Protein 2LZP (pdb70)

Structure (mmCIF, N/CA/C/O backbone):
data_2LZP
#
_entry.id   2LZP
#
loop_
_atom_site.group_PDB
_atom_site.id
_atom_site.type_symbol
_atom_site.label_atom_id
_atom_site.label_alt_id
_atom_site.label_comp_id
_atom_site.label_asym_id
_atom_site.label_entity_id
_atom_site.label_seq_id
_atom_site.pdbx_PDB_ins_code
_atom_site.Cartn_x
_atom_site.Cartn_y
_atom_site.Cartn_z
_atom_site.occupancy
_atom_site.B_iso_or_equiv
_atom_site.auth_seq_id
_atom_site.auth_comp_id
_atom_site.auth_asym_id
_atom_site.auth_atom_id
_atom_site.pdbx_PDB_model_num
ATOM 1 N N . ASP A 1 1 ? -8.690 19.042 -1.002 1.00 0.00 1 ASP A N 1
ATOM 2 C CA . ASP A 1 1 ? -8.886 19.212 0.471 1.00 0.00 1 ASP A CA 1
ATOM 3 C C . ASP A 1 1 ? -8.437 17.945 1.211 1.00 0.00 1 ASP A C 1
ATOM 4 O O . ASP A 1 1 ? -9.244 17.107 1.578 1.00 0.00 1 ASP A O 1
ATOM 12 N N . THR A 1 2 ? -7.154 17.798 1.426 1.00 0.00 2 THR A N 1
ATOM 13 C CA . THR A 1 2 ? -6.637 16.587 2.137 1.00 0.00 2 THR A CA 1
ATOM 14 C C . THR A 1 2 ? -5.382 16.943 2.944 1.00 0.00 2 THR A C 1
ATOM 15 O O . THR A 1 2 ? -4.269 16.817 2.466 1.00 0.00 2 THR A O 1
ATOM 26 N N . GLU A 1 3 ? -5.554 17.382 4.165 1.00 0.00 3 GLU A N 1
ATOM 27 C CA . GLU A 1 3 ? -4.374 17.742 5.008 1.00 0.00 3 GLU A CA 1
ATOM 28 C C . GLU A 1 3 ? -3.854 16.502 5.742 1.00 0.00 3 GLU A C 1
ATOM 29 O O . GLU A 1 3 ? -2.673 16.210 5.728 1.00 0.00 3 GLU A O 1
ATOM 41 N N . ILE A 1 4 ? -4.735 15.774 6.375 1.00 0.00 4 ILE A N 1
ATOM 42 C CA . ILE A 1 4 ? -4.313 14.542 7.113 1.00 0.00 4 ILE A CA 1
ATOM 43 C C . ILE A 1 4 ? -4.796 13.292 6.365 1.00 0.00 4 ILE A C 1
ATOM 44 O O . ILE A 1 4 ? -4.076 12.321 6.236 1.00 0.00 4 ILE A O 1
ATOM 60 N N . ILE A 1 5 ? -6.010 13.313 5.868 1.00 0.00 5 ILE A N 1
ATOM 61 C CA . ILE A 1 5 ? -6.543 12.131 5.123 1.00 0.00 5 ILE A CA 1
ATOM 62 C C . ILE A 1 5 ? -6.183 12.245 3.638 1.00 0.00 5 ILE A C 1
ATOM 63 O O . ILE A 1 5 ? -6.483 13.231 2.991 1.00 0.00 5 ILE A O 1
ATOM 79 N N . GLY A 1 6 ? -5.541 11.240 3.097 1.00 0.00 6 GLY A N 1
ATOM 80 C CA . GLY A 1 6 ? -5.152 11.274 1.655 1.00 0.00 6 GLY A CA 1
ATOM 81 C C . GLY A 1 6 ? -6.045 10.321 0.854 1.00 0.00 6 GLY A C 1
ATOM 82 O O . GLY A 1 6 ? -6.853 10.748 0.050 1.00 0.00 6 GLY A O 1
ATOM 86 N N . GLY A 1 7 ? -5.904 9.035 1.065 1.00 0.00 7 GLY A N 1
ATOM 87 C CA . GLY A 1 7 ? -6.741 8.053 0.313 1.00 0.00 7 GLY A CA 1
ATOM 88 C C . GLY A 1 7 ? -6.735 6.708 1.041 1.00 0.00 7 GLY A C 1
ATOM 89 O O . GLY A 1 7 ? -6.040 5.788 0.654 1.00 0.00 7 GLY A O 1
ATOM 93 N N . LEU A 1 8 ? -7.510 6.586 2.090 1.00 0.00 8 LEU A N 1
ATOM 94 C CA . LEU A 1 8 ? -7.559 5.295 2.850 1.00 0.00 8 LEU A CA 1
ATOM 95 C C . LEU A 1 8 ? -8.695 4.391 2.334 1.00 0.00 8 LEU A C 1
ATOM 96 O O . LEU A 1 8 ? -9.031 3.399 2.951 1.00 0.00 8 LEU A O 1
ATOM 112 N N . THR A 1 9 ? -9.281 4.722 1.206 1.00 0.00 9 THR A N 1
ATOM 113 C CA . THR A 1 9 ? -10.386 3.879 0.655 1.00 0.00 9 THR A CA 1
ATOM 114 C C . THR A 1 9 ? -9.818 2.885 -0.366 1.00 0.00 9 THR A C 1
ATOM 115 O O . THR A 1 9 ? -10.129 2.937 -1.542 1.00 0.00 9 THR A O 1
ATOM 126 N N . ILE A 1 10 ? -8.982 1.982 0.078 1.00 0.00 10 ILE A N 1
ATOM 127 C CA . ILE A 1 10 ? -8.384 0.981 -0.855 1.00 0.00 10 ILE A CA 1
ATOM 128 C C . ILE A 1 10 ? -8.736 -0.445 -0.392 1.00 0.00 10 ILE A C 1
ATOM 129 O O . ILE A 1 10 ? -9.072 -0.656 0.759 1.00 0.00 10 ILE A O 1
ATOM 145 N N . PRO A 1 11 ? -8.656 -1.375 -1.314 1.00 0.00 11 PRO A N 1
ATOM 146 C CA . PRO A 1 11 ? -8.982 -2.789 -1.000 1.00 0.00 11 PRO A CA 1
ATOM 147 C C . PRO A 1 11 ? -7.820 -3.466 -0.252 1.00 0.00 11 PRO A C 1
ATOM 148 O O . PRO A 1 11 ? -6.722 -2.942 -0.208 1.00 0.00 11 PRO A O 1
ATOM 159 N N . PRO A 1 12 ? -8.105 -4.618 0.314 1.00 0.00 12 PRO A N 1
ATOM 160 C CA . PRO A 1 12 ? -7.072 -5.377 1.073 1.00 0.00 12 PRO A CA 1
ATOM 161 C C . PRO A 1 12 ? -5.970 -5.895 0.137 1.00 0.00 12 PRO A C 1
ATOM 162 O O . PRO A 1 12 ? -4.834 -6.055 0.542 1.00 0.00 12 PRO A O 1
ATOM 173 N N . VAL A 1 13 ? -6.293 -6.149 -1.110 1.00 0.00 13 VAL A N 1
ATOM 174 C CA . VAL A 1 13 ? -5.253 -6.645 -2.067 1.00 0.00 13 VAL A CA 1
ATOM 175 C C . VAL A 1 13 ? -4.212 -5.544 -2.334 1.00 0.00 13 VAL A C 1
ATOM 176 O O . VAL A 1 13 ? -3.033 -5.817 -2.461 1.00 0.00 13 VAL A O 1
ATOM 189 N N . VAL A 1 14 ? -4.639 -4.303 -2.401 1.00 0.00 14 VAL A N 1
ATOM 190 C CA . VAL A 1 14 ? -3.673 -3.186 -2.641 1.00 0.00 14 VAL A CA 1
ATOM 191 C C . VAL A 1 14 ? -2.835 -2.955 -1.377 1.00 0.00 14 VAL A C 1
ATOM 192 O O . VAL A 1 14 ? -1.623 -2.870 -1.437 1.00 0.00 14 VAL A O 1
ATOM 205 N N . ALA A 1 15 ? -3.476 -2.868 -0.235 1.00 0.00 15 ALA A N 1
ATOM 206 C CA . ALA A 1 15 ? -2.724 -2.658 1.041 1.00 0.00 15 ALA A CA 1
ATOM 207 C C . ALA A 1 15 ? -1.744 -3.818 1.271 1.00 0.00 15 ALA A C 1
ATOM 208 O O . ALA A 1 15 ? -0.644 -3.623 1.754 1.00 0.00 15 ALA A O 1
ATOM 215 N N . LEU A 1 16 ? -2.136 -5.021 0.914 1.00 0.00 16 LEU A N 1
ATOM 216 C CA . LEU A 1 16 ? -1.231 -6.202 1.094 1.00 0.00 16 LEU A CA 1
ATOM 217 C C . LEU A 1 16 ? 0.015 -6.054 0.206 1.00 0.00 16 LEU A C 1
ATOM 218 O O . LEU A 1 16 ? 1.119 -6.350 0.624 1.00 0.00 16 LEU A O 1
ATOM 234 N N . VAL A 1 17 ? -0.155 -5.593 -1.011 1.00 0.00 17 VAL A N 1
ATOM 235 C CA . VAL A 1 17 ? 1.018 -5.415 -1.927 1.00 0.00 17 VAL A CA 1
ATOM 236 C C . VAL A 1 17 ? 1.940 -4.301 -1.400 1.00 0.00 17 VAL A C 1
ATOM 237 O O . VAL A 1 17 ? 3.138 -4.330 -1.604 1.00 0.00 17 VAL A O 1
ATOM 250 N N . VAL A 1 18 ? 1.389 -3.324 -0.719 1.00 0.00 18 VAL A N 1
ATOM 251 C CA . VAL A 1 18 ? 2.233 -2.213 -0.175 1.00 0.00 18 VAL A CA 1
ATOM 252 C C . VAL A 1 18 ? 3.012 -2.702 1.058 1.00 0.00 18 VAL A C 1
ATOM 253 O O . VAL A 1 18 ? 4.172 -2.382 1.233 1.00 0.00 18 VAL A O 1
ATOM 266 N N . MET A 1 19 ? 2.379 -3.479 1.908 1.00 0.00 19 MET A N 1
ATOM 267 C CA . MET A 1 19 ? 3.076 -3.994 3.129 1.00 0.00 19 MET A CA 1
ATOM 268 C C . MET A 1 19 ? 4.238 -4.919 2.736 1.00 0.00 19 MET A C 1
ATOM 269 O O . MET A 1 19 ? 5.331 -4.805 3.258 1.00 0.00 19 MET A O 1
ATOM 283 N N . SER A 1 20 ? 4.008 -5.828 1.817 1.00 0.00 20 SER A N 1
ATOM 284 C CA . SER A 1 20 ? 5.099 -6.761 1.384 1.00 0.00 20 SER A CA 1
ATOM 285 C C . SER A 1 20 ? 6.256 -5.977 0.748 1.00 0.00 20 SER A C 1
ATOM 286 O O . SER A 1 20 ? 7.412 -6.286 0.959 1.00 0.00 20 SER A O 1
ATOM 294 N N . ARG A 1 21 ? 5.949 -4.958 -0.023 1.00 0.00 21 ARG A N 1
ATOM 295 C CA . ARG A 1 21 ? 7.028 -4.143 -0.668 1.00 0.00 21 ARG A CA 1
ATOM 296 C C . ARG A 1 21 ? 7.896 -3.471 0.406 1.00 0.00 21 ARG A C 1
ATOM 297 O O . ARG A 1 21 ? 9.108 -3.432 0.300 1.00 0.00 21 ARG A O 1
ATOM 318 N N . PHE A 1 22 ? 7.280 -2.954 1.444 1.00 0.00 22 PHE A N 1
ATOM 319 C CA . PHE A 1 22 ? 8.059 -2.291 2.537 1.00 0.00 22 PHE A CA 1
ATOM 320 C C . PHE A 1 22 ? 9.008 -3.306 3.192 1.00 0.00 22 PHE A C 1
ATOM 321 O O . PHE A 1 22 ? 10.181 -3.040 3.375 1.00 0.00 22 PHE A O 1
ATOM 338 N N . GLY A 1 23 ? 8.506 -4.467 3.540 1.00 0.00 23 GLY A N 1
ATOM 339 C CA . GLY A 1 23 ? 9.373 -5.507 4.178 1.00 0.00 23 GLY A CA 1
ATOM 340 C C . GLY A 1 23 ? 10.444 -5.972 3.183 1.00 0.00 23 GLY A C 1
ATOM 341 O O . GLY A 1 23 ? 11.544 -6.323 3.570 1.00 0.00 23 GLY A O 1
ATOM 345 N N . PHE A 1 24 ? 10.131 -5.977 1.907 1.00 0.00 24 PHE A N 1
ATOM 346 C CA . PHE A 1 24 ? 11.131 -6.416 0.883 1.00 0.00 24 PHE A CA 1
ATOM 347 C C . PHE A 1 24 ? 12.386 -5.540 0.958 1.00 0.00 24 PHE A C 1
ATOM 348 O O . PHE A 1 24 ? 13.479 -6.033 1.152 1.00 0.00 24 PHE A O 1
ATOM 365 N N . PHE A 1 25 ? 12.234 -4.246 0.812 1.00 0.00 25 PHE A N 1
ATOM 366 C CA . PHE A 1 25 ? 13.420 -3.332 0.879 1.00 0.00 25 PHE A CA 1
ATOM 367 C C . PHE A 1 25 ? 14.080 -3.409 2.262 1.00 0.00 25 PHE A C 1
ATOM 368 O O . PHE A 1 25 ? 15.285 -3.310 2.383 1.00 0.00 25 PHE A O 1
ATOM 385 N N . ALA A 1 26 ? 13.301 -3.592 3.304 1.00 0.00 26 ALA A N 1
ATOM 386 C CA . ALA A 1 26 ? 13.890 -3.683 4.677 1.00 0.00 26 ALA A CA 1
ATOM 387 C C . ALA A 1 26 ? 14.802 -4.915 4.781 1.00 0.00 26 ALA A C 1
ATOM 388 O O . ALA A 1 26 ? 15.867 -4.858 5.365 1.00 0.00 26 ALA A O 1
ATOM 395 N N . HIS A 1 27 ? 14.389 -6.023 4.211 1.00 0.00 27 HIS A N 1
ATOM 396 C CA . HIS A 1 27 ? 15.227 -7.261 4.267 1.00 0.00 27 HIS A CA 1
ATOM 397 C C . HIS A 1 27 ? 16.306 -7.227 3.176 1.00 0.00 27 HIS A C 1
ATOM 398 O O . HIS A 1 27 ? 17.444 -7.587 3.411 1.00 0.00 27 HIS A O 1
ATOM 412 N N . LEU A 1 28 ? 15.958 -6.796 1.985 1.00 0.00 28 LEU A N 1
ATOM 413 C CA . LEU A 1 28 ? 16.966 -6.739 0.877 1.00 0.00 28 LEU A CA 1
ATOM 414 C C . LEU A 1 28 ? 18.030 -5.679 1.181 1.00 0.00 28 LEU A C 1
ATOM 415 O O . LEU A 1 28 ? 19.213 -5.926 1.033 1.00 0.00 28 LEU A O 1
ATOM 431 N N . LEU A 1 29 ? 17.608 -4.504 1.603 1.00 0.00 29 LEU A N 1
ATOM 432 C CA . LEU A 1 29 ? 18.567 -3.396 1.927 1.00 0.00 29 LEU A CA 1
ATOM 433 C C . LEU A 1 29 ? 19.376 -2.988 0.683 1.00 0.00 29 LEU A C 1
ATOM 434 O O . LEU A 1 29 ? 19.330 -3.657 -0.333 1.00 0.00 29 LEU A O 1
ATOM 450 N N . PRO A 1 30 ? 20.095 -1.894 0.803 1.00 0.00 30 PRO A N 1
ATOM 451 C CA . PRO A 1 30 ? 20.923 -1.400 -0.328 1.00 0.00 30 PRO A CA 1
ATOM 452 C C . PRO A 1 30 ? 22.165 -2.289 -0.503 1.00 0.00 30 PRO A C 1
ATOM 453 O O . PRO A 1 30 ? 23.266 -1.920 -0.139 1.00 0.00 30 PRO A O 1
ATOM 464 N N . ARG A 1 31 ? 21.985 -3.465 -1.054 1.00 0.00 31 ARG A N 1
ATOM 465 C CA . ARG A 1 31 ? 23.136 -4.395 -1.254 1.00 0.00 31 ARG A CA 1
ATOM 466 C C . ARG A 1 31 ? 23.075 -5.022 -2.655 1.00 0.00 31 ARG A C 1
ATOM 467 O O . ARG A 1 31 ? 24.092 -5.018 -3.327 1.00 0.00 31 ARG A O 1
ATOM 489 N N . ASP A 1 1 ? -15.772 -2.719 9.177 1.00 0.00 1 ASP A N 2
ATOM 490 C CA . ASP A 1 1 ? -16.809 -1.837 9.803 1.00 0.00 1 ASP A CA 2
ATOM 491 C C . ASP A 1 1 ? -16.176 -0.862 10.816 1.00 0.00 1 ASP A C 2
ATOM 492 O O . ASP A 1 1 ? -16.859 -0.313 11.660 1.00 0.00 1 ASP A O 2
ATOM 500 N N . THR A 1 2 ? -14.885 -0.641 10.742 1.00 0.00 2 THR A N 2
ATOM 501 C CA . THR A 1 2 ? -14.226 0.296 11.705 1.00 0.00 2 THR A CA 2
ATOM 502 C C . THR A 1 2 ? -13.555 1.447 10.946 1.00 0.00 2 THR A C 2
ATOM 503 O O . THR A 1 2 ? -12.962 1.246 9.902 1.00 0.00 2 THR A O 2
ATOM 514 N N . GLU A 1 3 ? -13.650 2.651 11.468 1.00 0.00 3 GLU A N 2
ATOM 515 C CA . GLU A 1 3 ? -13.030 3.840 10.794 1.00 0.00 3 GLU A CA 2
ATOM 516 C C . GLU A 1 3 ? -13.504 3.939 9.335 1.00 0.00 3 GLU A C 2
ATOM 517 O O . GLU A 1 3 ? -12.777 3.627 8.410 1.00 0.00 3 GLU A O 2
ATOM 529 N N . ILE A 1 4 ? -14.724 4.371 9.128 1.00 0.00 4 ILE A N 2
ATOM 530 C CA . ILE A 1 4 ? -15.258 4.495 7.737 1.00 0.00 4 ILE A CA 2
ATOM 531 C C . ILE A 1 4 ? -16.264 5.652 7.660 1.00 0.00 4 ILE A C 2
ATOM 532 O O . ILE A 1 4 ? -16.860 6.033 8.650 1.00 0.00 4 ILE A O 2
ATOM 548 N N . ILE A 1 5 ? -16.456 6.214 6.492 1.00 0.00 5 ILE A N 2
ATOM 549 C CA . ILE A 1 5 ? -17.422 7.347 6.355 1.00 0.00 5 ILE A CA 2
ATOM 550 C C . ILE A 1 5 ? -18.809 6.809 5.967 1.00 0.00 5 ILE A C 2
ATOM 551 O O . ILE A 1 5 ? -19.635 6.546 6.821 1.00 0.00 5 ILE A O 2
ATOM 567 N N . GLY A 1 6 ? -19.067 6.638 4.695 1.00 0.00 6 GLY A N 2
ATOM 568 C CA . GLY A 1 6 ? -20.394 6.111 4.256 1.00 0.00 6 GLY A CA 2
ATOM 569 C C . GLY A 1 6 ? -20.211 4.710 3.672 1.00 0.00 6 GLY A C 2
ATOM 570 O O . GLY A 1 6 ? -20.746 3.742 4.179 1.00 0.00 6 GLY A O 2
ATOM 574 N N . GLY A 1 7 ? -19.449 4.597 2.612 1.00 0.00 7 GLY A N 2
ATOM 575 C CA . GLY A 1 7 ? -19.213 3.263 1.987 1.00 0.00 7 GLY A CA 2
ATOM 576 C C . GLY A 1 7 ? -17.710 2.977 1.960 1.00 0.00 7 GLY A C 2
ATOM 577 O O . GLY A 1 7 ? -17.220 2.148 2.702 1.00 0.00 7 GLY A O 2
ATOM 581 N N . LEU A 1 8 ? -16.981 3.664 1.107 1.00 0.00 8 LEU A N 2
ATOM 582 C CA . LEU A 1 8 ? -15.500 3.455 1.006 1.00 0.00 8 LEU A CA 2
ATOM 583 C C . LEU A 1 8 ? -15.193 2.005 0.610 1.00 0.00 8 LEU A C 2
ATOM 584 O O . LEU A 1 8 ? -14.767 1.203 1.422 1.00 0.00 8 LEU A O 2
ATOM 600 N N . THR A 1 9 ? -15.405 1.667 -0.639 1.00 0.00 9 THR A N 2
ATOM 601 C CA . THR A 1 9 ? -15.126 0.271 -1.102 1.00 0.00 9 THR A CA 2
ATOM 602 C C . THR A 1 9 ? -13.633 0.108 -1.427 1.00 0.00 9 THR A C 2
ATOM 603 O O . THR A 1 9 ? -13.259 -0.243 -2.532 1.00 0.00 9 THR A O 2
ATOM 614 N N . ILE A 1 10 ? -12.779 0.362 -0.468 1.00 0.00 10 ILE A N 2
ATOM 615 C CA . ILE A 1 10 ? -11.307 0.226 -0.710 1.00 0.00 10 ILE A CA 2
ATOM 616 C C . ILE A 1 10 ? -10.897 -1.259 -0.700 1.00 0.00 10 ILE A C 2
ATOM 617 O O . ILE A 1 10 ? -11.320 -2.012 0.158 1.00 0.00 10 ILE A O 2
ATOM 633 N N . PRO A 1 11 ? -10.084 -1.631 -1.665 1.00 0.00 11 PRO A N 2
ATOM 634 C CA . PRO A 1 11 ? -9.616 -3.034 -1.771 1.00 0.00 11 PRO A CA 2
ATOM 635 C C . PRO A 1 11 ? -8.437 -3.291 -0.815 1.00 0.00 11 PRO A C 2
ATOM 636 O O . PRO A 1 11 ? -7.490 -2.529 -0.787 1.00 0.00 11 PRO A O 2
ATOM 647 N N . PRO A 1 12 ? -8.533 -4.363 -0.064 1.00 0.00 12 PRO A N 2
ATOM 648 C CA . PRO A 1 12 ? -7.455 -4.722 0.895 1.00 0.00 12 PRO A CA 2
ATOM 649 C C . PRO A 1 12 ? -6.221 -5.279 0.163 1.00 0.00 12 PRO A C 2
ATOM 650 O O . PRO A 1 12 ? -5.125 -5.267 0.690 1.00 0.00 12 PRO A O 2
ATOM 661 N N . VAL A 1 13 ? -6.392 -5.772 -1.044 1.00 0.00 13 VAL A N 2
ATOM 662 C CA . VAL A 1 13 ? -5.232 -6.338 -1.809 1.00 0.00 13 VAL A CA 2
ATOM 663 C C . VAL A 1 13 ? -4.172 -5.258 -2.074 1.00 0.00 13 VAL A C 2
ATOM 664 O O . VAL A 1 13 ? -2.994 -5.487 -1.881 1.00 0.00 13 VAL A O 2
ATOM 677 N N . VAL A 1 14 ? -4.577 -4.089 -2.518 1.00 0.00 14 VAL A N 2
ATOM 678 C CA . VAL A 1 14 ? -3.576 -3.004 -2.793 1.00 0.00 14 VAL A CA 2
ATOM 679 C C . VAL A 1 14 ? -2.793 -2.658 -1.513 1.00 0.00 14 VAL A C 2
ATOM 680 O O . VAL A 1 14 ? -1.613 -2.367 -1.564 1.00 0.00 14 VAL A O 2
ATOM 693 N N . ALA A 1 15 ? -3.436 -2.710 -0.370 1.00 0.00 15 ALA A N 2
ATOM 694 C CA . ALA A 1 15 ? -2.722 -2.407 0.909 1.00 0.00 15 ALA A CA 2
ATOM 695 C C . ALA A 1 15 ? -1.812 -3.583 1.282 1.00 0.00 15 ALA A C 2
ATOM 696 O O . ALA A 1 15 ? -0.721 -3.399 1.791 1.00 0.00 15 ALA A O 2
ATOM 703 N N . LEU A 1 16 ? -2.252 -4.791 1.018 1.00 0.00 16 LEU A N 2
ATOM 704 C CA . LEU A 1 16 ? -1.418 -5.992 1.338 1.00 0.00 16 LEU A CA 2
ATOM 705 C C . LEU A 1 16 ? -0.172 -6.019 0.441 1.00 0.00 16 LEU A C 2
ATOM 706 O O . LEU A 1 16 ? 0.912 -6.352 0.884 1.00 0.00 16 LEU A O 2
ATOM 722 N N . VAL A 1 17 ? -0.320 -5.660 -0.815 1.00 0.00 17 VAL A N 2
ATOM 723 C CA . VAL A 1 17 ? 0.855 -5.650 -1.742 1.00 0.00 17 VAL A CA 2
ATOM 724 C C . VAL A 1 17 ? 1.908 -4.657 -1.229 1.00 0.00 17 VAL A C 2
ATOM 725 O O . VAL A 1 17 ? 3.079 -4.974 -1.143 1.00 0.00 17 VAL A O 2
ATOM 738 N N . VAL A 1 18 ? 1.490 -3.464 -0.872 1.00 0.00 18 VAL A N 2
ATOM 739 C CA . VAL A 1 18 ? 2.456 -2.446 -0.346 1.00 0.00 18 VAL A CA 2
ATOM 740 C C . VAL A 1 18 ? 3.175 -3.000 0.895 1.00 0.00 18 VAL A C 2
ATOM 741 O O . VAL A 1 18 ? 4.357 -2.783 1.082 1.00 0.00 18 VAL A O 2
ATOM 754 N N . MET A 1 19 ? 2.469 -3.723 1.734 1.00 0.00 19 MET A N 2
ATOM 755 C CA . MET A 1 19 ? 3.111 -4.303 2.957 1.00 0.00 19 MET A CA 2
ATOM 756 C C . MET A 1 19 ? 4.197 -5.313 2.558 1.00 0.00 19 MET A C 2
ATOM 757 O O . MET A 1 19 ? 5.263 -5.348 3.144 1.00 0.00 19 MET A O 2
ATOM 771 N N . SER A 1 20 ? 3.936 -6.129 1.561 1.00 0.00 20 SER A N 2
ATOM 772 C CA . SER A 1 20 ? 4.957 -7.131 1.116 1.00 0.00 20 SER A CA 2
ATOM 773 C C . SER A 1 20 ? 6.220 -6.412 0.627 1.00 0.00 20 SER A C 2
ATOM 774 O O . SER A 1 20 ? 7.326 -6.780 0.976 1.00 0.00 20 SER A O 2
ATOM 782 N N . ARG A 1 21 ? 6.059 -5.380 -0.169 1.00 0.00 21 ARG A N 2
ATOM 783 C CA . ARG A 1 21 ? 7.246 -4.621 -0.675 1.00 0.00 21 ARG A CA 2
ATOM 784 C C . ARG A 1 21 ? 8.001 -3.991 0.502 1.00 0.00 21 ARG A C 2
ATOM 785 O O . ARG A 1 21 ? 9.216 -3.959 0.521 1.00 0.00 21 ARG A O 2
ATOM 806 N N . PHE A 1 22 ? 7.284 -3.501 1.487 1.00 0.00 22 PHE A N 2
ATOM 807 C CA . PHE A 1 22 ? 7.950 -2.882 2.676 1.00 0.00 22 PHE A CA 2
ATOM 808 C C . PHE A 1 22 ? 8.833 -3.919 3.384 1.00 0.00 22 PHE A C 2
ATOM 809 O O . PHE A 1 22 ? 9.943 -3.625 3.787 1.00 0.00 22 PHE A O 2
ATOM 826 N N . GLY A 1 23 ? 8.349 -5.133 3.526 1.00 0.00 23 GLY A N 2
ATOM 827 C CA . GLY A 1 23 ? 9.158 -6.198 4.193 1.00 0.00 23 GLY A CA 2
ATOM 828 C C . GLY A 1 23 ? 10.414 -6.478 3.361 1.00 0.00 23 GLY A C 2
ATOM 829 O O . GLY A 1 23 ? 11.490 -6.674 3.894 1.00 0.00 23 GLY A O 2
ATOM 833 N N . PHE A 1 24 ? 10.284 -6.486 2.056 1.00 0.00 24 PHE A N 2
ATOM 834 C CA . PHE A 1 24 ? 11.469 -6.738 1.179 1.00 0.00 24 PHE A CA 2
ATOM 835 C C . PHE A 1 24 ? 12.424 -5.541 1.241 1.00 0.00 24 PHE A C 2
ATOM 836 O O . PHE A 1 24 ? 13.622 -5.698 1.367 1.00 0.00 24 PHE A O 2
ATOM 853 N N . PHE A 1 25 ? 11.890 -4.345 1.158 1.00 0.00 25 PHE A N 2
ATOM 854 C CA . PHE A 1 25 ? 12.749 -3.119 1.216 1.00 0.00 25 PHE A CA 2
ATOM 855 C C . PHE A 1 25 ? 13.526 -3.065 2.542 1.00 0.00 25 PHE A C 2
ATOM 856 O O . PHE A 1 25 ? 14.612 -2.519 2.605 1.00 0.00 25 PHE A O 2
ATOM 873 N N . ALA A 1 26 ? 12.982 -3.632 3.595 1.00 0.00 26 ALA A N 2
ATOM 874 C CA . ALA A 1 26 ? 13.691 -3.622 4.915 1.00 0.00 26 ALA A CA 2
ATOM 875 C C . ALA A 1 26 ? 15.071 -4.289 4.791 1.00 0.00 26 ALA A C 2
ATOM 876 O O . ALA A 1 26 ? 16.005 -3.925 5.481 1.00 0.00 26 ALA A O 2
ATOM 883 N N . HIS A 1 27 ? 15.204 -5.252 3.909 1.00 0.00 27 HIS A N 2
ATOM 884 C CA . HIS A 1 27 ? 16.522 -5.935 3.729 1.00 0.00 27 HIS A CA 2
ATOM 885 C C . HIS A 1 27 ? 17.188 -5.488 2.416 1.00 0.00 27 HIS A C 2
ATOM 886 O O . HIS A 1 27 ? 18.039 -6.175 1.881 1.00 0.00 27 HIS A O 2
ATOM 900 N N . LEU A 1 28 ? 16.813 -4.341 1.899 1.00 0.00 28 LEU A N 2
ATOM 901 C CA . LEU A 1 28 ? 17.429 -3.848 0.628 1.00 0.00 28 LEU A CA 2
ATOM 902 C C . LEU A 1 28 ? 18.581 -2.882 0.937 1.00 0.00 28 LEU A C 2
ATOM 903 O O . LEU A 1 28 ? 19.569 -2.842 0.227 1.00 0.00 28 LEU A O 2
ATOM 919 N N . LEU A 1 29 ? 18.469 -2.117 1.997 1.00 0.00 29 LEU A N 2
ATOM 920 C CA . LEU A 1 29 ? 19.567 -1.168 2.360 1.00 0.00 29 LEU A CA 2
ATOM 921 C C . LEU A 1 29 ? 19.892 -1.272 3.858 1.00 0.00 29 LEU A C 2
ATOM 922 O O . LEU A 1 29 ? 19.084 -1.739 4.640 1.00 0.00 29 LEU A O 2
ATOM 938 N N . PRO A 1 30 ? 21.082 -0.837 4.208 1.00 0.00 30 PRO A N 2
ATOM 939 C CA . PRO A 1 30 ? 21.532 -0.881 5.620 1.00 0.00 30 PRO A CA 2
ATOM 940 C C . PRO A 1 30 ? 21.083 0.373 6.397 1.00 0.00 30 PRO A C 2
ATOM 941 O O . PRO A 1 30 ? 21.631 0.684 7.438 1.00 0.00 30 PRO A O 2
ATOM 952 N N . ARG A 1 31 ? 20.096 1.089 5.898 1.00 0.00 31 ARG A N 2
ATOM 953 C CA . ARG A 1 31 ? 19.602 2.326 6.597 1.00 0.00 31 ARG A CA 2
ATOM 954 C C . ARG A 1 31 ? 20.729 3.370 6.721 1.00 0.00 31 ARG A C 2
ATOM 955 O O . ARG A 1 31 ? 20.682 4.165 7.648 1.00 0.00 31 ARG A O 2
ATOM 977 N N . ASP A 1 1 ? -19.883 15.977 4.483 1.00 0.00 1 ASP A N 3
ATOM 978 C CA . ASP A 1 1 ? -19.018 16.124 3.272 1.00 0.00 1 ASP A CA 3
ATOM 979 C C . ASP A 1 1 ? -17.656 15.458 3.510 1.00 0.00 1 ASP A C 3
ATOM 980 O O . ASP A 1 1 ? -17.172 15.404 4.626 1.00 0.00 1 ASP A O 3
ATOM 988 N N . THR A 1 2 ? -17.042 14.949 2.464 1.00 0.00 2 THR A N 3
ATOM 989 C CA . THR A 1 2 ? -15.709 14.274 2.604 1.00 0.00 2 THR A CA 3
ATOM 990 C C . THR A 1 2 ? -15.800 13.130 3.626 1.00 0.00 2 THR A C 3
AT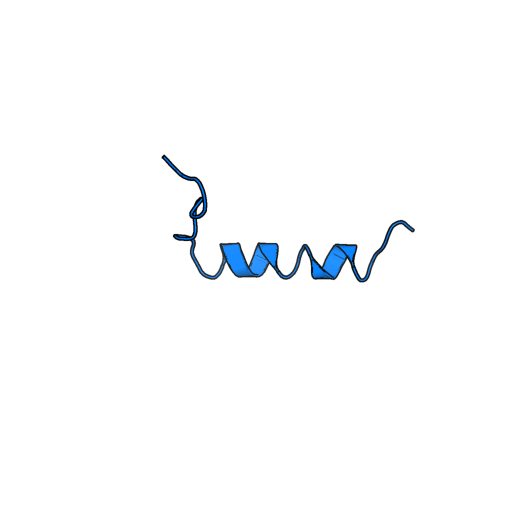OM 991 O O . THR A 1 2 ? -15.046 13.070 4.581 1.00 0.00 2 THR A O 3
ATOM 1002 N N . GLU A 1 3 ? -16.720 12.219 3.427 1.00 0.00 3 GLU A N 3
ATOM 1003 C CA . GLU A 1 3 ? -16.870 11.075 4.379 1.00 0.00 3 GLU A CA 3
ATOM 1004 C C . GLU A 1 3 ? -15.966 9.911 3.956 1.00 0.00 3 GLU A C 3
ATOM 1005 O O . GLU A 1 3 ? -16.130 9.341 2.892 1.00 0.00 3 GLU A O 3
ATOM 1017 N N . ILE A 1 4 ? -15.010 9.559 4.782 1.00 0.00 4 ILE A N 3
ATOM 1018 C CA . ILE A 1 4 ? -14.084 8.433 4.436 1.00 0.00 4 ILE A CA 3
ATOM 1019 C C . ILE A 1 4 ? -14.649 7.096 4.947 1.00 0.00 4 ILE A C 3
ATOM 1020 O O . ILE A 1 4 ? -14.070 6.443 5.798 1.00 0.00 4 ILE A O 3
ATOM 1036 N N . ILE A 1 5 ? -15.776 6.686 4.425 1.00 0.00 5 ILE A N 3
ATOM 1037 C CA . ILE A 1 5 ? -16.388 5.394 4.868 1.00 0.00 5 ILE A CA 3
ATOM 1038 C C . ILE A 1 5 ? -15.831 4.228 4.039 1.00 0.00 5 ILE A C 3
ATOM 1039 O O . ILE A 1 5 ? -15.809 4.271 2.824 1.00 0.00 5 ILE A O 3
ATOM 1055 N N . GLY A 1 6 ? -15.379 3.191 4.696 1.00 0.00 6 GLY A N 3
ATOM 1056 C CA . GLY A 1 6 ? -14.820 2.014 3.963 1.00 0.00 6 GLY A CA 3
ATOM 1057 C C . GLY A 1 6 ? -15.851 0.882 3.952 1.00 0.00 6 GLY A C 3
ATOM 1058 O O . GLY A 1 6 ? -16.150 0.296 4.975 1.00 0.00 6 GLY A O 3
ATOM 1062 N N . GLY A 1 7 ? -16.397 0.573 2.800 1.00 0.00 7 GLY A N 3
ATOM 1063 C CA . GLY A 1 7 ? -17.415 -0.519 2.716 1.00 0.00 7 GLY A CA 3
ATOM 1064 C C . GLY A 1 7 ? -16.979 -1.560 1.681 1.00 0.00 7 GLY A C 3
ATOM 1065 O O . GLY A 1 7 ? -16.218 -2.461 1.981 1.00 0.00 7 GLY A O 3
ATOM 1069 N N . LEU A 1 8 ? -17.460 -1.445 0.468 1.00 0.00 8 LEU A N 3
ATOM 1070 C CA . LEU A 1 8 ? -17.080 -2.433 -0.593 1.00 0.00 8 LEU A CA 3
ATOM 1071 C C . LEU A 1 8 ? -16.298 -1.745 -1.725 1.00 0.00 8 LEU A C 3
ATOM 1072 O O . LEU A 1 8 ? -16.320 -2.186 -2.859 1.00 0.00 8 LEU A O 3
ATOM 1088 N N . THR A 1 9 ? -15.603 -0.673 -1.425 1.00 0.00 9 THR A N 3
ATOM 1089 C CA . THR A 1 9 ? -14.816 0.037 -2.480 1.00 0.00 9 THR A CA 3
ATOM 1090 C C . THR A 1 9 ? -13.361 0.206 -2.020 1.00 0.00 9 THR A C 3
ATOM 1091 O O . THR A 1 9 ? -12.838 1.303 -1.961 1.00 0.00 9 THR A O 3
ATOM 1102 N N . ILE A 1 10 ? -12.707 -0.881 -1.691 1.00 0.00 10 ILE A N 3
ATOM 1103 C CA . ILE A 1 10 ? -11.286 -0.799 -1.230 1.00 0.00 10 ILE A CA 3
ATOM 1104 C C . ILE A 1 10 ? -10.489 -2.011 -1.748 1.00 0.00 10 ILE A C 3
ATOM 1105 O O . ILE A 1 10 ? -10.955 -3.133 -1.674 1.00 0.00 10 ILE A O 3
ATOM 1121 N N . PRO A 1 11 ? -9.314 -1.739 -2.272 1.00 0.00 11 PRO A N 3
ATOM 1122 C CA . PRO A 1 11 ? -8.453 -2.818 -2.817 1.00 0.00 11 PRO A CA 3
ATOM 1123 C C . PRO A 1 11 ? -7.668 -3.519 -1.693 1.00 0.00 11 PRO A C 3
ATOM 1124 O O . PRO A 1 11 ? -6.827 -2.911 -1.056 1.00 0.00 11 PRO A O 3
ATOM 1135 N N . PRO A 1 12 ? -7.967 -4.784 -1.490 1.00 0.00 12 PRO A N 3
ATOM 1136 C CA . PRO A 1 12 ? -7.274 -5.574 -0.436 1.00 0.00 12 PRO A CA 3
ATOM 1137 C C . PRO A 1 12 ? -5.840 -5.922 -0.870 1.00 0.00 12 PRO A C 3
ATOM 1138 O O . PRO A 1 12 ? -4.923 -5.901 -0.070 1.00 0.00 12 PRO A O 3
ATOM 1149 N N . VAL A 1 13 ? -5.643 -6.241 -2.129 1.00 0.00 13 VAL A N 3
ATOM 1150 C CA . VAL A 1 13 ? -4.272 -6.592 -2.619 1.00 0.00 13 VAL A CA 3
ATOM 1151 C C . VAL A 1 13 ? -3.352 -5.365 -2.545 1.00 0.00 13 VAL A C 3
ATOM 1152 O O . VAL A 1 13 ? -2.214 -5.468 -2.136 1.00 0.00 13 VAL A O 3
ATOM 1165 N N . VAL A 1 14 ? -3.837 -4.210 -2.936 1.00 0.00 14 VAL A N 3
ATOM 1166 C CA . VAL A 1 14 ? -2.986 -2.976 -2.884 1.00 0.00 14 VAL A CA 3
ATOM 1167 C C . VAL A 1 14 ? -2.516 -2.718 -1.444 1.00 0.00 14 VAL A C 3
ATOM 1168 O O . VAL A 1 14 ? -1.404 -2.282 -1.217 1.00 0.00 14 VAL A O 3
ATOM 1181 N N . ALA A 1 15 ? -3.350 -2.997 -0.470 1.00 0.00 15 ALA A N 3
ATOM 1182 C CA . ALA A 1 15 ? -2.943 -2.781 0.952 1.00 0.00 15 ALA A CA 3
ATOM 1183 C C . ALA A 1 15 ? -1.897 -3.826 1.364 1.00 0.00 15 ALA A C 3
ATOM 1184 O O . ALA A 1 15 ? -0.938 -3.518 2.046 1.00 0.00 15 ALA A O 3
ATOM 1191 N N . LEU A 1 16 ? -2.071 -5.057 0.945 1.00 0.00 16 LEU A N 3
ATOM 1192 C CA . LEU A 1 16 ? -1.087 -6.128 1.302 1.00 0.00 16 LEU A CA 3
ATOM 1193 C C . LEU A 1 16 ? 0.194 -5.981 0.466 1.00 0.00 16 LEU A C 3
ATOM 1194 O O . LEU A 1 16 ? 1.287 -6.219 0.950 1.00 0.00 16 LEU A O 3
ATOM 1210 N N . VAL A 1 17 ? 0.068 -5.587 -0.782 1.00 0.00 17 VAL A N 3
ATOM 1211 C CA . VAL A 1 17 ? 1.279 -5.421 -1.649 1.00 0.00 17 VAL A CA 3
ATOM 1212 C C . VAL A 1 17 ? 2.159 -4.259 -1.144 1.00 0.00 17 VAL A C 3
ATOM 1213 O O . VAL A 1 17 ? 3.299 -4.127 -1.542 1.00 0.00 17 VAL A O 3
ATOM 1226 N N . VAL A 1 18 ? 1.641 -3.425 -0.272 1.00 0.00 18 VAL A N 3
ATOM 1227 C CA . VAL A 1 18 ? 2.450 -2.286 0.259 1.00 0.00 18 VAL A CA 3
ATOM 1228 C C . VAL A 1 18 ? 2.996 -2.641 1.651 1.00 0.00 18 VAL A C 3
ATOM 1229 O O . VAL A 1 18 ? 4.149 -2.400 1.949 1.00 0.00 18 VAL A O 3
ATOM 1242 N N . MET A 1 19 ? 2.174 -3.216 2.498 1.00 0.00 19 MET A N 3
ATOM 1243 C CA . MET A 1 19 ? 2.637 -3.592 3.872 1.00 0.00 19 MET A CA 3
ATOM 1244 C C . MET A 1 19 ? 3.775 -4.623 3.795 1.00 0.00 19 MET A C 3
ATOM 1245 O O . MET A 1 19 ? 4.813 -4.454 4.406 1.00 0.00 19 MET A O 3
ATOM 1259 N N . SER A 1 20 ? 3.589 -5.683 3.044 1.00 0.00 20 SER A N 3
ATOM 1260 C CA . SER A 1 20 ? 4.663 -6.719 2.925 1.00 0.00 20 SER A CA 3
ATOM 1261 C C . SER A 1 20 ? 5.869 -6.149 2.166 1.00 0.00 20 SER A C 3
ATOM 1262 O O . SER A 1 20 ? 7.006 -6.385 2.529 1.00 0.00 20 SER A O 3
ATOM 1270 N N . ARG A 1 21 ? 5.625 -5.393 1.121 1.00 0.00 21 ARG A N 3
ATOM 1271 C CA . ARG A 1 21 ? 6.754 -4.797 0.335 1.00 0.00 21 ARG A CA 3
ATOM 1272 C C . ARG A 1 21 ? 7.565 -3.829 1.206 1.00 0.00 21 ARG A C 3
ATOM 1273 O O . ARG A 1 21 ? 8.769 -3.740 1.076 1.00 0.00 21 ARG A O 3
ATOM 1294 N N . PHE A 1 22 ? 6.918 -3.109 2.094 1.00 0.00 22 PHE A N 3
ATOM 1295 C CA . PHE A 1 22 ? 7.662 -2.155 2.979 1.00 0.00 22 PHE A CA 3
ATOM 1296 C C . PHE A 1 22 ? 8.756 -2.906 3.753 1.00 0.00 22 PHE A C 3
ATOM 1297 O O . PHE A 1 22 ? 9.877 -2.444 3.864 1.00 0.00 22 PHE A O 3
ATOM 1314 N N . GLY A 1 23 ? 8.437 -4.065 4.274 1.00 0.00 23 GLY A N 3
ATOM 1315 C CA . GLY A 1 23 ? 9.451 -4.861 5.027 1.00 0.00 23 GLY A CA 3
ATOM 1316 C C . GLY A 1 23 ? 10.344 -5.620 4.040 1.00 0.00 23 GLY A C 3
ATOM 1317 O O . GLY A 1 23 ? 11.523 -5.806 4.278 1.00 0.00 23 GLY A O 3
ATOM 1321 N N . PHE A 1 24 ? 9.792 -6.059 2.931 1.00 0.00 24 PHE A N 3
ATOM 1322 C CA . PHE A 1 24 ? 10.608 -6.806 1.922 1.00 0.00 24 PHE A CA 3
ATOM 1323 C C . PHE A 1 24 ? 11.665 -5.888 1.295 1.00 0.00 24 PHE A C 3
ATOM 1324 O O . PHE A 1 24 ? 12.809 -6.266 1.156 1.00 0.00 24 PHE A O 3
ATOM 1341 N N . PHE A 1 25 ? 11.284 -4.687 0.918 1.00 0.00 25 PHE A N 3
ATOM 1342 C CA . PHE A 1 25 ? 12.262 -3.733 0.295 1.00 0.00 25 PHE A CA 3
ATOM 1343 C C . PHE A 1 25 ? 13.534 -3.609 1.149 1.00 0.00 25 PHE A C 3
ATOM 1344 O O . PHE A 1 25 ? 14.620 -3.438 0.627 1.00 0.00 25 PHE A O 3
ATOM 1361 N N . ALA A 1 26 ? 13.406 -3.700 2.452 1.00 0.00 26 ALA A N 3
ATOM 1362 C CA . ALA A 1 26 ? 14.606 -3.593 3.345 1.00 0.00 26 ALA A CA 3
ATOM 1363 C C . ALA A 1 26 ? 15.645 -4.669 2.993 1.00 0.00 26 ALA A C 3
ATOM 1364 O O . ALA A 1 26 ? 16.836 -4.443 3.093 1.00 0.00 26 ALA A O 3
ATOM 1371 N N . HIS A 1 27 ? 15.204 -5.835 2.581 1.00 0.00 27 HIS A N 3
ATOM 1372 C CA . HIS A 1 27 ? 16.168 -6.923 2.223 1.00 0.00 27 HIS A CA 3
ATOM 1373 C C . HIS A 1 27 ? 15.840 -7.501 0.835 1.00 0.00 27 HIS A C 3
ATOM 1374 O O . HIS A 1 27 ? 16.075 -8.666 0.571 1.00 0.00 27 HIS A O 3
ATOM 1388 N N . LEU A 1 28 ? 15.306 -6.695 -0.053 1.00 0.00 28 LEU A N 3
ATOM 1389 C CA . LEU A 1 28 ? 14.966 -7.197 -1.423 1.00 0.00 28 LEU A CA 3
ATOM 1390 C C . LEU A 1 28 ? 16.031 -6.761 -2.439 1.00 0.00 28 LEU A C 3
ATOM 1391 O O . LEU A 1 28 ? 16.335 -7.481 -3.371 1.00 0.00 28 LEU A O 3
ATOM 1407 N N . LEU A 1 29 ? 16.596 -5.589 -2.271 1.00 0.00 29 LEU A N 3
ATOM 1408 C CA . LEU A 1 29 ? 17.635 -5.111 -3.236 1.00 0.00 29 LEU A CA 3
ATOM 1409 C C . LEU A 1 29 ? 18.971 -4.854 -2.516 1.00 0.00 29 LEU A C 3
ATOM 1410 O O . LEU A 1 29 ? 19.305 -3.725 -2.208 1.00 0.00 29 LEU A O 3
ATOM 1426 N N . PRO A 1 30 ? 19.699 -5.921 -2.279 1.00 0.00 30 PRO A N 3
ATOM 1427 C CA . PRO A 1 30 ? 21.017 -5.813 -1.601 1.00 0.00 30 PRO A CA 3
ATOM 1428 C C . PRO A 1 30 ? 22.085 -5.299 -2.581 1.00 0.00 30 PRO A C 3
ATOM 1429 O O . PRO A 1 30 ? 23.080 -5.955 -2.832 1.00 0.00 30 PRO A O 3
ATOM 1440 N N . ARG A 1 31 ? 21.883 -4.129 -3.139 1.00 0.00 31 ARG A N 3
ATOM 1441 C CA . ARG A 1 31 ? 22.876 -3.568 -4.105 1.00 0.00 31 ARG A CA 3
ATOM 1442 C C . ARG A 1 31 ? 22.963 -2.042 -3.961 1.00 0.00 31 ARG A C 3
ATOM 1443 O O . ARG A 1 31 ? 21.939 -1.425 -3.705 1.00 0.00 31 ARG A O 3
ATOM 1465 N N . ASP A 1 1 ? -21.237 11.506 11.248 1.00 0.00 1 ASP A N 4
ATOM 1466 C CA . ASP A 1 1 ? -21.721 10.200 11.791 1.00 0.00 1 ASP A CA 4
ATOM 1467 C C . ASP A 1 1 ? -21.415 9.069 10.802 1.00 0.00 1 ASP A C 4
ATOM 1468 O O . ASP A 1 1 ? -21.880 9.074 9.677 1.00 0.00 1 ASP A O 4
ATOM 1476 N N . THR A 1 2 ? -20.633 8.101 11.214 1.00 0.00 2 THR A N 4
ATOM 1477 C CA . THR A 1 2 ? -20.287 6.963 10.302 1.00 0.00 2 THR A CA 4
ATOM 1478 C C . THR A 1 2 ? -20.375 5.629 11.057 1.00 0.00 2 THR A C 4
ATOM 1479 O O . THR A 1 2 ? -19.534 5.314 11.880 1.00 0.00 2 THR A O 4
ATOM 1490 N N . GLU A 1 3 ? -21.388 4.844 10.776 1.00 0.00 3 GLU A N 4
ATOM 1491 C CA . GLU A 1 3 ? -21.538 3.525 11.467 1.00 0.00 3 GLU A CA 4
ATOM 1492 C C . GLU A 1 3 ? -21.582 2.375 10.445 1.00 0.00 3 GLU A C 4
ATOM 1493 O O . GLU A 1 3 ? -22.117 1.316 10.716 1.00 0.00 3 GLU A O 4
ATOM 1505 N N . ILE A 1 4 ? -21.017 2.570 9.276 1.00 0.00 4 ILE A N 4
ATOM 1506 C CA . ILE A 1 4 ? -21.022 1.487 8.243 1.00 0.00 4 ILE A CA 4
ATOM 1507 C C . ILE A 1 4 ? -19.596 0.954 8.058 1.00 0.00 4 ILE A C 4
ATOM 1508 O O . ILE A 1 4 ? -18.917 1.288 7.103 1.00 0.00 4 ILE A O 4
ATOM 1524 N N . ILE A 1 5 ? -19.141 0.130 8.979 1.00 0.00 5 ILE A N 4
ATOM 1525 C CA . ILE A 1 5 ? -17.755 -0.445 8.905 1.00 0.00 5 ILE A CA 4
ATOM 1526 C C . ILE A 1 5 ? -16.704 0.668 9.047 1.00 0.00 5 ILE A C 4
ATOM 1527 O O . ILE A 1 5 ? -16.992 1.836 8.864 1.00 0.00 5 ILE A O 4
ATOM 1543 N N . GLY A 1 6 ? -15.486 0.310 9.372 1.00 0.00 6 GLY A N 4
ATOM 1544 C CA . GLY A 1 6 ? -14.412 1.339 9.521 1.00 0.00 6 GLY A CA 4
ATOM 1545 C C . GLY A 1 6 ? -14.128 1.964 8.154 1.00 0.00 6 GLY A C 4
ATOM 1546 O O . GLY A 1 6 ? -14.447 3.112 7.910 1.00 0.00 6 GLY A O 4
ATOM 1550 N N . GLY A 1 7 ? -13.543 1.208 7.258 1.00 0.00 7 GLY A N 4
ATOM 1551 C CA . GLY A 1 7 ? -13.248 1.740 5.894 1.00 0.00 7 GLY A CA 4
ATOM 1552 C C . GLY A 1 7 ? -14.007 0.911 4.853 1.00 0.00 7 GLY A C 4
ATOM 1553 O O . GLY A 1 7 ? -13.494 0.626 3.787 1.00 0.00 7 GLY A O 4
ATOM 1557 N N . LEU A 1 8 ? -15.226 0.520 5.163 1.00 0.00 8 LEU A N 4
ATOM 1558 C CA . LEU A 1 8 ? -16.045 -0.302 4.210 1.00 0.00 8 LEU A CA 4
ATOM 1559 C C . LEU A 1 8 ? -15.252 -1.531 3.731 1.00 0.00 8 LEU A C 4
ATOM 1560 O O . LEU A 1 8 ? -15.346 -1.926 2.585 1.00 0.00 8 LEU A O 4
ATOM 1576 N N . THR A 1 9 ? -14.478 -2.134 4.610 1.00 0.00 9 THR A N 4
ATOM 1577 C CA . THR A 1 9 ? -13.669 -3.339 4.235 1.00 0.00 9 THR A CA 4
ATOM 1578 C C . THR A 1 9 ? -12.744 -3.017 3.052 1.00 0.00 9 THR A C 4
ATOM 1579 O O . THR A 1 9 ? -13.080 -3.240 1.903 1.00 0.00 9 THR A O 4
ATOM 1590 N N . ILE A 1 10 ? -11.578 -2.490 3.332 1.00 0.00 10 ILE A N 4
ATOM 1591 C CA . ILE A 1 10 ? -10.616 -2.142 2.237 1.00 0.00 10 ILE A CA 4
ATOM 1592 C C . ILE A 1 10 ? -10.041 -3.417 1.597 1.00 0.00 10 ILE A C 4
ATOM 1593 O O . ILE A 1 10 ? -10.058 -4.474 2.200 1.00 0.00 10 ILE A O 4
ATOM 1609 N N . PRO A 1 11 ? -9.548 -3.272 0.390 1.00 0.00 11 PRO A N 4
ATOM 1610 C CA . PRO A 1 11 ? -8.963 -4.427 -0.343 1.00 0.00 11 PRO A CA 4
ATOM 1611 C C . PRO A 1 11 ? -7.620 -4.844 0.279 1.00 0.00 11 PRO A C 4
ATOM 1612 O O . PRO A 1 11 ? -6.703 -4.046 0.362 1.00 0.00 11 PRO A O 4
ATOM 1623 N N . PRO A 1 12 ? -7.548 -6.089 0.695 1.00 0.00 12 PRO A N 4
ATOM 1624 C CA . PRO A 1 12 ? -6.304 -6.620 1.315 1.00 0.00 12 PRO A CA 4
ATOM 1625 C C . PRO A 1 12 ? -5.192 -6.765 0.266 1.00 0.00 12 PRO A C 4
ATOM 1626 O O . PRO A 1 12 ? -4.029 -6.560 0.558 1.00 0.00 12 PRO A O 4
ATOM 1637 N N . VAL A 1 13 ? -5.541 -7.111 -0.953 1.00 0.00 13 VAL A N 4
ATOM 1638 C CA . VAL A 1 13 ? -4.501 -7.260 -2.022 1.00 0.00 13 VAL A CA 4
ATOM 1639 C C . VAL A 1 13 ? -3.801 -5.915 -2.281 1.00 0.00 13 VAL A C 4
ATOM 1640 O O . VAL A 1 13 ? -2.620 -5.870 -2.566 1.00 0.00 13 VAL A O 4
ATOM 1653 N N . VAL A 1 14 ? -4.518 -4.821 -2.168 1.00 0.00 14 VAL A N 4
ATOM 1654 C CA . VAL A 1 14 ? -3.890 -3.482 -2.392 1.00 0.00 14 VAL A CA 4
ATOM 1655 C C . VAL A 1 14 ? -3.014 -3.118 -1.186 1.00 0.00 14 VAL A C 4
ATOM 1656 O O . VAL A 1 14 ? -1.900 -2.654 -1.336 1.00 0.00 14 VAL A O 4
ATOM 1669 N N . ALA A 1 15 ? -3.512 -3.339 0.009 1.00 0.00 15 ALA A N 4
ATOM 1670 C CA . ALA A 1 15 ? -2.712 -3.021 1.234 1.00 0.00 15 ALA A CA 4
ATOM 1671 C C . ALA A 1 15 ? -1.433 -3.870 1.270 1.00 0.00 15 ALA A C 4
ATOM 1672 O O . ALA A 1 15 ? -0.393 -3.413 1.704 1.00 0.00 15 ALA A O 4
ATOM 1679 N N . LEU A 1 16 ? -1.503 -5.098 0.812 1.00 0.00 16 LEU A N 4
ATOM 1680 C CA . LEU A 1 16 ? -0.291 -5.975 0.813 1.00 0.00 16 LEU A CA 4
ATOM 1681 C C . LEU A 1 16 ? 0.749 -5.450 -0.186 1.00 0.00 16 LEU A C 4
ATOM 1682 O O . LEU A 1 16 ? 1.930 -5.427 0.097 1.00 0.00 16 LEU A O 4
ATOM 1698 N N . VAL A 1 17 ? 0.318 -5.021 -1.348 1.00 0.00 17 VAL A N 4
ATOM 1699 C CA . VAL A 1 17 ? 1.283 -4.488 -2.365 1.00 0.00 17 VAL A CA 4
ATOM 1700 C C . VAL A 1 17 ? 1.989 -3.230 -1.828 1.00 0.00 17 VAL A C 4
ATOM 1701 O O . VAL A 1 17 ? 3.066 -2.881 -2.273 1.00 0.00 17 VAL A O 4
ATOM 1714 N N . VAL A 1 18 ? 1.395 -2.550 -0.878 1.00 0.00 18 VAL A N 4
ATOM 1715 C CA . VAL A 1 18 ? 2.037 -1.323 -0.316 1.00 0.00 18 VAL A CA 4
ATOM 1716 C C . VAL A 1 18 ? 2.805 -1.665 0.972 1.00 0.00 18 VAL A C 4
ATOM 1717 O O . VAL A 1 18 ? 3.866 -1.126 1.227 1.00 0.00 18 VAL A O 4
ATOM 1730 N N . MET A 1 19 ? 2.273 -2.545 1.785 1.00 0.00 19 MET A N 4
ATOM 1731 C CA . MET A 1 19 ? 2.966 -2.910 3.060 1.00 0.00 19 MET A CA 4
ATOM 1732 C C . MET A 1 19 ? 4.079 -3.938 2.815 1.00 0.00 19 MET A C 4
ATOM 1733 O O . MET A 1 19 ? 5.198 -3.761 3.259 1.00 0.00 19 MET A O 4
ATOM 1747 N N . SER A 1 20 ? 3.786 -5.012 2.117 1.00 0.00 20 SER A N 4
ATOM 1748 C CA . SER A 1 20 ? 4.836 -6.050 1.857 1.00 0.00 20 SER A CA 4
ATOM 1749 C C . SER A 1 20 ? 6.006 -5.453 1.068 1.00 0.00 20 SER A C 4
ATOM 1750 O O . SER A 1 20 ? 7.149 -5.803 1.292 1.00 0.00 20 SER A O 4
ATOM 1758 N N . ARG A 1 21 ? 5.730 -4.552 0.153 1.00 0.00 21 ARG A N 4
ATOM 1759 C CA . ARG A 1 21 ? 6.829 -3.924 -0.645 1.00 0.00 21 ARG A CA 4
ATOM 1760 C C . ARG A 1 21 ? 7.869 -3.294 0.293 1.00 0.00 21 ARG A C 4
ATOM 1761 O O . ARG A 1 21 ? 9.056 -3.507 0.144 1.00 0.00 21 ARG A O 4
ATOM 1782 N N . PHE A 1 22 ? 7.424 -2.531 1.265 1.00 0.00 22 PHE A N 4
ATOM 1783 C CA . PHE A 1 22 ? 8.382 -1.898 2.226 1.00 0.00 22 PHE A CA 4
ATOM 1784 C C . PHE A 1 22 ? 9.118 -2.988 3.018 1.00 0.00 22 PHE A C 4
ATOM 1785 O O . PHE A 1 22 ? 10.319 -2.926 3.204 1.00 0.00 22 PHE A O 4
ATOM 1802 N N . GLY A 1 23 ? 8.403 -3.991 3.476 1.00 0.00 23 GLY A N 4
ATOM 1803 C CA . GLY A 1 23 ? 9.053 -5.095 4.246 1.00 0.00 23 GLY A CA 4
ATOM 1804 C C . GLY A 1 23 ? 10.070 -5.809 3.350 1.00 0.00 23 GLY A C 4
ATOM 1805 O O . GLY A 1 23 ? 11.172 -6.107 3.769 1.00 0.00 23 GLY A O 4
ATOM 1809 N N . PHE A 1 24 ? 9.710 -6.073 2.115 1.00 0.00 24 PHE A N 4
ATOM 1810 C CA . PHE A 1 24 ? 10.658 -6.757 1.179 1.00 0.00 24 PHE A CA 4
ATOM 1811 C C . PHE A 1 24 ? 11.928 -5.913 1.012 1.00 0.00 24 PHE A C 4
ATOM 1812 O O . PHE A 1 24 ? 13.024 -6.436 0.969 1.00 0.00 24 PHE A O 4
ATOM 1829 N N . PHE A 1 25 ? 11.785 -4.611 0.929 1.00 0.00 25 PHE A N 4
ATOM 1830 C CA . PHE A 1 25 ? 12.984 -3.726 0.780 1.00 0.00 25 PHE A CA 4
ATOM 1831 C C . PHE A 1 25 ? 13.914 -3.883 1.993 1.00 0.00 25 PHE A C 4
ATOM 1832 O O . PHE A 1 25 ? 15.121 -3.820 1.869 1.00 0.00 25 PHE A O 4
ATOM 1849 N N . ALA A 1 26 ? 13.354 -4.090 3.161 1.00 0.00 26 ALA A N 4
ATOM 1850 C CA . ALA A 1 26 ? 14.198 -4.259 4.385 1.00 0.00 26 ALA A CA 4
ATOM 1851 C C . ALA A 1 26 ? 14.649 -5.720 4.529 1.00 0.00 26 ALA A C 4
ATOM 1852 O O . ALA A 1 26 ? 15.755 -5.993 4.957 1.00 0.00 26 ALA A O 4
ATOM 1859 N N . HIS A 1 27 ? 13.799 -6.658 4.180 1.00 0.00 27 HIS A N 4
ATOM 1860 C CA . HIS A 1 27 ? 14.172 -8.105 4.301 1.00 0.00 27 HIS A CA 4
ATOM 1861 C C . HIS A 1 27 ? 15.197 -8.497 3.227 1.00 0.00 27 HIS A C 4
ATOM 1862 O O . HIS A 1 27 ? 16.069 -9.308 3.468 1.00 0.00 27 HIS A O 4
ATOM 1876 N N . LEU A 1 28 ? 15.098 -7.933 2.047 1.00 0.00 28 LEU A N 4
ATOM 1877 C CA . LEU A 1 28 ? 16.071 -8.280 0.961 1.00 0.00 28 LEU A CA 4
ATOM 1878 C C . LEU A 1 28 ? 17.187 -7.225 0.872 1.00 0.00 28 LEU A C 4
ATOM 1879 O O . LEU A 1 28 ? 17.697 -6.938 -0.196 1.00 0.00 28 LEU A O 4
ATOM 1895 N N . LEU A 1 29 ? 17.574 -6.650 1.984 1.00 0.00 29 LEU A N 4
ATOM 1896 C CA . LEU A 1 29 ? 18.657 -5.618 1.960 1.00 0.00 29 LEU A CA 4
ATOM 1897 C C . LEU A 1 29 ? 20.031 -6.284 2.135 1.00 0.00 29 LEU A C 4
ATOM 1898 O O . LEU A 1 29 ? 20.199 -7.133 2.991 1.00 0.00 29 LEU A O 4
ATOM 1914 N N . PRO A 1 30 ? 20.974 -5.871 1.317 1.00 0.00 30 PRO A N 4
ATOM 1915 C CA . PRO A 1 30 ? 22.346 -6.434 1.391 1.00 0.00 30 PRO A CA 4
ATOM 1916 C C . PRO A 1 30 ? 23.076 -5.901 2.633 1.00 0.00 30 PRO A C 4
ATOM 1917 O O . PRO A 1 30 ? 23.812 -4.934 2.563 1.00 0.00 30 PRO A O 4
ATOM 1928 N N . ARG A 1 31 ? 22.865 -6.533 3.767 1.00 0.00 31 ARG A N 4
ATOM 1929 C CA . ARG A 1 31 ? 23.523 -6.093 5.043 1.00 0.00 31 ARG A CA 4
ATOM 1930 C C . ARG A 1 31 ? 23.165 -4.630 5.361 1.00 0.00 31 ARG A C 4
ATOM 1931 O O . ARG A 1 31 ? 22.055 -4.404 5.814 1.00 0.00 31 ARG A O 4
ATOM 1953 N N . ASP A 1 1 ? -1.682 -23.436 -0.317 1.00 0.00 1 ASP A N 5
ATOM 1954 C CA . ASP A 1 1 ? -2.293 -22.072 -0.336 1.00 0.00 1 ASP A CA 5
ATOM 1955 C C . ASP A 1 1 ? -1.585 -21.190 -1.374 1.00 0.00 1 ASP A C 5
ATOM 1956 O O . ASP A 1 1 ? -0.394 -20.958 -1.294 1.00 0.00 1 ASP A O 5
ATOM 1964 N N . THR A 1 2 ? -2.312 -20.700 -2.350 1.00 0.00 2 THR A N 5
ATOM 1965 C CA . THR A 1 2 ? -1.684 -19.832 -3.399 1.00 0.00 2 THR A CA 5
ATOM 1966 C C . THR A 1 2 ? -2.733 -18.908 -4.038 1.00 0.00 2 THR A C 5
ATOM 1967 O O . THR A 1 2 ? -3.924 -19.134 -3.925 1.00 0.00 2 THR A O 5
ATOM 1978 N N . GLU A 1 3 ? -2.293 -17.871 -4.709 1.00 0.00 3 GLU A N 5
ATOM 1979 C CA . GLU A 1 3 ? -3.255 -16.928 -5.361 1.00 0.00 3 GLU A CA 5
ATOM 1980 C C . GLU A 1 3 ? -2.925 -16.768 -6.853 1.00 0.00 3 GLU A C 5
ATOM 1981 O O . GLU A 1 3 ? -2.954 -15.677 -7.393 1.00 0.00 3 GLU A O 5
ATOM 1993 N N . ILE A 1 4 ? -2.618 -17.850 -7.524 1.00 0.00 4 ILE A N 5
ATOM 1994 C CA . ILE A 1 4 ? -2.289 -17.764 -8.981 1.00 0.00 4 ILE A CA 5
ATOM 1995 C C . ILE A 1 4 ? -3.515 -18.140 -9.823 1.00 0.00 4 ILE A C 5
ATOM 1996 O O . ILE A 1 4 ? -3.824 -17.488 -10.803 1.00 0.00 4 ILE A O 5
ATOM 2012 N N . ILE A 1 5 ? -4.214 -19.185 -9.450 1.00 0.00 5 ILE A N 5
ATOM 2013 C CA . ILE A 1 5 ? -5.418 -19.604 -10.233 1.00 0.00 5 ILE A CA 5
ATOM 2014 C C . ILE A 1 5 ? -6.698 -19.130 -9.525 1.00 0.00 5 ILE A C 5
ATOM 2015 O O . ILE A 1 5 ? -7.505 -19.922 -9.073 1.00 0.00 5 ILE A O 5
ATOM 2031 N N . GLY A 1 6 ? -6.888 -17.838 -9.432 1.00 0.00 6 GLY A N 5
ATOM 2032 C CA . GLY A 1 6 ? -8.112 -17.298 -8.764 1.00 0.00 6 GLY A CA 5
ATOM 2033 C C . GLY A 1 6 ? -8.000 -17.464 -7.246 1.00 0.00 6 GLY A C 5
ATOM 2034 O O . GLY A 1 6 ? -8.744 -18.214 -6.641 1.00 0.00 6 GLY A O 5
ATOM 2038 N N . GLY A 1 7 ? -7.081 -16.767 -6.624 1.00 0.00 7 GLY A N 5
ATOM 2039 C CA . GLY A 1 7 ? -6.924 -16.877 -5.143 1.00 0.00 7 GLY A CA 5
ATOM 2040 C C . GLY A 1 7 ? -7.571 -15.664 -4.473 1.00 0.00 7 GLY A C 5
ATOM 2041 O O . GLY A 1 7 ? -8.679 -15.747 -3.981 1.00 0.00 7 GLY A O 5
ATOM 2045 N N . LEU A 1 8 ? -6.873 -14.544 -4.459 1.00 0.00 8 LEU A N 5
ATOM 2046 C CA . LEU A 1 8 ? -7.397 -13.276 -3.832 1.00 0.00 8 LEU A CA 5
ATOM 2047 C C . LEU A 1 8 ? -8.307 -13.560 -2.624 1.00 0.00 8 LEU A C 5
ATOM 2048 O O . LEU A 1 8 ? -9.465 -13.186 -2.598 1.00 0.00 8 LEU A O 5
ATOM 2064 N N . THR A 1 9 ? -7.779 -14.210 -1.615 1.00 0.00 9 THR A N 5
ATOM 2065 C CA . THR A 1 9 ? -8.601 -14.515 -0.399 1.00 0.00 9 THR A CA 5
ATOM 2066 C C . THR A 1 9 ? -8.441 -13.410 0.668 1.00 0.00 9 THR A C 5
ATOM 2067 O O . THR A 1 9 ? -8.787 -13.597 1.819 1.00 0.00 9 THR A O 5
ATOM 2078 N N . ILE A 1 10 ? -7.930 -12.262 0.289 1.00 0.00 10 ILE A N 5
ATOM 2079 C CA . ILE A 1 10 ? -7.759 -11.149 1.276 1.00 0.00 10 ILE A CA 5
ATOM 2080 C C . ILE A 1 10 ? -8.299 -9.839 0.682 1.00 0.00 10 ILE A C 5
ATOM 2081 O O . ILE A 1 10 ? -7.933 -9.465 -0.417 1.00 0.00 10 ILE A O 5
ATOM 2097 N N . PRO A 1 11 ? -9.157 -9.183 1.430 1.00 0.00 11 PRO A N 5
ATOM 2098 C CA . PRO A 1 11 ? -9.750 -7.904 0.960 1.00 0.00 11 PRO A CA 5
ATOM 2099 C C . PRO A 1 11 ? -8.713 -6.759 0.841 1.00 0.00 11 PRO A C 5
ATOM 2100 O O . PRO A 1 11 ? -8.840 -5.946 -0.055 1.00 0.00 11 PRO A O 5
ATOM 2111 N N . PRO A 1 12 ? -7.712 -6.708 1.712 1.00 0.00 12 PRO A N 5
ATOM 2112 C CA . PRO A 1 12 ? -6.692 -5.628 1.609 1.00 0.00 12 PRO A CA 5
ATOM 2113 C C . PRO A 1 12 ? -5.646 -5.980 0.540 1.00 0.00 12 PRO A C 5
ATOM 2114 O O . PRO A 1 12 ? -4.463 -6.044 0.815 1.00 0.00 12 PRO A O 5
ATOM 2125 N N . VAL A 1 13 ? -6.076 -6.212 -0.674 1.00 0.00 13 VAL A N 5
ATOM 2126 C CA . VAL A 1 13 ? -5.113 -6.571 -1.768 1.00 0.00 13 VAL A CA 5
ATOM 2127 C C . VAL A 1 13 ? -4.200 -5.380 -2.108 1.00 0.00 13 VAL A C 5
ATOM 2128 O O . VAL A 1 13 ? -3.014 -5.550 -2.330 1.00 0.00 13 VAL A O 5
ATOM 2141 N N . VAL A 1 14 ? -4.731 -4.179 -2.134 1.00 0.00 14 VAL A N 5
ATOM 2142 C CA . VAL A 1 14 ? -3.876 -2.987 -2.442 1.00 0.00 14 VAL A CA 5
ATOM 2143 C C . VAL A 1 14 ? -2.876 -2.779 -1.298 1.00 0.00 14 VAL A C 5
ATOM 2144 O O . VAL A 1 14 ? -1.696 -2.581 -1.520 1.00 0.00 14 VAL A O 5
ATOM 2157 N N . ALA A 1 15 ? -3.347 -2.844 -0.075 1.00 0.00 15 ALA A N 5
ATOM 2158 C CA . ALA A 1 15 ? -2.439 -2.675 1.099 1.00 0.00 15 ALA A CA 5
ATOM 2159 C C . ALA A 1 15 ? -1.413 -3.815 1.134 1.00 0.00 15 ALA A C 5
ATOM 2160 O O . ALA A 1 15 ? -0.272 -3.620 1.506 1.00 0.00 15 ALA A O 5
ATOM 2167 N N . LEU A 1 16 ? -1.813 -5.001 0.739 1.00 0.00 16 LEU A N 5
ATOM 2168 C CA . LEU A 1 16 ? -0.868 -6.160 0.736 1.00 0.00 16 LEU A CA 5
ATOM 2169 C C . LEU A 1 16 ? 0.261 -5.923 -0.274 1.00 0.00 16 LEU A C 5
ATOM 2170 O O . LEU A 1 16 ? 1.408 -6.220 -0.006 1.00 0.00 16 LEU A O 5
ATOM 2186 N N . VAL A 1 17 ? -0.057 -5.386 -1.429 1.00 0.00 17 VAL A N 5
ATOM 2187 C CA . VAL A 1 17 ? 0.999 -5.121 -2.459 1.00 0.00 17 VAL A CA 5
ATOM 2188 C C . VAL A 1 17 ? 1.967 -4.033 -1.963 1.00 0.00 17 VAL A C 5
ATOM 2189 O O . VAL A 1 17 ? 3.138 -4.041 -2.290 1.00 0.00 17 VAL A O 5
ATOM 2202 N N . VAL A 1 18 ? 1.486 -3.103 -1.174 1.00 0.00 18 VAL A N 5
ATOM 2203 C CA . VAL A 1 18 ? 2.380 -2.021 -0.655 1.00 0.00 18 VAL A CA 5
ATOM 2204 C C . VAL A 1 18 ? 3.119 -2.515 0.598 1.00 0.00 18 VAL A C 5
ATOM 2205 O O . VAL A 1 18 ? 4.309 -2.313 0.746 1.00 0.00 18 VAL A O 5
ATOM 2218 N N . MET A 1 19 ? 2.415 -3.165 1.496 1.00 0.00 19 MET A N 5
ATOM 2219 C CA . MET A 1 19 ? 3.061 -3.681 2.745 1.00 0.00 19 MET A CA 5
ATOM 2220 C C . MET A 1 19 ? 4.174 -4.683 2.408 1.00 0.00 19 MET A C 5
ATOM 2221 O O . MET A 1 19 ? 5.218 -4.686 3.032 1.00 0.00 19 MET A O 5
ATOM 2235 N N . SER A 1 20 ? 3.962 -5.529 1.428 1.00 0.00 20 SER A N 5
ATOM 2236 C CA . SER A 1 20 ? 5.016 -6.528 1.051 1.00 0.00 20 SER A CA 5
ATOM 2237 C C . SER A 1 20 ? 6.280 -5.811 0.560 1.00 0.00 20 SER A C 5
ATOM 2238 O O . SER A 1 20 ? 7.383 -6.160 0.936 1.00 0.00 20 SER A O 5
ATOM 2246 N N . ARG A 1 21 ? 6.122 -4.807 -0.271 1.00 0.00 21 ARG A N 5
ATOM 2247 C CA . ARG A 1 21 ? 7.310 -4.053 -0.786 1.00 0.00 21 ARG A CA 5
ATOM 2248 C C . ARG A 1 21 ? 8.058 -3.382 0.374 1.00 0.00 21 ARG A C 5
ATOM 2249 O O . ARG A 1 21 ? 9.272 -3.328 0.386 1.00 0.00 21 ARG A O 5
ATOM 2270 N N . PHE A 1 22 ? 7.340 -2.874 1.349 1.00 0.00 22 PHE A N 5
ATOM 2271 C CA . PHE A 1 22 ? 8.008 -2.209 2.513 1.00 0.00 22 PHE A CA 5
ATOM 2272 C C . PHE A 1 22 ? 8.863 -3.223 3.283 1.00 0.00 22 PHE A C 5
ATOM 2273 O O . PHE A 1 22 ? 9.997 -2.951 3.635 1.00 0.00 22 PHE A O 5
ATOM 2290 N N . GLY A 1 23 ? 8.328 -4.392 3.542 1.00 0.00 23 GLY A N 5
ATOM 2291 C CA . GLY A 1 23 ? 9.101 -5.434 4.284 1.00 0.00 23 GLY A CA 5
ATOM 2292 C C . GLY A 1 23 ? 10.255 -5.939 3.413 1.00 0.00 23 GLY A C 5
ATOM 2293 O O . GLY A 1 23 ? 11.378 -6.048 3.867 1.00 0.00 23 GLY A O 5
ATOM 2297 N N . PHE A 1 24 ? 9.988 -6.244 2.165 1.00 0.00 24 PHE A N 5
ATOM 2298 C CA . PHE A 1 24 ? 11.073 -6.741 1.257 1.00 0.00 24 PHE A CA 5
ATOM 2299 C C . PHE A 1 24 ? 12.208 -5.712 1.172 1.00 0.00 24 PHE A C 5
ATOM 2300 O O . PHE A 1 24 ? 13.371 -6.063 1.202 1.00 0.00 24 PHE A O 5
ATOM 2317 N N . PHE A 1 25 ? 11.876 -4.446 1.073 1.00 0.00 25 PHE A N 5
ATOM 2318 C CA . PHE A 1 25 ? 12.939 -3.393 0.993 1.00 0.00 25 PHE A CA 5
ATOM 2319 C C . PHE A 1 25 ? 13.795 -3.399 2.268 1.00 0.00 25 PHE A C 5
ATOM 2320 O O . PHE A 1 25 ? 14.979 -3.132 2.224 1.00 0.00 25 PHE A O 5
ATOM 2337 N N . ALA A 1 26 ? 13.202 -3.699 3.400 1.00 0.00 26 ALA A N 5
ATOM 2338 C CA . ALA A 1 26 ? 13.977 -3.726 4.678 1.00 0.00 26 ALA A CA 5
ATOM 2339 C C . ALA A 1 26 ? 14.666 -5.087 4.860 1.00 0.00 26 ALA A C 5
ATOM 2340 O O . ALA A 1 26 ? 15.723 -5.179 5.455 1.00 0.00 26 ALA A O 5
ATOM 2347 N N . HIS A 1 27 ? 14.073 -6.143 4.354 1.00 0.00 27 HIS A N 5
ATOM 2348 C CA . HIS A 1 27 ? 14.690 -7.498 4.499 1.00 0.00 27 HIS A CA 5
ATOM 2349 C C . HIS A 1 27 ? 15.856 -7.666 3.515 1.00 0.00 27 HIS A C 5
ATOM 2350 O O . HIS A 1 27 ? 16.897 -8.186 3.867 1.00 0.00 27 HIS A O 5
ATOM 2364 N N . LEU A 1 28 ? 15.688 -7.234 2.287 1.00 0.00 28 LEU A N 5
ATOM 2365 C CA . LEU A 1 28 ? 16.789 -7.375 1.282 1.00 0.00 28 LEU A CA 5
ATOM 2366 C C . LEU A 1 28 ? 17.860 -6.299 1.506 1.00 0.00 28 LEU A C 5
ATOM 2367 O O . LEU A 1 28 ? 19.041 -6.586 1.513 1.00 0.00 28 LEU A O 5
ATOM 2383 N N . LEU A 1 29 ? 17.459 -5.064 1.690 1.00 0.00 29 LEU A N 5
ATOM 2384 C CA . LEU A 1 29 ? 18.460 -3.975 1.914 1.00 0.00 29 LEU A CA 5
ATOM 2385 C C . LEU A 1 29 ? 18.334 -3.422 3.340 1.00 0.00 29 LEU A C 5
ATOM 2386 O O . LEU A 1 29 ? 17.241 -3.159 3.806 1.00 0.00 29 LEU A O 5
ATOM 2402 N N . PRO A 1 30 ? 19.466 -3.264 3.988 1.00 0.00 30 PRO A N 5
ATOM 2403 C CA . PRO A 1 30 ? 19.486 -2.739 5.380 1.00 0.00 30 PRO A CA 5
ATOM 2404 C C . PRO A 1 30 ? 19.167 -1.235 5.397 1.00 0.00 30 PRO A C 5
ATOM 2405 O O . PRO A 1 30 ? 20.005 -0.408 5.081 1.00 0.00 30 PRO A O 5
ATOM 2416 N N . ARG A 1 31 ? 17.961 -0.882 5.768 1.00 0.00 31 ARG A N 5
ATOM 2417 C CA . ARG A 1 31 ? 17.571 0.563 5.813 1.00 0.00 31 ARG A CA 5
ATOM 2418 C C . ARG A 1 31 ? 16.338 0.767 6.711 1.00 0.00 31 ARG A C 5
ATOM 2419 O O . ARG A 1 31 ? 16.166 1.870 7.203 1.00 0.00 31 ARG A O 5
ATOM 2441 N N . ASP A 1 1 ? -16.273 16.432 3.383 1.00 0.00 1 ASP A N 6
ATOM 2442 C CA . ASP A 1 1 ? -16.034 15.149 2.652 1.00 0.00 1 ASP A CA 6
ATOM 2443 C C . ASP A 1 1 ? -16.605 13.971 3.452 1.00 0.00 1 ASP A C 6
ATOM 2444 O O . ASP A 1 1 ? -16.465 13.909 4.659 1.00 0.00 1 ASP A O 6
ATOM 2452 N N . THR A 1 2 ? -17.252 13.045 2.788 1.00 0.00 2 THR A N 6
ATOM 2453 C CA . THR A 1 2 ? -17.840 11.873 3.508 1.00 0.00 2 THR A CA 6
ATOM 2454 C C . THR A 1 2 ? -17.353 10.562 2.873 1.00 0.00 2 THR A C 6
ATOM 2455 O O . THR A 1 2 ? -18.136 9.757 2.401 1.00 0.00 2 THR A O 6
ATOM 2466 N N . GLU A 1 3 ? -16.059 10.344 2.861 1.00 0.00 3 GLU A N 6
ATOM 2467 C CA . GLU A 1 3 ? -15.508 9.089 2.262 1.00 0.00 3 GLU A CA 6
ATOM 2468 C C . GLU A 1 3 ? -14.135 8.765 2.870 1.00 0.00 3 GLU A C 6
ATOM 2469 O O . GLU A 1 3 ? -13.109 8.926 2.235 1.00 0.00 3 GLU A O 6
ATOM 2481 N N . ILE A 1 4 ? -14.116 8.305 4.100 1.00 0.00 4 ILE A N 6
ATOM 2482 C CA . ILE A 1 4 ? -12.817 7.961 4.766 1.00 0.00 4 ILE A CA 6
ATOM 2483 C C . ILE A 1 4 ? -13.077 7.244 6.101 1.00 0.00 4 ILE A C 6
ATOM 2484 O O . ILE A 1 4 ? -14.040 7.533 6.787 1.00 0.00 4 ILE A O 6
ATOM 2500 N N . ILE A 1 5 ? -12.218 6.314 6.467 1.00 0.00 5 ILE A N 6
ATOM 2501 C CA . ILE A 1 5 ? -12.384 5.561 7.759 1.00 0.00 5 ILE A CA 6
ATOM 2502 C C . ILE A 1 5 ? -13.687 4.742 7.747 1.00 0.00 5 ILE A C 6
ATOM 2503 O O . ILE A 1 5 ? -14.568 4.961 6.937 1.00 0.00 5 ILE A O 6
ATOM 2519 N N . GLY A 1 6 ? -13.808 3.790 8.637 1.00 0.00 6 GLY A N 6
ATOM 2520 C CA . GLY A 1 6 ? -15.045 2.951 8.681 1.00 0.00 6 GLY A CA 6
ATOM 2521 C C . GLY A 1 6 ? -14.669 1.465 8.704 1.00 0.00 6 GLY A C 6
ATOM 2522 O O . GLY A 1 6 ? -15.369 0.652 9.277 1.00 0.00 6 GLY A O 6
ATOM 2526 N N . GLY A 1 7 ? -13.573 1.101 8.080 1.00 0.00 7 GLY A N 6
ATOM 2527 C CA . GLY A 1 7 ? -13.158 -0.334 8.062 1.00 0.00 7 GLY A CA 6
ATOM 2528 C C . GLY A 1 7 ? -13.526 -0.952 6.711 1.00 0.00 7 GLY A C 6
ATOM 2529 O O . GLY A 1 7 ? -12.733 -1.642 6.099 1.00 0.00 7 GLY A O 6
ATOM 2533 N N . LEU A 1 8 ? -14.726 -0.705 6.240 1.00 0.00 8 LEU A N 6
ATOM 2534 C CA . LEU A 1 8 ? -15.151 -1.273 4.925 1.00 0.00 8 LEU A CA 6
ATOM 2535 C C . LEU A 1 8 ? -15.022 -0.221 3.811 1.00 0.00 8 LEU A C 6
ATOM 2536 O O . LEU A 1 8 ? -15.760 -0.241 2.843 1.00 0.00 8 LEU A O 6
ATOM 2552 N N . THR A 1 9 ? -14.083 0.688 3.931 1.00 0.00 9 THR A N 6
ATOM 2553 C CA . THR A 1 9 ? -13.898 1.731 2.872 1.00 0.00 9 THR A CA 6
ATOM 2554 C C . THR A 1 9 ? -12.421 1.800 2.454 1.00 0.00 9 THR A C 6
ATOM 2555 O O . THR A 1 9 ? -11.903 2.856 2.140 1.00 0.00 9 THR A O 6
ATOM 2566 N N . ILE A 1 10 ? -11.743 0.677 2.447 1.00 0.00 10 ILE A N 6
ATOM 2567 C CA . ILE A 1 10 ? -10.299 0.660 2.050 1.00 0.00 10 ILE A CA 6
ATOM 2568 C C . ILE A 1 10 ? -9.978 -0.628 1.276 1.00 0.00 10 ILE A C 6
ATOM 2569 O O . ILE A 1 10 ? -10.500 -1.681 1.589 1.00 0.00 10 ILE A O 6
ATOM 2585 N N . PRO A 1 11 ? -9.127 -0.500 0.285 1.00 0.00 11 PRO A N 6
ATOM 2586 C CA . PRO A 1 11 ? -8.736 -1.673 -0.542 1.00 0.00 11 PRO A CA 6
ATOM 2587 C C . PRO A 1 11 ? -7.749 -2.573 0.223 1.00 0.00 11 PRO A C 6
ATOM 2588 O O . PRO A 1 11 ? -6.645 -2.160 0.527 1.00 0.00 11 PRO A O 6
ATOM 2599 N N . PRO A 1 12 ? -8.181 -3.783 0.507 1.00 0.00 12 PRO A N 6
ATOM 2600 C CA . PRO A 1 12 ? -7.318 -4.748 1.241 1.00 0.00 12 PRO A CA 6
ATOM 2601 C C . PRO A 1 12 ? -6.183 -5.257 0.340 1.00 0.00 12 PRO A C 6
ATOM 2602 O O . PRO A 1 12 ? -5.059 -5.416 0.779 1.00 0.00 12 PRO A O 6
ATOM 2613 N N . VAL A 1 13 ? -6.469 -5.512 -0.917 1.00 0.00 13 VAL A N 6
ATOM 2614 C CA . VAL A 1 13 ? -5.404 -6.011 -1.849 1.00 0.00 13 VAL A CA 6
ATOM 2615 C C . VAL A 1 13 ? -4.313 -4.945 -2.040 1.00 0.00 13 VAL A C 6
ATOM 2616 O O . VAL A 1 13 ? -3.146 -5.264 -2.153 1.00 0.00 13 VAL A O 6
ATOM 2629 N N . VAL A 1 14 ? -4.681 -3.684 -2.064 1.00 0.00 14 VAL A N 6
ATOM 2630 C CA . VAL A 1 14 ? -3.657 -2.604 -2.236 1.00 0.00 14 VAL A CA 6
ATOM 2631 C C . VAL A 1 14 ? -2.742 -2.556 -1.005 1.00 0.00 14 VAL A C 6
ATOM 2632 O O . VAL A 1 14 ? -1.540 -2.419 -1.120 1.00 0.00 14 VAL A O 6
ATOM 2645 N N . ALA A 1 15 ? -3.309 -2.676 0.172 1.00 0.00 15 ALA A N 6
ATOM 2646 C CA . ALA A 1 15 ? -2.483 -2.647 1.419 1.00 0.00 15 ALA A CA 6
ATOM 2647 C C . ALA A 1 15 ? -1.560 -3.873 1.483 1.00 0.00 15 ALA A C 6
ATOM 2648 O O . ALA A 1 15 ? -0.459 -3.799 1.993 1.00 0.00 15 ALA A O 6
ATOM 2655 N N . LEU A 1 16 ? -2.001 -4.998 0.968 1.00 0.00 16 LEU A N 6
ATOM 2656 C CA . LEU A 1 16 ? -1.148 -6.230 0.998 1.00 0.00 16 LEU A CA 6
ATOM 2657 C C . LEU A 1 16 ? 0.000 -6.117 -0.016 1.00 0.00 16 LEU A C 6
ATOM 2658 O O . LEU A 1 16 ? 1.112 -6.535 0.251 1.00 0.00 16 LEU A O 6
ATOM 2674 N N . VAL A 1 17 ? -0.258 -5.555 -1.176 1.00 0.00 17 VAL A N 6
ATOM 2675 C CA . VAL A 1 17 ? 0.824 -5.412 -2.206 1.00 0.00 17 VAL A CA 6
ATOM 2676 C C . VAL A 1 17 ? 1.939 -4.494 -1.678 1.00 0.00 17 VAL A C 6
ATOM 2677 O O . VAL A 1 17 ? 3.102 -4.675 -1.991 1.00 0.00 17 VAL A O 6
ATOM 2690 N N . VAL A 1 18 ? 1.594 -3.515 -0.876 1.00 0.00 18 VAL A N 6
ATOM 2691 C CA . VAL A 1 18 ? 2.634 -2.596 -0.322 1.00 0.00 18 VAL A CA 6
ATOM 2692 C C . VAL A 1 18 ? 3.359 -3.276 0.851 1.00 0.00 18 VAL A C 6
ATOM 2693 O O . VAL A 1 18 ? 4.536 -3.065 1.064 1.00 0.00 18 VAL A O 6
ATOM 2706 N N . MET A 1 19 ? 2.661 -4.093 1.606 1.00 0.00 19 MET A N 6
ATOM 2707 C CA . MET A 1 19 ? 3.300 -4.793 2.767 1.00 0.00 19 MET A CA 6
ATOM 2708 C C . MET A 1 19 ? 4.398 -5.753 2.285 1.00 0.00 19 MET A C 6
ATOM 2709 O O . MET A 1 19 ? 5.480 -5.789 2.839 1.00 0.00 19 MET A O 6
ATOM 2723 N N . SER A 1 20 ? 4.129 -6.530 1.261 1.00 0.00 20 SER A N 6
ATOM 2724 C CA . SER A 1 20 ? 5.163 -7.487 0.747 1.00 0.00 20 SER A CA 6
ATOM 2725 C C . SER A 1 20 ? 6.398 -6.718 0.259 1.00 0.00 20 SER A C 6
ATOM 2726 O O . SER A 1 20 ? 7.517 -7.033 0.625 1.00 0.00 20 SER A O 6
ATOM 2734 N N . ARG A 1 21 ? 6.202 -5.707 -0.554 1.00 0.00 21 ARG A N 6
ATOM 2735 C CA . ARG A 1 21 ? 7.363 -4.906 -1.057 1.00 0.00 21 ARG A CA 6
ATOM 2736 C C . ARG A 1 21 ? 8.059 -4.206 0.118 1.00 0.00 21 ARG A C 6
ATOM 2737 O O . ARG A 1 21 ? 9.272 -4.144 0.184 1.00 0.00 21 ARG A O 6
ATOM 2758 N N . PHE A 1 22 ? 7.292 -3.692 1.053 1.00 0.00 22 PHE A N 6
ATOM 2759 C CA . PHE A 1 22 ? 7.890 -3.006 2.239 1.00 0.00 22 PHE A CA 6
ATOM 2760 C C . PHE A 1 22 ? 8.734 -4.001 3.049 1.00 0.00 22 PHE A C 6
ATOM 2761 O O . PHE A 1 22 ? 9.838 -3.696 3.459 1.00 0.00 22 PHE A O 6
ATOM 2778 N N . GLY A 1 23 ? 8.222 -5.191 3.272 1.00 0.00 23 GLY A N 6
ATOM 2779 C CA . GLY A 1 23 ? 8.986 -6.216 4.046 1.00 0.00 23 GLY A CA 6
ATOM 2780 C C . GLY A 1 23 ? 10.334 -6.475 3.365 1.00 0.00 23 GLY A C 6
ATOM 2781 O O . GLY A 1 23 ? 11.351 -6.597 4.019 1.00 0.00 23 GLY A O 6
ATOM 2785 N N . PHE A 1 24 ? 10.351 -6.547 2.055 1.00 0.00 24 PHE A N 6
ATOM 2786 C CA . PHE A 1 24 ? 11.638 -6.786 1.332 1.00 0.00 24 PHE A CA 6
ATOM 2787 C C . PHE A 1 24 ? 12.502 -5.520 1.373 1.00 0.00 24 PHE A C 6
ATOM 2788 O O . PHE A 1 24 ? 13.680 -5.576 1.673 1.00 0.00 24 PHE A O 6
ATOM 2805 N N . PHE A 1 25 ? 11.922 -4.377 1.081 1.00 0.00 25 PHE A N 6
ATOM 2806 C CA . PHE A 1 25 ? 12.705 -3.101 1.111 1.00 0.00 25 PHE A CA 6
ATOM 2807 C C . PHE A 1 25 ? 13.293 -2.863 2.508 1.00 0.00 25 PHE A C 6
ATOM 2808 O O . PHE A 1 25 ? 14.367 -2.308 2.646 1.00 0.00 25 PHE A O 6
ATOM 2825 N N . ALA A 1 26 ? 12.601 -3.282 3.544 1.00 0.00 26 ALA A N 6
ATOM 2826 C CA . ALA A 1 26 ? 13.121 -3.088 4.937 1.00 0.00 26 ALA A CA 6
ATOM 2827 C C . ALA A 1 26 ? 14.510 -3.728 5.091 1.00 0.00 26 ALA A C 6
ATOM 2828 O O . ALA A 1 26 ? 15.373 -3.195 5.764 1.00 0.00 26 ALA A O 6
ATOM 2835 N N . HIS A 1 27 ? 14.732 -4.863 4.470 1.00 0.00 27 HIS A N 6
ATOM 2836 C CA . HIS A 1 27 ? 16.065 -5.534 4.574 1.00 0.00 27 HIS A CA 6
ATOM 2837 C C . HIS A 1 27 ? 16.774 -5.538 3.209 1.00 0.00 27 HIS A C 6
ATOM 2838 O O . HIS A 1 27 ? 17.556 -6.422 2.909 1.00 0.00 27 HIS A O 6
ATOM 2852 N N . LEU A 1 28 ? 16.510 -4.552 2.383 1.00 0.00 28 LEU A N 6
ATOM 2853 C CA . LEU A 1 28 ? 17.167 -4.492 1.041 1.00 0.00 28 LEU A CA 6
ATOM 2854 C C . LEU A 1 28 ? 17.403 -3.032 0.633 1.00 0.00 28 LEU A C 6
ATOM 2855 O O . LEU A 1 28 ? 18.503 -2.658 0.275 1.00 0.00 28 LEU A O 6
ATOM 2871 N N . LEU A 1 29 ? 16.372 -2.213 0.692 1.00 0.00 29 LEU A N 6
ATOM 2872 C CA . LEU A 1 29 ? 16.501 -0.764 0.318 1.00 0.00 29 LEU A CA 6
ATOM 2873 C C . LEU A 1 29 ? 16.838 -0.608 -1.175 1.00 0.00 29 LEU A C 6
ATOM 2874 O O . LEU A 1 29 ? 17.328 -1.529 -1.803 1.00 0.00 29 LEU A O 6
ATOM 2890 N N . PRO A 1 30 ? 16.560 0.564 -1.697 1.00 0.00 30 PRO A N 6
ATOM 2891 C CA . PRO A 1 30 ? 16.841 0.846 -3.128 1.00 0.00 30 PRO A CA 6
ATOM 2892 C C . PRO A 1 30 ? 18.345 1.061 -3.348 1.00 0.00 30 PRO A C 6
ATOM 2893 O O . PRO A 1 30 ? 18.922 2.014 -2.853 1.00 0.00 30 PRO A O 6
ATOM 2904 N N . ARG A 1 31 ? 18.982 0.183 -4.083 1.00 0.00 31 ARG A N 6
ATOM 2905 C CA . ARG A 1 31 ? 20.450 0.332 -4.338 1.00 0.00 31 ARG A CA 6
ATOM 2906 C C . ARG A 1 31 ? 20.838 -0.368 -5.648 1.00 0.00 31 ARG A C 6
ATOM 2907 O O . ARG A 1 31 ? 21.473 0.271 -6.469 1.00 0.00 31 ARG A O 6
ATOM 2929 N N . ASP A 1 1 ? -26.714 7.923 9.122 1.00 0.00 1 ASP A N 7
ATOM 2930 C CA . ASP A 1 1 ? -25.302 7.443 9.230 1.00 0.00 1 ASP A CA 7
ATOM 2931 C C . ASP A 1 1 ? -24.495 7.897 8.007 1.00 0.00 1 ASP A C 7
ATOM 2932 O O . ASP A 1 1 ? -24.949 7.789 6.882 1.00 0.00 1 ASP A O 7
ATOM 2940 N N . THR A 1 2 ? -23.305 8.404 8.218 1.00 0.00 2 THR A N 7
ATOM 2941 C CA . THR A 1 2 ? -22.465 8.867 7.066 1.00 0.00 2 THR A CA 7
ATOM 2942 C C . THR A 1 2 ? -22.041 7.669 6.206 1.00 0.00 2 THR A C 7
ATOM 2943 O O . THR A 1 2 ? -21.490 6.706 6.705 1.00 0.00 2 THR A O 7
ATOM 2954 N N . GLU A 1 3 ? -22.303 7.727 4.919 1.00 0.00 3 GLU A N 7
ATOM 2955 C CA . GLU A 1 3 ? -21.930 6.601 4.001 1.00 0.00 3 GLU A CA 7
ATOM 2956 C C . GLU A 1 3 ? -22.552 5.281 4.485 1.00 0.00 3 GLU A C 7
ATOM 2957 O O . GLU A 1 3 ? -21.909 4.477 5.137 1.00 0.00 3 GLU A O 7
ATOM 2969 N N . ILE A 1 4 ? -23.802 5.054 4.163 1.00 0.00 4 ILE A N 7
ATOM 2970 C CA . ILE A 1 4 ? -24.476 3.787 4.597 1.00 0.00 4 ILE A CA 7
ATOM 2971 C C . ILE A 1 4 ? -24.159 2.647 3.616 1.00 0.00 4 ILE A C 7
ATOM 2972 O O . ILE A 1 4 ? -25.047 2.012 3.073 1.00 0.00 4 ILE A O 7
ATOM 2988 N N . ILE A 1 5 ? -22.896 2.380 3.392 1.00 0.00 5 ILE A N 7
ATOM 2989 C CA . ILE A 1 5 ? -22.506 1.282 2.453 1.00 0.00 5 ILE A CA 7
ATOM 2990 C C . ILE A 1 5 ? -21.033 0.901 2.674 1.00 0.00 5 ILE A C 7
ATOM 2991 O O . ILE A 1 5 ? -20.168 1.751 2.766 1.00 0.00 5 ILE A O 7
ATOM 3007 N N . GLY A 1 6 ? -20.749 -0.374 2.767 1.00 0.00 6 GLY A N 7
ATOM 3008 C CA . GLY A 1 6 ? -19.339 -0.819 2.988 1.00 0.00 6 GLY A CA 7
ATOM 3009 C C . GLY A 1 6 ? -18.953 -0.590 4.452 1.00 0.00 6 GLY A C 7
ATOM 3010 O O . GLY A 1 6 ? -18.592 0.506 4.842 1.00 0.00 6 GLY A O 7
ATOM 3014 N N . GLY A 1 7 ? -19.028 -1.613 5.267 1.00 0.00 7 GLY A N 7
ATOM 3015 C CA . GLY A 1 7 ? -18.668 -1.459 6.709 1.00 0.00 7 GLY A CA 7
ATOM 3016 C C . GLY A 1 7 ? -17.192 -1.808 6.910 1.00 0.00 7 GLY A C 7
ATOM 3017 O O . GLY A 1 7 ? -16.398 -0.977 7.312 1.00 0.00 7 GLY A O 7
ATOM 3021 N N . LEU A 1 8 ? -16.819 -3.033 6.633 1.00 0.00 8 LEU A N 7
ATOM 3022 C CA . LEU A 1 8 ? -15.391 -3.445 6.805 1.00 0.00 8 LEU A CA 7
ATOM 3023 C C . LEU A 1 8 ? -14.892 -4.171 5.545 1.00 0.00 8 LEU A C 7
ATOM 3024 O O . LEU A 1 8 ? -14.267 -5.213 5.622 1.00 0.00 8 LEU A O 7
ATOM 3040 N N . THR A 1 9 ? -15.163 -3.622 4.385 1.00 0.00 9 THR A N 7
ATOM 3041 C CA . THR A 1 9 ? -14.705 -4.271 3.117 1.00 0.00 9 THR A CA 7
ATOM 3042 C C . THR A 1 9 ? -13.372 -3.662 2.663 1.00 0.00 9 THR A C 7
ATOM 3043 O O . THR A 1 9 ? -13.277 -3.057 1.610 1.00 0.00 9 THR A O 7
ATOM 3054 N N . ILE A 1 10 ? -12.340 -3.821 3.451 1.00 0.00 10 ILE A N 7
ATOM 3055 C CA . ILE A 1 10 ? -11.006 -3.258 3.070 1.00 0.00 10 ILE A CA 7
ATOM 3056 C C . ILE A 1 10 ? -10.307 -4.190 2.064 1.00 0.00 10 ILE A C 7
ATOM 3057 O O . ILE A 1 10 ? -10.397 -5.398 2.178 1.00 0.00 10 ILE A O 7
ATOM 3073 N N . PRO A 1 11 ? -9.636 -3.593 1.104 1.00 0.00 11 PRO A N 7
ATOM 3074 C CA . PRO A 1 11 ? -8.921 -4.381 0.069 1.00 0.00 11 PRO A CA 7
ATOM 3075 C C . PRO A 1 11 ? -7.582 -4.906 0.615 1.00 0.00 11 PRO A C 7
ATOM 3076 O O . PRO A 1 11 ? -6.681 -4.135 0.891 1.00 0.00 11 PRO A O 7
ATOM 3087 N N . PRO A 1 12 ? -7.494 -6.211 0.752 1.00 0.00 12 PRO A N 7
ATOM 3088 C CA . PRO A 1 12 ? -6.250 -6.842 1.270 1.00 0.00 12 PRO A CA 7
ATOM 3089 C C . PRO A 1 12 ? -5.126 -6.774 0.225 1.00 0.00 12 PRO A C 7
ATOM 3090 O O . PRO A 1 12 ? -3.979 -6.547 0.559 1.00 0.00 12 PRO A O 7
ATOM 3101 N N . VAL A 1 13 ? -5.448 -6.966 -1.034 1.00 0.00 13 VAL A N 7
ATOM 3102 C CA . VAL A 1 13 ? -4.399 -6.912 -2.103 1.00 0.00 13 VAL A CA 7
ATOM 3103 C C . VAL A 1 13 ? -3.758 -5.515 -2.162 1.00 0.00 13 VAL A C 7
ATOM 3104 O O . VAL A 1 13 ? -2.569 -5.386 -2.386 1.00 0.00 13 VAL A O 7
ATOM 3117 N N . VAL A 1 14 ? -4.530 -4.471 -1.952 1.00 0.00 14 VAL A N 7
ATOM 3118 C CA . VAL A 1 14 ? -3.953 -3.090 -1.988 1.00 0.00 14 VAL A CA 7
ATOM 3119 C C . VAL A 1 14 ? -2.975 -2.908 -0.820 1.00 0.00 14 VAL A C 7
ATOM 3120 O O . VAL A 1 14 ? -1.866 -2.438 -0.995 1.00 0.00 14 VAL A O 7
ATOM 3133 N N . ALA A 1 15 ? -3.377 -3.290 0.368 1.00 0.00 15 ALA A N 7
ATOM 3134 C CA . ALA A 1 15 ? -2.475 -3.159 1.554 1.00 0.00 15 ALA A CA 7
ATOM 3135 C C . ALA A 1 15 ? -1.262 -4.087 1.402 1.00 0.00 15 ALA A C 7
ATOM 3136 O O . ALA A 1 15 ? -0.169 -3.765 1.825 1.00 0.00 15 ALA A O 7
ATOM 3143 N N . LEU A 1 16 ? -1.449 -5.235 0.794 1.00 0.00 16 LEU A N 7
ATOM 3144 C CA . LEU A 1 16 ? -0.313 -6.191 0.602 1.00 0.00 16 LEU A CA 7
ATOM 3145 C C . LEU A 1 16 ? 0.718 -5.606 -0.374 1.00 0.00 16 LEU A C 7
ATOM 3146 O O . LEU A 1 16 ? 1.908 -5.655 -0.131 1.00 0.00 16 LEU A O 7
ATOM 3162 N N . VAL A 1 17 ? 0.269 -5.055 -1.476 1.00 0.00 17 VAL A N 7
ATOM 3163 C CA . VAL A 1 17 ? 1.219 -4.467 -2.476 1.00 0.00 17 VAL A CA 7
ATOM 3164 C C . VAL A 1 17 ? 1.958 -3.245 -1.893 1.00 0.00 17 VAL A C 7
ATOM 3165 O O . VAL A 1 17 ? 2.990 -2.845 -2.397 1.00 0.00 17 VAL A O 7
ATOM 3178 N N . VAL A 1 18 ? 1.444 -2.649 -0.843 1.00 0.00 18 VAL A N 7
ATOM 3179 C CA . VAL A 1 18 ? 2.130 -1.460 -0.245 1.00 0.00 18 VAL A CA 7
ATOM 3180 C C . VAL A 1 18 ? 2.927 -1.869 1.003 1.00 0.00 18 VAL A C 7
ATOM 3181 O O . VAL A 1 18 ? 4.038 -1.419 1.213 1.00 0.00 18 VAL A O 7
ATOM 3194 N N . MET A 1 19 ? 2.360 -2.710 1.836 1.00 0.00 19 MET A N 7
ATOM 3195 C CA . MET A 1 19 ? 3.073 -3.141 3.080 1.00 0.00 19 MET A CA 7
ATOM 3196 C C . MET A 1 19 ? 4.195 -4.140 2.761 1.00 0.00 19 MET A C 7
ATOM 3197 O O . MET A 1 19 ? 5.288 -4.035 3.286 1.00 0.00 19 MET A O 7
ATOM 3211 N N . SER A 1 20 ? 3.939 -5.109 1.915 1.00 0.00 20 SER A N 7
ATOM 3212 C CA . SER A 1 20 ? 5.002 -6.110 1.583 1.00 0.00 20 SER A CA 7
ATOM 3213 C C . SER A 1 20 ? 6.125 -5.459 0.768 1.00 0.00 20 SER A C 7
ATOM 3214 O O . SER A 1 20 ? 7.287 -5.730 0.992 1.00 0.00 20 SER A O 7
ATOM 3222 N N . ARG A 1 21 ? 5.790 -4.599 -0.166 1.00 0.00 21 ARG A N 7
ATOM 3223 C CA . ARG A 1 21 ? 6.847 -3.928 -0.989 1.00 0.00 21 ARG A CA 7
ATOM 3224 C C . ARG A 1 21 ? 7.885 -3.254 -0.079 1.00 0.00 21 ARG A C 7
ATOM 3225 O O . ARG A 1 21 ? 9.076 -3.368 -0.296 1.00 0.00 21 ARG A O 7
ATOM 3246 N N . PHE A 1 22 ? 7.437 -2.565 0.942 1.00 0.00 22 PHE A N 7
ATOM 3247 C CA . PHE A 1 22 ? 8.392 -1.891 1.874 1.00 0.00 22 PHE A CA 7
ATOM 3248 C C . PHE A 1 22 ? 9.033 -2.925 2.809 1.00 0.00 22 PHE A C 7
ATOM 3249 O O . PHE A 1 22 ? 10.229 -2.910 3.031 1.00 0.00 22 PHE A O 7
ATOM 3266 N N . GLY A 1 23 ? 8.244 -3.821 3.356 1.00 0.00 23 GLY A N 7
ATOM 3267 C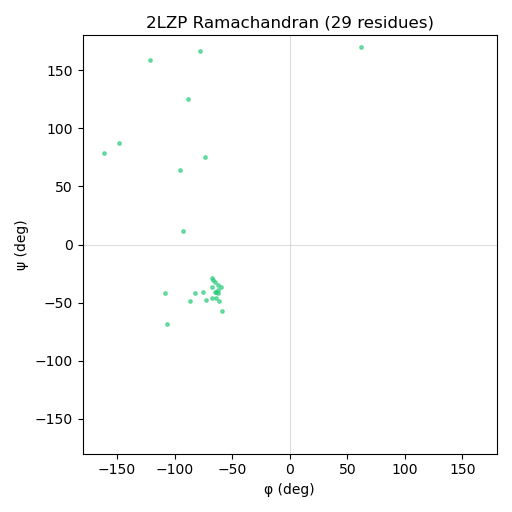 CA . GLY A 1 23 ? 8.796 -4.861 4.279 1.00 0.00 23 GLY A CA 7
ATOM 3268 C C . GLY A 1 23 ? 9.828 -5.721 3.541 1.00 0.00 23 GLY A C 7
ATOM 3269 O O . GLY A 1 23 ? 10.891 -6.005 4.060 1.00 0.00 23 GLY A O 7
ATOM 3273 N N . PHE A 1 24 ? 9.524 -6.132 2.332 1.00 0.00 24 PHE A N 7
ATOM 3274 C CA . PHE A 1 24 ? 10.488 -6.972 1.550 1.00 0.00 24 PHE A CA 7
ATOM 3275 C C . PHE A 1 24 ? 11.778 -6.189 1.293 1.00 0.00 24 PHE A C 7
ATOM 3276 O O . PHE A 1 24 ? 12.863 -6.718 1.424 1.00 0.00 24 PHE A O 7
ATOM 3293 N N . PHE A 1 25 ? 11.668 -4.929 0.939 1.00 0.00 25 PHE A N 7
ATOM 3294 C CA . PHE A 1 25 ? 12.893 -4.107 0.685 1.00 0.00 25 PHE A CA 7
ATOM 3295 C C . PHE A 1 25 ? 13.793 -4.111 1.929 1.00 0.00 25 PHE A C 7
ATOM 3296 O O . PHE A 1 25 ? 14.998 -4.248 1.832 1.00 0.00 25 PHE A O 7
ATOM 3313 N N . ALA A 1 26 ? 13.207 -3.976 3.096 1.00 0.00 26 ALA A N 7
ATOM 3314 C CA . ALA A 1 26 ? 14.016 -3.986 4.355 1.00 0.00 26 ALA A CA 7
ATOM 3315 C C . ALA A 1 26 ? 14.550 -5.400 4.626 1.00 0.00 26 ALA A C 7
ATOM 3316 O O . ALA A 1 26 ? 15.660 -5.572 5.092 1.00 0.00 26 ALA A O 7
ATOM 3323 N N . HIS A 1 27 ? 13.766 -6.411 4.330 1.00 0.00 27 HIS A N 7
ATOM 3324 C CA . HIS A 1 27 ? 14.220 -7.818 4.562 1.00 0.00 27 HIS A CA 7
ATOM 3325 C C . HIS A 1 27 ? 15.280 -8.223 3.526 1.00 0.00 27 HIS A C 7
ATOM 3326 O O . HIS A 1 27 ? 16.183 -8.982 3.821 1.00 0.00 27 HIS A O 7
ATOM 3340 N N . LEU A 1 28 ? 15.172 -7.726 2.315 1.00 0.00 28 LEU A N 7
ATOM 3341 C CA . LEU A 1 28 ? 16.169 -8.085 1.258 1.00 0.00 28 LEU A CA 7
ATOM 3342 C C . LEU A 1 28 ? 17.445 -7.250 1.420 1.00 0.00 28 LEU A C 7
ATOM 3343 O O . LEU A 1 28 ? 18.540 -7.774 1.359 1.00 0.00 28 LEU A O 7
ATOM 3359 N N . LEU A 1 29 ? 17.305 -5.956 1.623 1.00 0.00 29 LEU A N 7
ATOM 3360 C CA . LEU A 1 29 ? 18.497 -5.061 1.789 1.00 0.00 29 LEU A CA 7
ATOM 3361 C C . LEU A 1 29 ? 19.393 -5.120 0.539 1.00 0.00 29 LEU A C 7
ATOM 3362 O O . LEU A 1 29 ? 20.262 -5.965 0.434 1.00 0.00 29 LEU A O 7
ATOM 3378 N N . PRO A 1 30 ? 19.151 -4.205 -0.369 1.00 0.00 30 PRO A N 7
ATOM 3379 C CA . PRO A 1 30 ? 19.947 -4.145 -1.623 1.00 0.00 30 PRO A CA 7
ATOM 3380 C C . PRO A 1 30 ? 21.372 -3.660 -1.329 1.00 0.00 30 PRO A C 7
ATOM 3381 O O . PRO A 1 30 ? 21.624 -3.021 -0.323 1.00 0.00 30 PRO A O 7
ATOM 3392 N N . ARG A 1 31 ? 22.302 -3.960 -2.199 1.00 0.00 31 ARG A N 7
ATOM 3393 C CA . ARG A 1 31 ? 23.714 -3.522 -1.977 1.00 0.00 31 ARG A CA 7
ATOM 3394 C C . ARG A 1 31 ? 24.285 -2.903 -3.258 1.00 0.00 31 ARG A C 7
ATOM 3395 O O . ARG A 1 31 ? 24.242 -3.561 -4.286 1.00 0.00 31 ARG A O 7
ATOM 3417 N N . ASP A 1 1 ? 0.617 11.777 6.030 1.00 0.00 1 ASP A N 8
ATOM 3418 C CA . ASP A 1 1 ? -0.538 12.363 5.283 1.00 0.00 1 ASP A CA 8
ATOM 3419 C C . ASP A 1 1 ? -1.852 11.748 5.781 1.00 0.00 1 ASP A C 8
ATOM 3420 O O . ASP A 1 1 ? -2.000 10.542 5.834 1.00 0.00 1 ASP A O 8
ATOM 3428 N N . THR A 1 2 ? -2.805 12.569 6.148 1.00 0.00 2 THR A N 8
ATOM 3429 C CA . THR A 1 2 ? -4.112 12.033 6.646 1.00 0.00 2 THR A CA 8
ATOM 3430 C C . THR A 1 2 ? -5.136 12.008 5.501 1.00 0.00 2 THR A C 8
ATOM 3431 O O . THR A 1 2 ? -6.207 12.581 5.594 1.00 0.00 2 THR A O 8
ATOM 3442 N N . GLU A 1 3 ? -4.807 11.344 4.421 1.00 0.00 3 GLU A N 8
ATOM 3443 C CA . GLU A 1 3 ? -5.747 11.274 3.259 1.00 0.00 3 GLU A CA 8
ATOM 3444 C C . GLU A 1 3 ? -5.882 9.827 2.760 1.00 0.00 3 GLU A C 8
ATOM 3445 O O . GLU A 1 3 ? -5.941 9.574 1.571 1.00 0.00 3 GLU A O 8
ATOM 3457 N N . ILE A 1 4 ? -5.942 8.877 3.663 1.00 0.00 4 ILE A N 8
ATOM 3458 C CA . ILE A 1 4 ? -6.084 7.447 3.248 1.00 0.00 4 ILE A CA 8
ATOM 3459 C C . ILE A 1 4 ? -7.316 6.835 3.931 1.00 0.00 4 ILE A C 8
ATOM 3460 O O . ILE A 1 4 ? -7.787 7.335 4.935 1.00 0.00 4 ILE A O 8
ATOM 3476 N N . ILE A 1 5 ? -7.838 5.760 3.383 1.00 0.00 5 ILE A N 8
ATOM 3477 C CA . ILE A 1 5 ? -9.048 5.092 3.972 1.00 0.00 5 ILE A CA 8
ATOM 3478 C C . ILE A 1 5 ? -10.237 6.067 4.003 1.00 0.00 5 ILE A C 8
ATOM 3479 O O . ILE A 1 5 ? -10.507 6.708 5.004 1.00 0.00 5 ILE A O 8
ATOM 3495 N N . GLY A 1 6 ? -10.947 6.179 2.908 1.00 0.00 6 GLY A N 8
ATOM 3496 C CA . GLY A 1 6 ? -12.118 7.105 2.855 1.00 0.00 6 GLY A CA 8
ATOM 3497 C C . GLY A 1 6 ? -13.415 6.292 2.785 1.00 0.00 6 GLY A C 8
ATOM 3498 O O . GLY A 1 6 ? -13.945 5.870 3.795 1.00 0.00 6 GLY A O 8
ATOM 3502 N N . GLY A 1 7 ? -13.929 6.072 1.600 1.00 0.00 7 GLY A N 8
ATOM 3503 C CA . GLY A 1 7 ? -15.193 5.287 1.460 1.00 0.00 7 GLY A CA 8
ATOM 3504 C C . GLY A 1 7 ? -14.871 3.885 0.940 1.00 0.00 7 GLY A C 8
ATOM 3505 O O . GLY A 1 7 ? -14.564 2.988 1.702 1.00 0.00 7 GLY A O 8
ATOM 3509 N N . LEU A 1 8 ? -14.940 3.691 -0.354 1.00 0.00 8 LEU A N 8
ATOM 3510 C CA . LEU A 1 8 ? -14.638 2.346 -0.934 1.00 0.00 8 LEU A CA 8
ATOM 3511 C C . LEU A 1 8 ? -14.184 2.492 -2.394 1.00 0.00 8 LEU A C 8
ATOM 3512 O O . LEU A 1 8 ? -14.906 2.164 -3.318 1.00 0.00 8 LEU A O 8
ATOM 3528 N N . THR A 1 9 ? -12.991 2.987 -2.603 1.00 0.00 9 THR A N 8
ATOM 3529 C CA . THR A 1 9 ? -12.479 3.161 -3.999 1.00 0.00 9 THR A CA 8
ATOM 3530 C C . THR A 1 9 ? -11.124 2.450 -4.186 1.00 0.00 9 THR A C 8
ATOM 3531 O O . THR A 1 9 ? -10.392 2.733 -5.116 1.00 0.00 9 THR A O 8
ATOM 3542 N N . ILE A 1 10 ? -10.791 1.524 -3.317 1.00 0.00 10 ILE A N 8
ATOM 3543 C CA . ILE A 1 10 ? -9.490 0.796 -3.454 1.00 0.00 10 ILE A CA 8
ATOM 3544 C C . ILE A 1 10 ? -9.611 -0.626 -2.881 1.00 0.00 10 ILE A C 8
ATOM 3545 O O . ILE A 1 10 ? -10.204 -0.825 -1.836 1.00 0.00 10 ILE A O 8
ATOM 3561 N N . PRO A 1 11 ? -9.042 -1.572 -3.590 1.00 0.00 11 PRO A N 8
ATOM 3562 C CA . PRO A 1 11 ? -9.088 -2.988 -3.147 1.00 0.00 11 PRO A CA 8
ATOM 3563 C C . PRO A 1 11 ? -8.086 -3.229 -2.006 1.00 0.00 11 PRO A C 8
ATOM 3564 O O . PRO A 1 11 ? -7.079 -2.553 -1.916 1.00 0.00 11 PRO A O 8
ATOM 3575 N N . PRO A 1 12 ? -8.398 -4.191 -1.169 1.00 0.00 12 PRO A N 8
ATOM 3576 C CA . PRO A 1 12 ? -7.511 -4.527 -0.020 1.00 0.00 12 PRO A CA 8
ATOM 3577 C C . PRO A 1 12 ? -6.216 -5.207 -0.496 1.00 0.00 12 PRO A C 8
ATOM 3578 O O . PRO A 1 12 ? -5.206 -5.168 0.182 1.00 0.00 12 PRO A O 8
ATOM 3589 N N . VAL A 1 13 ? -6.240 -5.831 -1.652 1.00 0.00 13 VAL A N 8
ATOM 3590 C CA . VAL A 1 13 ? -5.008 -6.516 -2.168 1.00 0.00 13 VAL A CA 8
ATOM 3591 C C . VAL A 1 13 ? -3.858 -5.512 -2.348 1.00 0.00 13 VAL A C 8
ATOM 3592 O O . VAL A 1 13 ? -2.710 -5.834 -2.106 1.00 0.00 13 VAL A O 8
ATOM 3605 N N . VAL A 1 14 ? -4.152 -4.298 -2.760 1.00 0.00 14 VAL A N 8
ATOM 3606 C CA . VAL A 1 14 ? -3.064 -3.286 -2.942 1.00 0.00 14 VAL A CA 8
ATOM 3607 C C . VAL A 1 14 ? -2.435 -2.935 -1.584 1.00 0.00 14 VAL A C 8
ATOM 3608 O O . VAL A 1 14 ? -1.250 -2.680 -1.493 1.00 0.00 14 VAL A O 8
ATOM 3621 N N . ALA A 1 15 ? -3.215 -2.946 -0.527 1.00 0.00 15 ALA A N 8
ATOM 3622 C CA . ALA A 1 15 ? -2.655 -2.636 0.825 1.00 0.00 15 ALA A CA 8
ATOM 3623 C C . ALA A 1 15 ? -1.773 -3.800 1.291 1.00 0.00 15 ALA A C 8
ATOM 3624 O O . ALA A 1 15 ? -0.725 -3.599 1.875 1.00 0.00 15 ALA A O 8
ATOM 3631 N N . LEU A 1 16 ? -2.191 -5.016 1.021 1.00 0.00 16 LEU A N 8
ATOM 3632 C CA . LEU A 1 16 ? -1.382 -6.208 1.425 1.00 0.00 16 LEU A CA 8
ATOM 3633 C C . LEU A 1 16 ? -0.027 -6.187 0.705 1.00 0.00 16 LEU A C 8
ATOM 3634 O O . LEU A 1 16 ? 0.995 -6.512 1.280 1.00 0.00 16 LEU A O 8
ATOM 3650 N N . VAL A 1 17 ? -0.015 -5.797 -0.549 1.00 0.00 17 VAL A N 8
ATOM 3651 C CA . VAL A 1 17 ? 1.271 -5.739 -1.314 1.00 0.00 17 VAL A CA 8
ATOM 3652 C C . VAL A 1 17 ? 2.166 -4.631 -0.740 1.00 0.00 17 VAL A C 8
ATOM 3653 O O . VAL A 1 17 ? 3.367 -4.791 -0.631 1.00 0.00 17 VAL A O 8
ATOM 3666 N N . VAL A 1 18 ? 1.587 -3.516 -0.361 1.00 0.00 18 VAL A N 8
ATOM 3667 C CA . VAL A 1 18 ? 2.400 -2.402 0.220 1.00 0.00 18 VAL A CA 8
ATOM 3668 C C . VAL A 1 18 ? 3.069 -2.871 1.521 1.00 0.00 18 VAL A C 8
ATOM 3669 O O . VAL A 1 18 ? 4.202 -2.526 1.802 1.00 0.00 18 VAL A O 8
ATOM 3682 N N . MET A 1 19 ? 2.379 -3.665 2.306 1.00 0.00 19 MET A N 8
ATOM 3683 C CA . MET A 1 19 ? 2.974 -4.173 3.583 1.00 0.00 19 MET A CA 8
ATOM 3684 C C . MET A 1 19 ? 4.157 -5.103 3.274 1.00 0.00 19 MET A C 8
ATOM 3685 O O . MET A 1 19 ? 5.234 -4.947 3.819 1.00 0.00 19 MET A O 8
ATOM 3699 N N . SER A 1 20 ? 3.966 -6.058 2.393 1.00 0.00 20 SER A N 8
ATOM 3700 C CA . SER A 1 20 ? 5.084 -6.987 2.033 1.00 0.00 20 SER A CA 8
ATOM 3701 C C . SER A 1 20 ? 6.200 -6.198 1.337 1.00 0.00 20 SER A C 8
ATOM 3702 O O . SER A 1 20 ? 7.371 -6.415 1.584 1.00 0.00 20 SER A O 8
ATOM 3710 N N . ARG A 1 21 ? 5.833 -5.272 0.480 1.00 0.00 21 ARG A N 8
ATOM 3711 C CA . ARG A 1 21 ? 6.852 -4.439 -0.234 1.00 0.00 21 ARG A CA 8
ATOM 3712 C C . ARG A 1 21 ? 7.737 -3.713 0.789 1.00 0.00 21 ARG A C 8
ATOM 3713 O O . ARG A 1 21 ? 8.941 -3.649 0.638 1.00 0.00 21 ARG A O 8
ATOM 3734 N N . PHE A 1 22 ? 7.148 -3.180 1.834 1.00 0.00 22 PHE A N 8
ATOM 3735 C CA . PHE A 1 22 ? 7.952 -2.472 2.879 1.00 0.00 22 PHE A CA 8
ATOM 3736 C C . PHE A 1 22 ? 8.941 -3.452 3.529 1.00 0.00 22 PHE A C 8
ATOM 3737 O O . PHE A 1 22 ? 10.111 -3.151 3.687 1.00 0.00 22 PHE A O 8
ATOM 3754 N N . GLY A 1 23 ? 8.482 -4.627 3.889 1.00 0.00 23 GLY A N 8
ATOM 3755 C CA . GLY A 1 23 ? 9.392 -5.636 4.509 1.00 0.00 23 GLY A CA 8
ATOM 3756 C C . GLY A 1 23 ? 10.437 -6.067 3.477 1.00 0.00 23 GLY A C 8
ATOM 3757 O O . GLY A 1 23 ? 11.608 -6.189 3.782 1.00 0.00 23 GLY A O 8
ATOM 3761 N N . PHE A 1 24 ? 10.018 -6.281 2.250 1.00 0.00 24 PHE A N 8
ATOM 3762 C CA . PHE A 1 24 ? 10.982 -6.688 1.181 1.00 0.00 24 PHE A CA 8
ATOM 3763 C C . PHE A 1 24 ? 12.000 -5.568 0.943 1.00 0.00 24 PHE A C 8
ATOM 3764 O O . PHE A 1 24 ? 13.178 -5.820 0.784 1.00 0.00 24 PHE A O 8
ATOM 3781 N N . PHE A 1 25 ? 11.552 -4.333 0.927 1.00 0.00 25 PHE A N 8
ATOM 3782 C CA . PHE A 1 25 ? 12.491 -3.186 0.710 1.00 0.00 25 PHE A CA 8
ATOM 3783 C C . PHE A 1 25 ? 13.562 -3.170 1.807 1.00 0.00 25 PHE A C 8
ATOM 3784 O O . PHE A 1 25 ? 14.730 -2.984 1.536 1.00 0.00 25 PHE A O 8
ATOM 3801 N N . ALA A 1 26 ? 13.171 -3.380 3.042 1.00 0.00 26 ALA A N 8
ATOM 3802 C CA . ALA A 1 26 ? 14.168 -3.395 4.159 1.00 0.00 26 ALA A CA 8
ATOM 3803 C C . ALA A 1 26 ? 15.171 -4.546 3.973 1.00 0.00 26 ALA A C 8
ATOM 3804 O O . ALA A 1 26 ? 16.268 -4.512 4.496 1.00 0.00 26 ALA A O 8
ATOM 3811 N N . HIS A 1 27 ? 14.800 -5.563 3.230 1.00 0.00 27 HIS A N 8
ATOM 3812 C CA . HIS A 1 27 ? 15.725 -6.717 3.002 1.00 0.00 27 HIS A CA 8
ATOM 3813 C C . HIS A 1 27 ? 16.459 -6.571 1.658 1.00 0.00 27 HIS A C 8
ATOM 3814 O O . HIS A 1 27 ? 17.485 -7.186 1.440 1.00 0.00 27 HIS A O 8
ATOM 3828 N N . LEU A 1 28 ? 15.939 -5.774 0.751 1.00 0.00 28 LEU A N 8
ATOM 3829 C CA . LEU A 1 28 ? 16.606 -5.605 -0.578 1.00 0.00 28 LEU A CA 8
ATOM 3830 C C . LEU A 1 28 ? 17.264 -4.220 -0.694 1.00 0.00 28 LEU A C 8
ATOM 3831 O O . LEU A 1 28 ? 17.300 -3.634 -1.761 1.00 0.00 28 LEU A O 8
ATOM 3847 N N . LEU A 1 29 ? 17.792 -3.694 0.386 1.00 0.00 29 LEU A N 8
ATOM 3848 C CA . LEU A 1 29 ? 18.452 -2.353 0.325 1.00 0.00 29 LEU A CA 8
ATOM 3849 C C . LEU A 1 29 ? 19.678 -2.317 1.248 1.00 0.00 29 LEU A C 8
ATOM 3850 O O . LEU A 1 29 ? 19.642 -2.854 2.340 1.00 0.00 29 LEU A O 8
ATOM 3866 N N . PRO A 1 30 ? 20.726 -1.682 0.773 1.00 0.00 30 PRO A N 8
ATOM 3867 C CA . PRO A 1 30 ? 21.977 -1.573 1.566 1.00 0.00 30 PRO A CA 8
ATOM 3868 C C . PRO A 1 30 ? 21.835 -0.495 2.651 1.00 0.00 30 PRO A C 8
ATOM 3869 O O . PRO A 1 30 ? 20.857 0.229 2.685 1.00 0.00 30 PRO A O 8
ATOM 3880 N N . ARG A 1 31 ? 22.819 -0.391 3.526 1.00 0.00 31 ARG A N 8
ATOM 3881 C CA . ARG A 1 31 ? 22.802 0.632 4.635 1.00 0.00 31 ARG A CA 8
ATOM 3882 C C . ARG A 1 31 ? 21.368 0.920 5.133 1.00 0.00 31 ARG A C 8
ATOM 3883 O O . ARG A 1 31 ? 20.718 -0.020 5.564 1.00 0.00 31 ARG A O 8
ATOM 3905 N N . ASP A 1 1 ? -26.690 -6.157 -14.910 1.00 0.00 1 ASP A N 9
ATOM 3906 C CA . ASP A 1 1 ? -27.409 -6.782 -13.758 1.00 0.00 1 ASP A CA 9
ATOM 3907 C C . ASP A 1 1 ? -26.498 -6.832 -12.526 1.00 0.00 1 ASP A C 9
ATOM 3908 O O . ASP A 1 1 ? -25.331 -7.163 -12.623 1.00 0.00 1 ASP A O 9
ATOM 3916 N N . THR A 1 2 ? -27.024 -6.502 -11.370 1.00 0.00 2 THR A N 9
ATOM 3917 C CA . THR A 1 2 ? -26.192 -6.527 -10.125 1.00 0.00 2 THR A CA 9
ATOM 3918 C C . THR A 1 2 ? -27.042 -6.956 -8.922 1.00 0.00 2 THR A C 9
ATOM 3919 O O . THR A 1 2 ? -27.799 -6.173 -8.376 1.00 0.00 2 THR A O 9
ATOM 3930 N N . GLU A 1 3 ? -26.919 -8.191 -8.504 1.00 0.00 3 GLU A N 9
ATOM 3931 C CA . GLU A 1 3 ? -27.712 -8.672 -7.332 1.00 0.00 3 GLU A CA 9
ATOM 3932 C C . GLU A 1 3 ? -26.773 -9.033 -6.175 1.00 0.00 3 GLU A C 9
ATOM 3933 O O . GLU A 1 3 ? -26.049 -10.010 -6.236 1.00 0.00 3 GLU A O 9
ATOM 3945 N N . ILE A 1 4 ? -26.786 -8.242 -5.123 1.00 0.00 4 ILE A N 9
ATOM 3946 C CA . ILE A 1 4 ? -25.903 -8.505 -3.934 1.00 0.00 4 ILE A CA 9
ATOM 3947 C C . ILE A 1 4 ? -24.425 -8.549 -4.353 1.00 0.00 4 ILE A C 9
ATOM 3948 O O . ILE A 1 4 ? -23.880 -9.594 -4.659 1.00 0.00 4 ILE A O 9
ATOM 3964 N N . ILE A 1 5 ? -23.773 -7.415 -4.357 1.00 0.00 5 ILE A N 9
ATOM 3965 C CA . ILE A 1 5 ? -22.327 -7.373 -4.745 1.00 0.00 5 ILE A CA 9
ATOM 3966 C C . ILE A 1 5 ? -21.441 -7.083 -3.518 1.00 0.00 5 ILE A C 9
ATOM 3967 O O . ILE A 1 5 ? -20.299 -6.681 -3.650 1.00 0.00 5 ILE A O 9
ATOM 3983 N N . GLY A 1 6 ? -21.956 -7.288 -2.329 1.00 0.00 6 GLY A N 9
ATOM 3984 C CA . GLY A 1 6 ? -21.149 -7.028 -1.099 1.00 0.00 6 GLY A CA 9
ATOM 3985 C C . GLY A 1 6 ? -21.628 -5.734 -0.434 1.00 0.00 6 GLY A C 9
ATOM 3986 O O . GLY A 1 6 ? -22.717 -5.673 0.106 1.00 0.00 6 GLY A O 9
ATOM 3990 N N . GLY A 1 7 ? -20.824 -4.700 -0.472 1.00 0.00 7 GLY A N 9
ATOM 3991 C CA . GLY A 1 7 ? -21.230 -3.405 0.156 1.00 0.00 7 GLY A CA 9
ATOM 3992 C C . GLY A 1 7 ? -19.990 -2.678 0.685 1.00 0.00 7 GLY A C 9
ATOM 3993 O O . GLY A 1 7 ? -19.621 -1.628 0.192 1.00 0.00 7 GLY A O 9
ATOM 3997 N N . LEU A 1 8 ? -19.347 -3.226 1.689 1.00 0.00 8 LEU A N 9
ATOM 3998 C CA . LEU A 1 8 ? -18.128 -2.568 2.254 1.00 0.00 8 LEU A CA 9
ATOM 3999 C C . LEU A 1 8 ? -17.184 -3.608 2.879 1.00 0.00 8 LEU A C 9
ATOM 4000 O O . LEU A 1 8 ? -16.495 -3.330 3.845 1.00 0.00 8 LEU A O 9
ATOM 4016 N N . THR A 1 9 ? -17.138 -4.801 2.335 1.00 0.00 9 THR A N 9
ATOM 4017 C CA . THR A 1 9 ? -16.231 -5.853 2.897 1.00 0.00 9 THR A CA 9
ATOM 4018 C C . THR A 1 9 ? -15.227 -6.306 1.830 1.00 0.00 9 THR A C 9
ATOM 4019 O O . THR A 1 9 ? -15.155 -7.471 1.481 1.00 0.00 9 THR A O 9
ATOM 4030 N N . ILE A 1 10 ? -14.448 -5.391 1.312 1.00 0.00 10 ILE A N 9
ATOM 4031 C CA . ILE A 1 10 ? -13.442 -5.764 0.266 1.00 0.00 10 ILE A CA 9
ATOM 4032 C C . ILE A 1 10 ? -12.129 -6.210 0.925 1.00 0.00 10 ILE A C 9
ATOM 4033 O O . ILE A 1 10 ? -11.769 -5.726 1.982 1.00 0.00 10 ILE A O 9
ATOM 4049 N N . PRO A 1 11 ? -11.451 -7.125 0.272 1.00 0.00 11 PRO A N 9
ATOM 4050 C CA . PRO A 1 11 ? -10.162 -7.640 0.800 1.00 0.00 11 PRO A CA 9
ATOM 4051 C C . PRO A 1 11 ? -9.051 -6.594 0.610 1.00 0.00 11 PRO A C 9
ATOM 4052 O O . PRO A 1 11 ? -9.023 -5.901 -0.389 1.00 0.00 11 PRO A O 9
ATOM 4063 N N . PRO A 1 12 ? -8.169 -6.516 1.582 1.00 0.00 12 PRO A N 9
ATOM 4064 C CA . PRO A 1 12 ? -7.044 -5.545 1.521 1.00 0.00 12 PRO A CA 9
ATOM 4065 C C . PRO A 1 12 ? -5.918 -6.069 0.615 1.00 0.00 12 PRO A C 9
ATOM 4066 O O . PRO A 1 12 ? -4.816 -6.334 1.063 1.00 0.00 12 PRO A O 9
ATOM 4077 N N . VAL A 1 13 ? -6.189 -6.218 -0.657 1.00 0.00 13 VAL A N 9
ATOM 4078 C CA . VAL A 1 13 ? -5.137 -6.723 -1.600 1.00 0.00 13 VAL A CA 9
ATOM 4079 C C . VAL A 1 13 ? -4.141 -5.604 -1.942 1.00 0.00 13 VAL A C 9
ATOM 4080 O O . VAL A 1 13 ? -2.946 -5.827 -1.998 1.00 0.00 13 VAL A O 9
ATOM 4093 N N . VAL A 1 14 ? -4.621 -4.400 -2.157 1.00 0.00 14 VAL A N 9
ATOM 4094 C CA . VAL A 1 14 ? -3.694 -3.267 -2.480 1.00 0.00 14 VAL A CA 9
ATOM 4095 C C . VAL A 1 14 ? -2.812 -2.951 -1.264 1.00 0.00 14 VAL A C 9
ATOM 4096 O O . VAL A 1 14 ? -1.660 -2.591 -1.404 1.00 0.00 14 VAL A O 9
ATOM 4109 N N . ALA A 1 15 ? -3.346 -3.102 -0.074 1.00 0.00 15 ALA A N 9
ATOM 4110 C CA . ALA A 1 15 ? -2.543 -2.829 1.157 1.00 0.00 15 ALA A CA 9
ATOM 4111 C C . ALA A 1 15 ? -1.429 -3.874 1.294 1.00 0.00 15 ALA A C 9
ATOM 4112 O O . ALA A 1 15 ? -0.319 -3.563 1.685 1.00 0.00 15 ALA A O 9
ATOM 4119 N N . LEU A 1 16 ? -1.719 -5.113 0.965 1.00 0.00 16 LEU A N 9
ATOM 4120 C CA . LEU A 1 16 ? -0.683 -6.187 1.060 1.00 0.00 16 LEU A CA 9
ATOM 4121 C C . LEU A 1 16 ? 0.443 -5.923 0.052 1.00 0.00 16 LEU A C 9
ATOM 4122 O O . LEU A 1 16 ? 1.607 -6.085 0.362 1.00 0.00 16 LEU A O 9
ATOM 4138 N N . VAL A 1 17 ? 0.103 -5.510 -1.146 1.00 0.00 17 VAL A N 9
ATOM 4139 C CA . VAL A 1 17 ? 1.156 -5.223 -2.174 1.00 0.00 17 VAL A CA 9
ATOM 4140 C C . VAL A 1 17 ? 2.033 -4.049 -1.709 1.00 0.00 17 VAL A C 9
ATOM 4141 O O . VAL A 1 17 ? 3.240 -4.070 -1.861 1.00 0.00 17 VAL A O 9
ATOM 4154 N N . VAL A 1 18 ? 1.433 -3.035 -1.131 1.00 0.00 18 VAL A N 9
ATOM 4155 C CA . VAL A 1 18 ? 2.229 -1.867 -0.642 1.00 0.00 18 VAL A CA 9
ATOM 4156 C C . VAL A 1 18 ? 3.127 -2.307 0.524 1.00 0.00 18 VAL A C 9
ATOM 4157 O O . VAL A 1 18 ? 4.315 -2.038 0.537 1.00 0.00 18 VAL A O 9
ATOM 4170 N N . MET A 1 19 ? 2.564 -2.993 1.492 1.00 0.00 19 MET A N 9
ATOM 4171 C CA . MET A 1 19 ? 3.377 -3.469 2.657 1.00 0.00 19 MET A CA 9
ATOM 4172 C C . MET A 1 19 ? 4.435 -4.477 2.189 1.00 0.00 19 MET A C 9
ATOM 4173 O O . MET A 1 19 ? 5.540 -4.501 2.697 1.00 0.00 19 MET A O 9
ATOM 4187 N N . SER A 1 20 ? 4.107 -5.303 1.219 1.00 0.00 20 SER A N 9
ATOM 4188 C CA . SER A 1 20 ? 5.098 -6.304 0.708 1.00 0.00 20 SER A CA 9
ATOM 4189 C C . SER A 1 20 ? 6.356 -5.582 0.210 1.00 0.00 20 SER A C 9
ATOM 4190 O O . SER A 1 20 ? 7.464 -5.997 0.484 1.00 0.00 20 SER A O 9
ATOM 4198 N N . ARG A 1 21 ? 6.187 -4.492 -0.504 1.00 0.00 21 ARG A N 9
ATOM 4199 C CA . ARG A 1 21 ? 7.373 -3.729 -1.007 1.00 0.00 21 ARG A CA 9
ATOM 4200 C C . ARG A 1 21 ? 8.177 -3.183 0.179 1.00 0.00 21 ARG A C 9
ATOM 4201 O O . ARG A 1 21 ? 9.390 -3.260 0.201 1.00 0.00 21 ARG A O 9
ATOM 4222 N N . PHE A 1 22 ? 7.505 -2.647 1.172 1.00 0.00 22 PHE A N 9
ATOM 4223 C CA . PHE A 1 22 ? 8.224 -2.109 2.370 1.00 0.00 22 PHE A CA 9
ATOM 4224 C C . PHE A 1 22 ? 8.942 -3.248 3.104 1.00 0.00 22 PHE A C 9
ATOM 4225 O O . PHE A 1 22 ? 10.085 -3.117 3.499 1.00 0.00 22 PHE A O 9
ATOM 4242 N N . GLY A 1 23 ? 8.278 -4.366 3.279 1.00 0.00 23 GLY A N 9
ATOM 4243 C CA . GLY A 1 23 ? 8.912 -5.525 3.976 1.00 0.00 23 GLY A CA 9
ATOM 4244 C C . GLY A 1 23 ? 10.080 -6.053 3.137 1.00 0.00 23 GLY A C 9
ATOM 4245 O O . GLY A 1 23 ? 11.127 -6.382 3.660 1.00 0.00 23 GLY A O 9
ATOM 4249 N N . PHE A 1 24 ? 9.909 -6.128 1.836 1.00 0.00 24 PHE A N 9
ATOM 4250 C CA . PHE A 1 24 ? 11.012 -6.629 0.956 1.00 0.00 24 PHE A CA 9
ATOM 4251 C C . PHE A 1 24 ? 12.254 -5.743 1.110 1.00 0.00 24 PHE A C 9
ATOM 4252 O O . PHE A 1 24 ? 13.358 -6.231 1.246 1.00 0.00 24 PHE A O 9
ATOM 4269 N N . PHE A 1 25 ? 12.078 -4.442 1.097 1.00 0.00 25 PHE A N 9
ATOM 4270 C CA . PHE A 1 25 ? 13.247 -3.520 1.251 1.00 0.00 25 PHE A CA 9
ATOM 4271 C C . PHE A 1 25 ? 13.859 -3.667 2.652 1.00 0.00 25 PHE A C 9
ATOM 4272 O O . PHE A 1 25 ? 15.065 -3.699 2.811 1.00 0.00 25 PHE A O 9
ATOM 4289 N N . ALA A 1 26 ? 13.033 -3.759 3.667 1.00 0.00 26 ALA A N 9
ATOM 4290 C CA . ALA A 1 26 ? 13.558 -3.907 5.061 1.00 0.00 26 ALA A CA 9
ATOM 4291 C C . ALA A 1 26 ? 14.281 -5.252 5.235 1.00 0.00 26 ALA A C 9
ATOM 4292 O O . ALA A 1 26 ? 15.164 -5.384 6.062 1.00 0.00 26 ALA A O 9
ATOM 4299 N N . HIS A 1 27 ? 13.913 -6.251 4.465 1.00 0.00 27 HIS A N 9
ATOM 4300 C CA . HIS A 1 27 ? 14.578 -7.585 4.591 1.00 0.00 27 HIS A CA 9
ATOM 4301 C C . HIS A 1 27 ? 15.569 -7.814 3.437 1.00 0.00 27 HIS A C 9
ATOM 4302 O O . HIS A 1 27 ? 15.883 -8.940 3.096 1.00 0.00 27 HIS A O 9
ATOM 4316 N N . LEU A 1 28 ? 16.069 -6.758 2.834 1.00 0.00 28 LEU A N 9
ATOM 4317 C CA . LEU A 1 28 ? 17.040 -6.924 1.706 1.00 0.00 28 LEU A CA 9
ATOM 4318 C C . LEU A 1 28 ? 17.948 -5.690 1.589 1.00 0.00 28 LEU A C 9
ATOM 4319 O O . LEU A 1 28 ? 18.257 -5.234 0.503 1.00 0.00 28 LEU A O 9
ATOM 4335 N N . LEU A 1 29 ? 18.381 -5.151 2.701 1.00 0.00 29 LEU A N 9
ATOM 4336 C CA . LEU A 1 29 ? 19.270 -3.950 2.661 1.00 0.00 29 LEU A CA 9
ATOM 4337 C C . LEU A 1 29 ? 20.430 -4.115 3.654 1.00 0.00 29 LEU A C 9
ATOM 4338 O O . LEU A 1 29 ? 20.207 -4.382 4.821 1.00 0.00 29 LEU A O 9
ATOM 4354 N N . PRO A 1 30 ? 21.636 -3.949 3.158 1.00 0.00 30 PRO A N 9
ATOM 4355 C CA . PRO A 1 30 ? 22.840 -4.081 4.019 1.00 0.00 30 PRO A CA 9
ATOM 4356 C C . PRO A 1 30 ? 22.970 -2.866 4.949 1.00 0.00 30 PRO A C 9
ATOM 4357 O O . PRO A 1 30 ? 22.700 -1.745 4.561 1.00 0.00 30 PRO A O 9
ATOM 4368 N N . ARG A 1 31 ? 23.381 -3.086 6.173 1.00 0.00 31 ARG A N 9
ATOM 4369 C CA . ARG A 1 31 ? 23.531 -1.951 7.135 1.00 0.00 31 ARG A CA 9
ATOM 4370 C C . ARG A 1 31 ? 24.979 -1.865 7.637 1.00 0.00 31 ARG A C 9
ATOM 4371 O O . ARG A 1 31 ? 25.570 -0.807 7.495 1.00 0.00 31 ARG A O 9
ATOM 4393 N N . ASP A 1 1 ? -19.544 11.341 -15.539 1.00 0.00 1 ASP A N 10
ATOM 4394 C CA . ASP A 1 1 ? -19.397 11.645 -14.082 1.00 0.00 1 ASP A CA 10
ATOM 4395 C C . ASP A 1 1 ? -18.060 11.110 -13.552 1.00 0.00 1 ASP A C 10
ATOM 4396 O O . ASP A 1 1 ? -17.251 10.586 -14.296 1.00 0.00 1 ASP A O 10
ATOM 4404 N N . THR A 1 2 ? -17.823 11.245 -12.270 1.00 0.00 2 THR A N 10
ATOM 4405 C CA . THR A 1 2 ? -16.536 10.750 -11.683 1.00 0.00 2 THR A CA 10
ATOM 4406 C C . THR A 1 2 ? -16.616 9.241 -11.400 1.00 0.00 2 THR A C 10
ATOM 4407 O O . THR A 1 2 ? -17.651 8.724 -11.024 1.00 0.00 2 THR A O 10
ATOM 4418 N N . GLU A 1 3 ? -15.524 8.537 -11.582 1.00 0.00 3 GLU A N 10
ATOM 4419 C CA . GLU A 1 3 ? -15.520 7.061 -11.327 1.00 0.00 3 GLU A CA 10
ATOM 4420 C C . GLU A 1 3 ? -14.080 6.554 -11.135 1.00 0.00 3 GLU A C 10
ATOM 4421 O O . GLU A 1 3 ? -13.709 5.504 -11.630 1.00 0.00 3 GLU A O 10
ATOM 4433 N N . ILE A 1 4 ? -13.267 7.291 -10.414 1.00 0.00 4 ILE A N 10
ATOM 4434 C CA . ILE A 1 4 ? -11.849 6.856 -10.184 1.00 0.00 4 ILE A CA 10
ATOM 4435 C C . ILE A 1 4 ? -11.214 7.656 -9.032 1.00 0.00 4 ILE A C 10
ATOM 4436 O O . ILE A 1 4 ? -10.509 7.104 -8.206 1.00 0.00 4 ILE A O 10
ATOM 4452 N N . ILE A 1 5 ? -11.462 8.943 -8.966 1.00 0.00 5 ILE A N 10
ATOM 4453 C CA . ILE A 1 5 ? -10.876 9.769 -7.864 1.00 0.00 5 ILE A CA 10
ATOM 4454 C C . ILE A 1 5 ? -11.990 10.300 -6.953 1.00 0.00 5 ILE A C 10
ATOM 4455 O O . ILE A 1 5 ? -12.869 11.024 -7.384 1.00 0.00 5 ILE A O 10
ATOM 4471 N N . GLY A 1 6 ? -11.960 9.936 -5.695 1.00 0.00 6 GLY A N 10
ATOM 4472 C CA . GLY A 1 6 ? -13.015 10.409 -4.749 1.00 0.00 6 GLY A CA 10
ATOM 4473 C C . GLY A 1 6 ? -12.470 10.393 -3.318 1.00 0.00 6 GLY A C 10
ATOM 4474 O O . GLY A 1 6 ? -11.786 11.306 -2.898 1.00 0.00 6 GLY A O 10
ATOM 4478 N N . GLY A 1 7 ? -12.769 9.359 -2.568 1.00 0.00 7 GLY A N 10
ATOM 4479 C CA . GLY A 1 7 ? -12.272 9.278 -1.160 1.00 0.00 7 GLY A CA 10
ATOM 4480 C C . GLY A 1 7 ? -11.236 8.157 -1.037 1.00 0.00 7 GLY A C 10
ATOM 4481 O O . GLY A 1 7 ? -11.289 7.355 -0.123 1.00 0.00 7 GLY A O 10
ATOM 4485 N N . LEU A 1 8 ? -10.294 8.099 -1.954 1.00 0.00 8 LEU A N 10
ATOM 4486 C CA . LEU A 1 8 ? -9.237 7.036 -1.913 1.00 0.00 8 LEU A CA 10
ATOM 4487 C C . LEU A 1 8 ? -9.869 5.646 -1.754 1.00 0.00 8 LEU A C 10
ATOM 4488 O O . LEU A 1 8 ? -9.587 4.928 -0.810 1.00 0.00 8 LEU A O 10
ATOM 4504 N N . THR A 1 9 ? -10.719 5.259 -2.673 1.00 0.00 9 THR A N 10
ATOM 4505 C CA . THR A 1 9 ? -11.369 3.913 -2.581 1.00 0.00 9 THR A CA 10
ATOM 4506 C C . THR A 1 9 ? -10.490 2.853 -3.261 1.00 0.00 9 THR A C 10
ATOM 4507 O O . THR A 1 9 ? -10.919 2.156 -4.163 1.00 0.00 9 THR A O 10
ATOM 4518 N N . ILE A 1 10 ? -9.259 2.732 -2.830 1.00 0.00 10 ILE A N 10
ATOM 4519 C CA . ILE A 1 10 ? -8.335 1.721 -3.441 1.00 0.00 10 ILE A CA 10
ATOM 4520 C C . ILE A 1 10 ? -8.709 0.304 -2.980 1.00 0.00 10 ILE A C 10
ATOM 4521 O O . ILE A 1 10 ? -9.295 0.128 -1.927 1.00 0.00 10 ILE A O 10
ATOM 4537 N N . PRO A 1 11 ? -8.350 -0.668 -3.787 1.00 0.00 11 PRO A N 10
ATOM 4538 C CA . PRO A 1 11 ? -8.648 -2.085 -3.453 1.00 0.00 11 PRO A CA 10
ATOM 4539 C C . PRO A 1 11 ? -7.745 -2.568 -2.305 1.00 0.00 11 PRO A C 10
ATOM 4540 O O . PRO A 1 11 ? -6.626 -2.110 -2.162 1.00 0.00 11 PRO A O 10
ATOM 4551 N N . PRO A 1 12 ? -8.267 -3.483 -1.520 1.00 0.00 12 PRO A N 10
ATOM 4552 C CA . PRO A 1 12 ? -7.502 -4.032 -0.367 1.00 0.00 12 PRO A CA 10
ATOM 4553 C C . PRO A 1 12 ? -6.337 -4.919 -0.838 1.00 0.00 12 PRO A C 10
ATOM 4554 O O . PRO A 1 12 ? -5.333 -5.037 -0.161 1.00 0.00 12 PRO A O 10
ATOM 4565 N N . VAL A 1 13 ? -6.461 -5.542 -1.989 1.00 0.00 13 VAL A N 10
ATOM 4566 C CA . VAL A 1 13 ? -5.353 -6.418 -2.494 1.00 0.00 13 VAL A CA 10
ATOM 4567 C C . VAL A 1 13 ? -4.073 -5.594 -2.726 1.00 0.00 13 VAL A C 10
ATOM 4568 O O . VAL A 1 13 ? -2.978 -6.058 -2.468 1.00 0.00 13 VAL A O 10
ATOM 4581 N N . VAL A 1 14 ? -4.203 -4.374 -3.196 1.00 0.00 14 VAL A N 10
ATOM 4582 C CA . VAL A 1 14 ? -2.993 -3.523 -3.429 1.00 0.00 14 VAL A CA 10
ATOM 4583 C C . VAL A 1 14 ? -2.388 -3.108 -2.082 1.00 0.00 14 VAL A C 10
ATOM 4584 O O . VAL A 1 14 ? -1.186 -3.146 -1.895 1.00 0.00 14 VAL A O 10
ATOM 4597 N N . ALA A 1 15 ? -3.218 -2.723 -1.140 1.00 0.00 15 ALA A N 10
ATOM 4598 C CA . ALA A 1 15 ? -2.704 -2.315 0.205 1.00 0.00 15 ALA A CA 10
ATOM 4599 C C . ALA A 1 15 ? -1.997 -3.496 0.884 1.00 0.00 15 ALA A C 10
ATOM 4600 O O . ALA A 1 15 ? -0.991 -3.324 1.546 1.00 0.00 15 ALA A O 10
ATOM 4607 N N . LEU A 1 16 ? -2.512 -4.693 0.718 1.00 0.00 16 LEU A N 10
ATOM 4608 C CA . LEU A 1 16 ? -1.869 -5.892 1.346 1.00 0.00 16 LEU A CA 10
ATOM 4609 C C . LEU A 1 16 ? -0.476 -6.122 0.743 1.00 0.00 16 LEU A C 10
ATOM 4610 O O . LEU A 1 16 ? 0.468 -6.427 1.446 1.00 0.00 16 LEU A O 10
ATOM 4626 N N . VAL A 1 17 ? -0.345 -5.971 -0.555 1.00 0.00 17 VAL A N 10
ATOM 4627 C CA . VAL A 1 17 ? 0.987 -6.172 -1.212 1.00 0.00 17 VAL A CA 10
ATOM 4628 C C . VAL A 1 17 ? 1.993 -5.133 -0.689 1.00 0.00 17 VAL A C 10
ATOM 4629 O O . VAL A 1 17 ? 3.161 -5.426 -0.515 1.00 0.00 17 VAL A O 10
ATOM 4642 N N . VAL A 1 18 ? 1.545 -3.928 -0.429 1.00 0.00 18 VAL A N 10
ATOM 4643 C CA . VAL A 1 18 ? 2.471 -2.874 0.092 1.00 0.00 18 VAL A CA 10
ATOM 4644 C C . VAL A 1 18 ? 2.794 -3.137 1.572 1.00 0.00 18 VAL A C 10
ATOM 4645 O O . VAL A 1 18 ? 3.883 -2.854 2.035 1.00 0.00 18 VAL A O 10
ATOM 4658 N N . MET A 1 19 ? 1.856 -3.684 2.312 1.00 0.00 19 MET A N 10
ATOM 4659 C CA . MET A 1 19 ? 2.106 -3.973 3.760 1.00 0.00 19 MET A CA 10
ATOM 4660 C C . MET A 1 19 ? 3.262 -4.972 3.911 1.00 0.00 19 MET A C 10
ATOM 4661 O O . MET A 1 19 ? 4.127 -4.805 4.748 1.00 0.00 19 MET A O 10
ATOM 4675 N N . SER A 1 20 ? 3.285 -6.002 3.098 1.00 0.00 20 SER A N 10
ATOM 4676 C CA . SER A 1 20 ? 4.391 -7.009 3.187 1.00 0.00 20 SER A CA 10
ATOM 4677 C C . SER A 1 20 ? 5.669 -6.476 2.513 1.00 0.00 20 SER A C 10
ATOM 4678 O O . SER A 1 20 ? 6.753 -6.976 2.748 1.00 0.00 20 SER A O 10
ATOM 4686 N N . ARG A 1 21 ? 5.551 -5.466 1.679 1.00 0.00 21 ARG A N 10
ATOM 4687 C CA . ARG A 1 21 ? 6.759 -4.905 0.994 1.00 0.00 21 ARG A CA 10
ATOM 4688 C C . ARG A 1 21 ? 7.698 -4.216 1.998 1.00 0.00 21 ARG A C 10
ATOM 4689 O O . ARG A 1 21 ? 8.839 -3.939 1.681 1.00 0.00 21 ARG A O 10
ATOM 4710 N N . PHE A 1 22 ? 7.233 -3.935 3.198 1.00 0.00 22 PHE A N 10
ATOM 4711 C CA . PHE A 1 22 ? 8.110 -3.262 4.214 1.00 0.00 22 PHE A CA 10
ATOM 4712 C C . PHE A 1 22 ? 9.414 -4.057 4.426 1.00 0.00 22 PHE A C 10
ATOM 4713 O O . PHE A 1 22 ? 10.447 -3.492 4.731 1.00 0.00 22 PHE A O 10
ATOM 4730 N N . GLY A 1 23 ? 9.372 -5.360 4.257 1.00 0.00 23 GLY A N 10
ATOM 4731 C CA . GLY A 1 23 ? 10.602 -6.186 4.437 1.00 0.00 23 GLY A CA 10
ATOM 4732 C C . GLY A 1 23 ? 11.354 -6.281 3.104 1.00 0.00 23 GLY A C 10
ATOM 4733 O O . GLY A 1 23 ? 12.569 -6.333 3.073 1.00 0.00 23 GLY A O 10
ATOM 4737 N N . PHE A 1 24 ? 10.637 -6.299 2.003 1.00 0.00 24 PHE A N 10
ATOM 4738 C CA . PHE A 1 24 ? 11.304 -6.386 0.666 1.00 0.00 24 PHE A CA 10
ATOM 4739 C C . PHE A 1 24 ? 12.225 -5.180 0.450 1.00 0.00 24 PHE A C 10
ATOM 4740 O O . PHE A 1 24 ? 13.386 -5.332 0.126 1.00 0.00 24 PHE A O 10
ATOM 4757 N N . PHE A 1 25 ? 11.716 -3.986 0.631 1.00 0.00 25 PHE A N 10
ATOM 4758 C CA . PHE A 1 25 ? 12.564 -2.765 0.440 1.00 0.00 25 PHE A CA 10
ATOM 4759 C C . PHE A 1 25 ? 13.689 -2.719 1.486 1.00 0.00 25 PHE A C 10
ATOM 4760 O O . PHE A 1 25 ? 14.782 -2.257 1.211 1.00 0.00 25 PHE A O 10
ATOM 4777 N N . ALA A 1 26 ? 13.427 -3.196 2.682 1.00 0.00 26 ALA A N 10
ATOM 4778 C CA . ALA A 1 26 ? 14.477 -3.184 3.751 1.00 0.00 26 ALA A CA 10
ATOM 4779 C C . ALA A 1 26 ? 15.657 -4.083 3.359 1.00 0.00 26 ALA A C 10
ATOM 4780 O O . ALA A 1 26 ? 16.801 -3.756 3.609 1.00 0.00 26 ALA A O 10
ATOM 4787 N N . HIS A 1 27 ? 15.388 -5.211 2.746 1.00 0.00 27 HIS A N 10
ATOM 4788 C CA . HIS A 1 27 ? 16.494 -6.128 2.336 1.00 0.00 27 HIS A CA 10
ATOM 4789 C C . HIS A 1 27 ? 16.650 -6.119 0.806 1.00 0.00 27 HIS A C 10
ATOM 4790 O O . HIS A 1 27 ? 16.594 -7.150 0.160 1.00 0.00 27 HIS A O 10
ATOM 4804 N N . LEU A 1 28 ? 16.851 -4.960 0.225 1.00 0.00 28 LEU A N 10
ATOM 4805 C CA . LEU A 1 28 ? 17.013 -4.875 -1.261 1.00 0.00 28 LEU A CA 10
ATOM 4806 C C . LEU A 1 28 ? 18.335 -4.179 -1.618 1.00 0.00 28 LEU A C 10
ATOM 4807 O O . LEU A 1 28 ? 19.147 -4.712 -2.353 1.00 0.00 28 LEU A O 10
ATOM 4823 N N . LEU A 1 29 ? 18.551 -2.991 -1.109 1.00 0.00 29 LEU A N 10
ATOM 4824 C CA . LEU A 1 29 ? 19.813 -2.253 -1.417 1.00 0.00 29 LEU A CA 10
ATOM 4825 C C . LEU A 1 29 ? 20.311 -1.517 -0.165 1.00 0.00 29 LEU A C 10
ATOM 4826 O O . LEU A 1 29 ? 19.544 -0.845 0.499 1.00 0.00 29 LEU A O 10
ATOM 4842 N N . PRO A 1 30 ? 21.585 -1.669 0.118 1.00 0.00 30 PRO A N 10
ATOM 4843 C CA . PRO A 1 30 ? 22.185 -1.005 1.305 1.00 0.00 30 PRO A CA 10
ATOM 4844 C C . PRO A 1 30 ? 22.363 0.497 1.047 1.00 0.00 30 PRO A C 10
ATOM 4845 O O . PRO A 1 30 ? 22.967 0.898 0.068 1.00 0.00 30 PRO A O 10
ATOM 4856 N N . ARG A 1 31 ? 21.838 1.327 1.922 1.00 0.00 31 ARG A N 10
ATOM 4857 C CA . ARG A 1 31 ? 21.964 2.812 1.751 1.00 0.00 31 ARG A CA 10
ATOM 4858 C C . ARG A 1 31 ? 21.285 3.265 0.442 1.00 0.00 31 ARG A C 10
ATOM 4859 O O . ARG A 1 31 ? 21.865 4.074 -0.267 1.00 0.00 31 ARG A O 10
ATOM 4881 N N . ASP A 1 1 ? 2.286 6.837 2.248 1.00 0.00 1 ASP A N 11
ATOM 4882 C CA . ASP A 1 1 ? 1.252 7.657 2.949 1.00 0.00 1 ASP A CA 11
ATOM 4883 C C . ASP A 1 1 ? -0.093 7.565 2.218 1.00 0.00 1 ASP A C 11
ATOM 4884 O O . ASP A 1 1 ? -0.156 7.200 1.058 1.00 0.00 1 ASP A O 11
ATOM 4892 N N . THR A 1 2 ? -1.165 7.900 2.889 1.00 0.00 2 THR A N 11
ATOM 4893 C CA . THR A 1 2 ? -2.511 7.838 2.242 1.00 0.00 2 THR A CA 11
ATOM 4894 C C . THR A 1 2 ? -2.957 9.244 1.822 1.00 0.00 2 THR A C 11
ATOM 4895 O O . THR A 1 2 ? -3.334 10.058 2.646 1.00 0.00 2 THR A O 11
ATOM 4906 N N . GLU A 1 3 ? -2.915 9.533 0.545 1.00 0.00 3 GLU A N 11
ATOM 4907 C CA . GLU A 1 3 ? -3.334 10.885 0.064 1.00 0.00 3 GLU A CA 11
ATOM 4908 C C . GLU A 1 3 ? -4.751 10.819 -0.520 1.00 0.00 3 GLU A C 11
ATOM 4909 O O . GLU A 1 3 ? -4.941 10.863 -1.721 1.00 0.00 3 GLU A O 11
ATOM 4921 N N . ILE A 1 4 ? -5.746 10.713 0.334 1.00 0.00 4 ILE A N 11
ATOM 4922 C CA . ILE A 1 4 ? -7.169 10.642 -0.138 1.00 0.00 4 ILE A CA 11
ATOM 4923 C C . ILE A 1 4 ? -7.326 9.540 -1.200 1.00 0.00 4 ILE A C 11
ATOM 4924 O O . ILE A 1 4 ? -7.651 9.804 -2.343 1.00 0.00 4 ILE A O 11
ATOM 4940 N N . ILE A 1 5 ? -7.099 8.306 -0.823 1.00 0.00 5 ILE A N 11
ATOM 4941 C CA . ILE A 1 5 ? -7.234 7.179 -1.802 1.00 0.00 5 ILE A CA 11
ATOM 4942 C C . ILE A 1 5 ? -8.436 6.284 -1.441 1.00 0.00 5 ILE A C 11
ATOM 4943 O O . ILE A 1 5 ? -8.707 5.303 -2.111 1.00 0.00 5 ILE A O 11
ATOM 4959 N N . GLY A 1 6 ? -9.162 6.613 -0.399 1.00 0.00 6 GLY A N 11
ATOM 4960 C CA . GLY A 1 6 ? -10.343 5.784 -0.010 1.00 0.00 6 GLY A CA 11
ATOM 4961 C C . GLY A 1 6 ? -11.613 6.381 -0.624 1.00 0.00 6 GLY A C 11
ATOM 4962 O O . GLY A 1 6 ? -12.513 6.797 0.081 1.00 0.00 6 GLY A O 11
ATOM 4966 N N . GLY A 1 7 ? -11.689 6.426 -1.931 1.00 0.00 7 GLY A N 11
ATOM 4967 C CA . GLY A 1 7 ? -12.897 6.995 -2.599 1.00 0.00 7 GLY A CA 11
ATOM 4968 C C . GLY A 1 7 ? -13.804 5.860 -3.086 1.00 0.00 7 GLY A C 11
ATOM 4969 O O . GLY A 1 7 ? -14.998 5.870 -2.853 1.00 0.00 7 GLY A O 11
ATOM 4973 N N . LEU A 1 8 ? -13.247 4.882 -3.758 1.00 0.00 8 LEU A N 11
ATOM 4974 C CA . LEU A 1 8 ? -14.076 3.746 -4.262 1.00 0.00 8 LEU A CA 11
ATOM 4975 C C . LEU A 1 8 ? -13.731 2.457 -3.500 1.00 0.00 8 LEU A C 11
ATOM 4976 O O . LEU A 1 8 ? -13.459 1.432 -4.097 1.00 0.00 8 LEU A O 11
ATOM 4992 N N . THR A 1 9 ? -13.753 2.515 -2.184 1.00 0.00 9 THR A N 11
ATOM 4993 C CA . THR A 1 9 ? -13.440 1.313 -1.331 1.00 0.00 9 THR A CA 11
ATOM 4994 C C . THR A 1 9 ? -12.337 0.442 -1.958 1.00 0.00 9 THR A C 11
ATOM 4995 O O . THR A 1 9 ? -12.606 -0.595 -2.540 1.00 0.00 9 THR A O 11
ATOM 5006 N N . ILE A 1 10 ? -11.098 0.858 -1.841 1.00 0.00 10 ILE A N 11
ATOM 5007 C CA . ILE A 1 10 ? -9.973 0.058 -2.428 1.00 0.00 10 ILE A CA 11
ATOM 5008 C C . ILE A 1 10 ? -9.926 -1.347 -1.804 1.00 0.00 10 ILE A C 11
ATOM 5009 O O . ILE A 1 10 ? -10.210 -1.513 -0.632 1.00 0.00 10 ILE A O 11
ATOM 5025 N N . PRO A 1 11 ? -9.575 -2.316 -2.617 1.00 0.00 11 PRO A N 11
ATOM 5026 C CA . PRO A 1 11 ? -9.500 -3.723 -2.143 1.00 0.00 11 PRO A CA 11
ATOM 5027 C C . PRO A 1 11 ? -8.298 -3.927 -1.207 1.00 0.00 11 PRO A C 11
ATOM 5028 O O . PRO A 1 11 ? -7.386 -3.123 -1.185 1.00 0.00 11 PRO A O 11
ATOM 5039 N N . PRO A 1 12 ? -8.339 -5.006 -0.462 1.00 0.00 12 PRO A N 11
ATOM 5040 C CA . PRO A 1 12 ? -7.237 -5.325 0.484 1.00 0.00 12 PRO A CA 11
ATOM 5041 C C . PRO A 1 12 ? -5.984 -5.812 -0.266 1.00 0.00 12 PRO A C 11
ATOM 5042 O O . PRO A 1 12 ? -4.896 -5.817 0.278 1.00 0.00 12 PRO A O 11
ATOM 5053 N N . VAL A 1 13 ? -6.129 -6.224 -1.506 1.00 0.00 13 VAL A N 11
ATOM 5054 C CA . VAL A 1 13 ? -4.946 -6.715 -2.287 1.00 0.00 13 VAL A CA 11
ATOM 5055 C C . VAL A 1 13 ? -3.908 -5.595 -2.479 1.00 0.00 13 VAL A C 11
ATOM 5056 O O . VAL A 1 13 ? -2.717 -5.832 -2.388 1.00 0.00 13 VAL A O 11
ATOM 5069 N N . VAL A 1 14 ? -4.340 -4.380 -2.736 1.00 0.00 14 VAL A N 11
ATOM 5070 C CA . VAL A 1 14 ? -3.355 -3.264 -2.923 1.00 0.00 14 VAL A CA 11
ATOM 5071 C C . VAL A 1 14 ? -2.734 -2.873 -1.573 1.00 0.00 14 VAL A C 11
ATOM 5072 O O . VAL A 1 14 ? -1.574 -2.518 -1.501 1.00 0.00 14 VAL A O 11
ATOM 5085 N N . ALA A 1 15 ? -3.492 -2.953 -0.504 1.00 0.00 15 ALA A N 11
ATOM 5086 C CA . ALA A 1 15 ? -2.937 -2.604 0.840 1.00 0.00 15 ALA A CA 11
ATOM 5087 C C . ALA A 1 15 ? -1.907 -3.655 1.268 1.00 0.00 15 ALA A C 11
ATOM 5088 O O . ALA A 1 15 ? -0.884 -3.334 1.846 1.00 0.00 15 ALA A O 11
ATOM 5095 N N . LEU A 1 16 ? -2.168 -4.908 0.978 1.00 0.00 16 LEU A N 11
ATOM 5096 C CA . LEU A 1 16 ? -1.205 -5.990 1.353 1.00 0.00 16 LEU A CA 11
ATOM 5097 C C . LEU A 1 16 ? 0.107 -5.821 0.575 1.00 0.00 16 LEU A C 11
ATOM 5098 O O . LEU A 1 16 ? 1.179 -6.008 1.113 1.00 0.00 16 LEU A O 11
ATOM 5114 N N . VAL A 1 17 ? 0.028 -5.459 -0.684 1.00 0.00 17 VAL A N 11
ATOM 5115 C CA . VAL A 1 17 ? 1.272 -5.266 -1.494 1.00 0.00 17 VAL A CA 11
ATOM 5116 C C . VAL A 1 17 ? 2.085 -4.085 -0.938 1.00 0.00 17 VAL A C 11
ATOM 5117 O O . VAL A 1 17 ? 3.302 -4.106 -0.944 1.00 0.00 17 VAL A O 11
ATOM 5130 N N . VAL A 1 18 ? 1.419 -3.062 -0.453 1.00 0.00 18 VAL A N 11
ATOM 5131 C CA . VAL A 1 18 ? 2.152 -1.882 0.110 1.00 0.00 18 VAL A CA 11
ATOM 5132 C C . VAL A 1 18 ? 2.997 -2.311 1.321 1.00 0.00 18 VAL A C 11
ATOM 5133 O O . VAL A 1 18 ? 4.162 -1.976 1.418 1.00 0.00 18 VAL A O 11
ATOM 5146 N N . MET A 1 19 ? 2.419 -3.053 2.237 1.00 0.00 19 MET A N 11
ATOM 5147 C CA . MET A 1 19 ? 3.195 -3.504 3.436 1.00 0.00 19 MET A CA 11
ATOM 5148 C C . MET A 1 19 ? 4.118 -4.680 3.072 1.00 0.00 19 MET A C 11
ATOM 5149 O O . MET A 1 19 ? 5.200 -4.810 3.612 1.00 0.00 19 MET A O 11
ATOM 5163 N N . SER A 1 20 ? 3.706 -5.526 2.154 1.00 0.00 20 SER A N 11
ATOM 5164 C CA . SER A 1 20 ? 4.572 -6.682 1.752 1.00 0.00 20 SER A CA 11
ATOM 5165 C C . SER A 1 20 ? 5.859 -6.163 1.105 1.00 0.00 20 SER A C 11
ATOM 5166 O O . SER A 1 20 ? 6.945 -6.620 1.412 1.00 0.00 20 SER A O 11
ATOM 5174 N N . ARG A 1 21 ? 5.744 -5.198 0.223 1.00 0.00 21 ARG A N 11
ATOM 5175 C CA . ARG A 1 21 ? 6.960 -4.631 -0.436 1.00 0.00 21 ARG A CA 11
ATOM 5176 C C . ARG A 1 21 ? 7.833 -3.923 0.608 1.00 0.00 21 ARG A C 11
ATOM 5177 O O . ARG A 1 21 ? 9.044 -3.969 0.544 1.00 0.00 21 ARG A O 11
ATOM 5198 N N . PHE A 1 22 ? 7.220 -3.276 1.575 1.00 0.00 22 PHE A N 11
ATOM 5199 C CA . PHE A 1 22 ? 8.008 -2.575 2.636 1.00 0.00 22 PHE A CA 11
ATOM 5200 C C . PHE A 1 22 ? 8.891 -3.583 3.385 1.00 0.00 22 PHE A C 11
ATOM 5201 O O . PHE A 1 22 ? 10.045 -3.318 3.662 1.00 0.00 22 PHE A O 11
ATOM 5218 N N . GLY A 1 23 ? 8.357 -4.741 3.701 1.00 0.00 23 GLY A N 11
ATOM 5219 C CA . GLY A 1 23 ? 9.164 -5.774 4.418 1.00 0.00 23 GLY A CA 11
ATOM 5220 C C . GLY A 1 23 ? 10.300 -6.247 3.507 1.00 0.00 23 GLY A C 11
ATOM 5221 O O . GLY A 1 23 ? 11.434 -6.367 3.928 1.00 0.00 23 GLY A O 11
ATOM 5225 N N . PHE A 1 24 ? 10.002 -6.504 2.255 1.00 0.00 24 PHE A N 11
ATOM 5226 C CA . PHE A 1 24 ? 11.064 -6.956 1.301 1.00 0.00 24 PHE A CA 11
ATOM 5227 C C . PHE A 1 24 ? 12.107 -5.849 1.107 1.00 0.00 24 PHE A C 11
ATOM 5228 O O . PHE A 1 24 ? 13.295 -6.105 1.061 1.00 0.00 24 PHE A O 11
ATOM 5245 N N . PHE A 1 25 ? 11.666 -4.617 0.999 1.00 0.00 25 PHE A N 11
ATOM 5246 C CA . PHE A 1 25 ? 12.619 -3.478 0.811 1.00 0.00 25 PHE A CA 11
ATOM 5247 C C . PHE A 1 25 ? 13.544 -3.322 2.031 1.00 0.00 25 PHE A C 11
ATOM 5248 O O . PHE A 1 25 ? 14.610 -2.745 1.931 1.00 0.00 25 PHE A O 11
ATOM 5265 N N . ALA A 1 26 ? 13.154 -3.831 3.177 1.00 0.00 26 ALA A N 11
ATOM 5266 C CA . ALA A 1 26 ? 14.022 -3.703 4.391 1.00 0.00 26 ALA A CA 11
ATOM 5267 C C . ALA A 1 26 ? 15.006 -4.882 4.491 1.00 0.00 26 ALA A C 11
ATOM 5268 O O . ALA A 1 26 ? 15.310 -5.356 5.572 1.00 0.00 26 ALA A O 11
ATOM 5275 N N . HIS A 1 27 ? 15.514 -5.354 3.373 1.00 0.00 27 HIS A N 11
ATOM 5276 C CA . HIS A 1 27 ? 16.484 -6.497 3.401 1.00 0.00 27 HIS A CA 11
ATOM 5277 C C . HIS A 1 27 ? 17.077 -6.753 2.005 1.00 0.00 27 HIS A C 11
ATOM 5278 O O . HIS A 1 27 ? 18.256 -7.013 1.866 1.00 0.00 27 HIS A O 11
ATOM 5292 N N . LEU A 1 28 ? 16.261 -6.697 0.976 1.00 0.00 28 LEU A N 11
ATOM 5293 C CA . LEU A 1 28 ? 16.758 -6.953 -0.418 1.00 0.00 28 LEU A CA 11
ATOM 5294 C C . LEU A 1 28 ? 17.950 -6.047 -0.776 1.00 0.00 28 LEU A C 11
ATOM 5295 O O . LEU A 1 28 ? 18.866 -6.468 -1.457 1.00 0.00 28 LEU A O 11
ATOM 5311 N N . LEU A 1 29 ? 17.947 -4.813 -0.328 1.00 0.00 29 LEU A N 11
ATOM 5312 C CA . LEU A 1 29 ? 19.088 -3.898 -0.655 1.00 0.00 29 LEU A CA 11
ATOM 5313 C C . LEU A 1 29 ? 19.708 -3.335 0.633 1.00 0.00 29 LEU A C 11
ATOM 5314 O O . LEU A 1 29 ? 19.030 -2.699 1.417 1.00 0.00 29 LEU A O 11
ATOM 5330 N N . PRO A 1 30 ? 20.985 -3.591 0.810 1.00 0.00 30 PRO A N 11
ATOM 5331 C CA . PRO A 1 30 ? 21.701 -3.098 2.016 1.00 0.00 30 PRO A CA 11
ATOM 5332 C C . PRO A 1 30 ? 21.903 -1.578 1.934 1.00 0.00 30 PRO A C 11
ATOM 5333 O O . PRO A 1 30 ? 22.819 -1.096 1.293 1.00 0.00 30 PRO A O 11
ATOM 5344 N N . ARG A 1 31 ? 21.046 -0.825 2.577 1.00 0.00 31 ARG A N 11
ATOM 5345 C CA . ARG A 1 31 ? 21.171 0.667 2.541 1.00 0.00 31 ARG A CA 11
ATOM 5346 C C . ARG A 1 31 ? 21.849 1.180 3.818 1.00 0.00 31 ARG A C 11
ATOM 5347 O O . ARG A 1 31 ? 22.589 2.146 3.722 1.00 0.00 31 ARG A O 11
ATOM 5369 N N . ASP A 1 1 ? -23.344 -12.294 11.308 1.00 0.00 1 ASP A N 12
ATOM 5370 C CA . ASP A 1 1 ? -22.921 -13.710 11.081 1.00 0.00 1 ASP A CA 12
ATOM 5371 C C . ASP A 1 1 ? -21.601 -13.748 10.305 1.00 0.00 1 ASP A C 12
ATOM 5372 O O . ASP A 1 1 ? -21.402 -12.991 9.372 1.00 0.00 1 ASP A O 12
ATOM 5380 N N . THR A 1 2 ? -20.697 -14.621 10.693 1.00 0.00 2 THR A N 12
ATOM 5381 C CA . THR A 1 2 ? -19.373 -14.719 9.996 1.00 0.00 2 THR A CA 12
ATOM 5382 C C . THR A 1 2 ? -18.703 -13.338 9.955 1.00 0.00 2 THR A C 12
ATOM 5383 O O . THR A 1 2 ? -18.624 -12.701 8.920 1.00 0.00 2 THR A O 12
ATOM 5394 N N . GLU A 1 3 ? -18.227 -12.869 11.082 1.00 0.00 3 GLU A N 12
ATOM 5395 C CA . GLU A 1 3 ? -17.568 -11.525 11.124 1.00 0.00 3 GLU A CA 12
ATOM 5396 C C . GLU A 1 3 ? -16.133 -11.623 10.586 1.00 0.00 3 GLU A C 12
ATOM 5397 O O . GLU A 1 3 ? -15.170 -11.460 11.313 1.00 0.00 3 GLU A O 12
ATOM 5409 N N . ILE A 1 4 ? -15.989 -11.890 9.311 1.00 0.00 4 ILE A N 12
ATOM 5410 C CA . ILE A 1 4 ? -14.625 -12.007 8.709 1.00 0.00 4 ILE A CA 12
ATOM 5411 C C . ILE A 1 4 ? -14.372 -10.845 7.739 1.00 0.00 4 ILE A C 12
ATOM 5412 O O . ILE A 1 4 ? -13.331 -10.219 7.770 1.00 0.00 4 ILE A O 12
ATOM 5428 N N . ILE A 1 5 ? -15.320 -10.553 6.880 1.00 0.00 5 ILE A N 12
ATOM 5429 C CA . ILE A 1 5 ? -15.139 -9.433 5.908 1.00 0.00 5 ILE A CA 12
ATOM 5430 C C . ILE A 1 5 ? -16.177 -8.332 6.169 1.00 0.00 5 ILE A C 12
ATOM 5431 O O . ILE A 1 5 ? -17.280 -8.597 6.612 1.00 0.00 5 ILE A O 12
ATOM 5447 N N . GLY A 1 6 ? -15.827 -7.102 5.894 1.00 0.00 6 GLY A N 12
ATOM 5448 C CA . GLY A 1 6 ? -16.783 -5.973 6.118 1.00 0.00 6 GLY A CA 12
ATOM 5449 C C . GLY A 1 6 ? -17.948 -6.080 5.128 1.00 0.00 6 GLY A C 12
ATOM 5450 O O . GLY A 1 6 ? -19.101 -5.998 5.507 1.00 0.00 6 GLY A O 12
ATOM 5454 N N . GLY A 1 7 ? -17.655 -6.262 3.863 1.00 0.00 7 GLY A N 12
ATOM 5455 C CA . GLY A 1 7 ? -18.742 -6.376 2.844 1.00 0.00 7 GLY A CA 12
ATOM 5456 C C . GLY A 1 7 ? -18.867 -5.063 2.067 1.00 0.00 7 GLY A C 12
ATOM 5457 O O . GLY A 1 7 ? -19.956 -4.572 1.837 1.00 0.00 7 GLY A O 12
ATOM 5461 N N . LEU A 1 8 ? -17.761 -4.493 1.654 1.00 0.00 8 LEU A N 12
ATOM 5462 C CA . LEU A 1 8 ? -17.815 -3.212 0.883 1.00 0.00 8 LEU A CA 12
ATOM 5463 C C . LEU A 1 8 ? -17.453 -3.449 -0.594 1.00 0.00 8 LEU A C 12
ATOM 5464 O O . LEU A 1 8 ? -17.191 -2.516 -1.329 1.00 0.00 8 LEU A O 12
ATOM 5480 N N . THR A 1 9 ? -17.446 -4.692 -1.030 1.00 0.00 9 THR A N 12
ATOM 5481 C CA . THR A 1 9 ? -17.109 -5.014 -2.459 1.00 0.00 9 THR A CA 12
ATOM 5482 C C . THR A 1 9 ? -15.723 -4.458 -2.836 1.00 0.00 9 THR A C 12
ATOM 5483 O O . THR A 1 9 ? -15.478 -4.104 -3.975 1.00 0.00 9 THR A O 12
ATOM 5494 N N . ILE A 1 10 ? -14.811 -4.393 -1.895 1.00 0.00 10 ILE A N 12
ATOM 5495 C CA . ILE A 1 10 ? -13.439 -3.873 -2.204 1.00 0.00 10 ILE A CA 12
ATOM 5496 C C . ILE A 1 10 ? -12.391 -4.600 -1.346 1.00 0.00 10 ILE A C 12
ATOM 5497 O O . ILE A 1 10 ? -12.294 -4.369 -0.155 1.00 0.00 10 ILE A O 12
ATOM 5513 N N . PRO A 1 11 ? -11.642 -5.468 -1.985 1.00 0.00 11 PRO A N 12
ATOM 5514 C CA . PRO A 1 11 ? -10.594 -6.240 -1.276 1.00 0.00 11 PRO A CA 12
ATOM 5515 C C . PRO A 1 11 ? -9.317 -5.399 -1.112 1.00 0.00 11 PRO A C 12
ATOM 5516 O O . PRO A 1 11 ? -8.918 -4.702 -2.026 1.00 0.00 11 PRO A O 12
ATOM 5527 N N . PRO A 1 12 ? -8.716 -5.495 0.054 1.00 0.00 12 PRO A N 12
ATOM 5528 C CA . PRO A 1 12 ? -7.471 -4.733 0.338 1.00 0.00 12 PRO A CA 12
ATOM 5529 C C . PRO A 1 12 ? -6.262 -5.412 -0.324 1.00 0.00 12 PRO A C 12
ATOM 5530 O O . PRO A 1 12 ? -5.375 -5.920 0.337 1.00 0.00 12 PRO A O 12
ATOM 5541 N N . VAL A 1 13 ? -6.227 -5.420 -1.631 1.00 0.00 13 VAL A N 12
ATOM 5542 C CA . VAL A 1 13 ? -5.086 -6.061 -2.359 1.00 0.00 13 VAL A CA 12
ATOM 5543 C C . VAL A 1 13 ? -3.890 -5.101 -2.420 1.00 0.00 13 VAL A C 12
ATOM 5544 O O . VAL A 1 13 ? -2.775 -5.467 -2.095 1.00 0.00 13 VAL A O 12
ATOM 5557 N N . VAL A 1 14 ? -4.115 -3.873 -2.830 1.00 0.00 14 VAL A N 12
ATOM 5558 C CA . VAL A 1 14 ? -2.994 -2.882 -2.910 1.00 0.00 14 VAL A CA 12
ATOM 5559 C C . VAL A 1 14 ? -2.365 -2.670 -1.521 1.00 0.00 14 VAL A C 12
ATOM 5560 O O . VAL A 1 14 ? -1.171 -2.473 -1.400 1.00 0.00 14 VAL A O 12
ATOM 5573 N N . ALA A 1 15 ? -3.160 -2.720 -0.477 1.00 0.00 15 ALA A N 12
ATOM 5574 C CA . ALA A 1 15 ? -2.612 -2.534 0.902 1.00 0.00 15 ALA A CA 12
ATOM 5575 C C . ALA A 1 15 ? -1.750 -3.742 1.294 1.00 0.00 15 ALA A C 12
ATOM 5576 O O . ALA A 1 15 ? -0.712 -3.598 1.912 1.00 0.00 15 ALA A O 12
ATOM 5583 N N . LEU A 1 16 ? -2.173 -4.930 0.929 1.00 0.00 16 LEU A N 12
ATOM 5584 C CA . LEU A 1 16 ? -1.382 -6.154 1.269 1.00 0.00 16 LEU A CA 12
ATOM 5585 C C . LEU A 1 16 ? -0.040 -6.144 0.523 1.00 0.00 16 LEU A C 12
ATOM 5586 O O . LEU A 1 16 ? 0.978 -6.537 1.064 1.00 0.00 16 LEU A O 12
ATOM 5602 N N . VAL A 1 17 ? -0.029 -5.691 -0.708 1.00 0.00 17 VAL A N 12
ATOM 5603 C CA . VAL A 1 17 ? 1.249 -5.645 -1.487 1.00 0.00 17 VAL A CA 12
ATOM 5604 C C . VAL A 1 17 ? 2.204 -4.615 -0.868 1.00 0.00 17 VAL A C 12
ATOM 5605 O O . VAL A 1 17 ? 3.386 -4.865 -0.724 1.00 0.00 17 VAL A O 12
ATOM 5618 N N . VAL A 1 18 ? 1.697 -3.463 -0.493 1.00 0.00 18 VAL A N 12
ATOM 5619 C CA . VAL A 1 18 ? 2.571 -2.415 0.127 1.00 0.00 18 VAL A CA 12
ATOM 5620 C C . VAL A 1 18 ? 3.206 -2.957 1.416 1.00 0.00 18 VAL A C 12
ATOM 5621 O O . VAL A 1 18 ? 4.364 -2.707 1.694 1.00 0.00 18 VAL A O 12
ATOM 5634 N N . MET A 1 19 ? 2.461 -3.706 2.196 1.00 0.00 19 MET A N 12
ATOM 5635 C CA . MET A 1 19 ? 3.025 -4.276 3.458 1.00 0.00 19 MET A CA 12
ATOM 5636 C C . MET A 1 19 ? 4.170 -5.242 3.124 1.00 0.00 19 MET A C 12
ATOM 5637 O O . MET A 1 19 ? 5.241 -5.171 3.698 1.00 0.00 19 MET A O 12
ATOM 5651 N N . SER A 1 20 ? 3.953 -6.134 2.185 1.00 0.00 20 SER A N 12
ATOM 5652 C CA . SER A 1 20 ? 5.029 -7.097 1.794 1.00 0.00 20 SER A CA 12
ATOM 5653 C C . SER A 1 20 ? 6.205 -6.338 1.171 1.00 0.00 20 SER A C 12
ATOM 5654 O O . SER A 1 20 ? 7.353 -6.590 1.488 1.00 0.00 20 SER A O 12
ATOM 5662 N N . ARG A 1 21 ? 5.923 -5.403 0.293 1.00 0.00 21 ARG A N 12
ATOM 5663 C CA . ARG A 1 21 ? 7.017 -4.611 -0.351 1.00 0.00 21 ARG A CA 12
ATOM 5664 C C . ARG A 1 21 ? 7.817 -3.853 0.715 1.00 0.00 21 ARG A C 12
ATOM 5665 O O . ARG A 1 21 ? 9.016 -3.695 0.598 1.00 0.00 21 ARG A O 12
ATOM 5686 N N . PHE A 1 22 ? 7.163 -3.395 1.758 1.00 0.00 22 PHE A N 12
ATOM 5687 C CA . PHE A 1 22 ? 7.886 -2.658 2.842 1.00 0.00 22 PHE A CA 12
ATOM 5688 C C . PHE A 1 22 ? 8.900 -3.592 3.516 1.00 0.00 22 PHE A C 12
ATOM 5689 O O . PHE A 1 22 ? 10.048 -3.237 3.705 1.00 0.00 22 PHE A O 12
ATOM 5706 N N . GLY A 1 23 ? 8.484 -4.786 3.865 1.00 0.00 23 GLY A N 12
ATOM 5707 C CA . GLY A 1 23 ? 9.421 -5.753 4.515 1.00 0.00 23 GLY A CA 12
ATOM 5708 C C . GLY A 1 23 ? 10.462 -6.213 3.490 1.00 0.00 23 GLY A C 12
ATOM 5709 O O . GLY A 1 23 ? 11.632 -6.341 3.799 1.00 0.00 23 GLY A O 12
ATOM 5713 N N . PHE A 1 24 ? 10.044 -6.453 2.269 1.00 0.00 24 PHE A N 12
ATOM 5714 C CA . PHE A 1 24 ? 11.005 -6.895 1.210 1.00 0.00 24 PHE A CA 12
ATOM 5715 C C . PHE A 1 24 ? 12.046 -5.799 0.960 1.00 0.00 24 PHE A C 12
ATOM 5716 O O . PHE A 1 24 ? 13.235 -6.048 0.987 1.00 0.00 24 PHE A O 12
ATOM 5733 N N . PHE A 1 25 ? 11.603 -4.588 0.722 1.00 0.00 25 PHE A N 12
ATOM 5734 C CA . PHE A 1 25 ? 12.563 -3.467 0.474 1.00 0.00 25 PHE A CA 12
ATOM 5735 C C . PHE A 1 25 ? 13.413 -3.202 1.725 1.00 0.00 25 PHE A C 12
ATOM 5736 O O . PHE A 1 25 ? 14.561 -2.818 1.626 1.00 0.00 25 PHE A O 12
ATOM 5753 N N . ALA A 1 26 ? 12.861 -3.412 2.899 1.00 0.00 26 ALA A N 12
ATOM 5754 C CA . ALA A 1 26 ? 13.648 -3.182 4.152 1.00 0.00 26 ALA A CA 12
ATOM 5755 C C . ALA A 1 26 ? 14.861 -4.124 4.201 1.00 0.00 26 ALA A C 12
ATOM 5756 O O . ALA A 1 26 ? 15.865 -3.819 4.817 1.00 0.00 26 ALA A O 12
ATOM 5763 N N . HIS A 1 27 ? 14.775 -5.263 3.555 1.00 0.00 27 HIS A N 12
ATOM 5764 C CA . HIS A 1 27 ? 15.920 -6.227 3.557 1.00 0.00 27 HIS A CA 12
ATOM 5765 C C . HIS A 1 27 ? 16.678 -6.162 2.222 1.00 0.00 27 HIS A C 12
ATOM 5766 O O . HIS A 1 27 ? 17.888 -6.283 2.184 1.00 0.00 27 HIS A O 12
ATOM 5780 N N . LEU A 1 28 ? 15.976 -5.973 1.128 1.00 0.00 28 LEU A N 12
ATOM 5781 C CA . LEU A 1 28 ? 16.653 -5.902 -0.205 1.00 0.00 28 LEU A CA 12
ATOM 5782 C C . LEU A 1 28 ? 17.298 -4.524 -0.411 1.00 0.00 28 LEU A C 12
ATOM 5783 O O . LEU A 1 28 ? 18.411 -4.428 -0.889 1.00 0.00 28 LEU A O 12
ATOM 5799 N N . LEU A 1 29 ? 16.597 -3.466 -0.056 1.00 0.00 29 LEU A N 12
ATOM 5800 C CA . LEU A 1 29 ? 17.136 -2.072 -0.220 1.00 0.00 29 LEU A CA 12
ATOM 5801 C C . LEU A 1 29 ? 17.380 -1.746 -1.705 1.00 0.00 29 LEU A C 12
ATOM 5802 O O . LEU A 1 29 ? 17.386 -2.629 -2.543 1.00 0.00 29 LEU A O 12
ATOM 5818 N N . PRO A 1 30 ? 17.574 -0.476 -1.983 1.00 0.00 30 PRO A N 12
ATOM 5819 C CA . PRO A 1 30 ? 17.823 -0.033 -3.378 1.00 0.00 30 PRO A CA 12
ATOM 5820 C C . PRO A 1 30 ? 19.256 -0.391 -3.800 1.00 0.00 30 PRO A C 12
ATOM 5821 O O . PRO A 1 30 ? 20.158 0.429 -3.738 1.00 0.00 30 PRO A O 12
ATOM 5832 N N . ARG A 1 31 ? 19.473 -1.614 -4.219 1.00 0.00 31 ARG A N 12
ATOM 5833 C CA . ARG A 1 31 ? 20.844 -2.037 -4.639 1.00 0.00 31 ARG A CA 12
ATOM 5834 C C . ARG A 1 31 ? 20.764 -3.178 -5.661 1.00 0.00 31 ARG A C 12
ATOM 5835 O O . ARG A 1 31 ? 19.991 -4.098 -5.441 1.00 0.00 31 ARG A O 12
ATOM 5857 N N . ASP A 1 1 ? -4.410 14.104 -8.520 1.00 0.00 1 ASP A N 13
ATOM 5858 C CA . ASP A 1 1 ? -4.082 13.746 -7.106 1.00 0.00 1 ASP A CA 13
ATOM 5859 C C . ASP A 1 1 ? -5.354 13.327 -6.355 1.00 0.00 1 ASP A C 13
ATOM 5860 O O . ASP A 1 1 ? -6.093 14.155 -5.855 1.00 0.00 1 ASP A O 13
ATOM 5868 N N . THR A 1 2 ? -5.613 12.045 -6.277 1.00 0.00 2 THR A N 13
ATOM 5869 C CA . THR A 1 2 ? -6.837 11.562 -5.560 1.00 0.00 2 THR A CA 13
ATOM 5870 C C . THR A 1 2 ? -6.660 10.098 -5.128 1.00 0.00 2 THR A C 13
ATOM 5871 O O . THR A 1 2 ? -5.934 9.342 -5.745 1.00 0.00 2 THR A O 13
ATOM 5882 N N . GLU A 1 3 ? -7.324 9.698 -4.072 1.00 0.00 3 GLU A N 13
ATOM 5883 C CA . GLU A 1 3 ? -7.200 8.286 -3.592 1.00 0.00 3 GLU A CA 13
ATOM 5884 C C . GLU A 1 3 ? -8.527 7.532 -3.777 1.00 0.00 3 GLU A C 13
ATOM 5885 O O . GLU A 1 3 ? -8.844 6.631 -3.023 1.00 0.00 3 GLU A O 13
ATOM 5897 N N . ILE A 1 4 ? -9.298 7.893 -4.781 1.00 0.00 4 ILE A N 13
ATOM 5898 C CA . ILE A 1 4 ? -10.609 7.203 -5.037 1.00 0.00 4 ILE A CA 13
ATOM 5899 C C . ILE A 1 4 ? -11.469 7.189 -3.761 1.00 0.00 4 ILE A C 13
ATOM 5900 O O . ILE A 1 4 ? -11.917 6.148 -3.315 1.00 0.00 4 ILE A O 13
ATOM 5916 N N . ILE A 1 5 ? -11.699 8.346 -3.179 1.00 0.00 5 ILE A N 13
ATOM 5917 C CA . ILE A 1 5 ? -12.528 8.441 -1.929 1.00 0.00 5 ILE A CA 13
ATOM 5918 C C . ILE A 1 5 ? -11.914 7.587 -0.803 1.00 0.00 5 ILE A C 13
ATOM 5919 O O . ILE A 1 5 ? -11.104 8.065 -0.033 1.00 0.00 5 ILE A O 13
ATOM 5935 N N . GLY A 1 6 ? -12.290 6.335 -0.702 1.00 0.00 6 GLY A N 13
ATOM 5936 C CA . GLY A 1 6 ? -11.725 5.460 0.369 1.00 0.00 6 GLY A CA 13
ATOM 5937 C C . GLY A 1 6 ? -12.426 5.744 1.701 1.00 0.00 6 GLY A C 13
ATOM 5938 O O . GLY A 1 6 ? -11.786 5.935 2.717 1.00 0.00 6 GLY A O 13
ATOM 5942 N N . GLY A 1 7 ? -13.737 5.766 1.706 1.00 0.00 7 GLY A N 13
ATOM 5943 C CA . GLY A 1 7 ? -14.480 6.031 2.975 1.00 0.00 7 GLY A CA 13
ATOM 5944 C C . GLY A 1 7 ? -14.582 4.733 3.778 1.00 0.00 7 GLY A C 13
ATOM 5945 O O . GLY A 1 7 ? -13.766 4.462 4.639 1.00 0.00 7 GLY A O 13
ATOM 5949 N N . LEU A 1 8 ? -15.573 3.926 3.494 1.00 0.00 8 LEU A N 13
ATOM 5950 C CA . LEU A 1 8 ? -15.731 2.634 4.230 1.00 0.00 8 LEU A CA 13
ATOM 5951 C C . LEU A 1 8 ? -15.551 1.458 3.260 1.00 0.00 8 LEU A C 13
ATOM 5952 O O . LEU A 1 8 ? -16.246 0.461 3.340 1.00 0.00 8 LEU A O 13
ATOM 5968 N N . THR A 1 9 ? -14.620 1.573 2.341 1.00 0.00 9 THR A N 13
ATOM 5969 C CA . THR A 1 9 ? -14.384 0.474 1.355 1.00 0.00 9 THR A CA 13
ATOM 5970 C C . THR A 1 9 ? -12.884 0.374 1.030 1.00 0.00 9 THR A C 13
ATOM 5971 O O . THR A 1 9 ? -12.482 0.427 -0.118 1.00 0.00 9 THR A O 13
ATOM 5982 N N . ILE A 1 10 ? -12.055 0.231 2.036 1.00 0.00 10 ILE A N 13
ATOM 5983 C CA . ILE A 1 10 ? -10.579 0.131 1.789 1.00 0.00 10 ILE A CA 13
ATOM 5984 C C . ILE A 1 10 ? -10.219 -1.245 1.199 1.00 0.00 10 ILE A C 13
ATOM 5985 O O . ILE A 1 10 ? -10.700 -2.263 1.662 1.00 0.00 10 ILE A O 13
ATOM 6001 N N . PRO A 1 11 ? -9.379 -1.226 0.186 1.00 0.00 11 PRO A N 13
ATOM 6002 C CA . PRO A 1 11 ? -8.948 -2.481 -0.478 1.00 0.00 11 PRO A CA 13
ATOM 6003 C C . PRO A 1 11 ? -7.797 -3.146 0.301 1.00 0.00 11 PRO A C 13
ATOM 6004 O O . PRO A 1 11 ? -6.747 -2.554 0.475 1.00 0.00 11 PRO A O 13
ATOM 6015 N N . PRO A 1 12 ? -8.033 -4.362 0.742 1.00 0.00 12 PRO A N 13
ATOM 6016 C CA . PRO A 1 12 ? -6.999 -5.112 1.506 1.00 0.00 12 PRO A CA 13
ATOM 6017 C C . PRO A 1 12 ? -5.862 -5.584 0.584 1.00 0.00 12 PRO A C 13
ATOM 6018 O O . PRO A 1 12 ? -4.703 -5.536 0.951 1.00 0.00 12 PRO A O 13
ATOM 6029 N N . VAL A 1 13 ? -6.185 -6.038 -0.606 1.00 0.00 13 VAL A N 13
ATOM 6030 C CA . VAL A 1 13 ? -5.126 -6.515 -1.554 1.00 0.00 13 VAL A CA 13
ATOM 6031 C C . VAL A 1 13 ? -4.181 -5.362 -1.922 1.00 0.00 13 VAL A C 13
ATOM 6032 O O . VAL A 1 13 ? -2.977 -5.526 -1.934 1.00 0.00 13 VAL A O 13
ATOM 6045 N N . VAL A 1 14 ? -4.717 -4.198 -2.216 1.00 0.00 14 VAL A N 13
ATOM 6046 C CA . VAL A 1 14 ? -3.844 -3.034 -2.574 1.00 0.00 14 VAL A CA 13
ATOM 6047 C C . VAL A 1 14 ? -2.848 -2.766 -1.436 1.00 0.00 14 VAL A C 13
ATOM 6048 O O . VAL A 1 14 ? -1.657 -2.643 -1.658 1.00 0.00 14 VAL A O 13
ATOM 6061 N N . ALA A 1 15 ? -3.330 -2.695 -0.217 1.00 0.00 15 ALA A N 13
ATOM 6062 C CA . ALA A 1 15 ? -2.418 -2.456 0.943 1.00 0.00 15 ALA A CA 13
ATOM 6063 C C . ALA A 1 15 ? -1.467 -3.649 1.103 1.00 0.00 15 ALA A C 13
ATOM 6064 O O . ALA A 1 15 ? -0.299 -3.484 1.400 1.00 0.00 15 ALA A O 13
ATOM 6071 N N . LEU A 1 16 ? -1.963 -4.847 0.894 1.00 0.00 16 LEU A N 13
ATOM 6072 C CA . LEU A 1 16 ? -1.096 -6.061 1.017 1.00 0.00 16 LEU A CA 13
ATOM 6073 C C . LEU A 1 16 ? 0.071 -5.977 0.026 1.00 0.00 16 LEU A C 13
ATOM 6074 O O . LEU A 1 16 ? 1.192 -6.318 0.351 1.00 0.00 16 LEU A O 13
ATOM 6090 N N . VAL A 1 17 ? -0.182 -5.512 -1.176 1.00 0.00 17 VAL A N 13
ATOM 6091 C CA . VAL A 1 17 ? 0.918 -5.387 -2.187 1.00 0.00 17 VAL A CA 13
ATOM 6092 C C . VAL A 1 17 ? 1.955 -4.367 -1.693 1.00 0.00 17 VAL A C 13
ATOM 6093 O O . VAL A 1 17 ? 3.149 -4.576 -1.807 1.00 0.00 17 VAL A O 13
ATOM 6106 N N . VAL A 1 18 ? 1.501 -3.273 -1.125 1.00 0.00 18 VAL A N 13
ATOM 6107 C CA . VAL A 1 18 ? 2.451 -2.245 -0.599 1.00 0.00 18 VAL A CA 13
ATOM 6108 C C . VAL A 1 18 ? 3.180 -2.815 0.626 1.00 0.00 18 VAL A C 13
ATOM 6109 O O . VAL A 1 18 ? 4.383 -2.685 0.758 1.00 0.00 18 VAL A O 13
ATOM 6122 N N . MET A 1 19 ? 2.452 -3.460 1.510 1.00 0.00 19 MET A N 13
ATOM 6123 C CA . MET A 1 19 ? 3.084 -4.066 2.725 1.00 0.00 19 MET A CA 13
ATOM 6124 C C . MET A 1 19 ? 4.131 -5.107 2.307 1.00 0.00 19 MET A C 13
ATOM 6125 O O . MET A 1 19 ? 5.204 -5.178 2.876 1.00 0.00 19 MET A O 13
ATOM 6139 N N . SER A 1 20 ? 3.828 -5.909 1.310 1.00 0.00 20 SER A N 13
ATOM 6140 C CA . SER A 1 20 ? 4.808 -6.942 0.841 1.00 0.00 20 SER A CA 13
ATOM 6141 C C . SER A 1 20 ? 6.110 -6.263 0.395 1.00 0.00 20 SER A C 13
ATOM 6142 O O . SER A 1 20 ? 7.194 -6.709 0.723 1.00 0.00 20 SER A O 13
ATOM 6150 N N . ARG A 1 21 ? 6.008 -5.179 -0.339 1.00 0.00 21 ARG A N 13
ATOM 6151 C CA . ARG A 1 21 ? 7.237 -4.456 -0.796 1.00 0.00 21 ARG A CA 13
ATOM 6152 C C . ARG A 1 21 ? 8.012 -3.926 0.417 1.00 0.00 21 ARG A C 13
ATOM 6153 O O . ARG A 1 21 ? 9.225 -3.992 0.463 1.00 0.00 21 ARG A O 13
ATOM 6174 N N . PHE A 1 22 ? 7.315 -3.411 1.403 1.00 0.00 22 PHE A N 13
ATOM 6175 C CA . PHE A 1 22 ? 7.999 -2.884 2.625 1.00 0.00 22 PHE A CA 13
ATOM 6176 C C . PHE A 1 22 ? 8.777 -4.008 3.323 1.00 0.00 22 PHE A C 13
ATOM 6177 O O . PHE A 1 22 ? 9.883 -3.807 3.787 1.00 0.00 22 PHE A O 13
ATOM 6194 N N . GLY A 1 23 ? 8.208 -5.191 3.389 1.00 0.00 23 GLY A N 13
ATOM 6195 C CA . GLY A 1 23 ? 8.913 -6.335 4.042 1.00 0.00 23 GLY A CA 13
ATOM 6196 C C . GLY A 1 23 ? 10.223 -6.613 3.298 1.00 0.00 23 GLY A C 13
ATOM 6197 O O . GLY A 1 23 ? 11.243 -6.891 3.901 1.00 0.00 23 GLY A O 13
ATOM 6201 N N . PHE A 1 24 ? 10.204 -6.523 1.988 1.00 0.00 24 PHE A N 13
ATOM 6202 C CA . PHE A 1 24 ? 11.449 -6.764 1.196 1.00 0.00 24 PHE A CA 13
ATOM 6203 C C . PHE A 1 24 ? 12.382 -5.552 1.318 1.00 0.00 24 PHE A C 13
ATOM 6204 O O . PHE A 1 24 ? 13.577 -5.697 1.493 1.00 0.00 24 PHE A O 13
ATOM 6221 N N . PHE A 1 25 ? 11.839 -4.358 1.230 1.00 0.00 25 PHE A N 13
ATOM 6222 C CA . PHE A 1 25 ? 12.685 -3.127 1.343 1.00 0.00 25 PHE A CA 13
ATOM 6223 C C . PHE A 1 25 ? 13.403 -3.086 2.700 1.00 0.00 25 PHE A C 13
ATOM 6224 O O . PHE A 1 25 ? 14.493 -2.558 2.810 1.00 0.00 25 PHE A O 13
ATOM 6241 N N . ALA A 1 26 ? 12.803 -3.643 3.729 1.00 0.00 26 ALA A N 13
ATOM 6242 C CA . ALA A 1 26 ? 13.454 -3.643 5.079 1.00 0.00 26 ALA A CA 13
ATOM 6243 C C . ALA A 1 26 ? 14.832 -4.321 5.010 1.00 0.00 26 ALA A C 13
ATOM 6244 O O . ALA A 1 26 ? 15.786 -3.863 5.611 1.00 0.00 26 ALA A O 13
ATOM 6251 N N . HIS A 1 27 ? 14.941 -5.403 4.275 1.00 0.00 27 HIS A N 13
ATOM 6252 C CA . HIS A 1 27 ? 16.256 -6.107 4.155 1.00 0.00 27 HIS A CA 13
ATOM 6253 C C . HIS A 1 27 ? 16.808 -5.954 2.728 1.00 0.00 27 HIS A C 13
ATOM 6254 O O . HIS A 1 27 ? 17.433 -6.852 2.194 1.00 0.00 27 HIS A O 13
ATOM 6268 N N . LEU A 1 28 ? 16.577 -4.819 2.109 1.00 0.00 28 LEU A N 13
ATOM 6269 C CA . LEU A 1 28 ? 17.082 -4.598 0.718 1.00 0.00 28 LEU A CA 13
ATOM 6270 C C . LEU A 1 28 ? 17.400 -3.113 0.496 1.00 0.00 28 LEU A C 13
ATOM 6271 O O . LEU A 1 28 ? 18.472 -2.772 0.032 1.00 0.00 28 LEU A O 13
ATOM 6287 N N . LEU A 1 29 ? 16.468 -2.239 0.824 1.00 0.00 29 LEU A N 13
ATOM 6288 C CA . LEU A 1 29 ? 16.671 -0.759 0.646 1.00 0.00 29 LEU A CA 13
ATOM 6289 C C . LEU A 1 29 ? 16.813 -0.394 -0.842 1.00 0.00 29 LEU A C 13
ATOM 6290 O O . LEU A 1 29 ? 17.149 -1.230 -1.660 1.00 0.00 29 LEU A O 13
ATOM 6306 N N . PRO A 1 30 ? 16.539 0.854 -1.145 1.00 0.00 30 PRO A N 13
ATOM 6307 C CA . PRO A 1 30 ? 16.629 1.338 -2.548 1.00 0.00 30 PRO A CA 13
ATOM 6308 C C . PRO A 1 30 ? 18.097 1.528 -2.962 1.00 0.00 30 PRO A C 13
ATOM 6309 O O . PRO A 1 30 ? 18.638 2.617 -2.882 1.00 0.00 30 PRO A O 13
ATOM 6320 N N . ARG A 1 31 ? 18.739 0.468 -3.401 1.00 0.00 31 ARG A N 13
ATOM 6321 C CA . ARG A 1 31 ? 20.176 0.554 -3.827 1.00 0.00 31 ARG A CA 13
ATOM 6322 C C . ARG A 1 31 ? 21.061 1.062 -2.670 1.00 0.00 31 ARG A C 13
ATOM 6323 O O . ARG A 1 31 ? 20.742 0.763 -1.529 1.00 0.00 31 ARG A O 13
ATOM 6345 N N . ASP A 1 1 ? -7.636 6.785 8.333 1.00 0.00 1 ASP A N 14
ATOM 6346 C CA . ASP A 1 1 ? -6.530 5.965 7.750 1.00 0.00 1 ASP A CA 14
ATOM 6347 C C . ASP A 1 1 ? -6.188 6.459 6.335 1.00 0.00 1 ASP A C 14
ATOM 6348 O O . ASP A 1 1 ? -6.573 7.544 5.942 1.00 0.00 1 ASP A O 14
ATOM 6356 N N . THR A 1 2 ? -5.468 5.671 5.572 1.00 0.00 2 THR A N 14
ATOM 6357 C CA . THR A 1 2 ? -5.101 6.095 4.183 1.00 0.00 2 THR A CA 14
ATOM 6358 C C . THR A 1 2 ? -6.319 5.977 3.253 1.00 0.00 2 THR A C 14
ATOM 6359 O O . THR A 1 2 ? -6.493 4.992 2.557 1.00 0.00 2 THR A O 14
ATOM 6370 N N . GLU A 1 3 ? -7.164 6.979 3.240 1.00 0.00 3 GLU A N 14
ATOM 6371 C CA . GLU A 1 3 ? -8.374 6.934 2.362 1.00 0.00 3 GLU A CA 14
ATOM 6372 C C . GLU A 1 3 ? -8.059 7.537 0.984 1.00 0.00 3 GLU A C 14
ATOM 6373 O O . GLU A 1 3 ? -8.618 8.544 0.591 1.00 0.00 3 GLU A O 14
ATOM 6385 N N . ILE A 1 4 ? -7.168 6.920 0.247 1.00 0.00 4 ILE A N 14
ATOM 6386 C CA . ILE A 1 4 ? -6.817 7.449 -1.111 1.00 0.00 4 ILE A CA 14
ATOM 6387 C C . ILE A 1 4 ? -7.859 6.981 -2.135 1.00 0.00 4 ILE A C 14
ATOM 6388 O O . ILE A 1 4 ? -8.310 7.745 -2.969 1.00 0.00 4 ILE A O 14
ATOM 6404 N N . ILE A 1 5 ? -8.248 5.732 -2.069 1.00 0.00 5 ILE A N 14
ATOM 6405 C CA . ILE A 1 5 ? -9.268 5.200 -3.025 1.00 0.00 5 ILE A CA 14
ATOM 6406 C C . ILE A 1 5 ? -10.239 4.273 -2.282 1.00 0.00 5 ILE A C 14
ATOM 6407 O O . ILE A 1 5 ? -10.291 3.081 -2.528 1.00 0.00 5 ILE A O 14
ATOM 6423 N N . GLY A 1 6 ? -11.005 4.813 -1.368 1.00 0.00 6 GLY A N 14
ATOM 6424 C CA . GLY A 1 6 ? -11.971 3.970 -0.601 1.00 0.00 6 GLY A CA 14
ATOM 6425 C C . GLY A 1 6 ? -13.168 4.818 -0.162 1.00 0.00 6 GLY A C 14
ATOM 6426 O O . GLY A 1 6 ? -13.945 5.275 -0.977 1.00 0.00 6 GLY A O 14
ATOM 6430 N N . GLY A 1 7 ? -13.324 5.023 1.124 1.00 0.00 7 GLY A N 14
ATOM 6431 C CA . GLY A 1 7 ? -14.473 5.833 1.629 1.00 0.00 7 GLY A CA 14
ATOM 6432 C C . GLY A 1 7 ? -15.497 4.903 2.284 1.00 0.00 7 GLY A C 14
ATOM 6433 O O . GLY A 1 7 ? -15.840 5.061 3.440 1.00 0.00 7 GLY A O 14
ATOM 6437 N N . LEU A 1 8 ? -15.976 3.926 1.555 1.00 0.00 8 LEU A N 14
ATOM 6438 C CA . LEU A 1 8 ? -16.973 2.967 2.126 1.00 0.00 8 LEU A CA 14
ATOM 6439 C C . LEU A 1 8 ? -16.565 1.517 1.815 1.00 0.00 8 LEU A C 14
ATOM 6440 O O . LEU A 1 8 ? -17.348 0.599 1.961 1.00 0.00 8 LEU A O 14
ATOM 6456 N N . THR A 1 9 ? -15.341 1.309 1.390 1.00 0.00 9 THR A N 14
ATOM 6457 C CA . THR A 1 9 ? -14.862 -0.071 1.068 1.00 0.00 9 THR A CA 14
ATOM 6458 C C . THR A 1 9 ? -13.340 -0.045 0.877 1.00 0.00 9 THR A C 14
ATOM 6459 O O . THR A 1 9 ? -12.837 0.354 -0.158 1.00 0.00 9 THR A O 14
ATOM 6470 N N . ILE A 1 10 ? -12.606 -0.452 1.879 1.00 0.00 10 ILE A N 14
ATOM 6471 C CA . ILE A 1 10 ? -11.109 -0.440 1.773 1.00 0.00 10 ILE A CA 14
ATOM 6472 C C . ILE A 1 10 ? -10.601 -1.693 1.038 1.00 0.00 10 ILE A C 14
ATOM 6473 O O . ILE A 1 10 ? -10.956 -2.803 1.390 1.00 0.00 10 ILE A O 14
ATOM 6489 N N . PRO A 1 11 ? -9.781 -1.471 0.032 1.00 0.00 11 PRO A N 14
ATOM 6490 C CA . PRO A 1 11 ? -9.216 -2.594 -0.759 1.00 0.00 11 PRO A CA 14
ATOM 6491 C C . PRO A 1 11 ? -8.021 -3.231 -0.022 1.00 0.00 11 PRO A C 14
ATOM 6492 O O . PRO A 1 11 ? -6.986 -2.608 0.129 1.00 0.00 11 PRO A O 14
ATOM 6503 N N . PRO A 1 12 ? -8.206 -4.456 0.416 1.00 0.00 12 PRO A N 14
ATOM 6504 C CA . PRO A 1 12 ? -7.129 -5.175 1.146 1.00 0.00 12 PRO A CA 14
ATOM 6505 C C . PRO A 1 12 ? -6.037 -5.679 0.185 1.00 0.00 12 PRO A C 14
ATOM 6506 O O . PRO A 1 12 ? -4.888 -5.807 0.563 1.00 0.00 12 PRO A O 14
ATOM 6517 N N . VAL A 1 13 ? -6.389 -5.980 -1.046 1.00 0.00 13 VAL A N 14
ATOM 6518 C CA . VAL A 1 13 ? -5.371 -6.493 -2.022 1.00 0.00 13 VAL A CA 14
ATOM 6519 C C . VAL A 1 13 ? -4.267 -5.451 -2.281 1.00 0.00 13 VAL A C 14
ATOM 6520 O O . VAL A 1 13 ? -3.098 -5.788 -2.334 1.00 0.00 13 VAL A O 14
ATOM 6533 N N . VAL A 1 14 ? -4.615 -4.196 -2.438 1.00 0.00 14 VAL A N 14
ATOM 6534 C CA . VAL A 1 14 ? -3.562 -3.155 -2.689 1.00 0.00 14 VAL A CA 14
ATOM 6535 C C . VAL A 1 14 ? -2.791 -2.860 -1.395 1.00 0.00 14 VAL A C 14
ATOM 6536 O O . VAL A 1 14 ? -1.599 -2.616 -1.420 1.00 0.00 14 VAL A O 14
ATOM 6549 N N . ALA A 1 15 ? -3.458 -2.894 -0.263 1.00 0.00 15 ALA A N 14
ATOM 6550 C CA . ALA A 1 15 ? -2.757 -2.629 1.031 1.00 0.00 15 ALA A CA 14
ATOM 6551 C C . ALA A 1 15 ? -1.770 -3.764 1.332 1.00 0.00 15 ALA A C 14
ATOM 6552 O O . ALA A 1 15 ? -0.676 -3.533 1.814 1.00 0.00 15 ALA A O 14
ATOM 6559 N N . LEU A 1 16 ? -2.148 -4.987 1.040 1.00 0.00 16 LEU A N 14
ATOM 6560 C CA . LEU A 1 16 ? -1.234 -6.144 1.297 1.00 0.00 16 LEU A CA 14
ATOM 6561 C C . LEU A 1 16 ? -0.009 -6.069 0.375 1.00 0.00 16 LEU A C 14
ATOM 6562 O O . LEU A 1 16 ? 1.100 -6.353 0.787 1.00 0.00 16 LEU A O 14
ATOM 6578 N N . VAL A 1 17 ? -0.201 -5.683 -0.866 1.00 0.00 17 VAL A N 14
ATOM 6579 C CA . VAL A 1 17 ? 0.957 -5.582 -1.813 1.00 0.00 17 VAL A CA 14
ATOM 6580 C C . VAL A 1 17 ? 1.939 -4.505 -1.323 1.00 0.00 17 VAL A C 14
ATOM 6581 O O . VAL A 1 17 ? 3.140 -4.690 -1.360 1.00 0.00 17 VAL A O 14
ATOM 6594 N N . VAL A 1 18 ? 1.431 -3.389 -0.854 1.00 0.00 18 VAL A N 14
ATOM 6595 C CA . VAL A 1 18 ? 2.331 -2.302 -0.349 1.00 0.00 18 VAL A CA 14
ATOM 6596 C C . VAL A 1 18 ? 3.099 -2.792 0.890 1.00 0.00 18 VAL A C 14
ATOM 6597 O O . VAL A 1 18 ? 4.269 -2.502 1.058 1.00 0.00 18 VAL A O 14
ATOM 6610 N N . MET A 1 19 ? 2.448 -3.538 1.751 1.00 0.00 19 MET A N 14
ATOM 6611 C CA . MET A 1 19 ? 3.136 -4.056 2.975 1.00 0.00 19 MET A CA 14
ATOM 6612 C C . MET A 1 19 ? 4.245 -5.046 2.585 1.00 0.00 19 MET A C 14
ATOM 6613 O O . MET A 1 19 ? 5.333 -5.013 3.131 1.00 0.00 19 MET A O 14
ATOM 6627 N N . SER A 1 20 ? 3.979 -5.918 1.639 1.00 0.00 20 SER A N 14
ATOM 6628 C CA . SER A 1 20 ? 5.020 -6.905 1.206 1.00 0.00 20 SER A CA 14
ATOM 6629 C C . SER A 1 20 ? 6.238 -6.167 0.632 1.00 0.00 20 SER A C 14
ATOM 6630 O O . SER A 1 20 ? 7.371 -6.509 0.919 1.00 0.00 20 SER A O 14
ATOM 6638 N N . ARG A 1 21 ? 6.009 -5.148 -0.163 1.00 0.00 21 ARG A N 14
ATOM 6639 C CA . ARG A 1 21 ? 7.148 -4.373 -0.746 1.00 0.00 21 ARG A CA 14
ATOM 6640 C C . ARG A 1 21 ? 7.940 -3.688 0.376 1.00 0.00 21 ARG A C 14
ATOM 6641 O O . ARG A 1 21 ? 9.153 -3.615 0.333 1.00 0.00 21 ARG A O 14
ATOM 6662 N N . PHE A 1 22 ? 7.255 -3.196 1.385 1.00 0.00 22 PHE A N 14
ATOM 6663 C CA . PHE A 1 22 ? 7.954 -2.524 2.524 1.00 0.00 22 PHE A CA 14
ATOM 6664 C C . PHE A 1 22 ? 8.912 -3.509 3.207 1.00 0.00 22 PHE A C 14
ATOM 6665 O O . PHE A 1 22 ? 10.034 -3.167 3.535 1.00 0.00 22 PHE A O 14
ATOM 6682 N N . GLY A 1 23 ? 8.480 -4.730 3.413 1.00 0.00 23 GLY A N 14
ATOM 6683 C CA . GLY A 1 23 ? 9.362 -5.747 4.062 1.00 0.00 23 GLY A CA 14
ATOM 6684 C C . GLY A 1 23 ? 10.533 -6.081 3.130 1.00 0.00 23 GLY A C 14
ATOM 6685 O O . GLY A 1 23 ? 11.624 -6.378 3.578 1.00 0.00 23 GLY A O 14
ATOM 6689 N N . PHE A 1 24 ? 10.312 -6.031 1.836 1.00 0.00 24 PHE A N 14
ATOM 6690 C CA . PHE A 1 24 ? 11.409 -6.340 0.865 1.00 0.00 24 PHE A CA 14
ATOM 6691 C C . PHE A 1 24 ? 12.553 -5.330 1.019 1.00 0.00 24 PHE A C 14
ATOM 6692 O O . PHE A 1 24 ? 13.694 -5.703 1.202 1.00 0.00 24 PHE A O 14
ATOM 6709 N N . PHE A 1 25 ? 12.249 -4.055 0.952 1.00 0.00 25 PHE A N 14
ATOM 6710 C CA . PHE A 1 25 ? 13.316 -3.015 1.102 1.00 0.00 25 PHE A CA 14
ATOM 6711 C C . PHE A 1 25 ? 13.965 -3.112 2.489 1.00 0.00 25 PHE A C 14
ATOM 6712 O O . PHE A 1 25 ? 15.148 -2.876 2.643 1.00 0.00 25 PHE A O 14
ATOM 6729 N N . ALA A 1 26 ? 13.202 -3.466 3.497 1.00 0.00 26 ALA A N 14
ATOM 6730 C CA . ALA A 1 26 ? 13.779 -3.590 4.873 1.00 0.00 26 ALA A CA 14
ATOM 6731 C C . ALA A 1 26 ? 14.763 -4.766 4.927 1.00 0.00 26 ALA A C 14
ATOM 6732 O O . ALA A 1 26 ? 15.795 -4.691 5.569 1.00 0.00 26 ALA A O 14
ATOM 6739 N N . HIS A 1 27 ? 14.453 -5.847 4.250 1.00 0.00 27 HIS A N 14
ATOM 6740 C CA . HIS A 1 27 ? 15.366 -7.030 4.251 1.00 0.00 27 HIS A CA 14
ATOM 6741 C C . HIS A 1 27 ? 16.144 -7.097 2.925 1.00 0.00 27 HIS A C 14
ATOM 6742 O O . HIS A 1 27 ? 16.171 -8.116 2.259 1.00 0.00 27 HIS A O 14
ATOM 6756 N N . LEU A 1 28 ? 16.777 -6.015 2.542 1.00 0.00 28 LEU A N 14
ATOM 6757 C CA . LEU A 1 28 ? 17.556 -6.004 1.263 1.00 0.00 28 LEU A CA 14
ATOM 6758 C C . LEU A 1 28 ? 19.063 -5.953 1.555 1.00 0.00 28 LEU A C 14
ATOM 6759 O O . LEU A 1 28 ? 19.827 -6.742 1.031 1.00 0.00 28 LEU A O 14
ATOM 6775 N N . LEU A 1 29 ? 19.488 -5.028 2.392 1.00 0.00 29 LEU A N 14
ATOM 6776 C CA . LEU A 1 29 ? 20.943 -4.902 2.742 1.00 0.00 29 LEU A CA 14
ATOM 6777 C C . LEU A 1 29 ? 21.796 -4.669 1.482 1.00 0.00 29 LEU A C 14
ATOM 6778 O O . LEU A 1 29 ? 22.295 -5.605 0.886 1.00 0.00 29 LEU A O 14
ATOM 6794 N N . PRO A 1 30 ? 21.937 -3.413 1.127 1.00 0.00 30 PRO A N 14
ATOM 6795 C CA . PRO A 1 30 ? 22.742 -3.036 -0.066 1.00 0.00 30 PRO A CA 14
ATOM 6796 C C . PRO A 1 30 ? 24.242 -3.223 0.215 1.00 0.00 30 PRO A C 14
ATOM 6797 O O . PRO A 1 30 ? 24.963 -2.273 0.464 1.00 0.00 30 PRO A O 14
ATOM 6808 N N . ARG A 1 31 ? 24.715 -4.446 0.179 1.00 0.00 31 ARG A N 14
ATOM 6809 C CA . ARG A 1 31 ? 26.163 -4.707 0.444 1.00 0.00 31 ARG A CA 14
ATOM 6810 C C . ARG A 1 31 ? 26.726 -5.684 -0.597 1.00 0.00 31 ARG A C 14
ATOM 6811 O O . ARG A 1 31 ? 26.171 -6.765 -0.733 1.00 0.00 31 ARG A O 14
ATOM 6833 N N . ASP A 1 1 ? -16.110 16.712 -11.627 1.00 0.00 1 ASP A N 15
ATOM 6834 C CA . ASP A 1 1 ? -16.640 15.856 -10.523 1.00 0.00 1 ASP A CA 15
ATOM 6835 C C . ASP A 1 1 ? -15.914 14.504 -10.502 1.00 0.00 1 ASP A C 15
ATOM 6836 O O . ASP A 1 1 ? -15.767 13.855 -11.521 1.00 0.00 1 ASP A O 15
ATOM 6844 N N . THR A 1 2 ? -15.462 14.080 -9.349 1.00 0.00 2 THR A N 15
ATOM 6845 C CA . THR A 1 2 ? -14.744 12.768 -9.252 1.00 0.00 2 THR A CA 15
ATOM 6846 C C . THR A 1 2 ? -15.530 11.798 -8.359 1.00 0.00 2 THR A C 15
ATOM 6847 O O . THR A 1 2 ? -16.376 12.204 -7.585 1.00 0.00 2 THR A O 15
ATOM 6858 N N . GLU A 1 3 ? -15.250 10.516 -8.471 1.00 0.00 3 GLU A N 15
ATOM 6859 C CA . GLU A 1 3 ? -15.968 9.490 -7.645 1.00 0.00 3 GLU A CA 15
ATOM 6860 C C . GLU A 1 3 ? -17.484 9.561 -7.892 1.00 0.00 3 GLU A C 15
ATOM 6861 O O . GLU A 1 3 ? -18.242 10.034 -7.065 1.00 0.00 3 GLU A O 15
ATOM 6873 N N . ILE A 1 4 ? -17.926 9.085 -9.030 1.00 0.00 4 ILE A N 15
ATOM 6874 C CA . ILE A 1 4 ? -19.390 9.115 -9.345 1.00 0.00 4 ILE A CA 15
ATOM 6875 C C . ILE A 1 4 ? -20.074 7.818 -8.876 1.00 0.00 4 ILE A C 15
ATOM 6876 O O . ILE A 1 4 ? -21.254 7.808 -8.581 1.00 0.00 4 ILE A O 15
ATOM 6892 N N . ILE A 1 5 ? -19.345 6.729 -8.807 1.00 0.00 5 ILE A N 15
ATOM 6893 C CA . ILE A 1 5 ? -19.951 5.439 -8.361 1.00 0.00 5 ILE A CA 15
ATOM 6894 C C . ILE A 1 5 ? -18.915 4.599 -7.599 1.00 0.00 5 ILE A C 15
ATOM 6895 O O . ILE A 1 5 ? -17.720 4.772 -7.761 1.00 0.00 5 ILE A O 15
ATOM 6911 N N . GLY A 1 6 ? -19.367 3.692 -6.768 1.00 0.00 6 GLY A N 15
ATOM 6912 C CA . GLY A 1 6 ? -18.419 2.837 -5.990 1.00 0.00 6 GLY A CA 15
ATOM 6913 C C . GLY A 1 6 ? -18.495 3.207 -4.507 1.00 0.00 6 GLY A C 15
ATOM 6914 O O . GLY A 1 6 ? -18.943 2.425 -3.689 1.00 0.00 6 GLY A O 15
ATOM 6918 N N . GLY A 1 7 ? -18.065 4.394 -4.158 1.00 0.00 7 GLY A N 15
ATOM 6919 C CA . GLY A 1 7 ? -18.109 4.827 -2.729 1.00 0.00 7 GLY A CA 15
ATOM 6920 C C . GLY A 1 7 ? -16.810 4.428 -2.024 1.00 0.00 7 GLY A C 15
ATOM 6921 O O . GLY A 1 7 ? -16.832 3.828 -0.966 1.00 0.00 7 GLY A O 15
ATOM 6925 N N . LEU A 1 8 ? -15.678 4.761 -2.607 1.00 0.00 8 LEU A N 15
ATOM 6926 C CA . LEU A 1 8 ? -14.357 4.411 -1.988 1.00 0.00 8 LEU A CA 15
ATOM 6927 C C . LEU A 1 8 ? -14.298 2.916 -1.636 1.00 0.00 8 LEU A C 15
ATOM 6928 O O . LEU A 1 8 ? -13.898 2.538 -0.549 1.00 0.00 8 LEU A O 15
ATOM 6944 N N . THR A 1 9 ? -14.690 2.063 -2.551 1.00 0.00 9 THR A N 15
ATOM 6945 C CA . THR A 1 9 ? -14.656 0.592 -2.279 1.00 0.00 9 THR A CA 15
ATOM 6946 C C . THR A 1 9 ? -13.303 0.010 -2.712 1.00 0.00 9 THR A C 15
ATOM 6947 O O . THR A 1 9 ? -13.228 -0.849 -3.574 1.00 0.00 9 THR A O 15
ATOM 6958 N N . ILE A 1 10 ? -12.235 0.480 -2.118 1.00 0.00 10 ILE A N 15
ATOM 6959 C CA . ILE A 1 10 ? -10.874 -0.033 -2.485 1.00 0.00 10 ILE A CA 15
ATOM 6960 C C . ILE A 1 10 ? -10.660 -1.447 -1.919 1.00 0.00 10 ILE A C 15
ATOM 6961 O O . ILE A 1 10 ? -11.052 -1.733 -0.803 1.00 0.00 10 ILE A O 15
ATOM 6977 N N . PRO A 1 11 ? -10.041 -2.289 -2.715 1.00 0.00 11 PRO A N 15
ATOM 6978 C CA . PRO A 1 11 ? -9.772 -3.686 -2.286 1.00 0.00 11 PRO A CA 15
ATOM 6979 C C . PRO A 1 11 ? -8.619 -3.731 -1.270 1.00 0.00 11 PRO A C 15
ATOM 6980 O O . PRO A 1 11 ? -7.703 -2.932 -1.337 1.00 0.00 11 PRO A O 15
ATOM 6991 N N . PRO A 1 12 ? -8.701 -4.677 -0.362 1.00 0.00 12 PRO A N 15
ATOM 6992 C CA . PRO A 1 12 ? -7.649 -4.839 0.679 1.00 0.00 12 PRO A CA 15
ATOM 6993 C C . PRO A 1 12 ? -6.349 -5.393 0.069 1.00 0.00 12 PRO A C 15
ATOM 6994 O O . PRO A 1 12 ? -5.281 -5.234 0.628 1.00 0.00 12 PRO A O 15
ATOM 7005 N N . VAL A 1 13 ? -6.435 -6.036 -1.076 1.00 0.00 13 VAL A N 15
ATOM 7006 C CA . VAL A 1 13 ? -5.205 -6.596 -1.726 1.00 0.00 13 VAL A CA 15
ATOM 7007 C C . VAL A 1 13 ? -4.193 -5.474 -2.003 1.00 0.00 13 VAL A C 15
ATOM 7008 O O . VAL A 1 13 ? -2.999 -5.667 -1.880 1.00 0.00 13 VAL A O 15
ATOM 7021 N N . VAL A 1 14 ? -4.666 -4.302 -2.369 1.00 0.00 14 VAL A N 15
ATOM 7022 C CA . VAL A 1 14 ? -3.731 -3.163 -2.644 1.00 0.00 14 VAL A CA 15
ATOM 7023 C C . VAL A 1 14 ? -2.906 -2.853 -1.386 1.00 0.00 14 VAL A C 15
ATOM 7024 O O . VAL A 1 14 ? -1.706 -2.661 -1.454 1.00 0.00 14 VAL A O 15
ATOM 7037 N N . ALA A 1 15 ? -3.542 -2.820 -0.239 1.00 0.00 15 ALA A N 15
ATOM 7038 C CA . ALA A 1 15 ? -2.801 -2.539 1.031 1.00 0.00 15 ALA A CA 15
ATOM 7039 C C . ALA A 1 15 ? -1.803 -3.670 1.317 1.00 0.00 15 ALA A C 15
ATOM 7040 O O . ALA A 1 15 ? -0.710 -3.435 1.795 1.00 0.00 15 ALA A O 15
ATOM 7047 N N . LEU A 1 16 ? -2.175 -4.895 1.020 1.00 0.00 16 LEU A N 15
ATOM 7048 C CA . LEU A 1 16 ? -1.255 -6.053 1.262 1.00 0.00 16 LEU A CA 15
ATOM 7049 C C . LEU A 1 16 ? -0.043 -5.981 0.321 1.00 0.00 16 LEU A C 15
ATOM 7050 O O . LEU A 1 16 ? 1.074 -6.262 0.718 1.00 0.00 16 LEU A O 15
ATOM 7066 N N . VAL A 1 17 ? -0.254 -5.605 -0.920 1.00 0.00 17 VAL A N 15
ATOM 7067 C CA . VAL A 1 17 ? 0.887 -5.508 -1.888 1.00 0.00 17 VAL A CA 15
ATOM 7068 C C . VAL A 1 17 ? 1.905 -4.463 -1.404 1.00 0.00 17 VAL A C 15
ATOM 7069 O O . VAL A 1 17 ? 3.098 -4.637 -1.548 1.00 0.00 17 VAL A O 15
ATOM 7082 N N . VAL A 1 18 ? 1.436 -3.385 -0.821 1.00 0.00 18 VAL A N 15
ATOM 7083 C CA . VAL A 1 18 ? 2.375 -2.333 -0.315 1.00 0.00 18 VAL A CA 15
ATOM 7084 C C . VAL A 1 18 ? 3.072 -2.824 0.966 1.00 0.00 18 VAL A C 15
ATOM 7085 O O . VAL A 1 18 ? 4.208 -2.482 1.230 1.00 0.00 18 VAL A O 15
ATOM 7098 N N . MET A 1 19 ? 2.398 -3.626 1.757 1.00 0.00 19 MET A N 15
ATOM 7099 C CA . MET A 1 19 ? 3.020 -4.143 3.017 1.00 0.00 19 MET A CA 15
ATOM 7100 C C . MET A 1 19 ? 4.198 -5.070 2.687 1.00 0.00 19 MET A C 15
ATOM 7101 O O . MET A 1 19 ? 5.273 -4.936 3.240 1.00 0.00 19 MET A O 15
ATOM 7115 N N . SER A 1 20 ? 4.001 -6.006 1.788 1.00 0.00 20 SER A N 15
ATOM 7116 C CA . SER A 1 20 ? 5.109 -6.942 1.418 1.00 0.00 20 SER A CA 15
ATOM 7117 C C . SER A 1 20 ? 6.278 -6.169 0.794 1.00 0.00 20 SER A C 15
ATOM 7118 O O . SER A 1 20 ? 7.428 -6.446 1.077 1.00 0.00 20 SER A O 15
ATOM 7126 N N . ARG A 1 21 ? 5.995 -5.196 -0.043 1.00 0.00 21 ARG A N 15
ATOM 7127 C CA . ARG A 1 21 ? 7.099 -4.401 -0.672 1.00 0.00 21 ARG A CA 15
ATOM 7128 C C . ARG A 1 21 ? 7.900 -3.661 0.415 1.00 0.00 21 ARG A C 15
ATOM 7129 O O . ARG A 1 21 ? 9.087 -3.434 0.273 1.00 0.00 21 ARG A O 15
ATOM 7150 N N . PHE A 1 22 ? 7.259 -3.307 1.507 1.00 0.00 22 PHE A N 15
ATOM 7151 C CA . PHE A 1 22 ? 7.981 -2.607 2.613 1.00 0.00 22 PHE A CA 15
ATOM 7152 C C . PHE A 1 22 ? 8.971 -3.573 3.272 1.00 0.00 22 PHE A C 15
ATOM 7153 O O . PHE A 1 22 ? 10.109 -3.230 3.529 1.00 0.00 22 PHE A O 15
ATOM 7170 N N . GLY A 1 23 ? 8.544 -4.788 3.531 1.00 0.00 23 GLY A N 15
ATOM 7171 C CA . GLY A 1 23 ? 9.455 -5.793 4.155 1.00 0.00 23 GLY A CA 15
ATOM 7172 C C . GLY A 1 23 ? 10.579 -6.140 3.173 1.00 0.00 23 GLY A C 15
ATOM 7173 O O . GLY A 1 23 ? 11.695 -6.415 3.573 1.00 0.00 23 GLY A O 15
ATOM 7177 N N . PHE A 1 24 ? 10.295 -6.122 1.890 1.00 0.00 24 PHE A N 15
ATOM 7178 C CA . PHE A 1 24 ? 11.351 -6.443 0.878 1.00 0.00 24 PHE A CA 15
ATOM 7179 C C . PHE A 1 24 ? 12.502 -5.435 0.980 1.00 0.00 24 PHE A C 15
ATOM 7180 O O . PHE A 1 24 ? 13.655 -5.810 1.069 1.00 0.00 24 PHE A O 15
ATOM 7197 N N . PHE A 1 25 ? 12.197 -4.158 0.975 1.00 0.00 25 PHE A N 15
ATOM 7198 C CA . PHE A 1 25 ? 13.278 -3.126 1.081 1.00 0.00 25 PHE A CA 15
ATOM 7199 C C . PHE A 1 25 ? 13.958 -3.201 2.456 1.00 0.00 25 PHE A C 15
ATOM 7200 O O . PHE A 1 25 ? 15.134 -2.921 2.584 1.00 0.00 25 PHE A O 15
ATOM 7217 N N . ALA A 1 26 ? 13.228 -3.581 3.481 1.00 0.00 26 ALA A N 15
ATOM 7218 C CA . ALA A 1 26 ? 13.834 -3.679 4.848 1.00 0.00 26 ALA A CA 15
ATOM 7219 C C . ALA A 1 26 ? 15.015 -4.660 4.840 1.00 0.00 26 ALA A C 15
ATOM 7220 O O . ALA A 1 26 ? 16.042 -4.407 5.441 1.00 0.00 26 ALA A O 15
ATOM 7227 N N . HIS A 1 27 ? 14.879 -5.772 4.156 1.00 0.00 27 HIS A N 15
ATOM 7228 C CA . HIS A 1 27 ? 15.998 -6.765 4.102 1.00 0.00 27 HIS A CA 15
ATOM 7229 C C . HIS A 1 27 ? 16.696 -6.716 2.730 1.00 0.00 27 HIS A C 15
ATOM 7230 O O . HIS A 1 27 ? 17.335 -7.667 2.320 1.00 0.00 27 HIS A O 15
ATOM 7244 N N . LEU A 1 28 ? 16.579 -5.615 2.022 1.00 0.00 28 LEU A N 15
ATOM 7245 C CA . LEU A 1 28 ? 17.236 -5.502 0.683 1.00 0.00 28 LEU A CA 15
ATOM 7246 C C . LEU A 1 28 ? 17.516 -4.029 0.348 1.00 0.00 28 LEU A C 15
ATOM 7247 O O . LEU A 1 28 ? 17.296 -3.580 -0.763 1.00 0.00 28 LEU A O 15
ATOM 7263 N N . LEU A 1 29 ? 18.001 -3.276 1.303 1.00 0.00 29 LEU A N 15
ATOM 7264 C CA . LEU A 1 29 ? 18.300 -1.832 1.045 1.00 0.00 29 LEU A CA 15
ATOM 7265 C C . LEU A 1 29 ? 19.712 -1.677 0.454 1.00 0.00 29 LEU A C 15
ATOM 7266 O O . LEU A 1 29 ? 20.647 -2.306 0.916 1.00 0.00 29 LEU A O 15
ATOM 7282 N N . PRO A 1 30 ? 19.817 -0.847 -0.559 1.00 0.00 30 PRO A N 15
ATOM 7283 C CA . PRO A 1 30 ? 21.127 -0.614 -1.224 1.00 0.00 30 PRO A CA 15
ATOM 7284 C C . PRO A 1 30 ? 22.026 0.285 -0.356 1.00 0.00 30 PRO A C 15
ATOM 7285 O O . PRO A 1 30 ? 22.297 1.423 -0.695 1.00 0.00 30 PRO A O 15
ATOM 7296 N N . ARG A 1 31 ? 22.491 -0.223 0.761 1.00 0.00 31 ARG A N 15
ATOM 7297 C CA . ARG A 1 31 ? 23.375 0.590 1.654 1.00 0.00 31 ARG A CA 15
ATOM 7298 C C . ARG A 1 31 ? 24.116 -0.323 2.639 1.00 0.00 31 ARG A C 15
ATOM 7299 O O . ARG A 1 31 ? 25.335 -0.302 2.630 1.00 0.00 31 ARG A O 15
ATOM 7321 N N . ASP A 1 1 ? -27.352 -7.628 -1.142 1.00 0.00 1 ASP A N 16
ATOM 7322 C CA . ASP A 1 1 ? -27.752 -6.854 0.076 1.00 0.00 1 ASP A CA 16
ATOM 7323 C C . ASP A 1 1 ? -26.841 -7.205 1.261 1.00 0.00 1 ASP A C 16
ATOM 7324 O O . ASP A 1 1 ? -26.018 -8.098 1.179 1.00 0.00 1 ASP A O 16
ATOM 7332 N N . THR A 1 2 ? -26.986 -6.508 2.362 1.00 0.00 2 THR A N 16
ATOM 7333 C CA . THR A 1 2 ? -26.131 -6.797 3.557 1.00 0.00 2 THR A CA 16
ATOM 7334 C C . THR A 1 2 ? -26.627 -8.061 4.279 1.00 0.00 2 THR A C 16
ATOM 7335 O O . THR A 1 2 ? -27.801 -8.378 4.253 1.00 0.00 2 THR A O 16
ATOM 7346 N N . GLU A 1 3 ? -25.738 -8.780 4.919 1.00 0.00 3 GLU A N 16
ATOM 7347 C CA . GLU A 1 3 ? -26.153 -10.021 5.642 1.00 0.00 3 GLU A CA 16
ATOM 7348 C C . GLU A 1 3 ? -26.152 -9.773 7.155 1.00 0.00 3 GLU A C 16
ATOM 7349 O O . GLU A 1 3 ? -27.189 -9.570 7.760 1.00 0.00 3 GLU A O 16
ATOM 7361 N N . ILE A 1 4 ? -24.994 -9.779 7.767 1.00 0.00 4 ILE A N 16
ATOM 7362 C CA . ILE A 1 4 ? -24.912 -9.537 9.242 1.00 0.00 4 ILE A CA 16
ATOM 7363 C C . ILE A 1 4 ? -23.789 -8.531 9.542 1.00 0.00 4 ILE A C 16
ATOM 7364 O O . ILE A 1 4 ? -24.029 -7.472 10.089 1.00 0.00 4 ILE A O 16
ATOM 7380 N N . ILE A 1 5 ? -22.568 -8.856 9.182 1.00 0.00 5 ILE A N 16
ATOM 7381 C CA . ILE A 1 5 ? -21.427 -7.919 9.441 1.00 0.00 5 ILE A CA 16
ATOM 7382 C C . ILE A 1 5 ? -20.783 -7.480 8.117 1.00 0.00 5 ILE A C 16
ATOM 7383 O O . ILE A 1 5 ? -21.254 -7.816 7.045 1.00 0.00 5 ILE A O 16
ATOM 7399 N N . GLY A 1 6 ? -19.711 -6.732 8.188 1.00 0.00 6 GLY A N 16
ATOM 7400 C CA . GLY A 1 6 ? -19.029 -6.269 6.940 1.00 0.00 6 GLY A CA 16
ATOM 7401 C C . GLY A 1 6 ? -17.785 -5.450 7.299 1.00 0.00 6 GLY A C 16
ATOM 7402 O O . GLY A 1 6 ? -17.764 -4.739 8.286 1.00 0.00 6 GLY A O 16
ATOM 7406 N N . GLY A 1 7 ? -16.749 -5.547 6.502 1.00 0.00 7 GLY A N 16
ATOM 7407 C CA . GLY A 1 7 ? -15.501 -4.777 6.790 1.00 0.00 7 GLY A CA 16
ATOM 7408 C C . GLY A 1 7 ? -14.780 -4.449 5.479 1.00 0.00 7 GLY A C 16
ATOM 7409 O O . GLY A 1 7 ? -13.678 -4.905 5.238 1.00 0.00 7 GLY A O 16
ATOM 7413 N N . LEU A 1 8 ? -15.393 -3.658 4.632 1.00 0.00 8 LEU A N 16
ATOM 7414 C CA . LEU A 1 8 ? -14.744 -3.292 3.333 1.00 0.00 8 LEU A CA 16
ATOM 7415 C C . LEU A 1 8 ? -14.448 -1.786 3.288 1.00 0.00 8 LEU A C 16
ATOM 7416 O O . LEU A 1 8 ? -14.605 -1.144 2.266 1.00 0.00 8 LEU A O 16
ATOM 7432 N N . THR A 1 9 ? -14.016 -1.219 4.391 1.00 0.00 9 THR A N 16
ATOM 7433 C CA . THR A 1 9 ? -13.703 0.247 4.415 1.00 0.00 9 THR A CA 16
ATOM 7434 C C . THR A 1 9 ? -12.413 0.541 3.633 1.00 0.00 9 THR A C 16
ATOM 7435 O O . THR A 1 9 ? -12.182 1.656 3.201 1.00 0.00 9 THR A O 16
ATOM 7446 N N . ILE A 1 10 ? -11.578 -0.450 3.443 1.00 0.00 10 ILE A N 16
ATOM 7447 C CA . ILE A 1 10 ? -10.307 -0.243 2.689 1.00 0.00 10 ILE A CA 16
ATOM 7448 C C . ILE A 1 10 ? -9.978 -1.504 1.867 1.00 0.00 10 ILE A C 16
ATOM 7449 O O . ILE A 1 10 ? -10.486 -2.573 2.151 1.00 0.00 10 ILE A O 16
ATOM 7465 N N . PRO A 1 11 ? -9.138 -1.333 0.872 1.00 0.00 11 PRO A N 16
ATOM 7466 C CA . PRO A 1 11 ? -8.742 -2.469 0.005 1.00 0.00 11 PRO A CA 16
ATOM 7467 C C . PRO A 1 11 ? -7.648 -3.315 0.682 1.00 0.00 11 PRO A C 16
ATOM 7468 O O . PRO A 1 11 ? -6.581 -2.813 0.986 1.00 0.00 11 PRO A O 16
ATOM 7479 N N . PRO A 1 12 ? -7.951 -4.577 0.894 1.00 0.00 12 PRO A N 16
ATOM 7480 C CA . PRO A 1 12 ? -6.977 -5.499 1.539 1.00 0.00 12 PRO A CA 16
ATOM 7481 C C . PRO A 1 12 ? -5.830 -5.849 0.575 1.00 0.00 12 PRO A C 16
ATOM 7482 O O . PRO A 1 12 ? -4.693 -5.993 0.983 1.00 0.00 12 PRO A O 16
ATOM 7493 N N . VAL A 1 13 ? -6.123 -5.986 -0.699 1.00 0.00 13 VAL A N 16
ATOM 7494 C CA . VAL A 1 13 ? -5.054 -6.326 -1.693 1.00 0.00 13 VAL A CA 16
ATOM 7495 C C . VAL A 1 13 ? -4.013 -5.199 -1.766 1.00 0.00 13 VAL A C 16
ATOM 7496 O O . VAL A 1 13 ? -2.823 -5.450 -1.784 1.00 0.00 13 VAL A O 16
ATOM 7509 N N . VAL A 1 14 ? -4.453 -3.962 -1.804 1.00 0.00 14 VAL A N 16
ATOM 7510 C CA . VAL A 1 14 ? -3.489 -2.815 -1.872 1.00 0.00 14 VAL A CA 16
ATOM 7511 C C . VAL A 1 14 ? -2.547 -2.843 -0.659 1.00 0.00 14 VAL A C 16
ATOM 7512 O O . VAL A 1 14 ? -1.351 -2.657 -0.789 1.00 0.00 14 VAL A O 16
ATOM 7525 N N . ALA A 1 15 ? -3.079 -3.080 0.516 1.00 0.00 15 ALA A N 16
ATOM 7526 C CA . ALA A 1 15 ? -2.221 -3.129 1.743 1.00 0.00 15 ALA A CA 16
ATOM 7527 C C . ALA A 1 15 ? -1.233 -4.301 1.655 1.00 0.00 15 ALA A C 16
ATOM 7528 O O . ALA A 1 15 ? -0.082 -4.179 2.035 1.00 0.00 15 ALA A O 16
ATOM 7535 N N . LEU A 1 16 ? -1.671 -5.430 1.150 1.00 0.00 16 LEU A N 16
ATOM 7536 C CA . LEU A 1 16 ? -0.756 -6.610 1.029 1.00 0.00 16 LEU A CA 16
ATOM 7537 C C . LEU A 1 16 ? 0.379 -6.303 0.042 1.00 0.00 16 LEU A C 16
ATOM 7538 O O . LEU A 1 16 ? 1.512 -6.697 0.249 1.00 0.00 16 LEU A O 16
ATOM 7554 N N . VAL A 1 17 ? 0.083 -5.593 -1.024 1.00 0.00 17 VAL A N 16
ATOM 7555 C CA . VAL A 1 17 ? 1.145 -5.245 -2.021 1.00 0.00 17 VAL A CA 16
ATOM 7556 C C . VAL A 1 17 ? 2.165 -4.294 -1.379 1.00 0.00 17 VAL A C 16
ATOM 7557 O O . VAL A 1 17 ? 3.358 -4.433 -1.572 1.00 0.00 17 VAL A O 16
ATOM 7570 N N . VAL A 1 18 ? 1.702 -3.338 -0.604 1.00 0.00 18 VAL A N 16
ATOM 7571 C CA . VAL A 1 18 ? 2.641 -2.384 0.069 1.00 0.00 18 VAL A CA 16
ATOM 7572 C C . VAL A 1 18 ? 3.578 -3.157 1.009 1.00 0.00 18 VAL A C 16
ATOM 7573 O O . VAL A 1 18 ? 4.741 -2.822 1.153 1.00 0.00 18 VAL A O 16
ATOM 7586 N N . MET A 1 19 ? 3.083 -4.201 1.634 1.00 0.00 19 MET A N 16
ATOM 7587 C CA . MET A 1 19 ? 3.945 -5.014 2.547 1.00 0.00 19 MET A CA 16
ATOM 7588 C C . MET A 1 19 ? 5.020 -5.747 1.732 1.00 0.00 19 MET A C 16
ATOM 7589 O O . MET A 1 19 ? 6.145 -5.898 2.168 1.00 0.00 19 MET A O 16
ATOM 7603 N N . SER A 1 20 ? 4.679 -6.190 0.544 1.00 0.00 20 SER A N 16
ATOM 7604 C CA . SER A 1 20 ? 5.678 -6.903 -0.315 1.00 0.00 20 SER A CA 16
ATOM 7605 C C . SER A 1 20 ? 6.578 -5.898 -1.059 1.00 0.00 20 SER A C 16
ATOM 7606 O O . SER A 1 20 ? 7.511 -6.283 -1.737 1.00 0.00 20 SER A O 16
ATOM 7614 N N . ARG A 1 21 ? 6.307 -4.617 -0.936 1.00 0.00 21 ARG A N 16
ATOM 7615 C CA . ARG A 1 21 ? 7.148 -3.597 -1.632 1.00 0.00 21 ARG A CA 16
ATOM 7616 C C . ARG A 1 21 ? 8.074 -2.909 -0.623 1.00 0.00 21 ARG A C 16
ATOM 7617 O O . ARG A 1 21 ? 9.283 -2.933 -0.763 1.00 0.00 21 ARG A O 16
ATOM 7638 N N . PHE A 1 22 ? 7.514 -2.304 0.395 1.00 0.00 22 PHE A N 16
ATOM 7639 C CA . PHE A 1 22 ? 8.358 -1.620 1.421 1.00 0.00 22 PHE A CA 16
ATOM 7640 C C . PHE A 1 22 ? 8.820 -2.634 2.472 1.00 0.00 22 PHE A C 16
ATOM 7641 O O . PHE A 1 22 ? 9.968 -2.634 2.879 1.00 0.00 22 PHE A O 16
ATOM 7658 N N . GLY A 1 23 ? 7.936 -3.503 2.906 1.00 0.00 23 GLY A N 16
ATOM 7659 C CA . GLY A 1 23 ? 8.314 -4.530 3.922 1.00 0.00 23 GLY A CA 16
ATOM 7660 C C . GLY A 1 23 ? 9.431 -5.413 3.360 1.00 0.00 23 GLY A C 16
ATOM 7661 O O . GLY A 1 23 ? 10.395 -5.712 4.040 1.00 0.00 23 GLY A O 16
ATOM 7665 N N . PHE A 1 24 ? 9.315 -5.821 2.116 1.00 0.00 24 PHE A N 16
ATOM 7666 C CA . PHE A 1 24 ? 10.380 -6.675 1.499 1.00 0.00 24 PHE A CA 16
ATOM 7667 C C . PHE A 1 24 ? 11.723 -5.936 1.534 1.00 0.00 24 PHE A C 16
ATOM 7668 O O . PHE A 1 24 ? 12.741 -6.500 1.892 1.00 0.00 24 PHE A O 16
ATOM 7685 N N . PHE A 1 25 ? 11.727 -4.671 1.180 1.00 0.00 25 PHE A N 16
ATOM 7686 C CA . PHE A 1 25 ? 12.997 -3.879 1.204 1.00 0.00 25 PHE A CA 16
ATOM 7687 C C . PHE A 1 25 ? 13.536 -3.786 2.638 1.00 0.00 25 PHE A C 16
ATOM 7688 O O . PHE A 1 25 ? 14.729 -3.830 2.859 1.00 0.00 25 PHE A O 16
ATOM 7705 N N . ALA A 1 26 ? 12.663 -3.667 3.611 1.00 0.00 26 ALA A N 16
ATOM 7706 C CA . ALA A 1 26 ? 13.124 -3.583 5.034 1.00 0.00 26 ALA A CA 16
ATOM 7707 C C . ALA A 1 26 ? 13.918 -4.845 5.411 1.00 0.00 26 ALA A C 16
ATOM 7708 O O . ALA A 1 26 ? 14.810 -4.801 6.236 1.00 0.00 26 ALA A O 16
ATOM 7715 N N . HIS A 1 27 ? 13.599 -5.965 4.806 1.00 0.00 27 HIS A N 16
ATOM 7716 C CA . HIS A 1 27 ? 14.332 -7.231 5.114 1.00 0.00 27 HIS A CA 16
ATOM 7717 C C . HIS A 1 27 ? 15.491 -7.430 4.124 1.00 0.00 27 HIS A C 16
ATOM 7718 O O . HIS A 1 27 ? 16.560 -7.875 4.494 1.00 0.00 27 HIS A O 16
ATOM 7732 N N . LEU A 1 28 ? 15.283 -7.107 2.869 1.00 0.00 28 LEU A N 16
ATOM 7733 C CA . LEU A 1 28 ? 16.368 -7.283 1.853 1.00 0.00 28 LEU A CA 16
ATOM 7734 C C . LEU A 1 28 ? 17.362 -6.118 1.924 1.00 0.00 28 LEU A C 16
ATOM 7735 O O . LEU A 1 28 ? 18.544 -6.320 2.129 1.00 0.00 28 LEU A O 16
ATOM 7751 N N . LEU A 1 29 ? 16.884 -4.902 1.752 1.00 0.00 29 LEU A N 16
ATOM 7752 C CA . LEU A 1 29 ? 17.776 -3.694 1.801 1.00 0.00 29 LEU A CA 16
ATOM 7753 C C . LEU A 1 29 ? 18.794 -3.719 0.646 1.00 0.00 29 LEU A C 16
ATOM 7754 O O . LEU A 1 29 ? 18.963 -4.727 -0.014 1.00 0.00 29 LEU A O 16
ATOM 7770 N N . PRO A 1 30 ? 19.441 -2.593 0.435 1.00 0.00 30 PRO A N 16
ATOM 7771 C CA . PRO A 1 30 ? 20.447 -2.482 -0.650 1.00 0.00 30 PRO A CA 16
ATOM 7772 C C . PRO A 1 30 ? 21.770 -3.145 -0.238 1.00 0.00 30 PRO A C 16
ATOM 7773 O O . PRO A 1 30 ? 21.949 -3.540 0.900 1.00 0.00 30 PRO A O 16
ATOM 7784 N N . ARG A 1 31 ? 22.698 -3.264 -1.157 1.00 0.00 31 ARG A N 16
ATOM 7785 C CA . ARG A 1 31 ? 24.014 -3.896 -0.829 1.00 0.00 31 ARG A CA 16
ATOM 7786 C C . ARG A 1 31 ? 25.137 -2.852 -0.887 1.00 0.00 31 ARG A C 16
ATOM 7787 O O . ARG A 1 31 ? 25.169 -2.089 -1.840 1.00 0.00 31 ARG A O 16
ATOM 7809 N N . ASP A 1 1 ? -10.886 -5.273 19.416 1.00 0.00 1 ASP A N 17
ATOM 7810 C CA . ASP A 1 1 ? -11.758 -4.782 18.305 1.00 0.00 1 ASP A CA 17
ATOM 7811 C C . ASP A 1 1 ? -12.219 -3.346 18.588 1.00 0.00 1 ASP A C 17
ATOM 7812 O O . ASP A 1 1 ? -12.722 -3.048 19.657 1.00 0.00 1 ASP A O 17
ATOM 7820 N N . THR A 1 2 ? -12.046 -2.456 17.640 1.00 0.00 2 THR A N 17
ATOM 7821 C CA . THR A 1 2 ? -12.469 -1.034 17.848 1.00 0.00 2 THR A CA 17
ATOM 7822 C C . THR A 1 2 ? -13.021 -0.443 16.542 1.00 0.00 2 THR A C 17
ATOM 7823 O O . THR A 1 2 ? -12.313 0.211 15.794 1.00 0.00 2 THR A O 17
ATOM 7834 N N . GLU A 1 3 ? -14.281 -0.665 16.262 1.00 0.00 3 GLU A N 17
ATOM 7835 C CA . GLU A 1 3 ? -14.881 -0.117 15.008 1.00 0.00 3 GLU A CA 17
ATOM 7836 C C . GLU A 1 3 ? -15.655 1.175 15.312 1.00 0.00 3 GLU A C 17
ATOM 7837 O O . GLU A 1 3 ? -16.859 1.248 15.147 1.00 0.00 3 GLU A O 17
ATOM 7849 N N . ILE A 1 4 ? -14.965 2.201 15.751 1.00 0.00 4 ILE A N 17
ATOM 7850 C CA . ILE A 1 4 ? -15.651 3.496 16.060 1.00 0.00 4 ILE A CA 17
ATOM 7851 C C . ILE A 1 4 ? -15.634 4.399 14.819 1.00 0.00 4 ILE A C 17
ATOM 7852 O O . ILE A 1 4 ? -16.623 5.028 14.487 1.00 0.00 4 ILE A O 17
ATOM 7868 N N . ILE A 1 5 ? -14.519 4.461 14.132 1.00 0.00 5 ILE A N 17
ATOM 7869 C CA . ILE A 1 5 ? -14.426 5.314 12.908 1.00 0.00 5 ILE A CA 17
ATOM 7870 C C . ILE A 1 5 ? -14.104 4.432 11.692 1.00 0.00 5 ILE A C 17
ATOM 7871 O O . ILE A 1 5 ? -13.082 4.585 11.050 1.00 0.00 5 ILE A O 17
ATOM 7887 N N . GLY A 1 6 ? -14.973 3.503 11.377 1.00 0.00 6 GLY A N 17
ATOM 7888 C CA . GLY A 1 6 ? -14.726 2.603 10.211 1.00 0.00 6 GLY A CA 17
ATOM 7889 C C . GLY A 1 6 ? -13.816 1.451 10.641 1.00 0.00 6 GLY A C 17
ATOM 7890 O O . GLY A 1 6 ? -14.273 0.356 10.908 1.00 0.00 6 GLY A O 17
ATOM 7894 N N . GLY A 1 7 ? -12.528 1.688 10.706 1.00 0.00 7 GLY A N 17
ATOM 7895 C CA . GLY A 1 7 ? -11.579 0.609 11.117 1.00 0.00 7 GLY A CA 17
ATOM 7896 C C . GLY A 1 7 ? -11.018 -0.082 9.873 1.00 0.00 7 GLY A C 17
ATOM 7897 O O . GLY A 1 7 ? -9.822 -0.252 9.735 1.00 0.00 7 GLY A O 17
ATOM 7901 N N . LEU A 1 8 ? -11.875 -0.477 8.964 1.00 0.00 8 LEU A N 17
ATOM 7902 C CA . LEU A 1 8 ? -11.402 -1.156 7.721 1.00 0.00 8 LEU A CA 17
ATOM 7903 C C . LEU A 1 8 ? -11.834 -0.351 6.489 1.00 0.00 8 LEU A C 17
ATOM 7904 O O . LEU A 1 8 ? -12.561 -0.832 5.640 1.00 0.00 8 LEU A O 17
ATOM 7920 N N . THR A 1 9 ? -11.389 0.877 6.392 1.00 0.00 9 THR A N 17
ATOM 7921 C CA . THR A 1 9 ? -11.765 1.730 5.219 1.00 0.00 9 THR A CA 17
ATOM 7922 C C . THR A 1 9 ? -10.606 1.815 4.212 1.00 0.00 9 THR A C 17
ATOM 7923 O O . THR A 1 9 ? -10.470 2.788 3.493 1.00 0.00 9 THR A O 17
ATOM 7934 N N . ILE A 1 10 ? -9.776 0.802 4.151 1.00 0.00 10 ILE A N 17
ATOM 7935 C CA . ILE A 1 10 ? -8.628 0.821 3.191 1.00 0.00 10 ILE A CA 17
ATOM 7936 C C . ILE A 1 10 ? -8.715 -0.380 2.238 1.00 0.00 10 ILE A C 17
ATOM 7937 O O . ILE A 1 10 ? -9.319 -1.385 2.564 1.00 0.00 10 ILE A O 17
ATOM 7953 N N . PRO A 1 11 ? -8.103 -0.237 1.085 1.00 0.00 11 PRO A N 17
ATOM 7954 C CA . PRO A 1 11 ? -8.112 -1.330 0.077 1.00 0.00 11 PRO A CA 17
ATOM 7955 C C . PRO A 1 11 ? -7.179 -2.473 0.513 1.00 0.00 11 PRO A C 17
ATOM 7956 O O . PRO A 1 11 ? -6.001 -2.260 0.726 1.00 0.00 11 PRO A O 17
ATOM 7967 N N . PRO A 1 12 ? -7.743 -3.656 0.633 1.00 0.00 12 PRO A N 17
ATOM 7968 C CA . PRO A 1 12 ? -6.952 -4.846 1.053 1.00 0.00 12 PRO A CA 17
ATOM 7969 C C . PRO A 1 12 ? -5.986 -5.282 -0.059 1.00 0.00 12 PRO A C 17
ATOM 7970 O O . PRO A 1 12 ? -4.834 -5.574 0.198 1.00 0.00 12 PRO A O 17
ATOM 7981 N N . VAL A 1 13 ? -6.444 -5.323 -1.290 1.00 0.00 13 VAL A N 17
ATOM 7982 C CA . VAL A 1 13 ? -5.542 -5.737 -2.415 1.00 0.00 13 VAL A CA 17
ATOM 7983 C C . VAL A 1 13 ? -4.353 -4.770 -2.524 1.00 0.00 13 VAL A C 17
ATOM 7984 O O . VAL A 1 13 ? -3.250 -5.169 -2.847 1.00 0.00 13 VAL A O 17
ATOM 7997 N N . VAL A 1 14 ? -4.565 -3.506 -2.243 1.00 0.00 14 VAL A N 17
ATOM 7998 C CA . VAL A 1 14 ? -3.443 -2.520 -2.316 1.00 0.00 14 VAL A CA 17
ATOM 7999 C C . VAL A 1 14 ? -2.593 -2.617 -1.045 1.00 0.00 14 VAL A C 17
ATOM 8000 O O . VAL A 1 14 ? -1.378 -2.648 -1.104 1.00 0.00 14 VAL A O 17
ATOM 8013 N N . ALA A 1 15 ? -3.226 -2.674 0.105 1.00 0.00 15 ALA A N 17
ATOM 8014 C CA . ALA A 1 15 ? -2.462 -2.778 1.389 1.00 0.00 15 ALA A CA 17
ATOM 8015 C C . ALA A 1 15 ? -1.618 -4.060 1.406 1.00 0.00 15 ALA A C 17
ATOM 8016 O O . ALA A 1 15 ? -0.482 -4.054 1.844 1.00 0.00 15 ALA A O 17
ATOM 8023 N N . LEU A 1 16 ? -2.164 -5.155 0.927 1.00 0.00 16 LEU A N 17
ATOM 8024 C CA . LEU A 1 16 ? -1.398 -6.442 0.904 1.00 0.00 16 LEU A CA 17
ATOM 8025 C C . LEU A 1 16 ? -0.157 -6.306 0.009 1.00 0.00 16 LEU A C 17
ATOM 8026 O O . LEU A 1 16 ? 0.923 -6.736 0.368 1.00 0.00 16 LEU A O 17
ATOM 8042 N N . VAL A 1 17 ? -0.306 -5.704 -1.148 1.00 0.00 17 VAL A N 17
ATOM 8043 C CA . VAL A 1 17 ? 0.866 -5.532 -2.066 1.00 0.00 17 VAL A CA 17
ATOM 8044 C C . VAL A 1 17 ? 1.918 -4.624 -1.408 1.00 0.00 17 VAL A C 17
ATOM 8045 O O . VAL A 1 17 ? 3.107 -4.845 -1.545 1.00 0.00 17 VAL A O 17
ATOM 8058 N N . VAL A 1 18 ? 1.486 -3.614 -0.690 1.00 0.00 18 VAL A N 17
ATOM 8059 C CA . VAL A 1 18 ? 2.457 -2.695 -0.014 1.00 0.00 18 VAL A CA 17
ATOM 8060 C C . VAL A 1 18 ? 3.254 -3.462 1.051 1.00 0.00 18 VAL A C 17
ATOM 8061 O O . VAL A 1 18 ? 4.457 -3.321 1.151 1.00 0.00 18 VAL A O 17
ATOM 8074 N N . MET A 1 19 ? 2.592 -4.279 1.838 1.00 0.00 19 MET A N 17
ATOM 8075 C CA . MET A 1 19 ? 3.314 -5.063 2.889 1.00 0.00 19 MET A CA 17
ATOM 8076 C C . MET A 1 19 ? 4.344 -5.999 2.240 1.00 0.00 19 MET A C 17
ATOM 8077 O O . MET A 1 19 ? 5.444 -6.162 2.735 1.00 0.00 19 MET A O 17
ATOM 8091 N N . SER A 1 20 ? 3.996 -6.606 1.128 1.00 0.00 20 SER A N 17
ATOM 8092 C CA . SER A 1 20 ? 4.956 -7.524 0.434 1.00 0.00 20 SER A CA 17
ATOM 8093 C C . SER A 1 20 ? 6.185 -6.743 -0.059 1.00 0.00 20 SER A C 17
ATOM 8094 O O . SER A 1 20 ? 7.259 -7.295 -0.204 1.00 0.00 20 SER A O 17
ATOM 8102 N N . ARG A 1 21 ? 6.035 -5.463 -0.308 1.00 0.00 21 ARG A N 17
ATOM 8103 C CA . ARG A 1 21 ? 7.192 -4.640 -0.781 1.00 0.00 21 ARG A CA 17
ATOM 8104 C C . ARG A 1 21 ? 7.634 -3.651 0.313 1.00 0.00 21 ARG A C 17
ATOM 8105 O O . ARG A 1 21 ? 8.302 -2.673 0.035 1.00 0.00 21 ARG A O 17
ATOM 8126 N N . PHE A 1 22 ? 7.271 -3.901 1.551 1.00 0.00 22 PHE A N 17
ATOM 8127 C CA . PHE A 1 22 ? 7.672 -2.978 2.657 1.00 0.00 22 PHE A CA 17
ATOM 8128 C C . PHE A 1 22 ? 8.771 -3.625 3.505 1.00 0.00 22 PHE A C 17
ATOM 8129 O O . PHE A 1 22 ? 9.853 -3.088 3.640 1.00 0.00 22 PHE A O 17
ATOM 8146 N N . GLY A 1 23 ? 8.503 -4.777 4.074 1.00 0.00 23 GLY A N 17
ATOM 8147 C CA . GLY A 1 23 ? 9.533 -5.465 4.912 1.00 0.00 23 GLY A CA 17
ATOM 8148 C C . GLY A 1 23 ? 10.668 -5.975 4.020 1.00 0.00 23 GLY A C 17
ATOM 8149 O O . GLY A 1 23 ? 11.832 -5.866 4.361 1.00 0.00 23 GLY A O 17
ATOM 8153 N N . PHE A 1 24 ? 10.338 -6.527 2.876 1.00 0.00 24 PHE A N 17
ATOM 8154 C CA . PHE A 1 24 ? 11.397 -7.041 1.951 1.00 0.00 24 PHE A CA 17
ATOM 8155 C C . PHE A 1 24 ? 12.304 -5.892 1.500 1.00 0.00 24 PHE A C 17
ATOM 8156 O O . PHE A 1 24 ? 13.515 -5.999 1.532 1.00 0.00 24 PHE A O 17
ATOM 8173 N N . PHE A 1 25 ? 11.722 -4.790 1.089 1.00 0.00 25 PHE A N 17
ATOM 8174 C CA . PHE A 1 25 ? 12.543 -3.621 0.642 1.00 0.00 25 PHE A CA 17
ATOM 8175 C C . PHE A 1 25 ? 13.394 -3.096 1.808 1.00 0.00 25 PHE A C 17
ATOM 8176 O O . PHE A 1 25 ? 14.537 -2.723 1.627 1.00 0.00 25 PHE A O 17
ATOM 8193 N N . ALA A 1 26 ? 12.845 -3.076 3.002 1.00 0.00 26 ALA A N 17
ATOM 8194 C CA . ALA A 1 26 ? 13.624 -2.587 4.184 1.00 0.00 26 ALA A CA 17
ATOM 8195 C C . ALA A 1 26 ? 14.869 -3.459 4.400 1.00 0.00 26 ALA A C 17
ATOM 8196 O O . ALA A 1 26 ? 15.895 -2.984 4.848 1.00 0.00 26 ALA A O 17
ATOM 8203 N N . HIS A 1 27 ? 14.786 -4.727 4.079 1.00 0.00 27 HIS A N 17
ATOM 8204 C CA . HIS A 1 27 ? 15.963 -5.631 4.254 1.00 0.00 27 HIS A CA 17
ATOM 8205 C C . HIS A 1 27 ? 16.502 -6.050 2.879 1.00 0.00 27 HIS A C 17
ATOM 8206 O O . HIS A 1 27 ? 16.623 -7.224 2.579 1.00 0.00 27 HIS A O 17
ATOM 8220 N N . LEU A 1 28 ? 16.820 -5.094 2.039 1.00 0.00 28 LEU A N 17
ATOM 8221 C CA . LEU A 1 28 ? 17.343 -5.429 0.678 1.00 0.00 28 LEU A CA 17
ATOM 8222 C C . LEU A 1 28 ? 18.706 -4.760 0.438 1.00 0.00 28 LEU A C 17
ATOM 8223 O O . LEU A 1 28 ? 19.714 -5.430 0.308 1.00 0.00 28 LEU A O 17
ATOM 8239 N N . LEU A 1 29 ? 18.744 -3.449 0.374 1.00 0.00 29 LEU A N 17
ATOM 8240 C CA . LEU A 1 29 ? 20.044 -2.747 0.136 1.00 0.00 29 LEU A CA 17
ATOM 8241 C C . LEU A 1 29 ? 19.971 -1.297 0.642 1.00 0.00 29 LEU A C 17
ATOM 8242 O O . LEU A 1 29 ? 19.225 -0.494 0.111 1.00 0.00 29 LEU A O 17
ATOM 8258 N N . PRO A 1 30 ? 20.757 -1.011 1.654 1.00 0.00 30 PRO A N 17
ATOM 8259 C CA . PRO A 1 30 ? 20.790 0.356 2.237 1.00 0.00 30 PRO A CA 17
ATOM 8260 C C . PRO A 1 30 ? 21.506 1.328 1.285 1.00 0.00 30 PRO A C 17
ATOM 8261 O O . PRO A 1 30 ? 22.698 1.548 1.392 1.00 0.00 30 PRO A O 17
ATOM 8272 N N . ARG A 1 31 ? 20.775 1.905 0.356 1.00 0.00 31 ARG A N 17
ATOM 8273 C CA . ARG A 1 31 ? 21.376 2.869 -0.626 1.00 0.00 31 ARG A CA 17
ATOM 8274 C C . ARG A 1 31 ? 22.555 2.219 -1.376 1.00 0.00 31 ARG A C 17
ATOM 8275 O O . ARG A 1 31 ? 22.293 1.407 -2.248 1.00 0.00 31 ARG A O 17
ATOM 8297 N N . ASP A 1 1 ? -19.627 -14.636 11.857 1.00 0.00 1 ASP A N 18
ATOM 8298 C CA . ASP A 1 1 ? -20.429 -14.113 10.705 1.00 0.00 1 ASP A CA 18
ATOM 8299 C C . ASP A 1 1 ? -21.225 -12.862 11.120 1.00 0.00 1 ASP A C 18
ATOM 8300 O O . ASP A 1 1 ? -22.368 -12.688 10.736 1.00 0.00 1 ASP A O 18
ATOM 8308 N N . THR A 1 2 ? -20.628 -11.990 11.894 1.00 0.00 2 THR A N 18
ATOM 8309 C CA . THR A 1 2 ? -21.345 -10.753 12.332 1.00 0.00 2 THR A CA 18
ATOM 8310 C C . THR A 1 2 ? -20.795 -9.531 11.583 1.00 0.00 2 THR A C 18
ATOM 8311 O O . THR A 1 2 ? -19.787 -8.963 11.962 1.00 0.00 2 THR A O 18
ATOM 8322 N N . GLU A 1 3 ? -21.452 -9.128 10.523 1.00 0.00 3 GLU A N 18
ATOM 8323 C CA . GLU A 1 3 ? -20.977 -7.945 9.741 1.00 0.00 3 GLU A CA 18
ATOM 8324 C C . GLU A 1 3 ? -22.118 -7.389 8.877 1.00 0.00 3 GLU A C 18
ATOM 8325 O O . GLU A 1 3 ? -22.546 -8.010 7.923 1.00 0.00 3 GLU A O 18
ATOM 8337 N N . ILE A 1 4 ? -22.609 -6.223 9.208 1.00 0.00 4 ILE A N 18
ATOM 8338 C CA . ILE A 1 4 ? -23.720 -5.618 8.412 1.00 0.00 4 ILE A CA 18
ATOM 8339 C C . ILE A 1 4 ? -23.360 -4.183 8.013 1.00 0.00 4 ILE A C 18
ATOM 8340 O O . ILE A 1 4 ? -22.418 -3.608 8.522 1.00 0.00 4 ILE A O 18
ATOM 8356 N N . ILE A 1 5 ? -24.113 -3.609 7.103 1.00 0.00 5 ILE A N 18
ATOM 8357 C CA . ILE A 1 5 ? -23.844 -2.206 6.643 1.00 0.00 5 ILE A CA 18
ATOM 8358 C C . ILE A 1 5 ? -22.412 -2.087 6.095 1.00 0.00 5 ILE A C 18
ATOM 8359 O O . ILE A 1 5 ? -21.500 -1.675 6.789 1.00 0.00 5 ILE A O 18
ATOM 8375 N N . GLY A 1 6 ? -22.214 -2.448 4.852 1.00 0.00 6 GLY A N 18
ATOM 8376 C CA . GLY A 1 6 ? -20.852 -2.360 4.246 1.00 0.00 6 GLY A CA 18
ATOM 8377 C C . GLY A 1 6 ? -20.617 -0.943 3.710 1.00 0.00 6 GLY A C 18
ATOM 8378 O O . GLY A 1 6 ? -20.733 -0.693 2.526 1.00 0.00 6 GLY A O 18
ATOM 8382 N N . GLY A 1 7 ? -20.294 -0.015 4.580 1.00 0.00 7 GLY A N 18
ATOM 8383 C CA . GLY A 1 7 ? -20.055 1.392 4.133 1.00 0.00 7 GLY A CA 18
ATOM 8384 C C . GLY A 1 7 ? -18.708 1.489 3.409 1.00 0.00 7 GLY A C 18
ATOM 8385 O O . GLY A 1 7 ? -18.640 1.892 2.263 1.00 0.00 7 GLY A O 18
ATOM 8389 N N . LEU A 1 8 ? -17.637 1.122 4.067 1.00 0.00 8 LEU A N 18
ATOM 8390 C CA . LEU A 1 8 ? -16.291 1.191 3.418 1.00 0.00 8 LEU A CA 18
ATOM 8391 C C . LEU A 1 8 ? -15.630 -0.194 3.427 1.00 0.00 8 LEU A C 18
ATOM 8392 O O . LEU A 1 8 ? -14.525 -0.366 3.910 1.00 0.00 8 LEU A O 18
ATOM 8408 N N . THR A 1 9 ? -16.302 -1.184 2.894 1.00 0.00 9 THR A N 18
ATOM 8409 C CA . THR A 1 9 ? -15.723 -2.563 2.865 1.00 0.00 9 THR A CA 18
ATOM 8410 C C . THR A 1 9 ? -14.854 -2.748 1.613 1.00 0.00 9 THR A C 18
ATOM 8411 O O . THR A 1 9 ? -15.218 -3.452 0.687 1.00 0.00 9 THR A O 18
ATOM 8422 N N . ILE A 1 10 ? -13.706 -2.119 1.582 1.00 0.00 10 ILE A N 18
ATOM 8423 C CA . ILE A 1 10 ? -12.805 -2.253 0.392 1.00 0.00 10 ILE A CA 18
ATOM 8424 C C . ILE A 1 10 ? -11.985 -3.548 0.489 1.00 0.00 10 ILE A C 18
ATOM 8425 O O . ILE A 1 10 ? -11.680 -4.008 1.575 1.00 0.00 10 ILE A O 18
ATOM 8441 N N . PRO A 1 11 ? -11.648 -4.091 -0.656 1.00 0.00 11 PRO A N 18
ATOM 8442 C CA . PRO A 1 11 ? -10.848 -5.342 -0.700 1.00 0.00 11 PRO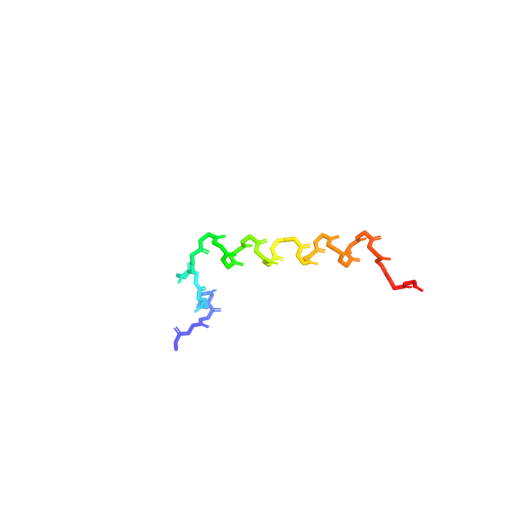 A CA 18
ATOM 8443 C C . PRO A 1 11 ? -9.394 -5.059 -0.289 1.00 0.00 11 PRO A C 18
ATOM 8444 O O . PRO A 1 11 ? -8.776 -4.144 -0.803 1.00 0.00 11 PRO A O 18
ATOM 8455 N N . PRO A 1 12 ? -8.896 -5.854 0.632 1.00 0.00 12 PRO A N 18
ATOM 8456 C CA . PRO A 1 12 ? -7.502 -5.681 1.118 1.00 0.00 12 PRO A CA 18
ATOM 8457 C C . PRO A 1 12 ? -6.498 -6.233 0.096 1.00 0.00 12 PRO A C 18
ATOM 8458 O O . PRO A 1 12 ? -5.815 -7.211 0.340 1.00 0.00 12 PRO A O 18
ATOM 8469 N N . VAL A 1 13 ? -6.411 -5.607 -1.047 1.00 0.00 13 VAL A N 18
ATOM 8470 C CA . VAL A 1 13 ? -5.456 -6.075 -2.100 1.00 0.00 13 VAL A CA 18
ATOM 8471 C C . VAL A 1 13 ? -4.296 -5.079 -2.234 1.00 0.00 13 VAL A C 18
ATOM 8472 O O . VAL A 1 13 ? -3.139 -5.450 -2.163 1.00 0.00 13 VAL A O 18
ATOM 8485 N N . VAL A 1 14 ? -4.601 -3.815 -2.422 1.00 0.00 14 VAL A N 18
ATOM 8486 C CA . VAL A 1 14 ? -3.520 -2.787 -2.558 1.00 0.00 14 VAL A CA 18
ATOM 8487 C C . VAL A 1 14 ? -2.660 -2.738 -1.283 1.00 0.00 14 VAL A C 18
ATOM 8488 O O . VAL A 1 14 ? -1.457 -2.572 -1.350 1.00 0.00 14 VAL A O 18
ATOM 8501 N N . ALA A 1 15 ? -3.262 -2.895 -0.127 1.00 0.00 15 ALA A N 18
ATOM 8502 C CA . ALA A 1 15 ? -2.473 -2.870 1.145 1.00 0.00 15 ALA A CA 18
ATOM 8503 C C . ALA A 1 15 ? -1.589 -4.120 1.242 1.00 0.00 15 ALA A C 18
ATOM 8504 O O . ALA A 1 15 ? -0.464 -4.058 1.700 1.00 0.00 15 ALA A O 18
ATOM 8511 N N . LEU A 1 16 ? -2.092 -5.253 0.803 1.00 0.00 16 LEU A N 18
ATOM 8512 C CA . LEU A 1 16 ? -1.285 -6.512 0.855 1.00 0.00 16 LEU A CA 18
ATOM 8513 C C . LEU A 1 16 ? -0.029 -6.381 -0.022 1.00 0.00 16 LEU A C 18
ATOM 8514 O O . LEU A 1 16 ? 1.002 -6.955 0.271 1.00 0.00 16 LEU A O 18
ATOM 8530 N N . VAL A 1 17 ? -0.107 -5.623 -1.087 1.00 0.00 17 VAL A N 18
ATOM 8531 C CA . VAL A 1 17 ? 1.084 -5.450 -1.974 1.00 0.00 17 VAL A CA 18
ATOM 8532 C C . VAL A 1 17 ? 2.045 -4.414 -1.366 1.00 0.00 17 VAL A C 18
ATOM 8533 O O . VAL A 1 17 ? 3.248 -4.531 -1.489 1.00 0.00 17 VAL A O 18
ATOM 8546 N N . VAL A 1 18 ? 1.520 -3.402 -0.717 1.00 0.00 18 VAL A N 18
ATOM 8547 C CA . VAL A 1 18 ? 2.400 -2.353 -0.106 1.00 0.00 18 VAL A CA 18
ATOM 8548 C C . VAL A 1 18 ? 3.091 -2.883 1.160 1.00 0.00 18 VAL A C 18
ATOM 8549 O O . VAL A 1 18 ? 4.248 -2.589 1.405 1.00 0.00 18 VAL A O 18
ATOM 8562 N N . MET A 1 19 ? 2.397 -3.651 1.971 1.00 0.00 19 MET A N 18
ATOM 8563 C CA . MET A 1 19 ? 3.030 -4.185 3.223 1.00 0.00 19 MET A CA 18
ATOM 8564 C C . MET A 1 19 ? 4.232 -5.081 2.886 1.00 0.00 19 MET A C 18
ATOM 8565 O O . MET A 1 19 ? 5.188 -5.150 3.635 1.00 0.00 19 MET A O 18
ATOM 8579 N N . SER A 1 20 ? 4.201 -5.754 1.762 1.00 0.00 20 SER A N 18
ATOM 8580 C CA . SER A 1 20 ? 5.353 -6.624 1.377 1.00 0.00 20 SER A CA 18
ATOM 8581 C C . SER A 1 20 ? 6.420 -5.791 0.653 1.00 0.00 20 SER A C 18
ATOM 8582 O O . SER A 1 20 ? 7.590 -6.112 0.682 1.00 0.00 20 SER A O 18
ATOM 8590 N N . ARG A 1 21 ? 6.018 -4.721 0.004 1.00 0.00 21 ARG A N 18
ATOM 8591 C CA . ARG A 1 21 ? 6.998 -3.857 -0.728 1.00 0.00 21 ARG A CA 18
ATOM 8592 C C . ARG A 1 21 ? 8.053 -3.287 0.232 1.00 0.00 21 ARG A C 18
ATOM 8593 O O . ARG A 1 21 ? 9.236 -3.508 0.058 1.00 0.00 21 ARG A O 18
ATOM 8614 N N . PHE A 1 22 ? 7.634 -2.551 1.236 1.00 0.00 22 PHE A N 18
ATOM 8615 C CA . PHE A 1 22 ? 8.621 -1.963 2.198 1.00 0.00 22 PHE A CA 18
ATOM 8616 C C . PHE A 1 22 ? 9.294 -3.070 3.029 1.00 0.00 22 PHE A C 18
ATOM 8617 O O . PHE A 1 22 ? 10.445 -2.952 3.406 1.00 0.00 22 PHE A O 18
ATOM 8634 N N . GLY A 1 23 ? 8.591 -4.145 3.306 1.00 0.00 23 GLY A N 18
ATOM 8635 C CA . GLY A 1 23 ? 9.194 -5.258 4.100 1.00 0.00 23 GLY A CA 18
ATOM 8636 C C . GLY A 1 23 ? 10.332 -5.895 3.296 1.00 0.00 23 GLY A C 18
ATOM 8637 O O . GLY A 1 23 ? 11.381 -6.204 3.830 1.00 0.00 23 GLY A O 18
ATOM 8641 N N . PHE A 1 24 ? 10.132 -6.083 2.013 1.00 0.00 24 PHE A N 18
ATOM 8642 C CA . PHE A 1 24 ? 11.201 -6.690 1.163 1.00 0.00 24 PHE A CA 18
ATOM 8643 C C . PHE A 1 24 ? 12.427 -5.771 1.128 1.00 0.00 24 PHE A C 18
ATOM 8644 O O . PHE A 1 24 ? 13.521 -6.181 1.457 1.00 0.00 24 PHE A O 18
ATOM 8661 N N . PHE A 1 25 ? 12.248 -4.531 0.741 1.00 0.00 25 PHE A N 18
ATOM 8662 C CA . PHE A 1 25 ? 13.404 -3.577 0.689 1.00 0.00 25 PHE A CA 18
ATOM 8663 C C . PHE A 1 25 ? 14.082 -3.467 2.065 1.00 0.00 25 PHE A C 18
ATOM 8664 O O . PHE A 1 25 ? 15.285 -3.314 2.159 1.00 0.00 25 PHE A O 18
ATOM 8681 N N . ALA A 1 26 ? 13.318 -3.547 3.127 1.00 0.00 26 ALA A N 18
ATOM 8682 C CA . ALA A 1 26 ? 13.916 -3.450 4.495 1.00 0.00 26 ALA A CA 18
ATOM 8683 C C . ALA A 1 26 ? 14.671 -4.739 4.855 1.00 0.00 26 ALA A C 18
ATOM 8684 O O . ALA A 1 26 ? 15.645 -4.705 5.583 1.00 0.00 26 ALA A O 18
ATOM 8691 N N . HIS A 1 27 ? 14.227 -5.871 4.363 1.00 0.00 27 HIS A N 18
ATOM 8692 C CA . HIS A 1 27 ? 14.920 -7.157 4.694 1.00 0.00 27 HIS A CA 18
ATOM 8693 C C . HIS A 1 27 ? 15.610 -7.746 3.452 1.00 0.00 27 HIS A C 18
ATOM 8694 O O . HIS A 1 27 ? 15.500 -8.926 3.174 1.00 0.00 27 HIS A O 18
ATOM 8708 N N . LEU A 1 28 ? 16.329 -6.938 2.711 1.00 0.00 28 LEU A N 18
ATOM 8709 C CA . LEU A 1 28 ? 17.034 -7.458 1.495 1.00 0.00 28 LEU A CA 18
ATOM 8710 C C . LEU A 1 28 ? 18.554 -7.326 1.666 1.00 0.00 28 LEU A C 18
ATOM 8711 O O . LEU A 1 28 ? 19.285 -8.293 1.547 1.00 0.00 28 LEU A O 18
ATOM 8727 N N . LEU A 1 29 ? 19.032 -6.139 1.950 1.00 0.00 29 LEU A N 18
ATOM 8728 C CA . LEU A 1 29 ? 20.502 -5.941 2.134 1.00 0.00 29 LEU A CA 18
ATOM 8729 C C . LEU A 1 29 ? 20.837 -5.847 3.631 1.00 0.00 29 LEU A C 18
ATOM 8730 O O . LEU A 1 29 ? 20.451 -4.900 4.290 1.00 0.00 29 LEU A O 18
ATOM 8746 N N . PRO A 1 30 ? 21.545 -6.840 4.119 1.00 0.00 30 PRO A N 18
ATOM 8747 C CA . PRO A 1 30 ? 21.935 -6.869 5.554 1.00 0.00 30 PRO A CA 18
ATOM 8748 C C . PRO A 1 30 ? 23.048 -5.848 5.835 1.00 0.00 30 PRO A C 18
ATOM 8749 O O . PRO A 1 30 ? 24.214 -6.104 5.597 1.00 0.00 30 PRO A O 18
ATOM 8760 N N . ARG A 1 31 ? 22.692 -4.693 6.342 1.00 0.00 31 ARG A N 18
ATOM 8761 C CA . ARG A 1 31 ? 23.721 -3.648 6.644 1.00 0.00 31 ARG A CA 18
ATOM 8762 C C . ARG A 1 31 ? 23.432 -2.986 7.999 1.00 0.00 31 ARG A C 18
ATOM 8763 O O . ARG A 1 31 ? 22.269 -2.764 8.300 1.00 0.00 31 ARG A O 18
ATOM 8785 N N . ASP A 1 1 ? -10.525 8.389 16.155 1.00 0.00 1 ASP A N 19
ATOM 8786 C CA . ASP A 1 1 ? -11.490 7.461 16.816 1.00 0.00 1 ASP A CA 19
ATOM 8787 C C . ASP A 1 1 ? -12.167 6.562 15.773 1.00 0.00 1 ASP A C 19
ATOM 8788 O O . ASP A 1 1 ? -11.941 6.697 14.585 1.00 0.00 1 ASP A O 19
ATOM 8796 N N . THR A 1 2 ? -12.995 5.648 16.212 1.00 0.00 2 THR A N 19
ATOM 8797 C CA . THR A 1 2 ? -13.690 4.734 15.252 1.00 0.00 2 THR A CA 19
ATOM 8798 C C . THR A 1 2 ? -15.184 5.080 15.176 1.00 0.00 2 THR A C 19
ATOM 8799 O O . THR A 1 2 ? -15.850 5.203 16.188 1.00 0.00 2 THR A O 19
ATOM 8810 N N . GLU A 1 3 ? -15.711 5.233 13.985 1.00 0.00 3 GLU A N 19
ATOM 8811 C CA . GLU A 1 3 ? -17.163 5.567 13.839 1.00 0.00 3 GLU A CA 19
ATOM 8812 C C . GLU A 1 3 ? -17.899 4.424 13.116 1.00 0.00 3 GLU A C 19
ATOM 8813 O O . GLU A 1 3 ? -18.281 3.445 13.728 1.00 0.00 3 GLU A O 19
ATOM 8825 N N . ILE A 1 4 ? -18.097 4.536 11.824 1.00 0.00 4 ILE A N 19
ATOM 8826 C CA . ILE A 1 4 ? -18.803 3.450 11.068 1.00 0.00 4 ILE A CA 19
ATOM 8827 C C . ILE A 1 4 ? -17.852 2.773 10.064 1.00 0.00 4 ILE A C 19
ATOM 8828 O O . ILE A 1 4 ? -18.044 1.624 9.707 1.00 0.00 4 ILE A O 19
ATOM 8844 N N . ILE A 1 5 ? -16.830 3.473 9.612 1.00 0.00 5 ILE A N 19
ATOM 8845 C CA . ILE A 1 5 ? -15.857 2.882 8.634 1.00 0.00 5 ILE A CA 19
ATOM 8846 C C . ILE A 1 5 ? -16.597 2.348 7.394 1.00 0.00 5 ILE A C 19
ATOM 8847 O O . ILE A 1 5 ? -16.408 1.220 6.977 1.00 0.00 5 ILE A O 19
ATOM 8863 N N . GLY A 1 6 ? -17.437 3.162 6.802 1.00 0.00 6 GLY A N 19
ATOM 8864 C CA . GLY A 1 6 ? -18.189 2.723 5.590 1.00 0.00 6 GLY A CA 19
ATOM 8865 C C . GLY A 1 6 ? -17.733 3.549 4.389 1.00 0.00 6 GLY A C 19
ATOM 8866 O O . GLY A 1 6 ? -18.237 4.629 4.143 1.00 0.00 6 GLY A O 19
ATOM 8870 N N . GLY A 1 7 ? -16.772 3.056 3.646 1.00 0.00 7 GLY A N 19
ATOM 8871 C CA . GLY A 1 7 ? -16.269 3.815 2.462 1.00 0.00 7 GLY A CA 19
ATOM 8872 C C . GLY A 1 7 ? -15.475 5.035 2.940 1.00 0.00 7 GLY A C 19
ATOM 8873 O O . GLY A 1 7 ? -15.719 6.148 2.513 1.00 0.00 7 GLY A O 19
ATOM 8877 N N . LEU A 1 8 ? -14.531 4.831 3.828 1.00 0.00 8 LEU A N 19
ATOM 8878 C CA . LEU A 1 8 ? -13.716 5.974 4.344 1.00 0.00 8 LEU A CA 19
ATOM 8879 C C . LEU A 1 8 ? -12.365 5.471 4.875 1.00 0.00 8 LEU A C 19
ATOM 8880 O O . LEU A 1 8 ? -11.844 5.978 5.851 1.00 0.00 8 LEU A O 19
ATOM 8896 N N . THR A 1 9 ? -11.795 4.478 4.237 1.00 0.00 9 THR A N 19
ATOM 8897 C CA . THR A 1 9 ? -10.478 3.939 4.697 1.00 0.00 9 THR A CA 19
ATOM 8898 C C . THR A 1 9 ? -9.628 3.541 3.475 1.00 0.00 9 THR A C 19
ATOM 8899 O O . THR A 1 9 ? -9.507 4.301 2.533 1.00 0.00 9 THR A O 19
ATOM 8910 N N . ILE A 1 10 ? -9.044 2.365 3.474 1.00 0.00 10 ILE A N 19
ATOM 8911 C CA . ILE A 1 10 ? -8.211 1.935 2.307 1.00 0.00 10 ILE A CA 19
ATOM 8912 C C . ILE A 1 10 ? -8.488 0.462 1.971 1.00 0.00 10 ILE A C 19
ATOM 8913 O O . ILE A 1 10 ? -8.893 -0.302 2.828 1.00 0.00 10 ILE A O 19
ATOM 8929 N N . PRO A 1 11 ? -8.260 0.113 0.725 1.00 0.00 11 PRO A N 19
ATOM 8930 C CA . PRO A 1 11 ? -8.490 -1.284 0.269 1.00 0.00 11 PRO A CA 19
ATOM 8931 C C . PRO A 1 11 ? -7.392 -2.220 0.807 1.00 0.00 11 PRO A C 19
ATOM 8932 O O . PRO A 1 11 ? -6.228 -1.867 0.816 1.00 0.00 11 PRO A O 19
ATOM 8943 N N . PRO A 1 12 ? -7.807 -3.389 1.244 1.00 0.00 12 PRO A N 19
ATOM 8944 C CA . PRO A 1 12 ? -6.850 -4.387 1.796 1.00 0.00 12 PRO A CA 19
ATOM 8945 C C . PRO A 1 12 ? -5.988 -5.010 0.687 1.00 0.00 12 PRO A C 19
ATOM 8946 O O . PRO A 1 12 ? -4.818 -5.278 0.886 1.00 0.00 12 PRO A O 19
ATOM 8957 N N . VAL A 1 13 ? -6.552 -5.246 -0.476 1.00 0.00 13 VAL A N 19
ATOM 8958 C CA . VAL A 1 13 ? -5.756 -5.856 -1.591 1.00 0.00 13 VAL A CA 19
ATOM 8959 C C . VAL A 1 13 ? -4.583 -4.940 -1.983 1.00 0.00 13 VAL A C 19
ATOM 8960 O O . VAL A 1 13 ? -3.504 -5.408 -2.294 1.00 0.00 13 VAL A O 19
ATOM 8973 N N . VAL A 1 14 ? -4.781 -3.643 -1.955 1.00 0.00 14 VAL A N 19
ATOM 8974 C CA . VAL A 1 14 ? -3.669 -2.709 -2.311 1.00 0.00 14 VAL A CA 19
ATOM 8975 C C . VAL A 1 14 ? -2.653 -2.655 -1.158 1.00 0.00 14 VAL A C 19
ATOM 8976 O O . VAL A 1 14 ? -1.463 -2.542 -1.378 1.00 0.00 14 VAL A O 19
ATOM 8989 N N . ALA A 1 15 ? -3.118 -2.748 0.067 1.00 0.00 15 ALA A N 19
ATOM 8990 C CA . ALA A 1 15 ? -2.184 -2.715 1.236 1.00 0.00 15 ALA A CA 19
ATOM 8991 C C . ALA A 1 15 ? -1.356 -4.006 1.285 1.00 0.00 15 ALA A C 19
ATOM 8992 O O . ALA A 1 15 ? -0.183 -3.984 1.605 1.00 0.00 15 ALA A O 19
ATOM 8999 N N . LEU A 1 16 ? -1.960 -5.128 0.962 1.00 0.00 16 LEU A N 19
ATOM 9000 C CA . LEU A 1 16 ? -1.209 -6.423 0.977 1.00 0.00 16 LEU A CA 19
ATOM 9001 C C . LEU A 1 16 ? -0.071 -6.381 -0.053 1.00 0.00 16 LEU A C 19
ATOM 9002 O O . LEU A 1 16 ? 1.036 -6.812 0.216 1.00 0.00 16 LEU A O 19
ATOM 9018 N N . VAL A 1 17 ? -0.332 -5.844 -1.223 1.00 0.00 17 VAL A N 19
ATOM 9019 C CA . VAL A 1 17 ? 0.737 -5.750 -2.266 1.00 0.00 17 VAL A CA 19
ATOM 9020 C C . VAL A 1 17 ? 1.861 -4.833 -1.763 1.00 0.00 17 VAL A C 19
ATOM 9021 O O . VAL A 1 17 ? 3.030 -5.101 -1.967 1.00 0.00 17 VAL A O 19
ATOM 9034 N N . VAL A 1 18 ? 1.512 -3.761 -1.093 1.00 0.00 18 VAL A N 19
ATOM 9035 C CA . VAL A 1 18 ? 2.555 -2.832 -0.557 1.00 0.00 18 VAL A CA 19
ATOM 9036 C C . VAL A 1 18 ? 3.294 -3.499 0.614 1.00 0.00 18 VAL A C 19
ATOM 9037 O O . VAL A 1 18 ? 4.469 -3.269 0.819 1.00 0.00 18 VAL A O 19
ATOM 9050 N N . MET A 1 19 ? 2.611 -4.328 1.375 1.00 0.00 19 MET A N 19
ATOM 9051 C CA . MET A 1 19 ? 3.270 -5.019 2.530 1.00 0.00 19 MET A CA 19
ATOM 9052 C C . MET A 1 19 ? 4.452 -5.867 2.038 1.00 0.00 19 MET A C 19
ATOM 9053 O O . MET A 1 19 ? 5.550 -5.761 2.549 1.00 0.00 19 MET A O 19
ATOM 9067 N N . SER A 1 20 ? 4.237 -6.697 1.041 1.00 0.00 20 SER A N 19
ATOM 9068 C CA . SER A 1 20 ? 5.359 -7.537 0.506 1.00 0.00 20 SER A CA 19
ATOM 9069 C C . SER A 1 20 ? 6.476 -6.628 -0.024 1.00 0.00 20 SER A C 19
ATOM 9070 O O . SER A 1 20 ? 7.648 -6.872 0.199 1.00 0.00 20 SER A O 19
ATOM 9078 N N . ARG A 1 21 ? 6.111 -5.569 -0.706 1.00 0.00 21 ARG A N 19
ATOM 9079 C CA . ARG A 1 21 ? 7.133 -4.616 -1.242 1.00 0.00 21 ARG A CA 19
ATOM 9080 C C . ARG A 1 21 ? 7.861 -3.928 -0.076 1.00 0.00 21 ARG A C 19
ATOM 9081 O O . ARG A 1 21 ? 9.069 -3.780 -0.088 1.00 0.00 21 ARG A O 19
ATOM 9102 N N . PHE A 1 22 ? 7.126 -3.518 0.932 1.00 0.00 22 PHE A N 19
ATOM 9103 C CA . PHE A 1 22 ? 7.755 -2.845 2.112 1.00 0.00 22 PHE A CA 19
ATOM 9104 C C . PHE A 1 22 ? 8.667 -3.827 2.857 1.00 0.00 22 PHE A C 19
ATOM 9105 O O . PHE A 1 22 ? 9.736 -3.464 3.309 1.00 0.00 22 PHE A O 19
ATOM 9122 N N . GLY A 1 23 ? 8.256 -5.069 2.979 1.00 0.00 23 GLY A N 19
ATOM 9123 C CA . GLY A 1 23 ? 9.099 -6.083 3.686 1.00 0.00 23 GLY A CA 19
ATOM 9124 C C . GLY A 1 23 ? 10.450 -6.212 2.975 1.00 0.00 23 GLY A C 19
ATOM 9125 O O . GLY A 1 23 ? 11.489 -6.267 3.606 1.00 0.00 23 GLY A O 19
ATOM 9129 N N . PHE A 1 24 ? 10.442 -6.247 1.662 1.00 0.00 24 PHE A N 19
ATOM 9130 C CA . PHE A 1 24 ? 11.727 -6.356 0.900 1.00 0.00 24 PHE A CA 19
ATOM 9131 C C . PHE A 1 24 ? 12.611 -5.138 1.194 1.00 0.00 24 PHE A C 19
ATOM 9132 O O . PHE A 1 24 ? 13.809 -5.258 1.366 1.00 0.00 24 PHE A O 19
ATOM 9149 N N . PHE A 1 25 ? 12.022 -3.969 1.264 1.00 0.00 25 PHE A N 19
ATOM 9150 C CA . PHE A 1 25 ? 12.820 -2.737 1.560 1.00 0.00 25 PHE A CA 19
ATOM 9151 C C . PHE A 1 25 ? 13.292 -2.739 3.022 1.00 0.00 25 PHE A C 19
ATOM 9152 O O . PHE A 1 25 ? 14.289 -2.132 3.352 1.00 0.00 25 PHE A O 19
ATOM 9169 N N . ALA A 1 26 ? 12.587 -3.419 3.896 1.00 0.00 26 ALA A N 19
ATOM 9170 C CA . ALA A 1 26 ? 13.004 -3.461 5.334 1.00 0.00 26 ALA A CA 19
ATOM 9171 C C . ALA A 1 26 ? 14.360 -4.164 5.469 1.00 0.00 26 ALA A C 19
ATOM 9172 O O . ALA A 1 26 ? 15.250 -3.686 6.146 1.00 0.00 26 ALA A O 19
ATOM 9179 N N . HIS A 1 27 ? 14.523 -5.293 4.822 1.00 0.00 27 HIS A N 19
ATOM 9180 C CA . HIS A 1 27 ? 15.823 -6.028 4.901 1.00 0.00 27 HIS A CA 19
ATOM 9181 C C . HIS A 1 27 ? 16.823 -5.444 3.892 1.00 0.00 27 HIS A C 19
ATOM 9182 O O . HIS A 1 27 ? 18.007 -5.369 4.158 1.00 0.00 27 HIS A O 19
ATOM 9196 N N . LEU A 1 28 ? 16.352 -5.027 2.742 1.00 0.00 28 LEU A N 19
ATOM 9197 C CA . LEU A 1 28 ? 17.266 -4.442 1.714 1.00 0.00 28 LEU A CA 19
ATOM 9198 C C . LEU A 1 28 ? 16.998 -2.937 1.581 1.00 0.00 28 LEU A C 19
ATOM 9199 O O . LEU A 1 28 ? 16.733 -2.432 0.505 1.00 0.00 28 LEU A O 19
ATOM 9215 N N . LEU A 1 29 ? 17.058 -2.222 2.677 1.00 0.00 29 LEU A N 19
ATOM 9216 C CA . LEU A 1 29 ? 16.803 -0.747 2.638 1.00 0.00 29 LEU A CA 19
ATOM 9217 C C . LEU A 1 29 ? 18.011 -0.008 2.046 1.00 0.00 29 LEU A C 19
ATOM 9218 O O . LEU A 1 29 ? 19.142 -0.318 2.370 1.00 0.00 29 LEU A O 19
ATOM 9234 N N . PRO A 1 30 ? 17.728 0.953 1.195 1.00 0.00 30 PRO A N 19
ATOM 9235 C CA . PRO A 1 30 ? 18.809 1.749 0.553 1.00 0.00 30 PRO A CA 19
ATOM 9236 C C . PRO A 1 30 ? 19.407 2.759 1.547 1.00 0.00 30 PRO A C 19
ATOM 9237 O O . PRO A 1 30 ? 19.030 2.804 2.705 1.00 0.00 30 PRO A O 19
ATOM 9248 N N . ARG A 1 31 ? 20.335 3.570 1.100 1.00 0.00 31 ARG A N 19
ATOM 9249 C CA . ARG A 1 31 ? 20.960 4.582 2.012 1.00 0.00 31 ARG A CA 19
ATOM 9250 C C . ARG A 1 31 ? 20.064 5.823 2.143 1.00 0.00 31 ARG A C 19
ATOM 9251 O O . ARG A 1 31 ? 19.205 6.014 1.294 1.00 0.00 31 ARG A O 19
ATOM 9273 N N . ASP A 1 1 ? -5.469 1.051 -7.708 1.00 0.00 1 ASP A N 20
ATOM 9274 C CA . ASP A 1 1 ? -5.782 2.445 -8.153 1.00 0.00 1 ASP A CA 20
ATOM 9275 C C . ASP A 1 1 ? -7.161 2.490 -8.824 1.00 0.00 1 ASP A C 20
ATOM 9276 O O . ASP A 1 1 ? -7.646 1.490 -9.322 1.00 0.00 1 ASP A O 20
ATOM 9284 N N . THR A 1 2 ? -7.793 3.645 -8.837 1.00 0.00 2 THR A N 20
ATOM 9285 C CA . THR A 1 2 ? -9.150 3.778 -9.471 1.00 0.00 2 THR A CA 20
ATOM 9286 C C . THR A 1 2 ? -10.160 2.856 -8.761 1.00 0.00 2 THR A C 20
ATOM 9287 O O . THR A 1 2 ? -9.828 2.190 -7.798 1.00 0.00 2 THR A O 20
ATOM 9298 N N . GLU A 1 3 ? -11.392 2.822 -9.225 1.00 0.00 3 GLU A N 20
ATOM 9299 C CA . GLU A 1 3 ? -12.432 1.953 -8.582 1.00 0.00 3 GLU A CA 20
ATOM 9300 C C . GLU A 1 3 ? -12.504 2.229 -7.072 1.00 0.00 3 GLU A C 20
ATOM 9301 O O . GLU A 1 3 ? -12.145 1.396 -6.259 1.00 0.00 3 GLU A O 20
ATOM 9313 N N . ILE A 1 4 ? -12.967 3.395 -6.694 1.00 0.00 4 ILE A N 20
ATOM 9314 C CA . ILE A 1 4 ? -13.063 3.734 -5.237 1.00 0.00 4 ILE A CA 20
ATOM 9315 C C . ILE A 1 4 ? -14.503 3.538 -4.736 1.00 0.00 4 ILE A C 20
ATOM 9316 O O . ILE A 1 4 ? -15.151 4.464 -4.283 1.00 0.00 4 ILE A O 20
ATOM 9332 N N . ILE A 1 5 ? -15.002 2.330 -4.809 1.00 0.00 5 ILE A N 20
ATOM 9333 C CA . ILE A 1 5 ? -16.394 2.059 -4.336 1.00 0.00 5 ILE A CA 20
ATOM 9334 C C . ILE A 1 5 ? -16.374 1.695 -2.848 1.00 0.00 5 ILE A C 20
ATOM 9335 O O . ILE A 1 5 ? -15.560 0.905 -2.404 1.00 0.00 5 ILE A O 20
ATOM 9351 N N . GLY A 1 6 ? -17.261 2.271 -2.077 1.00 0.00 6 GLY A N 20
ATOM 9352 C CA . GLY A 1 6 ? -17.302 1.969 -0.613 1.00 0.00 6 GLY A CA 20
ATOM 9353 C C . GLY A 1 6 ? -18.200 0.755 -0.356 1.00 0.00 6 GLY A C 20
ATOM 9354 O O . GLY A 1 6 ? -19.223 0.860 0.293 1.00 0.00 6 GLY A O 20
ATOM 9358 N N . GLY A 1 7 ? -17.820 -0.395 -0.856 1.00 0.00 7 GLY A N 20
ATOM 9359 C CA . GLY A 1 7 ? -18.644 -1.624 -0.642 1.00 0.00 7 GLY A CA 20
ATOM 9360 C C . GLY A 1 7 ? -18.055 -2.439 0.514 1.00 0.00 7 GLY A C 20
ATOM 9361 O O . GLY A 1 7 ? -18.761 -2.850 1.418 1.00 0.00 7 GLY A O 20
ATOM 9365 N N . LEU A 1 8 ? -16.765 -2.674 0.492 1.00 0.00 8 LEU A N 20
ATOM 9366 C CA . LEU A 1 8 ? -16.119 -3.460 1.586 1.00 0.00 8 LEU A CA 20
ATOM 9367 C C . LEU A 1 8 ? -14.770 -2.829 1.963 1.00 0.00 8 LEU A C 20
ATOM 9368 O O . LEU A 1 8 ? -13.753 -3.496 2.011 1.00 0.00 8 LEU A O 20
ATOM 9384 N N . THR A 1 9 ? -14.764 -1.541 2.232 1.00 0.00 9 THR A N 20
ATOM 9385 C CA . THR A 1 9 ? -13.493 -0.836 2.610 1.00 0.00 9 THR A CA 20
ATOM 9386 C C . THR A 1 9 ? -12.390 -1.115 1.574 1.00 0.00 9 THR A C 20
ATOM 9387 O O . THR A 1 9 ? -11.281 -1.467 1.921 1.00 0.00 9 THR A O 20
ATOM 9398 N N . ILE A 1 10 ? -12.710 -0.950 0.303 1.00 0.00 10 ILE A N 20
ATOM 9399 C CA . ILE A 1 10 ? -11.724 -1.187 -0.816 1.00 0.00 10 ILE A CA 20
ATOM 9400 C C . ILE A 1 10 ? -11.148 -2.618 -0.775 1.00 0.00 10 ILE A C 20
ATOM 9401 O O . ILE A 1 10 ? -11.339 -3.343 0.184 1.00 0.00 10 ILE A O 20
ATOM 9417 N N . PRO A 1 11 ? -10.458 -2.981 -1.834 1.00 0.00 11 PRO A N 20
ATOM 9418 C CA . PRO A 1 11 ? -9.849 -4.331 -1.919 1.00 0.00 11 PRO A CA 20
ATOM 9419 C C . PRO A 1 11 ? -8.575 -4.395 -1.064 1.00 0.00 11 PRO A C 20
ATOM 9420 O O . PRO A 1 11 ? -7.738 -3.517 -1.140 1.00 0.00 11 PRO A O 20
ATOM 9431 N N . PRO A 1 12 ? -8.467 -5.439 -0.273 1.00 0.00 12 PRO A N 20
ATOM 9432 C CA . PRO A 1 12 ? -7.277 -5.615 0.602 1.00 0.00 12 PRO A CA 20
ATOM 9433 C C . PRO A 1 12 ? -6.039 -6.041 -0.209 1.00 0.00 12 PRO A C 20
ATOM 9434 O O . PRO A 1 12 ? -4.931 -6.014 0.290 1.00 0.00 12 PRO A O 20
ATOM 9445 N N . VAL A 1 13 ? -6.219 -6.443 -1.450 1.00 0.00 13 VAL A N 20
ATOM 9446 C CA . VAL A 1 13 ? -5.050 -6.880 -2.284 1.00 0.00 13 VAL A CA 20
ATOM 9447 C C . VAL A 1 13 ? -4.004 -5.755 -2.408 1.00 0.00 13 VAL A C 20
ATOM 9448 O O . VAL A 1 13 ? -2.815 -6.004 -2.325 1.00 0.00 13 VAL A O 20
ATOM 9461 N N . VAL A 1 14 ? -4.429 -4.526 -2.597 1.00 0.00 14 VAL A N 20
ATOM 9462 C CA . VAL A 1 14 ? -3.440 -3.403 -2.716 1.00 0.00 14 VAL A CA 20
ATOM 9463 C C . VAL A 1 14 ? -2.757 -3.156 -1.363 1.00 0.00 14 VAL A C 20
ATOM 9464 O O . VAL A 1 14 ? -1.572 -2.878 -1.302 1.00 0.00 14 VAL A O 20
ATOM 9477 N N . ALA A 1 15 ? -3.488 -3.274 -0.278 1.00 0.00 15 ALA A N 20
ATOM 9478 C CA . ALA A 1 15 ? -2.877 -3.064 1.071 1.00 0.00 15 ALA A CA 20
ATOM 9479 C C . ALA A 1 15 ? -1.842 -4.161 1.350 1.00 0.00 15 ALA A C 20
ATOM 9480 O O . ALA A 1 15 ? -0.794 -3.907 1.913 1.00 0.00 15 ALA A O 20
ATOM 9487 N N . LEU A 1 16 ? -2.130 -5.378 0.947 1.00 0.00 16 LEU A N 20
ATOM 9488 C CA . LEU A 1 16 ? -1.168 -6.503 1.169 1.00 0.00 16 LEU A CA 20
ATOM 9489 C C . LEU A 1 16 ? 0.117 -6.275 0.359 1.00 0.00 16 LEU A C 20
ATOM 9490 O O . LEU A 1 16 ? 1.191 -6.670 0.768 1.00 0.00 16 LEU A O 20
ATOM 9506 N N . VAL A 1 17 ? 0.013 -5.641 -0.785 1.00 0.00 17 VAL A N 20
ATOM 9507 C CA . VAL A 1 17 ? 1.227 -5.386 -1.621 1.00 0.00 17 VAL A CA 20
ATOM 9508 C C . VAL A 1 17 ? 2.020 -4.188 -1.073 1.00 0.00 17 VAL A C 20
ATOM 9509 O O . VAL A 1 17 ? 3.230 -4.142 -1.177 1.00 0.00 17 VAL A O 20
ATOM 9522 N N . VAL A 1 18 ? 1.351 -3.217 -0.497 1.00 0.00 18 VAL A N 20
ATOM 9523 C CA . VAL A 1 18 ? 2.075 -2.022 0.049 1.00 0.00 18 VAL A CA 20
ATOM 9524 C C . VAL A 1 18 ? 2.853 -2.395 1.321 1.00 0.00 18 VAL A C 20
ATOM 9525 O O . VAL A 1 18 ? 4.016 -2.064 1.461 1.00 0.00 18 VAL A O 20
ATOM 9538 N N . MET A 1 19 ? 2.221 -3.075 2.248 1.00 0.00 19 MET A N 20
ATOM 9539 C CA . MET A 1 19 ? 2.927 -3.463 3.514 1.00 0.00 19 MET A CA 20
ATOM 9540 C C . MET A 1 19 ? 4.114 -4.397 3.220 1.00 0.00 19 MET A C 20
ATOM 9541 O O . MET A 1 19 ? 5.071 -4.446 3.972 1.00 0.00 19 MET A O 20
ATOM 9555 N N . SER A 1 20 ? 4.068 -5.130 2.132 1.00 0.00 20 SER A N 20
ATOM 9556 C CA . SER A 1 20 ? 5.199 -6.048 1.792 1.00 0.00 20 SER A CA 20
ATOM 9557 C C . SER A 1 20 ? 6.280 -5.297 0.996 1.00 0.00 20 SER A C 20
ATOM 9558 O O . SER A 1 20 ? 7.433 -5.676 1.005 1.00 0.00 20 SER A O 20
ATOM 9566 N N . ARG A 1 21 ? 5.913 -4.235 0.316 1.00 0.00 21 ARG A N 20
ATOM 9567 C CA . ARG A 1 21 ? 6.916 -3.453 -0.478 1.00 0.00 21 ARG A CA 20
ATOM 9568 C C . ARG A 1 21 ? 8.049 -2.954 0.432 1.00 0.00 21 ARG A C 20
ATOM 9569 O O . ARG A 1 21 ? 9.206 -3.272 0.223 1.00 0.00 21 ARG A O 20
ATOM 9590 N N . PHE A 1 22 ? 7.722 -2.184 1.443 1.00 0.00 22 PHE A N 20
ATOM 9591 C CA . PHE A 1 22 ? 8.779 -1.671 2.372 1.00 0.00 22 PHE A CA 20
ATOM 9592 C C . PHE A 1 22 ? 9.443 -2.837 3.117 1.00 0.00 22 PHE A C 20
ATOM 9593 O O . PHE A 1 22 ? 10.635 -2.826 3.357 1.00 0.00 22 PHE A O 20
ATOM 9610 N N . GLY A 1 23 ? 8.679 -3.844 3.476 1.00 0.00 23 GLY A N 20
ATOM 9611 C CA . GLY A 1 23 ? 9.261 -5.017 4.196 1.00 0.00 23 GLY A CA 20
ATOM 9612 C C . GLY A 1 23 ? 10.264 -5.735 3.286 1.00 0.00 23 GLY A C 20
ATOM 9613 O O . GLY A 1 23 ? 11.319 -6.153 3.726 1.00 0.00 23 GLY A O 20
ATOM 9617 N N . PHE A 1 24 ? 9.944 -5.876 2.021 1.00 0.00 24 PHE A N 20
ATOM 9618 C CA . PHE A 1 24 ? 10.879 -6.563 1.074 1.00 0.00 24 PHE A CA 20
ATOM 9619 C C . PHE A 1 24 ? 12.190 -5.776 0.964 1.00 0.00 24 PHE A C 20
ATOM 9620 O O . PHE A 1 24 ? 13.262 -6.338 1.063 1.00 0.00 24 PHE A O 20
ATOM 9637 N N . PHE A 1 25 ? 12.111 -4.481 0.764 1.00 0.00 25 PHE A N 20
ATOM 9638 C CA . PHE A 1 25 ? 13.355 -3.654 0.650 1.00 0.00 25 PHE A CA 20
ATOM 9639 C C . PHE A 1 25 ? 14.233 -3.830 1.898 1.00 0.00 25 PHE A C 20
ATOM 9640 O O . PHE A 1 25 ? 15.442 -3.916 1.806 1.00 0.00 25 PHE A O 20
ATOM 9657 N N . ALA A 1 26 ? 13.628 -3.891 3.060 1.00 0.00 26 ALA A N 20
ATOM 9658 C CA . ALA A 1 26 ? 14.423 -4.069 4.315 1.00 0.00 26 ALA A CA 20
ATOM 9659 C C . ALA A 1 26 ? 14.974 -5.499 4.402 1.00 0.00 26 ALA A C 20
ATOM 9660 O O . ALA A 1 26 ? 16.104 -5.711 4.799 1.00 0.00 26 ALA A O 20
ATOM 9667 N N . HIS A 1 27 ? 14.184 -6.479 4.030 1.00 0.00 27 HIS A N 20
ATOM 9668 C CA . HIS A 1 27 ? 14.663 -7.896 4.089 1.00 0.00 27 HIS A CA 20
ATOM 9669 C C . HIS A 1 27 ? 15.098 -8.374 2.694 1.00 0.00 27 HIS A C 20
ATOM 9670 O O . HIS A 1 27 ? 14.750 -9.460 2.264 1.00 0.00 27 HIS A O 20
ATOM 9684 N N . LEU A 1 28 ? 15.859 -7.573 1.985 1.00 0.00 28 LEU A N 20
ATOM 9685 C CA . LEU A 1 28 ? 16.319 -7.980 0.621 1.00 0.00 28 LEU A CA 20
ATOM 9686 C C . LEU A 1 28 ? 17.704 -8.639 0.701 1.00 0.00 28 LEU A C 20
ATOM 9687 O O . LEU A 1 28 ? 17.955 -9.650 0.070 1.00 0.00 28 LEU A O 20
ATOM 9703 N N . LEU A 1 29 ? 18.603 -8.072 1.469 1.00 0.00 29 LEU A N 20
ATOM 9704 C CA . LEU A 1 29 ? 19.972 -8.662 1.590 1.00 0.00 29 LEU A CA 20
ATOM 9705 C C . LEU A 1 29 ? 20.351 -8.824 3.069 1.00 0.00 29 LEU A C 20
ATOM 9706 O O . LEU A 1 29 ? 20.070 -7.958 3.874 1.00 0.00 29 LEU A O 20
ATOM 9722 N N . PRO A 1 30 ? 20.985 -9.933 3.376 1.00 0.00 30 PRO A N 20
ATOM 9723 C CA . PRO A 1 30 ? 21.412 -10.205 4.773 1.00 0.00 30 PRO A CA 20
ATOM 9724 C C . PRO A 1 30 ? 22.649 -9.365 5.129 1.00 0.00 30 PRO A C 20
ATOM 9725 O O . PRO A 1 30 ? 23.775 -9.777 4.916 1.00 0.00 30 PRO A O 20
ATOM 9736 N N . ARG A 1 31 ? 22.443 -8.187 5.667 1.00 0.00 31 ARG A N 20
ATOM 9737 C CA . ARG A 1 31 ? 23.598 -7.312 6.038 1.00 0.00 31 ARG A CA 20
ATOM 9738 C C . ARG A 1 31 ? 23.343 -6.645 7.398 1.00 0.00 31 ARG A C 20
ATOM 9739 O O . ARG A 1 31 ? 22.338 -5.961 7.527 1.00 0.00 31 ARG A O 20
ATOM 9761 N N . ASP A 1 1 ? -10.601 11.513 21.291 1.00 0.00 1 ASP A N 21
ATOM 9762 C CA . ASP A 1 1 ? -11.183 10.337 20.576 1.00 0.00 1 ASP A CA 21
ATOM 9763 C C . ASP A 1 1 ? -11.327 10.642 19.080 1.00 0.00 1 ASP A C 21
ATOM 9764 O O . ASP A 1 1 ? -11.917 11.635 18.697 1.00 0.00 1 ASP A O 21
ATOM 9772 N N . THR A 1 2 ? -10.790 9.797 18.235 1.00 0.00 2 THR A N 21
ATOM 9773 C CA . THR A 1 2 ? -10.892 10.035 16.760 1.00 0.00 2 THR A CA 21
ATOM 9774 C C . THR A 1 2 ? -10.851 8.704 15.995 1.00 0.00 2 THR A C 21
ATOM 9775 O O . THR A 1 2 ? -10.503 7.673 16.540 1.00 0.00 2 THR A O 21
ATOM 9786 N N . GLU A 1 3 ? -11.203 8.729 14.734 1.00 0.00 3 GLU A N 21
ATOM 9787 C CA . GLU A 1 3 ? -11.190 7.480 13.919 1.00 0.00 3 GLU A CA 21
ATOM 9788 C C . GLU A 1 3 ? -10.970 7.828 12.434 1.00 0.00 3 GLU A C 21
ATOM 9789 O O . GLU A 1 3 ? -9.869 8.165 12.040 1.00 0.00 3 GLU A O 21
ATOM 9801 N N . ILE A 1 4 ? -12.000 7.754 11.614 1.00 0.00 4 ILE A N 21
ATOM 9802 C CA . ILE A 1 4 ? -11.868 8.079 10.152 1.00 0.00 4 ILE A CA 21
ATOM 9803 C C . ILE A 1 4 ? -10.848 7.145 9.471 1.00 0.00 4 ILE A C 21
ATOM 9804 O O . ILE A 1 4 ? -11.223 6.144 8.892 1.00 0.00 4 ILE A O 21
ATOM 9820 N N . ILE A 1 5 ? -9.569 7.469 9.536 1.00 0.00 5 ILE A N 21
ATOM 9821 C CA . ILE A 1 5 ? -8.504 6.618 8.898 1.00 0.00 5 ILE A CA 21
ATOM 9822 C C . ILE A 1 5 ? -8.672 6.589 7.371 1.00 0.00 5 ILE A C 21
ATOM 9823 O O . ILE A 1 5 ? -9.677 6.141 6.850 1.00 0.00 5 ILE A O 21
ATOM 9839 N N . GLY A 1 6 ? -7.687 7.067 6.649 1.00 0.00 6 GLY A N 21
ATOM 9840 C CA . GLY A 1 6 ? -7.775 7.073 5.157 1.00 0.00 6 GLY A CA 21
ATOM 9841 C C . GLY A 1 6 ? -7.509 5.664 4.617 1.00 0.00 6 GLY A C 21
ATOM 9842 O O . GLY A 1 6 ? -6.463 5.394 4.059 1.00 0.00 6 GLY A O 21
ATOM 9846 N N . GLY A 1 7 ? -8.451 4.768 4.780 1.00 0.00 7 GLY A N 21
ATOM 9847 C CA . GLY A 1 7 ? -8.263 3.372 4.279 1.00 0.00 7 GLY A CA 21
ATOM 9848 C C . GLY A 1 7 ? -9.613 2.790 3.844 1.00 0.00 7 GLY A C 21
ATOM 9849 O O . GLY A 1 7 ? -9.893 1.627 4.065 1.00 0.00 7 GLY A O 21
ATOM 9853 N N . LEU A 1 8 ? -10.449 3.590 3.226 1.00 0.00 8 LEU A N 21
ATOM 9854 C CA . LEU A 1 8 ? -11.781 3.086 2.769 1.00 0.00 8 LEU A CA 21
ATOM 9855 C C . LEU A 1 8 ? -11.866 3.072 1.235 1.00 0.00 8 LEU A C 21
ATOM 9856 O O . LEU A 1 8 ? -12.867 2.672 0.669 1.00 0.00 8 LEU A O 21
ATOM 9872 N N . THR A 1 9 ? -10.826 3.498 0.559 1.00 0.00 9 THR A N 21
ATOM 9873 C CA . THR A 1 9 ? -10.844 3.502 -0.937 1.00 0.00 9 THR A CA 21
ATOM 9874 C C . THR A 1 9 ? -9.804 2.507 -1.475 1.00 0.00 9 THR A C 21
ATOM 9875 O O . THR A 1 9 ? -9.292 2.661 -2.568 1.00 0.00 9 THR A O 21
ATOM 9886 N N . ILE A 1 10 ? -9.488 1.486 -0.712 1.00 0.00 10 ILE A N 21
ATOM 9887 C CA . ILE A 1 10 ? -8.482 0.479 -1.170 1.00 0.00 10 ILE A CA 21
ATOM 9888 C C . ILE A 1 10 ? -8.868 -0.920 -0.668 1.00 0.00 10 ILE A C 21
ATOM 9889 O O . ILE A 1 10 ? -9.137 -1.101 0.505 1.00 0.00 10 ILE A O 21
ATOM 9905 N N . PRO A 1 11 ? -8.877 -1.867 -1.577 1.00 0.00 11 PRO A N 21
ATOM 9906 C CA . PRO A 1 11 ? -9.226 -3.269 -1.221 1.00 0.00 11 PRO A CA 21
ATOM 9907 C C . PRO A 1 11 ? -8.088 -3.925 -0.418 1.00 0.00 11 PRO A C 21
ATOM 9908 O O . PRO A 1 11 ? -7.035 -3.340 -0.244 1.00 0.00 11 PRO A O 21
ATOM 9919 N N . PRO A 1 12 ? -8.335 -5.130 0.047 1.00 0.00 12 PRO A N 21
ATOM 9920 C CA . PRO A 1 12 ? -7.309 -5.868 0.836 1.00 0.00 12 PRO A CA 21
ATOM 9921 C C . PRO A 1 12 ? -6.129 -6.294 -0.053 1.00 0.00 12 PRO A C 21
ATOM 9922 O O . PRO A 1 12 ? -5.033 -6.516 0.428 1.00 0.00 12 PRO A O 21
ATOM 9933 N N . VAL A 1 13 ? -6.342 -6.408 -1.345 1.00 0.00 13 VAL A N 21
ATOM 9934 C CA . VAL A 1 13 ? -5.229 -6.816 -2.261 1.00 0.00 13 VAL A CA 21
ATOM 9935 C C . VAL A 1 13 ? -4.202 -5.682 -2.387 1.00 0.00 13 VAL A C 21
ATOM 9936 O O . VAL A 1 13 ? -3.020 -5.887 -2.183 1.00 0.00 13 VAL A O 21
ATOM 9949 N N . VAL A 1 14 ? -4.642 -4.488 -2.720 1.00 0.00 14 VAL A N 21
ATOM 9950 C CA . VAL A 1 14 ? -3.684 -3.344 -2.855 1.00 0.00 14 VAL A CA 21
ATOM 9951 C C . VAL A 1 14 ? -2.998 -3.060 -1.508 1.00 0.00 14 VAL A C 21
ATOM 9952 O O . VAL A 1 14 ? -1.837 -2.696 -1.463 1.00 0.00 14 VAL A O 21
ATOM 9965 N N . ALA A 1 15 ? -3.700 -3.241 -0.411 1.00 0.00 15 ALA A N 21
ATOM 9966 C CA . ALA A 1 15 ? -3.082 -2.999 0.930 1.00 0.00 15 ALA A CA 21
ATOM 9967 C C . ALA A 1 15 ? -1.974 -4.031 1.183 1.00 0.00 15 ALA A C 21
ATOM 9968 O O . ALA A 1 15 ? -0.926 -3.710 1.709 1.00 0.00 15 ALA A O 21
ATOM 9975 N N . LEU A 1 16 ? -2.202 -5.265 0.796 1.00 0.00 16 LEU A N 21
ATOM 9976 C CA . LEU A 1 16 ? -1.166 -6.326 0.993 1.00 0.00 16 LEU A CA 21
ATOM 9977 C C . LEU A 1 16 ? 0.056 -6.037 0.110 1.00 0.00 16 LEU A C 21
ATOM 9978 O O . LEU A 1 16 ? 1.186 -6.226 0.519 1.00 0.00 16 LEU A O 21
ATOM 9994 N N . VAL A 1 17 ? -0.168 -5.571 -1.097 1.00 0.00 17 VAL A N 21
ATOM 9995 C CA . VAL A 1 17 ? 0.975 -5.254 -2.014 1.00 0.00 17 VAL A CA 21
ATOM 9996 C C . VAL A 1 17 ? 1.828 -4.122 -1.417 1.00 0.00 17 VAL A C 21
ATOM 9997 O O . VAL A 1 17 ? 3.032 -4.083 -1.594 1.00 0.00 17 VAL A O 21
ATOM 10010 N N . VAL A 1 18 ? 1.212 -3.209 -0.702 1.00 0.00 18 VAL A N 21
ATOM 10011 C CA . VAL A 1 18 ? 1.986 -2.088 -0.081 1.00 0.00 18 VAL A CA 21
ATOM 10012 C C . VAL A 1 18 ? 2.757 -2.604 1.143 1.00 0.00 18 VAL A C 21
ATOM 10013 O O . VAL A 1 18 ? 3.910 -2.271 1.343 1.00 0.00 18 VAL A O 21
ATOM 10026 N N . MET A 1 19 ? 2.126 -3.423 1.955 1.00 0.00 19 MET A N 21
ATOM 10027 C CA . MET A 1 19 ? 2.815 -3.975 3.165 1.00 0.00 19 MET A CA 21
ATOM 10028 C C . MET A 1 19 ? 3.989 -4.874 2.752 1.00 0.00 19 MET A C 21
ATOM 10029 O O . MET A 1 19 ? 5.017 -4.898 3.405 1.00 0.00 19 MET A O 21
ATOM 10043 N N . SER A 1 20 ? 3.854 -5.602 1.668 1.00 0.00 20 SER A N 21
ATOM 10044 C CA . SER A 1 20 ? 4.971 -6.486 1.210 1.00 0.00 20 SER A CA 21
ATOM 10045 C C . SER A 1 20 ? 5.913 -5.699 0.285 1.00 0.00 20 SER A C 21
ATOM 10046 O O . SER A 1 20 ? 6.268 -6.152 -0.788 1.00 0.00 20 SER A O 21
ATOM 10054 N N . ARG A 1 21 ? 6.314 -4.518 0.697 1.00 0.00 21 ARG A N 21
ATOM 10055 C CA . ARG A 1 21 ? 7.227 -3.689 -0.149 1.00 0.00 21 ARG A CA 21
ATOM 10056 C C . ARG A 1 21 ? 8.218 -2.910 0.732 1.00 0.00 21 ARG A C 21
ATOM 10057 O O . ARG A 1 21 ? 9.419 -3.059 0.602 1.00 0.00 21 ARG A O 21
ATOM 10078 N N . PHE A 1 22 ? 7.722 -2.081 1.622 1.00 0.00 22 PHE A N 21
ATOM 10079 C CA . PHE A 1 22 ? 8.631 -1.284 2.510 1.00 0.00 22 PHE A CA 21
ATOM 10080 C C . PHE A 1 22 ? 9.467 -2.217 3.396 1.00 0.00 22 PHE A C 21
ATOM 10081 O O . PHE A 1 22 ? 10.684 -2.160 3.394 1.00 0.00 22 PHE A O 21
ATOM 10098 N N . GLY A 1 23 ? 8.822 -3.079 4.145 1.00 0.00 23 GLY A N 21
ATOM 10099 C CA . GLY A 1 23 ? 9.572 -4.028 5.024 1.00 0.00 23 GLY A CA 21
ATOM 10100 C C . GLY A 1 23 ? 10.302 -5.065 4.160 1.00 0.00 23 GLY A C 21
ATOM 10101 O O . GLY A 1 23 ? 11.348 -5.561 4.529 1.00 0.00 23 GLY A O 21
ATOM 10105 N N . PHE A 1 24 ? 9.757 -5.388 3.009 1.00 0.00 24 PHE A N 21
ATOM 10106 C CA . PHE A 1 24 ? 10.413 -6.389 2.109 1.00 0.00 24 PHE A CA 21
ATOM 10107 C C . PHE A 1 24 ? 11.769 -5.861 1.620 1.00 0.00 24 PHE A C 21
ATOM 10108 O O . PHE A 1 24 ? 12.737 -6.594 1.552 1.00 0.00 24 PHE A O 21
ATOM 10125 N N . PHE A 1 25 ? 11.840 -4.593 1.282 1.00 0.00 25 PHE A N 21
ATOM 10126 C CA . PHE A 1 25 ? 13.132 -4.004 0.796 1.00 0.00 25 PHE A CA 21
ATOM 10127 C C . PHE A 1 25 ? 14.245 -4.179 1.844 1.00 0.00 25 PHE A C 21
ATOM 10128 O O . PHE A 1 25 ? 15.407 -4.306 1.503 1.00 0.00 25 PHE A O 21
ATOM 10145 N N . ALA A 1 26 ? 13.896 -4.185 3.112 1.00 0.00 26 ALA A N 21
ATOM 10146 C CA . ALA A 1 26 ? 14.930 -4.349 4.184 1.00 0.00 26 ALA A CA 21
ATOM 10147 C C . ALA A 1 26 ? 15.737 -5.637 3.972 1.00 0.00 26 ALA A C 21
ATOM 10148 O O . ALA A 1 26 ? 16.948 -5.640 4.088 1.00 0.00 26 ALA A O 21
ATOM 10155 N N . HIS A 1 27 ? 15.079 -6.728 3.661 1.00 0.00 27 HIS A N 21
ATOM 10156 C CA . HIS A 1 27 ? 15.812 -8.013 3.440 1.00 0.00 27 HIS A CA 21
ATOM 10157 C C . HIS A 1 27 ? 15.783 -8.395 1.951 1.00 0.00 27 HIS A C 21
ATOM 10158 O O . HIS A 1 27 ? 15.509 -9.526 1.596 1.00 0.00 27 HIS A O 21
ATOM 10172 N N . LEU A 1 28 ? 16.062 -7.456 1.078 1.00 0.00 28 LEU A N 21
ATOM 10173 C CA . LEU A 1 28 ? 16.046 -7.760 -0.388 1.00 0.00 28 LEU A CA 21
ATOM 10174 C C . LEU A 1 28 ? 17.459 -7.660 -0.982 1.00 0.00 28 LEU A C 21
ATOM 10175 O O . LEU A 1 28 ? 17.860 -8.488 -1.780 1.00 0.00 28 LEU A O 21
ATOM 10191 N N . LEU A 1 29 ? 18.212 -6.653 -0.609 1.00 0.00 29 LEU A N 21
ATOM 10192 C CA . LEU A 1 29 ? 19.596 -6.501 -1.159 1.00 0.00 29 LEU A CA 21
ATOM 10193 C C . LEU A 1 29 ? 20.641 -6.613 -0.036 1.00 0.00 29 LEU A C 21
ATOM 10194 O O . LEU A 1 29 ? 20.743 -5.742 0.807 1.00 0.00 29 LEU A O 21
ATOM 10210 N N . PRO A 1 30 ? 21.387 -7.696 -0.063 1.00 0.00 30 PRO A N 21
ATOM 10211 C CA . PRO A 1 30 ? 22.435 -7.927 0.966 1.00 0.00 30 PRO A CA 21
ATOM 10212 C C . PRO A 1 30 ? 23.662 -7.044 0.697 1.00 0.00 30 PRO A C 21
ATOM 10213 O O . PRO A 1 30 ? 23.847 -6.541 -0.397 1.00 0.00 30 PRO A O 21
ATOM 10224 N N . ARG A 1 31 ? 24.502 -6.858 1.693 1.00 0.00 31 ARG A N 21
ATOM 10225 C CA . ARG A 1 31 ? 25.730 -6.010 1.522 1.00 0.00 31 ARG A CA 21
ATOM 10226 C C . ARG A 1 31 ? 25.347 -4.572 1.116 1.00 0.00 31 ARG A C 21
ATOM 10227 O O . ARG A 1 31 ? 26.143 -3.928 0.450 1.00 0.00 31 ARG A O 21
ATOM 10249 N N . ASP A 1 1 ? -10.787 5.280 -18.508 1.00 0.00 1 ASP A N 22
ATOM 10250 C CA . ASP A 1 1 ? -10.183 5.215 -17.143 1.00 0.00 1 ASP A CA 22
ATOM 10251 C C . ASP A 1 1 ? -10.841 4.095 -16.327 1.00 0.00 1 ASP A C 22
ATOM 10252 O O . ASP A 1 1 ? -12.024 4.136 -16.043 1.00 0.00 1 ASP A O 22
ATOM 10260 N N . THR A 1 2 ? -10.081 3.094 -15.951 1.00 0.00 2 THR A N 22
ATOM 10261 C CA . THR A 1 2 ? -10.658 1.966 -15.153 1.00 0.00 2 THR A CA 22
ATOM 10262 C C . THR A 1 2 ? -9.647 1.482 -14.105 1.00 0.00 2 THR A C 22
ATOM 10263 O O . THR A 1 2 ? -8.649 0.866 -14.430 1.00 0.00 2 THR A O 22
ATOM 10274 N N . GLU A 1 3 ? -9.904 1.755 -12.847 1.00 0.00 3 GLU A N 22
ATOM 10275 C CA . GLU A 1 3 ? -8.966 1.310 -11.769 1.00 0.00 3 GLU A CA 22
ATOM 10276 C C . GLU A 1 3 ? -9.691 1.255 -10.414 1.00 0.00 3 GLU A C 22
ATOM 10277 O O . GLU A 1 3 ? -9.194 1.739 -9.413 1.00 0.00 3 GLU A O 22
ATOM 10289 N N . ILE A 1 4 ? -10.862 0.665 -10.373 1.00 0.00 4 ILE A N 22
ATOM 10290 C CA . ILE A 1 4 ? -11.617 0.576 -9.082 1.00 0.00 4 ILE A CA 22
ATOM 10291 C C . ILE A 1 4 ? -11.583 -0.862 -8.546 1.00 0.00 4 ILE A C 22
ATOM 10292 O O . ILE A 1 4 ? -12.254 -1.740 -9.055 1.00 0.00 4 ILE A O 22
ATOM 10308 N N . ILE A 1 5 ? -10.801 -1.100 -7.524 1.00 0.00 5 ILE A N 22
ATOM 10309 C CA . ILE A 1 5 ? -10.710 -2.478 -6.944 1.00 0.00 5 ILE A CA 22
ATOM 10310 C C . ILE A 1 5 ? -10.810 -2.417 -5.411 1.00 0.00 5 ILE A C 22
ATOM 10311 O O . ILE A 1 5 ? -9.903 -2.810 -4.701 1.00 0.00 5 ILE A O 22
ATOM 10327 N N . GLY A 1 6 ? -11.910 -1.924 -4.901 1.00 0.00 6 GLY A N 22
ATOM 10328 C CA . GLY A 1 6 ? -12.083 -1.831 -3.420 1.00 0.00 6 GLY A CA 22
ATOM 10329 C C . GLY A 1 6 ? -13.543 -2.108 -3.058 1.00 0.00 6 GLY A C 22
ATOM 10330 O O . GLY A 1 6 ? -13.999 -3.234 -3.109 1.00 0.00 6 GLY A O 22
ATOM 10334 N N . GLY A 1 7 ? -14.280 -1.087 -2.695 1.00 0.00 7 GLY A N 22
ATOM 10335 C CA . GLY A 1 7 ? -15.716 -1.284 -2.327 1.00 0.00 7 GLY A CA 22
ATOM 10336 C C . GLY A 1 7 ? -16.203 -0.086 -1.508 1.00 0.00 7 GLY A C 22
ATOM 10337 O O . GLY A 1 7 ? -16.985 0.718 -1.977 1.00 0.00 7 GLY A O 22
ATOM 10341 N N . LEU A 1 8 ? -15.739 0.041 -0.289 1.00 0.00 8 LEU A N 22
ATOM 10342 C CA . LEU A 1 8 ? -16.166 1.191 0.565 1.00 0.00 8 LEU A CA 22
ATOM 10343 C C . LEU A 1 8 ? -14.962 2.095 0.861 1.00 0.00 8 LEU A C 22
ATOM 10344 O O . LEU A 1 8 ? -14.640 2.369 2.003 1.00 0.00 8 LEU A O 22
ATOM 10360 N N . THR A 1 9 ? -14.292 2.554 -0.173 1.00 0.00 9 THR A N 22
ATOM 10361 C CA . THR A 1 9 ? -13.097 3.443 0.009 1.00 0.00 9 THR A CA 22
ATOM 10362 C C . THR A 1 9 ? -12.025 2.737 0.859 1.00 0.00 9 THR A C 22
ATOM 10363 O O . THR A 1 9 ? -11.331 3.359 1.641 1.00 0.00 9 THR A O 22
ATOM 10374 N N . ILE A 1 10 ? -11.881 1.441 0.702 1.00 0.00 10 ILE A N 22
ATOM 10375 C CA . ILE A 1 10 ? -10.853 0.689 1.492 1.00 0.00 10 ILE A CA 22
ATOM 10376 C C . ILE A 1 10 ? -10.195 -0.391 0.616 1.00 0.00 10 ILE A C 22
ATOM 10377 O O . ILE A 1 10 ? -10.835 -1.352 0.236 1.00 0.00 10 ILE A O 22
ATOM 10393 N N . PRO A 1 11 ? -8.931 -0.190 0.319 1.00 0.00 11 PRO A N 22
ATOM 10394 C CA . PRO A 1 11 ? -8.176 -1.154 -0.521 1.00 0.00 11 PRO A CA 22
ATOM 10395 C C . PRO A 1 11 ? -7.614 -2.305 0.338 1.00 0.00 11 PRO A C 22
ATOM 10396 O O . PRO A 1 11 ? -6.732 -2.093 1.149 1.00 0.00 11 PRO A O 22
ATOM 10407 N N . PRO A 1 12 ? -8.149 -3.490 0.135 1.00 0.00 12 PRO A N 22
ATOM 10408 C CA . PRO A 1 12 ? -7.694 -4.672 0.908 1.00 0.00 12 PRO A CA 22
ATOM 10409 C C . PRO A 1 12 ? -6.426 -5.300 0.293 1.00 0.00 12 PRO A C 22
ATOM 10410 O O . PRO A 1 12 ? -5.363 -5.263 0.887 1.00 0.00 12 PRO A O 22
ATOM 10421 N N . VAL A 1 13 ? -6.529 -5.883 -0.880 1.00 0.00 13 VAL A N 22
ATOM 10422 C CA . VAL A 1 13 ? -5.331 -6.520 -1.521 1.00 0.00 13 VAL A CA 22
ATOM 10423 C C . VAL A 1 13 ? -4.259 -5.468 -1.830 1.00 0.00 13 VAL A C 22
ATOM 10424 O O . VAL A 1 13 ? -3.080 -5.718 -1.669 1.00 0.00 13 VAL A O 22
ATOM 10437 N N . VAL A 1 14 ? -4.655 -4.296 -2.271 1.00 0.00 14 VAL A N 22
ATOM 10438 C CA . VAL A 1 14 ? -3.651 -3.227 -2.586 1.00 0.00 14 VAL A CA 22
ATOM 10439 C C . VAL A 1 14 ? -2.788 -2.942 -1.347 1.00 0.00 14 VAL A C 22
ATOM 10440 O O . VAL A 1 14 ? -1.582 -2.810 -1.441 1.00 0.00 14 VAL A O 22
ATOM 10453 N N . ALA A 1 15 ? -3.398 -2.862 -0.188 1.00 0.00 15 ALA A N 22
ATOM 10454 C CA . ALA A 1 15 ? -2.617 -2.604 1.062 1.00 0.00 15 ALA A CA 22
ATOM 10455 C C . ALA A 1 15 ? -1.675 -3.782 1.344 1.00 0.00 15 ALA A C 22
ATOM 10456 O O . ALA A 1 15 ? -0.547 -3.599 1.760 1.00 0.00 15 ALA A O 22
ATOM 10463 N N . LEU A 1 16 ? -2.133 -4.991 1.107 1.00 0.00 16 LEU A N 22
ATOM 10464 C CA . LEU A 1 16 ? -1.268 -6.190 1.345 1.00 0.00 16 LEU A CA 22
ATOM 10465 C C . LEU A 1 16 ? -0.059 -6.159 0.398 1.00 0.00 16 LEU A C 22
ATOM 10466 O O . LEU A 1 16 ? 1.055 -6.454 0.793 1.00 0.00 16 LEU A O 22
ATOM 10482 N N . VAL A 1 17 ? -0.270 -5.791 -0.845 1.00 0.00 17 VAL A N 22
ATOM 10483 C CA . VAL A 1 17 ? 0.867 -5.724 -1.818 1.00 0.00 17 VAL A CA 22
ATOM 10484 C C . VAL A 1 17 ? 1.885 -4.670 -1.355 1.00 0.00 17 VAL A C 22
ATOM 10485 O O . VAL A 1 17 ? 3.083 -4.886 -1.411 1.00 0.00 17 VAL A O 22
ATOM 10498 N N . VAL A 1 18 ? 1.412 -3.539 -0.883 1.00 0.00 18 VAL A N 22
ATOM 10499 C CA . VAL A 1 18 ? 2.345 -2.472 -0.395 1.00 0.00 18 VAL A CA 22
ATOM 10500 C C . VAL A 1 18 ? 3.141 -2.999 0.808 1.00 0.00 18 VAL A C 22
ATOM 10501 O O . VAL A 1 18 ? 4.322 -2.735 0.944 1.00 0.00 18 VAL A O 22
ATOM 10514 N N . MET A 1 19 ? 2.502 -3.754 1.672 1.00 0.00 19 MET A N 22
ATOM 10515 C CA . MET A 1 19 ? 3.216 -4.318 2.859 1.00 0.00 19 MET A CA 22
ATOM 10516 C C . MET A 1 19 ? 4.338 -5.257 2.392 1.00 0.00 19 MET A C 22
ATOM 10517 O O . MET A 1 19 ? 5.430 -5.244 2.931 1.00 0.00 19 MET A O 22
ATOM 10531 N N . SER A 1 20 ? 4.079 -6.057 1.381 1.00 0.00 20 SER A N 22
ATOM 10532 C CA . SER A 1 20 ? 5.133 -6.984 0.859 1.00 0.00 20 SER A CA 22
ATOM 10533 C C . SER A 1 20 ? 6.319 -6.169 0.327 1.00 0.00 20 SER A C 22
ATOM 10534 O O . SER A 1 20 ? 7.466 -6.518 0.539 1.00 0.00 20 SER A O 22
ATOM 10542 N N . ARG A 1 21 ? 6.045 -5.077 -0.351 1.00 0.00 21 ARG A N 22
ATOM 10543 C CA . ARG A 1 21 ? 7.150 -4.220 -0.886 1.00 0.00 21 ARG A CA 22
ATOM 10544 C C . ARG A 1 21 ? 8.008 -3.698 0.272 1.00 0.00 21 ARG A C 22
ATOM 10545 O O . ARG A 1 21 ? 9.222 -3.704 0.206 1.00 0.00 21 ARG A O 22
ATOM 10566 N N . PHE A 1 22 ? 7.378 -3.259 1.339 1.00 0.00 22 PHE A N 22
ATOM 10567 C CA . PHE A 1 22 ? 8.147 -2.744 2.515 1.00 0.00 22 PHE A CA 22
ATOM 10568 C C . PHE A 1 22 ? 9.021 -3.861 3.101 1.00 0.00 22 PHE A C 22
ATOM 10569 O O . PHE A 1 22 ? 10.158 -3.633 3.470 1.00 0.00 22 PHE A O 22
ATOM 10586 N N . GLY A 1 23 ? 8.503 -5.066 3.180 1.00 0.00 23 GLY A N 22
ATOM 10587 C CA . GLY A 1 23 ? 9.304 -6.203 3.731 1.00 0.00 23 GLY A CA 22
ATOM 10588 C C . GLY A 1 23 ? 10.581 -6.372 2.902 1.00 0.00 23 GLY A C 22
ATOM 10589 O O . GLY A 1 23 ? 11.653 -6.582 3.437 1.00 0.00 23 GLY A O 22
ATOM 10593 N N . PHE A 1 24 ? 10.472 -6.266 1.597 1.00 0.00 24 PHE A N 22
ATOM 10594 C CA . PHE A 1 24 ? 11.680 -6.402 0.725 1.00 0.00 24 PHE A CA 22
ATOM 10595 C C . PHE A 1 24 ? 12.647 -5.246 1.003 1.00 0.00 24 PHE A C 22
ATOM 10596 O O . PHE A 1 24 ? 13.837 -5.445 1.150 1.00 0.00 24 PHE A O 22
ATOM 10613 N N . PHE A 1 25 ? 12.136 -4.039 1.090 1.00 0.00 25 PHE A N 22
ATOM 10614 C CA . PHE A 1 25 ? 13.018 -2.866 1.375 1.00 0.00 25 PHE A CA 22
ATOM 10615 C C . PHE A 1 25 ? 13.641 -3.008 2.770 1.00 0.00 25 PHE A C 22
ATOM 10616 O O . PHE A 1 25 ? 14.805 -2.712 2.969 1.00 0.00 25 PHE A O 22
ATOM 10633 N N . ALA A 1 26 ? 12.875 -3.469 3.732 1.00 0.00 26 ALA A N 22
ATOM 10634 C CA . ALA A 1 26 ? 13.416 -3.648 5.116 1.00 0.00 26 ALA A CA 22
ATOM 10635 C C . ALA A 1 26 ? 14.590 -4.636 5.102 1.00 0.00 26 ALA A C 22
ATOM 10636 O O . ALA A 1 26 ? 15.551 -4.478 5.830 1.00 0.00 26 ALA A O 22
ATOM 10643 N N . HIS A 1 27 ? 14.520 -5.649 4.270 1.00 0.00 27 HIS A N 22
ATOM 10644 C CA . HIS A 1 27 ? 15.633 -6.645 4.195 1.00 0.00 27 HIS A CA 22
ATOM 10645 C C . HIS A 1 27 ? 16.886 -5.995 3.590 1.00 0.00 27 HIS A C 22
ATOM 10646 O O . HIS A 1 27 ? 17.999 -6.327 3.949 1.00 0.00 27 HIS A O 22
ATOM 10660 N N . LEU A 1 28 ? 16.710 -5.069 2.676 1.00 0.00 28 LEU A N 22
ATOM 10661 C CA . LEU A 1 28 ? 17.887 -4.395 2.049 1.00 0.00 28 LEU A CA 22
ATOM 10662 C C . LEU A 1 28 ? 18.372 -3.239 2.936 1.00 0.00 28 LEU A C 22
ATOM 10663 O O . LEU A 1 28 ? 19.399 -3.341 3.577 1.00 0.00 28 LEU A O 22
ATOM 10679 N N . LEU A 1 29 ? 17.634 -2.146 2.973 1.00 0.00 29 LEU A N 22
ATOM 10680 C CA . LEU A 1 29 ? 18.028 -0.963 3.812 1.00 0.00 29 LEU A CA 22
ATOM 10681 C C . LEU A 1 29 ? 19.352 -0.350 3.311 1.00 0.00 29 LEU A C 22
ATOM 10682 O O . LEU A 1 29 ? 20.126 -1.004 2.639 1.00 0.00 29 LEU A O 22
ATOM 10698 N N . PRO A 1 30 ? 19.564 0.903 3.653 1.00 0.00 30 PRO A N 22
ATOM 10699 C CA . PRO A 1 30 ? 20.800 1.609 3.228 1.00 0.00 30 PRO A CA 22
ATOM 10700 C C . PRO A 1 30 ? 22.007 1.146 4.059 1.00 0.00 30 PRO A C 22
ATOM 10701 O O . PRO A 1 30 ? 21.865 0.420 5.027 1.00 0.00 30 PRO A O 22
ATOM 10712 N N . ARG A 1 31 ? 23.191 1.559 3.684 1.00 0.00 31 ARG A N 22
ATOM 10713 C CA . ARG A 1 31 ? 24.409 1.148 4.444 1.00 0.00 31 ARG A CA 22
ATOM 10714 C C . ARG A 1 31 ? 25.457 2.268 4.418 1.00 0.00 31 ARG A C 22
ATOM 10715 O O . ARG A 1 31 ? 25.889 2.671 5.484 1.00 0.00 31 ARG A O 22
ATOM 10737 N N . ASP A 1 1 ? -32.300 1.146 2.921 1.00 0.00 1 ASP A N 23
ATOM 10738 C CA . ASP A 1 1 ? -32.130 1.006 4.398 1.00 0.00 1 ASP A CA 23
ATOM 10739 C C . ASP A 1 1 ? -31.439 -0.325 4.732 1.00 0.00 1 ASP A C 23
ATOM 10740 O O . ASP A 1 1 ? -31.494 -1.264 3.962 1.00 0.00 1 ASP A O 23
ATOM 10748 N N . THR A 1 2 ? -30.795 -0.399 5.879 1.00 0.00 2 THR A N 23
ATOM 10749 C CA . THR A 1 2 ? -30.086 -1.657 6.303 1.00 0.00 2 THR A CA 23
ATOM 10750 C C . THR A 1 2 ? -28.979 -2.024 5.301 1.00 0.00 2 THR A C 23
ATOM 10751 O O . THR A 1 2 ? -29.239 -2.561 4.241 1.00 0.00 2 THR A O 23
ATOM 10762 N N . GLU A 1 3 ? -27.741 -1.735 5.646 1.00 0.00 3 GLU A N 23
ATOM 10763 C CA . GLU A 1 3 ? -26.584 -2.053 4.741 1.00 0.00 3 GLU A CA 23
ATOM 10764 C C . GLU A 1 3 ? -26.771 -1.400 3.363 1.00 0.00 3 GLU A C 23
ATOM 10765 O O . GLU A 1 3 ? -27.330 -1.988 2.455 1.00 0.00 3 GLU A O 23
ATOM 10777 N N . ILE A 1 4 ? -26.306 -0.185 3.204 1.00 0.00 4 ILE A N 23
ATOM 10778 C CA . ILE A 1 4 ? -26.454 0.513 1.888 1.00 0.00 4 ILE A CA 23
ATOM 10779 C C . ILE A 1 4 ? -25.073 0.834 1.295 1.00 0.00 4 ILE A C 23
ATOM 10780 O O . ILE A 1 4 ? -24.696 0.302 0.268 1.00 0.00 4 ILE A O 23
ATOM 10796 N N . ILE A 1 5 ? -24.316 1.699 1.930 1.00 0.00 5 ILE A N 23
ATOM 10797 C CA . ILE A 1 5 ? -22.959 2.052 1.396 1.00 0.00 5 ILE A CA 23
ATOM 10798 C C . ILE A 1 5 ? -21.907 2.047 2.517 1.00 0.00 5 ILE A C 23
ATOM 10799 O O . ILE A 1 5 ? -20.953 2.802 2.486 1.00 0.00 5 ILE A O 23
ATOM 10815 N N . GLY A 1 6 ? -22.070 1.196 3.501 1.00 0.00 6 GLY A N 23
ATOM 10816 C CA . GLY A 1 6 ? -21.078 1.137 4.617 1.00 0.00 6 GLY A CA 23
ATOM 10817 C C . GLY A 1 6 ? -20.606 -0.308 4.811 1.00 0.00 6 GLY A C 23
ATOM 10818 O O . GLY A 1 6 ? -20.392 -0.753 5.922 1.00 0.00 6 GLY A O 23
ATOM 10822 N N . GLY A 1 7 ? -20.439 -1.042 3.737 1.00 0.00 7 GLY A N 23
ATOM 10823 C CA . GLY A 1 7 ? -19.980 -2.458 3.855 1.00 0.00 7 GLY A CA 23
ATOM 10824 C C . GLY A 1 7 ? -18.449 -2.511 3.835 1.00 0.00 7 GLY A C 23
ATOM 10825 O O . GLY A 1 7 ? -17.835 -3.126 4.685 1.00 0.00 7 GLY A O 23
ATOM 10829 N N . LEU A 1 8 ? -17.833 -1.869 2.865 1.00 0.00 8 LEU A N 23
ATOM 10830 C CA . LEU A 1 8 ? -16.336 -1.871 2.767 1.00 0.00 8 LEU A CA 23
ATOM 10831 C C . LEU A 1 8 ? -15.800 -3.309 2.671 1.00 0.00 8 LEU A C 23
ATOM 10832 O O . LEU A 1 8 ? -14.713 -3.608 3.132 1.00 0.00 8 LEU A O 23
ATOM 10848 N N . THR A 1 9 ? -16.552 -4.199 2.070 1.00 0.00 9 THR A N 23
ATOM 10849 C CA . THR A 1 9 ? -16.090 -5.614 1.939 1.00 0.00 9 THR A CA 23
ATOM 10850 C C . THR A 1 9 ? -15.325 -5.792 0.621 1.00 0.00 9 THR A C 23
ATOM 10851 O O . THR A 1 9 ? -15.743 -6.518 -0.263 1.00 0.00 9 THR A O 23
ATOM 10862 N N . ILE A 1 10 ? -14.205 -5.128 0.487 1.00 0.00 10 ILE A N 23
ATOM 10863 C CA . ILE A 1 10 ? -13.399 -5.246 -0.770 1.00 0.00 10 ILE A CA 23
ATOM 10864 C C . ILE A 1 10 ? -12.152 -6.106 -0.520 1.00 0.00 10 ILE A C 23
ATOM 10865 O O . ILE A 1 10 ? -11.741 -6.281 0.612 1.00 0.00 10 ILE A O 23
ATOM 10881 N N . PRO A 1 11 ? -11.587 -6.616 -1.592 1.00 0.00 11 PRO A N 23
ATOM 10882 C CA . PRO A 1 11 ? -10.373 -7.466 -1.483 1.00 0.00 11 PRO A CA 23
ATOM 10883 C C . PRO A 1 11 ? -9.138 -6.605 -1.168 1.00 0.00 11 PRO A C 23
ATOM 10884 O O . PRO A 1 11 ? -8.729 -5.792 -1.978 1.00 0.00 11 PRO A O 23
ATOM 10895 N N . PRO A 1 12 ? -8.580 -6.812 0.004 1.00 0.00 12 PRO A N 23
ATOM 10896 C CA . PRO A 1 12 ? -7.384 -6.046 0.424 1.00 0.00 12 PRO A CA 23
ATOM 10897 C C . PRO A 1 12 ? -6.118 -6.660 -0.189 1.00 0.00 12 PRO A C 23
ATOM 10898 O O . PRO A 1 12 ? -5.304 -7.253 0.495 1.00 0.00 12 PRO A O 23
ATOM 10909 N N . VAL A 1 13 ? -5.952 -6.519 -1.477 1.00 0.00 13 VAL A N 23
ATOM 10910 C CA . VAL A 1 13 ? -4.742 -7.091 -2.151 1.00 0.00 13 VAL A CA 23
ATOM 10911 C C . VAL A 1 13 ? -3.759 -5.972 -2.526 1.00 0.00 13 VAL A C 23
ATOM 10912 O O . VAL A 1 13 ? -2.562 -6.114 -2.360 1.00 0.00 13 VAL A O 23
ATOM 10925 N N . VAL A 1 14 ? -4.251 -4.859 -3.019 1.00 0.00 14 VAL A N 23
ATOM 10926 C CA . VAL A 1 14 ? -3.336 -3.734 -3.390 1.00 0.00 14 VAL A CA 23
ATOM 10927 C C . VAL A 1 14 ? -2.783 -3.065 -2.121 1.00 0.00 14 VAL A C 23
ATOM 10928 O O . VAL A 1 14 ? -1.642 -2.645 -2.082 1.00 0.00 14 VAL A O 23
ATOM 10941 N N . ALA A 1 15 ? -3.579 -2.982 -1.080 1.00 0.00 15 ALA A N 23
ATOM 10942 C CA . ALA A 1 15 ? -3.099 -2.359 0.192 1.00 0.00 15 ALA A CA 23
ATOM 10943 C C . ALA A 1 15 ? -2.087 -3.286 0.877 1.00 0.00 15 ALA A C 23
ATOM 10944 O O . ALA A 1 15 ? -1.117 -2.835 1.456 1.00 0.00 15 ALA A O 23
ATOM 10951 N N . LEU A 1 16 ? -2.307 -4.580 0.805 1.00 0.00 16 LEU A N 23
ATOM 10952 C CA . LEU A 1 16 ? -1.358 -5.546 1.441 1.00 0.00 16 LEU A CA 23
ATOM 10953 C C . LEU A 1 16 ? -0.022 -5.550 0.686 1.00 0.00 16 LEU A C 23
ATOM 10954 O O . LEU A 1 16 ? 1.032 -5.629 1.287 1.00 0.00 16 LEU A O 23
ATOM 10970 N N . VAL A 1 17 ? -0.057 -5.454 -0.625 1.00 0.00 17 VAL A N 23
ATOM 10971 C CA . VAL A 1 17 ? 1.218 -5.439 -1.415 1.00 0.00 17 VAL A CA 23
ATOM 10972 C C . VAL A 1 17 ? 2.063 -4.217 -1.021 1.00 0.00 17 VAL A C 23
ATOM 10973 O O . VAL A 1 17 ? 3.274 -4.290 -0.943 1.00 0.00 17 VAL A O 23
ATOM 10986 N N . VAL A 1 18 ? 1.426 -3.100 -0.757 1.00 0.00 18 VAL A N 23
ATOM 10987 C CA . VAL A 1 18 ? 2.188 -1.876 -0.351 1.00 0.00 18 VAL A CA 23
ATOM 10988 C C . VAL A 1 18 ? 2.731 -2.052 1.077 1.00 0.00 18 VAL A C 23
ATOM 10989 O O . VAL A 1 18 ? 3.796 -1.569 1.407 1.00 0.00 18 VAL A O 23
ATOM 11002 N N . MET A 1 19 ? 2.002 -2.747 1.920 1.00 0.00 19 MET A N 23
ATOM 11003 C CA . MET A 1 19 ? 2.468 -2.964 3.327 1.00 0.00 19 MET A CA 23
ATOM 11004 C C . MET A 1 19 ? 3.709 -3.869 3.349 1.00 0.00 19 MET A C 23
ATOM 11005 O O . MET A 1 19 ? 4.640 -3.636 4.096 1.00 0.00 19 MET A O 23
ATOM 11019 N N . SER A 1 20 ? 3.728 -4.898 2.534 1.00 0.00 20 SER A N 23
ATOM 11020 C CA . SER A 1 20 ? 4.911 -5.819 2.507 1.00 0.00 20 SER A CA 23
ATOM 11021 C C . SER A 1 20 ? 6.101 -5.165 1.783 1.00 0.00 20 SER A C 23
ATOM 11022 O O . SER A 1 20 ? 7.229 -5.589 1.940 1.00 0.00 20 SER A O 23
ATOM 11030 N N . ARG A 1 21 ? 5.858 -4.140 0.993 1.00 0.00 21 ARG A N 23
ATOM 11031 C CA . ARG A 1 21 ? 6.976 -3.462 0.261 1.00 0.00 21 ARG A CA 23
ATOM 11032 C C . ARG A 1 21 ? 8.077 -3.022 1.240 1.00 0.00 21 ARG A C 23
ATOM 11033 O O . ARG A 1 21 ? 9.251 -3.135 0.948 1.00 0.00 21 ARG A O 23
ATOM 11054 N N . PHE A 1 22 ? 7.704 -2.528 2.398 1.00 0.00 22 PHE A N 23
ATOM 11055 C CA . PHE A 1 22 ? 8.732 -2.089 3.395 1.00 0.00 22 PHE A CA 23
ATOM 11056 C C . PHE A 1 22 ? 9.554 -3.294 3.873 1.00 0.00 22 PHE A C 23
ATOM 11057 O O . PHE A 1 22 ? 10.771 -3.246 3.909 1.00 0.00 22 PHE A O 23
ATOM 11074 N N . GLY A 1 23 ? 8.900 -4.373 4.235 1.00 0.00 23 GLY A N 23
ATOM 11075 C CA . GLY A 1 23 ? 9.638 -5.585 4.704 1.00 0.00 23 GLY A CA 23
ATOM 11076 C C . GLY A 1 23 ? 10.477 -6.150 3.554 1.00 0.00 23 GLY A C 23
ATOM 11077 O O . GLY A 1 23 ? 11.640 -6.467 3.723 1.00 0.00 23 GLY A O 23
ATOM 11081 N N . PHE A 1 24 ? 9.896 -6.268 2.383 1.00 0.00 24 PHE A N 23
ATOM 11082 C CA . PHE A 1 24 ? 10.653 -6.803 1.207 1.00 0.00 24 PHE A CA 23
ATOM 11083 C C . PHE A 1 24 ? 11.856 -5.904 0.899 1.00 0.00 24 PHE A C 23
ATOM 11084 O O . PHE A 1 24 ? 12.934 -6.380 0.603 1.00 0.00 24 PHE A O 23
ATOM 11101 N N . PHE A 1 25 ? 11.676 -4.606 0.974 1.00 0.00 25 PHE A N 23
ATOM 11102 C CA . PHE A 1 25 ? 12.807 -3.665 0.695 1.00 0.00 25 PHE A CA 23
ATOM 11103 C C . PHE A 1 25 ? 13.935 -3.876 1.716 1.00 0.00 25 PHE A C 23
ATOM 11104 O O . PHE A 1 25 ? 15.099 -3.873 1.368 1.00 0.00 25 PHE A O 23
ATOM 11121 N N . ALA A 1 26 ? 13.595 -4.062 2.968 1.00 0.00 26 ALA A N 23
ATOM 11122 C CA . ALA A 1 26 ? 14.645 -4.280 4.014 1.00 0.00 26 ALA A CA 23
ATOM 11123 C C . ALA A 1 26 ? 15.424 -5.578 3.739 1.00 0.00 26 ALA A C 23
ATOM 11124 O O . ALA A 1 26 ? 16.574 -5.708 4.111 1.00 0.00 26 ALA A O 23
ATOM 11131 N N . HIS A 1 27 ? 14.801 -6.535 3.093 1.00 0.00 27 HIS A N 23
ATOM 11132 C CA . HIS A 1 27 ? 15.496 -7.826 2.792 1.00 0.00 27 HIS A CA 23
ATOM 11133 C C . HIS A 1 27 ? 16.154 -7.781 1.402 1.00 0.00 27 HIS A C 23
ATOM 11134 O O . HIS A 1 27 ? 17.187 -8.382 1.182 1.00 0.00 27 HIS A O 23
ATOM 11148 N N . LEU A 1 28 ? 15.560 -7.079 0.464 1.00 0.00 28 LEU A N 23
ATOM 11149 C CA . LEU A 1 28 ? 16.152 -7.005 -0.910 1.00 0.00 28 LEU A CA 23
ATOM 11150 C C . LEU A 1 28 ? 17.095 -5.797 -1.037 1.00 0.00 28 LEU A C 23
ATOM 11151 O O . LEU A 1 28 ? 17.143 -5.143 -2.064 1.00 0.00 28 LEU A O 23
ATOM 11167 N N . LEU A 1 29 ? 17.851 -5.502 -0.007 1.00 0.00 29 LEU A N 23
ATOM 11168 C CA . LEU A 1 29 ? 18.796 -4.347 -0.069 1.00 0.00 29 LEU A CA 23
ATOM 11169 C C . LEU A 1 29 ? 20.195 -4.784 0.398 1.00 0.00 29 LEU A C 23
ATOM 11170 O O . LEU A 1 29 ? 20.360 -5.225 1.521 1.00 0.00 29 LEU A O 23
ATOM 11186 N N . PRO A 1 30 ? 21.157 -4.650 -0.486 1.00 0.00 30 PRO A N 23
ATOM 11187 C CA . PRO A 1 30 ? 22.555 -5.041 -0.159 1.00 0.00 30 PRO A CA 23
ATOM 11188 C C . PRO A 1 30 ? 23.193 -4.032 0.807 1.00 0.00 30 PRO A C 23
ATOM 11189 O O . PRO A 1 30 ? 22.668 -2.956 1.035 1.00 0.00 30 PRO A O 23
ATOM 11200 N N . ARG A 1 31 ? 24.324 -4.375 1.372 1.00 0.00 31 ARG A N 23
ATOM 11201 C CA . ARG A 1 31 ? 25.009 -3.446 2.324 1.00 0.00 31 ARG A CA 23
ATOM 11202 C C . ARG A 1 31 ? 26.118 -2.664 1.607 1.00 0.00 31 ARG A C 23
ATOM 11203 O O . ARG A 1 31 ? 26.296 -1.502 1.931 1.00 0.00 31 ARG A O 23
ATOM 11225 N N . ASP A 1 1 ? -10.418 5.011 -1.110 1.00 0.00 1 ASP A N 24
ATOM 11226 C CA . ASP A 1 1 ? -11.725 5.674 -1.395 1.00 0.00 1 ASP A CA 24
ATOM 11227 C C . ASP A 1 1 ? -12.655 5.557 -0.182 1.00 0.00 1 ASP A C 24
ATOM 11228 O O . ASP A 1 1 ? -12.923 4.474 0.302 1.00 0.00 1 ASP A O 24
ATOM 11236 N N . THR A 1 2 ? -13.146 6.668 0.309 1.00 0.00 2 THR A N 24
ATOM 11237 C CA . THR A 1 2 ? -14.063 6.638 1.491 1.00 0.00 2 THR A CA 24
ATOM 11238 C C . THR A 1 2 ? -14.796 7.982 1.625 1.00 0.00 2 THR A C 24
ATOM 11239 O O . THR A 1 2 ? -14.296 8.923 2.216 1.00 0.00 2 THR A O 24
ATOM 11250 N N . GLU A 1 3 ? -15.977 8.078 1.069 1.00 0.00 3 GLU A N 24
ATOM 11251 C CA . GLU A 1 3 ? -16.749 9.357 1.148 1.00 0.00 3 GLU A CA 24
ATOM 11252 C C . GLU A 1 3 ? -17.867 9.233 2.191 1.00 0.00 3 GLU A C 24
ATOM 11253 O O . GLU A 1 3 ? -19.040 9.358 1.883 1.00 0.00 3 GLU A O 24
ATOM 11265 N N . ILE A 1 4 ? -17.508 8.988 3.428 1.00 0.00 4 ILE A N 24
ATOM 11266 C CA . ILE A 1 4 ? -18.535 8.851 4.508 1.00 0.00 4 ILE A CA 24
ATOM 11267 C C . ILE A 1 4 ? -17.888 9.077 5.885 1.00 0.00 4 ILE A C 24
ATOM 11268 O O . ILE A 1 4 ? -16.680 9.023 6.030 1.00 0.00 4 ILE A O 24
ATOM 11284 N N . ILE A 1 5 ? -18.686 9.323 6.894 1.00 0.00 5 ILE A N 24
ATOM 11285 C CA . ILE A 1 5 ? -18.129 9.547 8.262 1.00 0.00 5 ILE A CA 24
ATOM 11286 C C . ILE A 1 5 ? -17.659 8.215 8.868 1.00 0.00 5 ILE A C 24
ATOM 11287 O O . ILE A 1 5 ? -18.244 7.172 8.633 1.00 0.00 5 ILE A O 24
ATOM 11303 N N . GLY A 1 6 ? -16.605 8.249 9.641 1.00 0.00 6 GLY A N 24
ATOM 11304 C CA . GLY A 1 6 ? -16.084 6.996 10.268 1.00 0.00 6 GLY A CA 24
ATOM 11305 C C . GLY A 1 6 ? -14.667 6.710 9.760 1.00 0.00 6 GLY A C 24
ATOM 11306 O O . GLY A 1 6 ? -13.746 6.551 10.536 1.00 0.00 6 GLY A O 24
ATOM 11310 N N . GLY A 1 7 ? -14.489 6.644 8.462 1.00 0.00 7 GLY A N 24
ATOM 11311 C CA . GLY A 1 7 ? -13.133 6.364 7.898 1.00 0.00 7 GLY A CA 24
ATOM 11312 C C . GLY A 1 7 ? -12.726 4.925 8.231 1.00 0.00 7 GLY A C 24
ATOM 11313 O O . GLY A 1 7 ? -11.705 4.691 8.850 1.00 0.00 7 GLY A O 24
ATOM 11317 N N . LEU A 1 8 ? -13.519 3.963 7.828 1.00 0.00 8 LEU A N 24
ATOM 11318 C CA . LEU A 1 8 ? -13.187 2.534 8.123 1.00 0.00 8 LEU A CA 24
ATOM 11319 C C . LEU A 1 8 ? -13.275 1.672 6.851 1.00 0.00 8 LEU A C 24
ATOM 11320 O O . LEU A 1 8 ? -13.284 0.458 6.921 1.00 0.00 8 LEU A O 24
ATOM 11336 N N . THR A 1 9 ? -13.329 2.285 5.691 1.00 0.00 9 THR A N 24
ATOM 11337 C CA . THR A 1 9 ? -13.408 1.494 4.426 1.00 0.00 9 THR A CA 24
ATOM 11338 C C . THR A 1 9 ? -12.175 1.778 3.560 1.00 0.00 9 THR A C 24
ATOM 11339 O O . THR A 1 9 ? -12.197 2.622 2.683 1.00 0.00 9 THR A O 24
ATOM 11350 N N . ILE A 1 10 ? -11.103 1.073 3.808 1.00 0.00 10 ILE A N 24
ATOM 11351 C CA . ILE A 1 10 ? -9.855 1.282 3.009 1.00 0.00 10 ILE A CA 24
ATOM 11352 C C . ILE A 1 10 ? -9.643 0.106 2.044 1.00 0.00 10 ILE A C 24
ATOM 11353 O O . ILE A 1 10 ? -10.181 -0.966 2.252 1.00 0.00 10 ILE A O 24
ATOM 11369 N N . PRO A 1 11 ? -8.864 0.349 1.015 1.00 0.00 11 PRO A N 24
ATOM 11370 C CA . PRO A 1 11 ? -8.579 -0.705 0.004 1.00 0.00 11 PRO A CA 24
ATOM 11371 C C . PRO A 1 11 ? -7.647 -1.782 0.587 1.00 0.00 11 PRO A C 24
ATOM 11372 O O . PRO A 1 11 ? -6.504 -1.507 0.902 1.00 0.00 11 PRO A O 24
ATOM 11383 N N . PRO A 1 12 ? -8.173 -2.980 0.714 1.00 0.00 12 PRO A N 24
ATOM 11384 C CA . PRO A 1 12 ? -7.378 -4.109 1.266 1.00 0.00 12 PRO A CA 24
ATOM 11385 C C . PRO A 1 12 ? -6.394 -4.665 0.222 1.00 0.00 12 PRO A C 24
ATOM 11386 O O . PRO A 1 12 ? -5.306 -5.091 0.557 1.00 0.00 12 PRO A O 24
ATOM 11397 N N . VAL A 1 13 ? -6.774 -4.677 -1.037 1.00 0.00 13 VAL A N 24
ATOM 11398 C CA . VAL A 1 13 ? -5.865 -5.222 -2.102 1.00 0.00 13 VAL A CA 24
ATOM 11399 C C . VAL A 1 13 ? -4.544 -4.438 -2.148 1.00 0.00 13 VAL A C 24
ATOM 11400 O O . VAL A 1 13 ? -3.475 -5.018 -2.113 1.00 0.00 13 VAL A O 24
ATOM 11413 N N . VAL A 1 14 ? -4.610 -3.129 -2.229 1.00 0.00 14 VAL A N 24
ATOM 11414 C CA . VAL A 1 14 ? -3.353 -2.315 -2.281 1.00 0.00 14 VAL A CA 24
ATOM 11415 C C . VAL A 1 14 ? -2.523 -2.519 -1.000 1.00 0.00 14 VAL A C 24
ATOM 11416 O O . VAL A 1 14 ? -1.308 -2.527 -1.041 1.00 0.00 14 VAL A O 24
ATOM 11429 N N . ALA A 1 15 ? -3.169 -2.697 0.130 1.00 0.00 15 ALA A N 24
ATOM 11430 C CA . ALA A 1 15 ? -2.414 -2.915 1.404 1.00 0.00 15 ALA A CA 24
ATOM 11431 C C . ALA A 1 15 ? -1.740 -4.294 1.383 1.00 0.00 15 ALA A C 24
ATOM 11432 O O . ALA A 1 15 ? -0.617 -4.450 1.824 1.00 0.00 15 ALA A O 24
ATOM 11439 N N . LEU A 1 16 ? -2.420 -5.289 0.861 1.00 0.00 16 LEU A N 24
ATOM 11440 C CA . LEU A 1 16 ? -1.831 -6.663 0.791 1.00 0.00 16 LEU A CA 24
ATOM 11441 C C . LEU A 1 16 ? -0.575 -6.655 -0.095 1.00 0.00 16 LEU A C 24
ATOM 11442 O O . LEU A 1 16 ? 0.390 -7.344 0.179 1.00 0.00 16 LEU A O 24
ATOM 11458 N N . VAL A 1 17 ? -0.584 -5.875 -1.150 1.00 0.00 17 VAL A N 24
ATOM 11459 C CA . VAL A 1 17 ? 0.606 -5.809 -2.055 1.00 0.00 17 VAL A CA 24
ATOM 11460 C C . VAL A 1 17 ? 1.762 -5.086 -1.349 1.00 0.00 17 VAL A C 24
ATOM 11461 O O . VAL A 1 17 ? 2.905 -5.490 -1.440 1.00 0.00 17 VAL A O 24
ATOM 11474 N N . VAL A 1 18 ? 1.467 -4.023 -0.636 1.00 0.00 18 VAL A N 24
ATOM 11475 C CA . VAL A 1 18 ? 2.544 -3.272 0.089 1.00 0.00 18 VAL A CA 24
ATOM 11476 C C . VAL A 1 18 ? 3.187 -4.170 1.161 1.00 0.00 18 VAL A C 24
ATOM 11477 O O . VAL A 1 18 ? 4.351 -4.022 1.485 1.00 0.00 18 VAL A O 24
ATOM 11490 N N . MET A 1 19 ? 2.433 -5.100 1.704 1.00 0.00 19 MET A N 24
ATOM 11491 C CA . MET A 1 19 ? 2.989 -6.016 2.750 1.00 0.00 19 MET A CA 24
ATOM 11492 C C . MET A 1 19 ? 4.164 -6.824 2.182 1.00 0.00 19 MET A C 24
ATOM 11493 O O . MET A 1 19 ? 5.182 -6.988 2.829 1.00 0.00 19 MET A O 24
ATOM 11507 N N . SER A 1 20 ? 4.035 -7.318 0.974 1.00 0.00 20 SER A N 24
ATOM 11508 C CA . SER A 1 20 ? 5.150 -8.104 0.356 1.00 0.00 20 SER A CA 24
ATOM 11509 C C . SER A 1 20 ? 6.076 -7.175 -0.444 1.00 0.00 20 SER A C 24
ATOM 11510 O O . SER A 1 20 ? 6.544 -7.520 -1.514 1.00 0.00 20 SER A O 24
ATOM 11518 N N . ARG A 1 21 ? 6.344 -5.998 0.072 1.00 0.00 21 ARG A N 24
ATOM 11519 C CA . ARG A 1 21 ? 7.239 -5.036 -0.647 1.00 0.00 21 ARG A CA 24
ATOM 11520 C C . ARG A 1 21 ? 8.022 -4.171 0.353 1.00 0.00 21 ARG A C 24
ATOM 11521 O O . ARG A 1 21 ? 9.200 -3.928 0.175 1.00 0.00 21 ARG A O 24
ATOM 11542 N N . PHE A 1 22 ? 7.377 -3.696 1.397 1.00 0.00 22 PHE A N 24
ATOM 11543 C CA . PHE A 1 22 ? 8.086 -2.838 2.402 1.00 0.00 22 PHE A CA 24
ATOM 11544 C C . PHE A 1 22 ? 9.233 -3.612 3.070 1.00 0.00 22 PHE A C 24
ATOM 11545 O O . PHE A 1 22 ? 10.333 -3.107 3.201 1.00 0.00 22 PHE A O 24
ATOM 11562 N N . GLY A 1 23 ? 8.988 -4.833 3.485 1.00 0.00 23 GLY A N 24
ATOM 11563 C CA . GLY A 1 23 ? 10.064 -5.643 4.136 1.00 0.00 23 GLY A CA 24
ATOM 11564 C C . GLY A 1 23 ? 11.179 -5.938 3.124 1.00 0.00 23 GLY A C 24
ATOM 11565 O O . GLY A 1 23 ? 12.337 -6.030 3.478 1.00 0.00 23 GLY A O 24
ATOM 11569 N N . PHE A 1 24 ? 10.837 -6.081 1.866 1.00 0.00 24 PHE A N 24
ATOM 11570 C CA . PHE A 1 24 ? 11.875 -6.364 0.823 1.00 0.00 24 PHE A CA 24
ATOM 11571 C C . PHE A 1 24 ? 12.813 -5.160 0.647 1.00 0.00 24 PHE A C 24
ATOM 11572 O O . PHE A 1 24 ? 13.970 -5.313 0.310 1.00 0.00 24 PHE A O 24
ATOM 11589 N N . PHE A 1 25 ? 12.321 -3.963 0.860 1.00 0.00 25 PHE A N 24
ATOM 11590 C CA . PHE A 1 25 ? 13.186 -2.754 0.694 1.00 0.00 25 PHE A CA 24
ATOM 11591 C C . PHE A 1 25 ? 13.755 -2.287 2.046 1.00 0.00 25 PHE A C 24
ATOM 11592 O O . PHE A 1 25 ? 14.738 -1.573 2.090 1.00 0.00 25 PHE A O 24
ATOM 11609 N N . ALA A 1 26 ? 13.145 -2.675 3.142 1.00 0.00 26 ALA A N 24
ATOM 11610 C CA . ALA A 1 26 ? 13.653 -2.243 4.481 1.00 0.00 26 ALA A CA 24
ATOM 11611 C C . ALA A 1 26 ? 14.511 -3.342 5.125 1.00 0.00 26 ALA A C 24
ATOM 11612 O O . ALA A 1 26 ? 15.435 -3.057 5.864 1.00 0.00 26 ALA A O 24
ATOM 11619 N N . HIS A 1 27 ? 14.210 -4.590 4.857 1.00 0.00 27 HIS A N 24
ATOM 11620 C CA . HIS A 1 27 ? 15.004 -5.707 5.460 1.00 0.00 27 HIS A CA 24
ATOM 11621 C C . HIS A 1 27 ? 16.077 -6.221 4.485 1.00 0.00 27 HIS A C 24
ATOM 11622 O O . HIS A 1 27 ? 17.021 -6.870 4.891 1.00 0.00 27 HIS A O 24
ATOM 11636 N N . LEU A 1 28 ? 15.946 -5.946 3.208 1.00 0.00 28 LEU A N 24
ATOM 11637 C CA . LEU A 1 28 ? 16.967 -6.432 2.225 1.00 0.00 28 LEU A CA 24
ATOM 11638 C C . LEU A 1 28 ? 17.816 -5.259 1.710 1.00 0.00 28 LEU A C 24
ATOM 11639 O O . LEU A 1 28 ? 18.011 -5.093 0.519 1.00 0.00 28 LEU A O 24
ATOM 11655 N N . LEU A 1 29 ? 18.324 -4.449 2.604 1.00 0.00 29 LEU A N 24
ATOM 11656 C CA . LEU A 1 29 ? 19.164 -3.285 2.185 1.00 0.00 29 LEU A CA 24
ATOM 11657 C C . LEU A 1 29 ? 20.470 -3.257 2.993 1.00 0.00 29 LEU A C 24
ATOM 11658 O O . LEU A 1 29 ? 20.449 -3.409 4.201 1.00 0.00 29 LEU A O 24
ATOM 11674 N N . PRO A 1 30 ? 21.570 -3.056 2.300 1.00 0.00 30 PRO A N 24
ATOM 11675 C CA . PRO A 1 30 ? 22.894 -3.000 2.974 1.00 0.00 30 PRO A CA 24
ATOM 11676 C C . PRO A 1 30 ? 23.027 -1.696 3.774 1.00 0.00 30 PRO A C 24
ATOM 11677 O O . PRO A 1 30 ? 23.261 -0.637 3.221 1.00 0.00 30 PRO A O 24
ATOM 11688 N N . ARG A 1 31 ? 22.868 -1.771 5.073 1.00 0.00 31 ARG A N 24
ATOM 11689 C CA . ARG A 1 31 ? 22.972 -0.542 5.924 1.00 0.00 31 ARG A CA 24
ATOM 11690 C C . ARG A 1 31 ? 23.626 -0.863 7.278 1.00 0.00 31 ARG A C 24
ATOM 11691 O O . ARG A 1 31 ? 23.722 -2.033 7.614 1.00 0.00 31 ARG A O 24
ATOM 11713 N N . ASP A 1 1 ? -28.356 -8.398 -18.367 1.00 0.00 1 ASP A N 25
ATOM 11714 C CA . ASP A 1 1 ? -26.892 -8.146 -18.209 1.00 0.00 1 ASP A CA 25
ATOM 11715 C C . ASP A 1 1 ? -26.591 -7.637 -16.794 1.00 0.00 1 ASP A C 25
ATOM 11716 O O . ASP A 1 1 ? -27.135 -6.639 -16.358 1.00 0.00 1 ASP A O 25
ATOM 11724 N N . THR A 1 2 ? -25.726 -8.312 -16.079 1.00 0.00 2 THR A N 25
ATOM 11725 C CA . THR A 1 2 ? -25.382 -7.866 -14.692 1.00 0.00 2 THR A CA 25
ATOM 11726 C C . THR A 1 2 ? -23.858 -7.747 -14.539 1.00 0.00 2 THR A C 25
ATOM 11727 O O . THR A 1 2 ? -23.301 -8.074 -13.509 1.00 0.00 2 THR A O 25
ATOM 11738 N N . GLU A 1 3 ? -23.185 -7.273 -15.561 1.00 0.00 3 GLU A N 25
ATOM 11739 C CA . GLU A 1 3 ? -21.700 -7.121 -15.485 1.00 0.00 3 GLU A CA 25
ATOM 11740 C C . GLU A 1 3 ? -21.266 -5.853 -16.227 1.00 0.00 3 GLU A C 25
ATOM 11741 O O . GLU A 1 3 ? -21.394 -5.753 -17.434 1.00 0.00 3 GLU A O 25
ATOM 11753 N N . ILE A 1 4 ? -20.758 -4.882 -15.510 1.00 0.00 4 ILE A N 25
ATOM 11754 C CA . ILE A 1 4 ? -20.314 -3.612 -16.158 1.00 0.00 4 ILE A CA 25
ATOM 11755 C C . ILE A 1 4 ? -18.855 -3.315 -15.780 1.00 0.00 4 ILE A C 25
ATOM 11756 O O . ILE A 1 4 ? -18.344 -3.820 -14.796 1.00 0.00 4 ILE A O 25
ATOM 11772 N N . ILE A 1 5 ? -18.185 -2.501 -16.557 1.00 0.00 5 ILE A N 25
ATOM 11773 C CA . ILE A 1 5 ? -16.758 -2.165 -16.255 1.00 0.00 5 ILE A CA 25
ATOM 11774 C C . ILE A 1 5 ? -16.674 -1.291 -14.995 1.00 0.00 5 ILE A C 25
ATOM 11775 O O . ILE A 1 5 ? -17.213 -0.201 -14.947 1.00 0.00 5 ILE A O 25
ATOM 11791 N N . GLY A 1 6 ? -15.998 -1.766 -13.980 1.00 0.00 6 GLY A N 25
ATOM 11792 C CA . GLY A 1 6 ? -15.867 -0.975 -12.718 1.00 0.00 6 GLY A CA 25
ATOM 11793 C C . GLY A 1 6 ? -16.184 -1.868 -11.516 1.00 0.00 6 GLY A C 25
ATOM 11794 O O . GLY A 1 6 ? -15.337 -2.601 -11.038 1.00 0.00 6 GLY A O 25
ATOM 11798 N N . GLY A 1 7 ? -17.397 -1.810 -11.021 1.00 0.00 7 GLY A N 25
ATOM 11799 C CA . GLY A 1 7 ? -17.778 -2.654 -9.847 1.00 0.00 7 GLY A CA 25
ATOM 11800 C C . GLY A 1 7 ? -17.716 -1.828 -8.555 1.00 0.00 7 GLY A C 25
ATOM 11801 O O . GLY A 1 7 ? -18.489 -2.048 -7.642 1.00 0.00 7 GLY A O 25
ATOM 11805 N N . LEU A 1 8 ? -16.797 -0.888 -8.468 1.00 0.00 8 LEU A N 25
ATOM 11806 C CA . LEU A 1 8 ? -16.666 -0.046 -7.231 1.00 0.00 8 LEU A CA 25
ATOM 11807 C C . LEU A 1 8 ? -16.388 -0.932 -6.005 1.00 0.00 8 LEU A C 25
ATOM 11808 O O . LEU A 1 8 ? -16.815 -0.638 -4.904 1.00 0.00 8 LEU A O 25
ATOM 11824 N N . THR A 1 9 ? -15.669 -2.014 -6.194 1.00 0.00 9 THR A N 25
ATOM 11825 C CA . THR A 1 9 ? -15.355 -2.928 -5.053 1.00 0.00 9 THR A CA 25
ATOM 11826 C C . THR A 1 9 ? -13.891 -3.383 -5.138 1.00 0.00 9 THR A C 25
ATOM 11827 O O . THR A 1 9 ? -13.600 -4.512 -5.492 1.00 0.00 9 THR A O 25
ATOM 11838 N N . ILE A 1 10 ? -12.970 -2.508 -4.819 1.00 0.00 10 ILE A N 25
ATOM 11839 C CA . ILE A 1 10 ? -11.519 -2.881 -4.882 1.00 0.00 10 ILE A CA 25
ATOM 11840 C C . ILE A 1 10 ? -11.131 -3.755 -3.678 1.00 0.00 10 ILE A C 25
ATOM 11841 O O . ILE A 1 10 ? -11.512 -3.471 -2.557 1.00 0.00 10 ILE A O 25
ATOM 11857 N N . PRO A 1 11 ? -10.383 -4.800 -3.955 1.00 0.00 11 PRO A N 25
ATOM 11858 C CA . PRO A 1 11 ? -9.940 -5.728 -2.881 1.00 0.00 11 PRO A CA 25
ATOM 11859 C C . PRO A 1 11 ? -8.822 -5.094 -2.036 1.00 0.00 11 PRO A C 25
ATOM 11860 O O . PRO A 1 11 ? -8.115 -4.220 -2.500 1.00 0.00 11 PRO A O 25
ATOM 11871 N N . PRO A 1 12 ? -8.700 -5.567 -0.816 1.00 0.00 12 PRO A N 25
ATOM 11872 C CA . PRO A 1 12 ? -7.654 -5.047 0.109 1.00 0.00 12 PRO A CA 25
ATOM 11873 C C . PRO A 1 12 ? -6.250 -5.538 -0.294 1.00 0.00 12 PRO A C 25
ATOM 11874 O O . PRO A 1 12 ? -5.256 -5.083 0.240 1.00 0.00 12 PRO A O 25
ATOM 11885 N N . VAL A 1 13 ? -6.163 -6.462 -1.228 1.00 0.00 13 VAL A N 25
ATOM 11886 C CA . VAL A 1 13 ? -4.826 -6.984 -1.665 1.00 0.00 13 VAL A CA 25
ATOM 11887 C C . VAL A 1 13 ? -3.898 -5.829 -2.073 1.00 0.00 13 VAL A C 25
ATOM 11888 O O . VAL A 1 13 ? -2.708 -5.876 -1.830 1.00 0.00 13 VAL A O 25
ATOM 11901 N N . VAL A 1 14 ? -4.431 -4.794 -2.684 1.00 0.00 14 VAL A N 25
ATOM 11902 C CA . VAL A 1 14 ? -3.570 -3.634 -3.096 1.00 0.00 14 VAL A CA 25
ATOM 11903 C C . VAL A 1 14 ? -2.838 -3.056 -1.872 1.00 0.00 14 VAL A C 25
ATOM 11904 O O . VAL A 1 14 ? -1.684 -2.678 -1.952 1.00 0.00 14 VAL A O 25
ATOM 11917 N N . ALA A 1 15 ? -3.496 -3.010 -0.737 1.00 0.00 15 ALA A N 25
ATOM 11918 C CA . ALA A 1 15 ? -2.838 -2.485 0.498 1.00 0.00 15 ALA A CA 25
ATOM 11919 C C . ALA A 1 15 ? -1.875 -3.542 1.048 1.00 0.00 15 ALA A C 25
ATOM 11920 O O . ALA A 1 15 ? -0.800 -3.229 1.522 1.00 0.00 15 ALA A O 25
ATOM 11927 N N . LEU A 1 16 ? -2.255 -4.797 0.970 1.00 0.00 16 LEU A N 25
ATOM 11928 C CA . LEU A 1 16 ? -1.368 -5.896 1.468 1.00 0.00 16 LEU A CA 25
ATOM 11929 C C . LEU A 1 16 ? -0.039 -5.888 0.699 1.00 0.00 16 LEU A C 25
ATOM 11930 O O . LEU A 1 16 ? 1.016 -6.098 1.269 1.00 0.00 16 LEU A O 25
ATOM 11946 N N . VAL A 1 17 ? -0.087 -5.636 -0.589 1.00 0.00 17 VAL A N 25
ATOM 11947 C CA . VAL A 1 17 ? 1.170 -5.598 -1.402 1.00 0.00 17 VAL A CA 25
ATOM 11948 C C . VAL A 1 17 ? 2.045 -4.415 -0.958 1.00 0.00 17 VAL A C 25
ATOM 11949 O O . VAL A 1 17 ? 3.246 -4.545 -0.818 1.00 0.00 17 VAL A O 25
ATOM 11962 N N . VAL A 1 18 ? 1.444 -3.269 -0.729 1.00 0.00 18 VAL A N 25
ATOM 11963 C CA . VAL A 1 18 ? 2.232 -2.076 -0.282 1.00 0.00 18 VAL A CA 25
ATOM 11964 C C . VAL A 1 18 ? 2.934 -2.378 1.053 1.00 0.00 18 VAL A C 25
ATOM 11965 O O . VAL A 1 18 ? 4.058 -1.968 1.275 1.00 0.00 18 VAL A O 25
ATOM 11978 N N . MET A 1 19 ? 2.280 -3.102 1.934 1.00 0.00 19 MET A N 25
ATOM 11979 C CA . MET A 1 19 ? 2.905 -3.445 3.250 1.00 0.00 19 MET A CA 25
ATOM 11980 C C . MET A 1 19 ? 4.067 -4.427 3.040 1.00 0.00 19 MET A C 25
ATOM 11981 O O . MET A 1 19 ? 5.133 -4.266 3.603 1.00 0.00 19 MET A O 25
ATOM 11995 N N . SER A 1 20 ? 3.867 -5.436 2.224 1.00 0.00 20 SER A N 25
ATOM 11996 C CA . SER A 1 20 ? 4.962 -6.424 1.962 1.00 0.00 20 SER A CA 25
ATOM 11997 C C . SER A 1 20 ? 6.178 -5.711 1.359 1.00 0.00 20 SER A C 25
ATOM 11998 O O . SER A 1 20 ? 7.311 -6.056 1.640 1.00 0.00 20 SER A O 25
ATOM 12006 N N . ARG A 1 21 ? 5.947 -4.708 0.540 1.00 0.00 21 ARG A N 25
ATOM 12007 C CA . ARG A 1 21 ? 7.081 -3.953 -0.077 1.00 0.00 21 ARG A CA 25
ATOM 12008 C C . ARG A 1 21 ? 7.968 -3.341 1.017 1.00 0.00 21 ARG A C 25
ATOM 12009 O O . ARG A 1 21 ? 9.169 -3.232 0.857 1.00 0.00 21 ARG A O 25
ATOM 12030 N N . PHE A 1 22 ? 7.387 -2.955 2.132 1.00 0.00 22 PHE A N 25
ATOM 12031 C CA . PHE A 1 22 ? 8.202 -2.367 3.241 1.00 0.00 22 PHE A CA 25
ATOM 12032 C C . PHE A 1 22 ? 9.205 -3.412 3.744 1.00 0.00 22 PHE A C 25
ATOM 12033 O O . PHE A 1 22 ? 10.387 -3.143 3.865 1.00 0.00 22 PHE A O 25
ATOM 12050 N N . GLY A 1 23 ? 8.740 -4.609 4.014 1.00 0.00 23 GLY A N 25
ATOM 12051 C CA . GLY A 1 23 ? 9.657 -5.689 4.483 1.00 0.00 23 GLY A CA 25
ATOM 12052 C C . GLY A 1 23 ? 10.606 -6.063 3.340 1.00 0.00 23 GLY A C 25
ATOM 12053 O O . GLY A 1 23 ? 11.780 -6.297 3.550 1.00 0.00 23 GLY A O 25
ATOM 12057 N N . PHE A 1 24 ? 10.101 -6.103 2.126 1.00 0.00 24 PHE A N 25
ATOM 12058 C CA . PHE A 1 24 ? 10.966 -6.442 0.953 1.00 0.00 24 PHE A CA 25
ATOM 12059 C C . PHE A 1 24 ? 12.118 -5.434 0.850 1.00 0.00 24 PHE A C 25
ATOM 12060 O O . PHE A 1 24 ? 13.257 -5.805 0.643 1.00 0.00 24 PHE A O 25
ATOM 12077 N N . PHE A 1 25 ? 11.826 -4.162 1.010 1.00 0.00 25 PHE A N 25
ATOM 12078 C CA . PHE A 1 25 ? 12.903 -3.124 0.940 1.00 0.00 25 PHE A CA 25
ATOM 12079 C C . PHE A 1 25 ? 13.980 -3.421 1.994 1.00 0.00 25 PHE A C 25
ATOM 12080 O O . PHE A 1 25 ? 15.161 -3.425 1.699 1.00 0.00 25 PHE A O 25
ATOM 12097 N N . ALA A 1 26 ? 13.578 -3.686 3.215 1.00 0.00 26 ALA A N 25
ATOM 12098 C CA . ALA A 1 26 ? 14.574 -4.001 4.285 1.00 0.00 26 ALA A CA 25
ATOM 12099 C C . ALA A 1 26 ? 15.305 -5.310 3.955 1.00 0.00 26 ALA A C 25
ATOM 12100 O O . ALA A 1 26 ? 16.495 -5.435 4.169 1.00 0.00 26 ALA A O 25
ATOM 12107 N N . HIS A 1 27 ? 14.594 -6.279 3.426 1.00 0.00 27 HIS A N 25
ATOM 12108 C CA . HIS A 1 27 ? 15.236 -7.584 3.065 1.00 0.00 27 HIS A CA 25
ATOM 12109 C C . HIS A 1 27 ? 16.217 -7.398 1.899 1.00 0.00 27 HIS A C 25
ATOM 12110 O O . HIS A 1 27 ? 17.194 -8.112 1.784 1.00 0.00 27 HIS A O 25
ATOM 12124 N N . LEU A 1 28 ? 15.967 -6.438 1.037 1.00 0.00 28 LEU A N 25
ATOM 12125 C CA . LEU A 1 28 ? 16.892 -6.201 -0.117 1.00 0.00 28 LEU A CA 25
ATOM 12126 C C . LEU A 1 28 ? 17.977 -5.174 0.255 1.00 0.00 28 LEU A C 25
ATOM 12127 O O . LEU A 1 28 ? 18.600 -4.592 -0.611 1.00 0.00 28 LEU A O 25
ATOM 12143 N N . LEU A 1 29 ? 18.206 -4.957 1.538 1.00 0.00 29 LEU A N 25
ATOM 12144 C CA . LEU A 1 29 ? 19.249 -3.978 1.993 1.00 0.00 29 LEU A CA 25
ATOM 12145 C C . LEU A 1 29 ? 18.948 -2.563 1.469 1.00 0.00 29 LEU A C 25
ATOM 12146 O O . LEU A 1 29 ? 19.404 -2.181 0.408 1.00 0.00 29 LEU A O 25
ATOM 12162 N N . PRO A 1 30 ? 18.194 -1.826 2.250 1.00 0.00 30 PRO A N 25
ATOM 12163 C CA . PRO A 1 30 ? 17.833 -0.432 1.882 1.00 0.00 30 PRO A CA 25
ATOM 12164 C C . PRO A 1 30 ? 18.982 0.538 2.230 1.00 0.00 30 PRO A C 25
ATOM 12165 O O . PRO A 1 30 ? 18.767 1.574 2.834 1.00 0.00 30 PRO A O 25
ATOM 12176 N N . ARG A 1 31 ? 20.197 0.211 1.855 1.00 0.00 31 ARG A N 25
ATOM 12177 C CA . ARG A 1 31 ? 21.351 1.109 2.169 1.00 0.00 31 ARG A CA 25
ATOM 12178 C C . ARG A 1 31 ? 22.341 1.136 0.996 1.00 0.00 31 ARG A C 25
ATOM 12179 O O . ARG A 1 31 ? 22.765 0.071 0.573 1.00 0.00 31 ARG A O 25
ATOM 12201 N N . ASP A 1 1 ? -11.574 10.746 -16.972 1.00 0.00 1 ASP A N 26
ATOM 12202 C CA . ASP A 1 1 ? -11.413 11.927 -16.065 1.00 0.00 1 ASP A CA 26
ATOM 12203 C C . ASP A 1 1 ? -12.366 11.828 -14.858 1.00 0.00 1 ASP A C 26
ATOM 12204 O O . ASP A 1 1 ? -12.798 12.831 -14.319 1.00 0.00 1 ASP A O 26
ATOM 12212 N N . THR A 1 2 ? -12.687 10.632 -14.422 1.00 0.00 2 THR A N 26
ATOM 12213 C CA . THR A 1 2 ? -13.603 10.481 -13.246 1.00 0.00 2 THR A CA 26
ATOM 12214 C C . THR A 1 2 ? -12.800 10.339 -11.944 1.00 0.00 2 THR A C 26
ATOM 12215 O O . THR A 1 2 ? -13.311 9.875 -10.943 1.00 0.00 2 THR A O 26
ATOM 12226 N N . GLU A 1 3 ? -11.552 10.744 -11.944 1.00 0.00 3 GLU A N 26
ATOM 12227 C CA . GLU A 1 3 ? -10.732 10.641 -10.700 1.00 0.00 3 GLU A CA 26
ATOM 12228 C C . GLU A 1 3 ? -10.825 11.950 -9.911 1.00 0.00 3 GLU A C 26
ATOM 12229 O O . GLU A 1 3 ? -10.496 13.011 -10.407 1.00 0.00 3 GLU A O 26
ATOM 12241 N N . ILE A 1 4 ? -11.280 11.881 -8.687 1.00 0.00 4 ILE A N 26
ATOM 12242 C CA . ILE A 1 4 ? -11.408 13.118 -7.857 1.00 0.00 4 ILE A CA 26
ATOM 12243 C C . ILE A 1 4 ? -10.254 13.198 -6.848 1.00 0.00 4 ILE A C 26
ATOM 12244 O O . ILE A 1 4 ? -9.525 14.170 -6.808 1.00 0.00 4 ILE A O 26
ATOM 12260 N N . ILE A 1 5 ? -10.087 12.183 -6.036 1.00 0.00 5 ILE A N 26
ATOM 12261 C CA . ILE A 1 5 ? -8.981 12.195 -5.029 1.00 0.00 5 ILE A CA 26
ATOM 12262 C C . ILE A 1 5 ? -7.914 11.146 -5.392 1.00 0.00 5 ILE A C 26
ATOM 12263 O O . ILE A 1 5 ? -7.210 10.645 -4.536 1.00 0.00 5 ILE A O 26
ATOM 12279 N N . GLY A 1 6 ? -7.788 10.815 -6.659 1.00 0.00 6 GLY A N 26
ATOM 12280 C CA . GLY A 1 6 ? -6.770 9.806 -7.082 1.00 0.00 6 GLY A CA 26
ATOM 12281 C C . GLY A 1 6 ? -7.105 8.442 -6.471 1.00 0.00 6 GLY A C 26
ATOM 12282 O O . GLY A 1 6 ? -6.321 7.878 -5.731 1.00 0.00 6 GLY A O 26
ATOM 12286 N N . GLY A 1 7 ? -8.265 7.910 -6.773 1.00 0.00 7 GLY A N 26
ATOM 12287 C CA . GLY A 1 7 ? -8.656 6.585 -6.208 1.00 0.00 7 GLY A CA 26
ATOM 12288 C C . GLY A 1 7 ? -9.659 6.797 -5.073 1.00 0.00 7 GLY A C 26
ATOM 12289 O O . GLY A 1 7 ? -9.285 7.054 -3.945 1.00 0.00 7 GLY A O 26
ATOM 12293 N N . LEU A 1 8 ? -10.931 6.694 -5.366 1.00 0.00 8 LEU A N 26
ATOM 12294 C CA . LEU A 1 8 ? -11.968 6.894 -4.306 1.00 0.00 8 LEU A CA 26
ATOM 12295 C C . LEU A 1 8 ? -12.201 5.595 -3.530 1.00 0.00 8 LEU A C 26
ATOM 12296 O O . LEU A 1 8 ? -12.259 5.591 -2.315 1.00 0.00 8 LEU A O 26
ATOM 12312 N N . THR A 1 9 ? -12.340 4.498 -4.225 1.00 0.00 9 THR A N 26
ATOM 12313 C CA . THR A 1 9 ? -12.574 3.190 -3.538 1.00 0.00 9 THR A CA 26
ATOM 12314 C C . THR A 1 9 ? -11.403 2.234 -3.798 1.00 0.00 9 THR A C 26
ATOM 12315 O O . THR A 1 9 ? -11.383 1.511 -4.777 1.00 0.00 9 THR A O 26
ATOM 12326 N N . ILE A 1 10 ? -10.428 2.227 -2.924 1.00 0.00 10 ILE A N 26
ATOM 12327 C CA . ILE A 1 10 ? -9.253 1.316 -3.114 1.00 0.00 10 ILE A CA 26
ATOM 12328 C C . ILE A 1 10 ? -9.492 -0.021 -2.392 1.00 0.00 10 ILE A C 26
ATOM 12329 O O . ILE A 1 10 ? -9.920 -0.042 -1.253 1.00 0.00 10 ILE A O 26
ATOM 12345 N N . PRO A 1 11 ? -9.206 -1.100 -3.085 1.00 0.00 11 PRO A N 26
ATOM 12346 C CA . PRO A 1 11 ? -9.395 -2.453 -2.500 1.00 0.00 11 PRO A CA 26
ATOM 12347 C C . PRO A 1 11 ? -8.310 -2.751 -1.451 1.00 0.00 11 PRO A C 26
ATOM 12348 O O . PRO A 1 11 ? -7.213 -2.228 -1.529 1.00 0.00 11 PRO A O 26
ATOM 12359 N N . PRO A 1 12 ? -8.656 -3.591 -0.502 1.00 0.00 12 PRO A N 26
ATOM 12360 C CA . PRO A 1 12 ? -7.698 -3.970 0.574 1.00 0.00 12 PRO A CA 26
ATOM 12361 C C . PRO A 1 12 ? -6.573 -4.861 0.021 1.00 0.00 12 PRO A C 26
ATOM 12362 O O . PRO A 1 12 ? -5.498 -4.934 0.588 1.00 0.00 12 PRO A O 26
ATOM 12373 N N . VAL A 1 13 ? -6.809 -5.533 -1.084 1.00 0.00 13 VAL A N 26
ATOM 12374 C CA . VAL A 1 13 ? -5.752 -6.414 -1.678 1.00 0.00 13 VAL A CA 26
ATOM 12375 C C . VAL A 1 13 ? -4.536 -5.571 -2.090 1.00 0.00 13 VAL A C 26
ATOM 12376 O O . VAL A 1 13 ? -3.405 -5.940 -1.836 1.00 0.00 13 VAL A O 26
ATOM 12389 N N . VAL A 1 14 ? -4.764 -4.438 -2.717 1.00 0.00 14 VAL A N 26
ATOM 12390 C CA . VAL A 1 14 ? -3.624 -3.562 -3.139 1.00 0.00 14 VAL A CA 26
ATOM 12391 C C . VAL A 1 14 ? -2.832 -3.103 -1.903 1.00 0.00 14 VAL A C 26
ATOM 12392 O O . VAL A 1 14 ? -1.615 -3.110 -1.900 1.00 0.00 14 VAL A O 26
ATOM 12405 N N . ALA A 1 15 ? -3.520 -2.712 -0.854 1.00 0.00 15 ALA A N 26
ATOM 12406 C CA . ALA A 1 15 ? -2.815 -2.260 0.387 1.00 0.00 15 ALA A CA 26
ATOM 12407 C C . ALA A 1 15 ? -1.992 -3.412 0.981 1.00 0.00 15 ALA A C 26
ATOM 12408 O O . ALA A 1 15 ? -0.893 -3.211 1.463 1.00 0.00 15 ALA A O 26
ATOM 12415 N N . LEU A 1 16 ? -2.514 -4.616 0.942 1.00 0.00 16 LEU A N 26
ATOM 12416 C CA . LEU A 1 16 ? -1.760 -5.785 1.495 1.00 0.00 16 LEU A CA 26
ATOM 12417 C C . LEU A 1 16 ? -0.474 -6.012 0.687 1.00 0.00 16 LEU A C 26
ATOM 12418 O O . LEU A 1 16 ? 0.579 -6.269 1.241 1.00 0.00 16 LEU A O 26
ATOM 12434 N N . VAL A 1 17 ? -0.554 -5.907 -0.620 1.00 0.00 17 VAL A N 26
ATOM 12435 C CA . VAL A 1 17 ? 0.662 -6.100 -1.472 1.00 0.00 17 VAL A CA 26
ATOM 12436 C C . VAL A 1 17 ? 1.709 -5.029 -1.130 1.00 0.00 17 VAL A C 26
ATOM 12437 O O . VAL A 1 17 ? 2.892 -5.307 -1.060 1.00 0.00 17 VAL A O 26
ATOM 12450 N N . VAL A 1 18 ? 1.276 -3.810 -0.902 1.00 0.00 18 VAL A N 26
ATOM 12451 C CA . VAL A 1 18 ? 2.238 -2.717 -0.546 1.00 0.00 18 VAL A CA 26
ATOM 12452 C C . VAL A 1 18 ? 2.898 -3.028 0.806 1.00 0.00 18 VAL A C 26
ATOM 12453 O O . VAL A 1 18 ? 4.064 -2.747 1.014 1.00 0.00 18 VAL A O 26
ATOM 12466 N N . MET A 1 19 ? 2.160 -3.618 1.719 1.00 0.00 19 MET A N 26
ATOM 12467 C CA . MET A 1 19 ? 2.738 -3.967 3.054 1.00 0.00 19 MET A CA 26
ATOM 12468 C C . MET A 1 19 ? 3.799 -5.062 2.891 1.00 0.00 19 MET A C 26
ATOM 12469 O O . MET A 1 19 ? 4.837 -5.030 3.524 1.00 0.00 19 MET A O 26
ATOM 12483 N N . SER A 1 20 ? 3.547 -6.026 2.035 1.00 0.00 20 SER A N 26
ATOM 12484 C CA . SER A 1 20 ? 4.541 -7.122 1.812 1.00 0.00 20 SER A CA 26
ATOM 12485 C C . SER A 1 20 ? 5.832 -6.549 1.213 1.00 0.00 20 SER A C 26
ATOM 12486 O O . SER A 1 20 ? 6.916 -7.027 1.490 1.00 0.00 20 SER A O 26
ATOM 12494 N N . ARG A 1 21 ? 5.722 -5.519 0.403 1.00 0.00 21 ARG A N 26
ATOM 12495 C CA . ARG A 1 21 ? 6.940 -4.901 -0.210 1.00 0.00 21 ARG A CA 26
ATOM 12496 C C . ARG A 1 21 ? 7.862 -4.328 0.879 1.00 0.00 21 ARG A C 26
ATOM 12497 O O . ARG A 1 21 ? 9.050 -4.177 0.670 1.00 0.00 21 ARG A O 26
ATOM 12518 N N . PHE A 1 22 ? 7.324 -4.016 2.039 1.00 0.00 22 PHE A N 26
ATOM 12519 C CA . PHE A 1 22 ? 8.174 -3.462 3.141 1.00 0.00 22 PHE A CA 26
ATOM 12520 C C . PHE A 1 22 ? 9.327 -4.426 3.459 1.00 0.00 22 PHE A C 26
ATOM 12521 O O . PHE A 1 22 ? 10.426 -4.002 3.767 1.00 0.00 22 PHE A O 26
ATOM 12538 N N . GLY A 1 23 ? 9.089 -5.717 3.373 1.00 0.00 23 GLY A N 26
ATOM 12539 C CA . GLY A 1 23 ? 10.175 -6.708 3.651 1.00 0.00 23 GLY A CA 26
ATOM 12540 C C . GLY A 1 23 ? 11.344 -6.463 2.688 1.00 0.00 23 GLY A C 26
ATOM 12541 O O . GLY A 1 23 ? 12.497 -6.575 3.059 1.00 0.00 23 GLY A O 26
ATOM 12545 N N . PHE A 1 24 ? 11.047 -6.111 1.458 1.00 0.00 24 PHE A N 26
ATOM 12546 C CA . PHE A 1 24 ? 12.132 -5.833 0.466 1.00 0.00 24 PHE A CA 26
ATOM 12547 C C . PHE A 1 24 ? 12.938 -4.614 0.921 1.00 0.00 24 PHE A C 26
ATOM 12548 O O . PHE A 1 24 ? 14.154 -4.636 0.941 1.00 0.00 24 PHE A O 26
ATOM 12565 N N . PHE A 1 25 ? 12.261 -3.554 1.298 1.00 0.00 25 PHE A N 26
ATOM 12566 C CA . PHE A 1 25 ? 12.973 -2.325 1.770 1.00 0.00 25 PHE A CA 26
ATOM 12567 C C . PHE A 1 25 ? 13.845 -2.655 2.988 1.00 0.00 25 PHE A C 26
ATOM 12568 O O . PHE A 1 25 ? 14.948 -2.160 3.119 1.00 0.00 25 PHE A O 26
ATOM 12585 N N . ALA A 1 26 ? 13.362 -3.497 3.874 1.00 0.00 26 ALA A N 26
ATOM 12586 C CA . ALA A 1 26 ? 14.167 -3.873 5.079 1.00 0.00 26 ALA A CA 26
ATOM 12587 C C . ALA A 1 26 ? 15.421 -4.649 4.655 1.00 0.00 26 ALA A C 26
ATOM 12588 O O . ALA A 1 26 ? 16.481 -4.488 5.227 1.00 0.00 26 ALA A O 26
ATOM 12595 N N . HIS A 1 27 ? 15.306 -5.484 3.648 1.00 0.00 27 HIS A N 26
ATOM 12596 C CA . HIS A 1 27 ? 16.494 -6.264 3.175 1.00 0.00 27 HIS A CA 26
ATOM 12597 C C . HIS A 1 27 ? 17.554 -5.312 2.602 1.00 0.00 27 HIS A C 26
ATOM 12598 O O . HIS A 1 27 ? 18.741 -5.547 2.724 1.00 0.00 27 HIS A O 26
ATOM 12612 N N . LEU A 1 28 ? 17.128 -4.235 1.984 1.00 0.00 28 LEU A N 26
ATOM 12613 C CA . LEU A 1 28 ? 18.101 -3.255 1.407 1.00 0.00 28 LEU A CA 26
ATOM 12614 C C . LEU A 1 28 ? 18.548 -2.254 2.482 1.00 0.00 28 LEU A C 26
ATOM 12615 O O . LEU A 1 28 ? 19.705 -1.887 2.554 1.00 0.00 28 LEU A O 26
ATOM 12631 N N . LEU A 1 29 ? 17.634 -1.810 3.313 1.00 0.00 29 LEU A N 26
ATOM 12632 C CA . LEU A 1 29 ? 17.993 -0.831 4.384 1.00 0.00 29 LEU A CA 26
ATOM 12633 C C . LEU A 1 29 ? 18.414 -1.572 5.664 1.00 0.00 29 LEU A C 26
ATOM 12634 O O . LEU A 1 29 ? 17.617 -2.273 6.257 1.00 0.00 29 LEU A O 26
ATOM 12650 N N . PRO A 1 30 ? 19.658 -1.393 6.045 1.00 0.00 30 PRO A N 26
ATOM 12651 C CA . PRO A 1 30 ? 20.188 -2.060 7.265 1.00 0.00 30 PRO A CA 26
ATOM 12652 C C . PRO A 1 30 ? 19.596 -1.425 8.534 1.00 0.00 30 PRO A C 26
ATOM 12653 O O . PRO A 1 30 ? 20.217 -0.598 9.180 1.00 0.00 30 PRO A O 26
ATOM 12664 N N . ARG A 1 31 ? 18.396 -1.812 8.893 1.00 0.00 31 ARG A N 26
ATOM 12665 C CA . ARG A 1 31 ? 17.749 -1.245 10.117 1.00 0.00 31 ARG A CA 26
ATOM 12666 C C . ARG A 1 31 ? 16.596 -2.149 10.577 1.00 0.00 31 ARG A C 26
ATOM 12667 O O . ARG A 1 31 ? 15.774 -2.505 9.746 1.00 0.00 31 ARG A O 26
ATOM 12689 N N . ASP A 1 1 ? -17.742 12.381 10.275 1.00 0.00 1 ASP A N 27
ATOM 12690 C CA . ASP A 1 1 ? -16.904 11.372 9.554 1.00 0.00 1 ASP A CA 27
ATOM 12691 C C . ASP A 1 1 ? -17.795 10.296 8.913 1.00 0.00 1 ASP A C 27
ATOM 12692 O O . ASP A 1 1 ? -18.780 9.873 9.488 1.00 0.00 1 ASP A O 27
ATOM 12700 N N . THR A 1 2 ? -17.453 9.857 7.724 1.00 0.00 2 THR A N 27
ATOM 12701 C CA . THR A 1 2 ? -18.274 8.809 7.035 1.00 0.00 2 THR A CA 27
ATOM 12702 C C . THR A 1 2 ? -17.505 8.225 5.838 1.00 0.00 2 THR A C 27
ATOM 12703 O O . THR A 1 2 ? -16.673 8.887 5.242 1.00 0.00 2 THR A O 27
ATOM 12714 N N . GLU A 1 3 ? -17.782 6.996 5.484 1.00 0.00 3 GLU A N 27
ATOM 12715 C CA . GLU A 1 3 ? -17.070 6.370 4.325 1.00 0.00 3 GLU A CA 27
ATOM 12716 C C . GLU A 1 3 ? -17.711 6.819 3.006 1.00 0.00 3 GLU A C 27
ATOM 12717 O O . GLU A 1 3 ? -18.707 6.274 2.568 1.00 0.00 3 GLU A O 27
ATOM 12729 N N . ILE A 1 4 ? -17.143 7.815 2.374 1.00 0.00 4 ILE A N 27
ATOM 12730 C CA . ILE A 1 4 ? -17.708 8.312 1.081 1.00 0.00 4 ILE A CA 27
ATOM 12731 C C . ILE A 1 4 ? -17.218 7.437 -0.080 1.00 0.00 4 ILE A C 27
ATOM 12732 O O . ILE A 1 4 ? -17.977 7.081 -0.960 1.00 0.00 4 ILE A O 27
ATOM 12748 N N . ILE A 1 5 ? -15.955 7.086 -0.085 1.00 0.00 5 ILE A N 27
ATOM 12749 C CA . ILE A 1 5 ? -15.413 6.231 -1.185 1.00 0.00 5 ILE A CA 27
ATOM 12750 C C . ILE A 1 5 ? -15.414 4.762 -0.745 1.00 0.00 5 ILE A C 27
ATOM 12751 O O . ILE A 1 5 ? -14.722 4.383 0.183 1.00 0.00 5 ILE A O 27
ATOM 12767 N N . GLY A 1 6 ? -16.187 3.937 -1.403 1.00 0.00 6 GLY A N 27
ATOM 12768 C CA . GLY A 1 6 ? -16.244 2.492 -1.031 1.00 0.00 6 GLY A CA 27
ATOM 12769 C C . GLY A 1 6 ? -17.653 1.943 -1.280 1.00 0.00 6 GLY A C 27
ATOM 12770 O O . GLY A 1 6 ? -18.605 2.689 -1.417 1.00 0.00 6 GLY A O 27
ATOM 12774 N N . GLY A 1 7 ? -17.790 0.639 -1.339 1.00 0.00 7 GLY A N 27
ATOM 12775 C CA . GLY A 1 7 ? -19.134 0.031 -1.582 1.00 0.00 7 GLY A CA 27
ATOM 12776 C C . GLY A 1 7 ? -19.316 -1.199 -0.687 1.00 0.00 7 GLY A C 27
ATOM 12777 O O . GLY A 1 7 ? -19.788 -1.098 0.428 1.00 0.00 7 GLY A O 27
ATOM 12781 N N . LEU A 1 8 ? -18.945 -2.360 -1.170 1.00 0.00 8 LEU A N 27
ATOM 12782 C CA . LEU A 1 8 ? -19.097 -3.605 -0.350 1.00 0.00 8 LEU A CA 27
ATOM 12783 C C . LEU A 1 8 ? -17.742 -4.037 0.232 1.00 0.00 8 LEU A C 27
ATOM 12784 O O . LEU A 1 8 ? -17.410 -5.208 0.241 1.00 0.00 8 LEU A O 27
ATOM 12800 N N . THR A 1 9 ? -16.968 -3.091 0.725 1.00 0.00 9 THR A N 27
ATOM 12801 C CA . THR A 1 9 ? -15.627 -3.407 1.325 1.00 0.00 9 THR A CA 27
ATOM 12802 C C . THR A 1 9 ? -14.684 -4.019 0.278 1.00 0.00 9 THR A C 27
ATOM 12803 O O . THR A 1 9 ? -14.826 -5.161 -0.115 1.00 0.00 9 THR A O 27
ATOM 12814 N N . ILE A 1 10 ? -13.713 -3.260 -0.165 1.00 0.00 10 ILE A N 27
ATOM 12815 C CA . ILE A 1 10 ? -12.745 -3.787 -1.182 1.00 0.00 10 ILE A CA 27
ATOM 12816 C C . ILE A 1 10 ? -11.842 -4.858 -0.546 1.00 0.00 10 ILE A C 27
ATOM 12817 O O . ILE A 1 10 ? -11.706 -4.915 0.662 1.00 0.00 10 ILE A O 27
ATOM 12833 N N . PRO A 1 11 ? -11.252 -5.675 -1.388 1.00 0.00 11 PRO A N 27
ATOM 12834 C CA . PRO A 1 11 ? -10.350 -6.750 -0.902 1.00 0.00 11 PRO A CA 27
ATOM 12835 C C . PRO A 1 11 ? -8.997 -6.166 -0.467 1.00 0.00 11 PRO A C 27
ATOM 12836 O O . PRO A 1 11 ? -8.522 -5.207 -1.051 1.00 0.00 11 PRO A O 27
ATOM 12847 N N . PRO A 1 12 ? -8.414 -6.768 0.546 1.00 0.00 12 PRO A N 27
ATOM 12848 C CA . PRO A 1 12 ? -7.099 -6.305 1.059 1.00 0.00 12 PRO A CA 27
ATOM 12849 C C . PRO A 1 12 ? -5.967 -6.754 0.122 1.00 0.00 12 PRO A C 27
ATOM 12850 O O . PRO A 1 12 ? -5.082 -7.498 0.505 1.00 0.00 12 PRO A O 27
ATOM 12861 N N . VAL A 1 13 ? -5.996 -6.299 -1.102 1.00 0.00 13 VAL A N 27
ATOM 12862 C CA . VAL A 1 13 ? -4.932 -6.681 -2.080 1.00 0.00 13 VAL A CA 27
ATOM 12863 C C . VAL A 1 13 ? -3.981 -5.498 -2.322 1.00 0.00 13 VAL A C 27
ATOM 12864 O O . VAL A 1 13 ? -2.798 -5.681 -2.533 1.00 0.00 13 VAL A O 27
ATOM 12877 N N . VAL A 1 14 ? -4.487 -4.289 -2.283 1.00 0.00 14 VAL A N 27
ATOM 12878 C CA . VAL A 1 14 ? -3.609 -3.096 -2.503 1.00 0.00 14 VAL A CA 27
ATOM 12879 C C . VAL A 1 14 ? -2.791 -2.811 -1.237 1.00 0.00 14 VAL A C 27
ATOM 12880 O O . VAL A 1 14 ? -1.598 -2.579 -1.299 1.00 0.00 14 VAL A O 27
ATOM 12893 N N . ALA A 1 15 ? -3.428 -2.837 -0.089 1.00 0.00 15 ALA A N 27
ATOM 12894 C CA . ALA A 1 15 ? -2.699 -2.576 1.192 1.00 0.00 15 ALA A CA 27
ATOM 12895 C C . ALA A 1 15 ? -1.600 -3.625 1.406 1.00 0.00 15 ALA A C 27
ATOM 12896 O O . ALA A 1 15 ? -0.509 -3.307 1.844 1.00 0.00 15 ALA A O 27
ATOM 12903 N N . LEU A 1 16 ? -1.881 -4.871 1.097 1.00 0.00 16 LEU A N 27
ATOM 12904 C CA . LEU A 1 16 ? -0.858 -5.951 1.275 1.00 0.00 16 LEU A CA 27
ATOM 12905 C C . LEU A 1 16 ? 0.340 -5.717 0.344 1.00 0.00 16 LEU A C 27
ATOM 12906 O O . LEU A 1 16 ? 1.480 -5.865 0.743 1.00 0.00 16 LEU A O 27
ATOM 12922 N N . VAL A 1 17 ? 0.092 -5.348 -0.892 1.00 0.00 17 VAL A N 27
ATOM 12923 C CA . VAL A 1 17 ? 1.221 -5.099 -1.847 1.00 0.00 17 VAL A CA 27
ATOM 12924 C C . VAL A 1 17 ? 2.102 -3.949 -1.329 1.00 0.00 17 VAL A C 27
ATOM 12925 O O . VAL A 1 17 ? 3.310 -3.972 -1.475 1.00 0.00 17 VAL A O 27
ATOM 12938 N N . VAL A 1 18 ? 1.506 -2.952 -0.719 1.00 0.00 18 VAL A N 27
ATOM 12939 C CA . VAL A 1 18 ? 2.307 -1.806 -0.182 1.00 0.00 18 VAL A CA 27
ATOM 12940 C C . VAL A 1 18 ? 3.164 -2.282 0.999 1.00 0.00 18 VAL A C 27
ATOM 12941 O O . VAL A 1 18 ? 4.344 -1.992 1.077 1.00 0.00 18 VAL A O 27
ATOM 12954 N N . MET A 1 19 ? 2.576 -3.021 1.912 1.00 0.00 19 MET A N 27
ATOM 12955 C CA . MET A 1 19 ? 3.348 -3.533 3.087 1.00 0.00 19 MET A CA 27
ATOM 12956 C C . MET A 1 19 ? 4.438 -4.507 2.621 1.00 0.00 19 MET A C 27
ATOM 12957 O O . MET A 1 19 ? 5.538 -4.515 3.143 1.00 0.00 19 MET A O 27
ATOM 12971 N N . SER A 1 20 ? 4.140 -5.324 1.638 1.00 0.00 20 SER A N 27
ATOM 12972 C CA . SER A 1 20 ? 5.152 -6.299 1.125 1.00 0.00 20 SER A CA 27
ATOM 12973 C C . SER A 1 20 ? 6.334 -5.557 0.490 1.00 0.00 20 SER A C 27
ATOM 12974 O O . SER A 1 20 ? 7.474 -5.943 0.661 1.00 0.00 20 SER A O 27
ATOM 12982 N N . ARG A 1 21 ? 6.070 -4.493 -0.234 1.00 0.00 21 ARG A N 27
ATOM 12983 C CA . ARG A 1 21 ? 7.182 -3.721 -0.876 1.00 0.00 21 ARG A CA 27
ATOM 12984 C C . ARG A 1 21 ? 8.154 -3.208 0.193 1.00 0.00 21 ARG A C 27
ATOM 12985 O O . ARG A 1 21 ? 9.353 -3.349 0.067 1.00 0.00 21 ARG A O 27
ATOM 13006 N N . PHE A 1 22 ? 7.640 -2.623 1.248 1.00 0.00 22 PHE A N 27
ATOM 13007 C CA . PHE A 1 22 ? 8.534 -2.109 2.332 1.00 0.00 22 PHE A CA 27
ATOM 13008 C C . PHE A 1 22 ? 9.152 -3.281 3.106 1.00 0.00 22 PHE A C 27
ATOM 13009 O O . PHE A 1 22 ? 10.312 -3.246 3.468 1.00 0.00 22 PHE A O 27
ATOM 13026 N N . GLY A 1 23 ? 8.386 -4.316 3.356 1.00 0.00 23 GLY A N 27
ATOM 13027 C CA . GLY A 1 23 ? 8.924 -5.496 4.100 1.00 0.00 23 GLY A CA 27
ATOM 13028 C C . GLY A 1 23 ? 10.048 -6.146 3.289 1.00 0.00 23 GLY A C 27
ATOM 13029 O O . GLY A 1 23 ? 11.094 -6.473 3.818 1.00 0.00 23 GLY A O 27
ATOM 13033 N N . PHE A 1 24 ? 9.841 -6.330 2.006 1.00 0.00 24 PHE A N 27
ATOM 13034 C CA . PHE A 1 24 ? 10.902 -6.952 1.153 1.00 0.00 24 PHE A CA 27
ATOM 13035 C C . PHE A 1 24 ? 12.117 -6.026 1.069 1.00 0.00 24 PHE A C 27
ATOM 13036 O O . PHE A 1 24 ? 13.240 -6.449 1.258 1.00 0.00 24 PHE A O 27
ATOM 13053 N N . PHE A 1 25 ? 11.898 -4.765 0.787 1.00 0.00 25 PHE A N 27
ATOM 13054 C CA . PHE A 1 25 ? 13.042 -3.803 0.692 1.00 0.00 25 PHE A CA 27
ATOM 13055 C C . PHE A 1 25 ? 13.774 -3.700 2.037 1.00 0.00 25 PHE A C 27
ATOM 13056 O O . PHE A 1 25 ? 14.983 -3.570 2.083 1.00 0.00 25 PHE A O 27
ATOM 13073 N N . ALA A 1 26 ? 13.053 -3.765 3.133 1.00 0.00 26 ALA A N 27
ATOM 13074 C CA . ALA A 1 26 ? 13.710 -3.679 4.475 1.00 0.00 26 ALA A CA 27
ATOM 13075 C C . ALA A 1 26 ? 14.532 -4.944 4.743 1.00 0.00 26 ALA A C 27
ATOM 13076 O O . ALA A 1 26 ? 15.647 -4.874 5.226 1.00 0.00 26 ALA A O 27
ATOM 13083 N N . HIS A 1 27 ? 13.995 -6.098 4.425 1.00 0.00 27 HIS A N 27
ATOM 13084 C CA . HIS A 1 27 ? 14.752 -7.369 4.653 1.00 0.00 27 HIS A CA 27
ATOM 13085 C C . HIS A 1 27 ? 15.299 -7.910 3.322 1.00 0.00 27 HIS A C 27
ATOM 13086 O O . HIS A 1 27 ? 15.311 -9.103 3.084 1.00 0.00 27 HIS A O 27
ATOM 13100 N N . LEU A 1 28 ? 15.754 -7.037 2.454 1.00 0.00 28 LEU A N 27
ATOM 13101 C CA . LEU A 1 28 ? 16.304 -7.493 1.138 1.00 0.00 28 LEU A CA 27
ATOM 13102 C C . LEU A 1 28 ? 17.766 -7.935 1.294 1.00 0.00 28 LEU A C 27
ATOM 13103 O O . LEU A 1 28 ? 18.216 -8.859 0.641 1.00 0.00 28 LEU A O 27
ATOM 13119 N N . LEU A 1 29 ? 18.509 -7.278 2.154 1.00 0.00 29 LEU A N 27
ATOM 13120 C CA . LEU A 1 29 ? 19.945 -7.652 2.360 1.00 0.00 29 LEU A CA 27
ATOM 13121 C C . LEU A 1 29 ? 20.061 -9.092 2.893 1.00 0.00 29 LEU A C 27
ATOM 13122 O O . LEU A 1 29 ? 19.169 -9.577 3.563 1.00 0.00 29 LEU A O 27
ATOM 13138 N N . PRO A 1 30 ? 21.163 -9.729 2.571 1.00 0.00 30 PRO A N 27
ATOM 13139 C CA . PRO A 1 30 ? 21.396 -11.125 3.023 1.00 0.00 30 PRO A CA 27
ATOM 13140 C C . PRO A 1 30 ? 21.721 -11.163 4.524 1.00 0.00 30 PRO A C 27
ATOM 13141 O O . PRO A 1 30 ? 22.784 -10.748 4.950 1.00 0.00 30 PRO A O 27
ATOM 13152 N N . ARG A 1 31 ? 20.808 -11.656 5.325 1.00 0.00 31 ARG A N 27
ATOM 13153 C CA . ARG A 1 31 ? 21.052 -11.726 6.799 1.00 0.00 31 ARG A CA 27
ATOM 13154 C C . ARG A 1 31 ? 20.385 -12.972 7.396 1.00 0.00 31 ARG A C 27
ATOM 13155 O O . ARG A 1 31 ? 21.003 -13.599 8.240 1.00 0.00 31 ARG A O 27
ATOM 13177 N N . ASP A 1 1 ? -6.114 0.711 -12.681 1.00 0.00 1 ASP A N 28
ATOM 13178 C CA . ASP A 1 1 ? -6.870 1.644 -11.789 1.00 0.00 1 ASP A CA 28
ATOM 13179 C C . ASP A 1 1 ? -7.137 0.988 -10.428 1.00 0.00 1 ASP A C 28
ATOM 13180 O O . ASP A 1 1 ? -6.973 -0.206 -10.261 1.00 0.00 1 ASP A O 28
ATOM 13188 N N . THR A 1 2 ? -7.553 1.763 -9.456 1.00 0.00 2 THR A N 28
ATOM 13189 C CA . THR A 1 2 ? -7.837 1.190 -8.102 1.00 0.00 2 THR A CA 28
ATOM 13190 C C . THR A 1 2 ? -9.285 0.684 -8.026 1.00 0.00 2 THR A C 28
ATOM 13191 O O . THR A 1 2 ? -10.051 0.814 -8.964 1.00 0.00 2 THR A O 28
ATOM 13202 N N . GLU A 1 3 ? -9.661 0.114 -6.911 1.00 0.00 3 GLU A N 28
ATOM 13203 C CA . GLU A 1 3 ? -11.058 -0.401 -6.756 1.00 0.00 3 GLU A CA 28
ATOM 13204 C C . GLU A 1 3 ? -11.986 0.723 -6.267 1.00 0.00 3 GLU A C 28
ATOM 13205 O O . GLU A 1 3 ? -12.313 0.813 -5.098 1.00 0.00 3 GLU A O 28
ATOM 13217 N N . ILE A 1 4 ? -12.408 1.585 -7.161 1.00 0.00 4 ILE A N 28
ATOM 13218 C CA . ILE A 1 4 ? -13.311 2.711 -6.756 1.00 0.00 4 ILE A CA 28
ATOM 13219 C C . ILE A 1 4 ? -14.763 2.225 -6.577 1.00 0.00 4 ILE A C 28
ATOM 13220 O O . ILE A 1 4 ? -15.526 2.810 -5.831 1.00 0.00 4 ILE A O 28
ATOM 13236 N N . ILE A 1 5 ? -15.151 1.168 -7.255 1.00 0.00 5 ILE A N 28
ATOM 13237 C CA . ILE A 1 5 ? -16.557 0.662 -7.117 1.00 0.00 5 ILE A CA 28
ATOM 13238 C C . ILE A 1 5 ? -16.693 -0.221 -5.865 1.00 0.00 5 ILE A C 28
ATOM 13239 O O . ILE A 1 5 ? -16.550 -1.430 -5.921 1.00 0.00 5 ILE A O 28
ATOM 13255 N N . GLY A 1 6 ? -16.974 0.380 -4.735 1.00 0.00 6 GLY A N 28
ATOM 13256 C CA . GLY A 1 6 ? -17.124 -0.412 -3.476 1.00 0.00 6 GLY A CA 28
ATOM 13257 C C . GLY A 1 6 ? -16.836 0.481 -2.264 1.00 0.00 6 GLY A C 28
ATOM 13258 O O . GLY A 1 6 ? -16.293 1.563 -2.393 1.00 0.00 6 GLY A O 28
ATOM 13262 N N . GLY A 1 7 ? -17.192 0.032 -1.086 1.00 0.00 7 GLY A N 28
ATOM 13263 C CA . GLY A 1 7 ? -16.937 0.844 0.142 1.00 0.00 7 GLY A CA 28
ATOM 13264 C C . GLY A 1 7 ? -15.950 0.100 1.044 1.00 0.00 7 GLY A C 28
ATOM 13265 O O . GLY A 1 7 ? -14.752 0.165 0.849 1.00 0.00 7 GLY A O 28
ATOM 13269 N N . LEU A 1 8 ? -16.447 -0.613 2.023 1.00 0.00 8 LEU A N 28
ATOM 13270 C CA . LEU A 1 8 ? -15.542 -1.373 2.941 1.00 0.00 8 LEU A CA 28
ATOM 13271 C C . LEU A 1 8 ? -15.950 -2.853 2.977 1.00 0.00 8 LEU A C 28
ATOM 13272 O O . LEU A 1 8 ? -15.956 -3.481 4.020 1.00 0.00 8 LEU A O 28
ATOM 13288 N N . THR A 1 9 ? -16.289 -3.411 1.841 1.00 0.00 9 THR A N 28
ATOM 13289 C CA . THR A 1 9 ? -16.701 -4.849 1.792 1.00 0.00 9 THR A CA 28
ATOM 13290 C C . THR A 1 9 ? -15.798 -5.625 0.821 1.00 0.00 9 THR A C 28
ATOM 13291 O O . THR A 1 9 ? -16.254 -6.479 0.083 1.00 0.00 9 THR A O 28
ATOM 13302 N N . ILE A 1 10 ? -14.519 -5.334 0.818 1.00 0.00 10 ILE A N 28
ATOM 13303 C CA . ILE A 1 10 ? -13.579 -6.050 -0.103 1.00 0.00 10 ILE A CA 28
ATOM 13304 C C . ILE A 1 10 ? -12.239 -6.313 0.599 1.00 0.00 10 ILE A C 28
ATOM 13305 O O . ILE A 1 10 ? -11.911 -5.653 1.569 1.00 0.00 10 ILE A O 28
ATOM 13321 N N . PRO A 1 11 ? -11.502 -7.268 0.079 1.00 0.00 11 PRO A N 28
ATOM 13322 C CA . PRO A 1 11 ? -10.181 -7.613 0.663 1.00 0.00 11 PRO A CA 28
ATOM 13323 C C . PRO A 1 11 ? -9.144 -6.535 0.307 1.00 0.00 11 PRO A C 28
ATOM 13324 O O . PRO A 1 11 ? -9.154 -6.010 -0.791 1.00 0.00 11 PRO A O 28
ATOM 13335 N N . PRO A 1 12 ? -8.282 -6.238 1.253 1.00 0.00 12 PRO A N 28
ATOM 13336 C CA . PRO A 1 12 ? -7.229 -5.210 1.036 1.00 0.00 12 PRO A CA 28
ATOM 13337 C C . PRO A 1 12 ? -6.083 -5.778 0.186 1.00 0.00 12 PRO A C 28
ATOM 13338 O O . PRO A 1 12 ? -4.970 -5.946 0.652 1.00 0.00 12 PRO A O 28
ATOM 13349 N N . VAL A 1 13 ? -6.353 -6.076 -1.059 1.00 0.00 13 VAL A N 28
ATOM 13350 C CA . VAL A 1 13 ? -5.287 -6.637 -1.953 1.00 0.00 13 VAL A CA 28
ATOM 13351 C C . VAL A 1 13 ? -4.236 -5.563 -2.285 1.00 0.00 13 VAL A C 28
ATOM 13352 O O . VAL A 1 13 ? -3.049 -5.835 -2.296 1.00 0.00 13 VAL A O 28
ATOM 13365 N N . VAL A 1 14 ? -4.657 -4.346 -2.542 1.00 0.00 14 VAL A N 28
ATOM 13366 C CA . VAL A 1 14 ? -3.669 -3.263 -2.857 1.00 0.00 14 VAL A CA 28
ATOM 13367 C C . VAL A 1 14 ? -2.880 -2.892 -1.594 1.00 0.00 14 VAL A C 28
ATOM 13368 O O . VAL A 1 14 ? -1.700 -2.601 -1.655 1.00 0.00 14 VAL A O 28
ATOM 13381 N N . ALA A 1 15 ? -3.521 -2.920 -0.448 1.00 0.00 15 ALA A N 28
ATOM 13382 C CA . ALA A 1 15 ? -2.811 -2.588 0.825 1.00 0.00 15 ALA A CA 28
ATOM 13383 C C . ALA A 1 15 ? -1.758 -3.660 1.128 1.00 0.00 15 ALA A C 28
ATOM 13384 O O . ALA A 1 15 ? -0.669 -3.359 1.578 1.00 0.00 15 ALA A O 28
ATOM 13391 N N . LEU A 1 16 ? -2.074 -4.909 0.873 1.00 0.00 16 LEU A N 28
ATOM 13392 C CA . LEU A 1 16 ? -1.094 -6.010 1.131 1.00 0.00 16 LEU A CA 28
ATOM 13393 C C . LEU A 1 16 ? 0.101 -5.893 0.172 1.00 0.00 16 LEU A C 28
ATOM 13394 O O . LEU A 1 16 ? 1.229 -6.165 0.540 1.00 0.00 16 LEU A O 28
ATOM 13410 N N . VAL A 1 17 ? -0.138 -5.480 -1.052 1.00 0.00 17 VAL A N 28
ATOM 13411 C CA . VAL A 1 17 ? 0.984 -5.332 -2.035 1.00 0.00 17 VAL A CA 28
ATOM 13412 C C . VAL A 1 17 ? 1.916 -4.190 -1.598 1.00 0.00 17 VAL A C 28
ATOM 13413 O O . VAL A 1 17 ? 3.115 -4.246 -1.800 1.00 0.00 17 VAL A O 28
ATOM 13426 N N . VAL A 1 18 ? 1.377 -3.160 -0.993 1.00 0.00 18 VAL A N 28
ATOM 13427 C CA . VAL A 1 18 ? 2.235 -2.024 -0.532 1.00 0.00 18 VAL A CA 28
ATOM 13428 C C . VAL A 1 18 ? 2.992 -2.429 0.744 1.00 0.00 18 VAL A C 28
ATOM 13429 O O . VAL A 1 18 ? 4.134 -2.058 0.940 1.00 0.00 18 VAL A O 28
ATOM 13442 N N . MET A 1 19 ? 2.360 -3.189 1.607 1.00 0.00 19 MET A N 28
ATOM 13443 C CA . MET A 1 19 ? 3.033 -3.625 2.872 1.00 0.00 19 MET A CA 28
ATOM 13444 C C . MET A 1 19 ? 4.171 -4.612 2.568 1.00 0.00 19 MET A C 28
ATOM 13445 O O . MET A 1 19 ? 5.253 -4.503 3.114 1.00 0.00 19 MET A O 28
ATOM 13459 N N . SER A 1 20 ? 3.935 -5.570 1.702 1.00 0.00 20 SER A N 28
ATOM 13460 C CA . SER A 1 20 ? 5.005 -6.565 1.362 1.00 0.00 20 SER A CA 28
ATOM 13461 C C . SER A 1 20 ? 6.252 -5.851 0.822 1.00 0.00 20 SER A C 28
ATOM 13462 O O . SER A 1 20 ? 7.368 -6.213 1.145 1.00 0.00 20 SER A O 28
ATOM 13470 N N . ARG A 1 21 ? 6.068 -4.834 0.012 1.00 0.00 21 ARG A N 28
ATOM 13471 C CA . ARG A 1 21 ? 7.241 -4.085 -0.544 1.00 0.00 21 ARG A CA 28
ATOM 13472 C C . ARG A 1 21 ? 8.074 -3.483 0.595 1.00 0.00 21 ARG A C 28
ATOM 13473 O O . ARG A 1 21 ? 9.289 -3.535 0.574 1.00 0.00 21 ARG A O 28
ATOM 13494 N N . PHE A 1 22 ? 7.428 -2.921 1.590 1.00 0.00 22 PHE A N 28
ATOM 13495 C CA . PHE A 1 22 ? 8.180 -2.322 2.738 1.00 0.00 22 PHE A CA 28
ATOM 13496 C C . PHE A 1 22 ? 9.014 -3.402 3.438 1.00 0.00 22 PHE A C 28
ATOM 13497 O O . PHE A 1 22 ? 10.189 -3.217 3.695 1.00 0.00 22 PHE A O 28
ATOM 13514 N N . GLY A 1 23 ? 8.417 -4.532 3.736 1.00 0.00 23 GLY A N 28
ATOM 13515 C CA . GLY A 1 23 ? 9.172 -5.634 4.407 1.00 0.00 23 GLY A CA 28
ATOM 13516 C C . GLY A 1 23 ? 10.272 -6.143 3.469 1.00 0.00 23 GLY A C 28
ATOM 13517 O O . GLY A 1 23 ? 11.376 -6.424 3.894 1.00 0.00 23 GLY A O 28
ATOM 13521 N N . PHE A 1 24 ? 9.977 -6.256 2.194 1.00 0.00 24 PHE A N 28
ATOM 13522 C CA . PHE A 1 24 ? 11.004 -6.737 1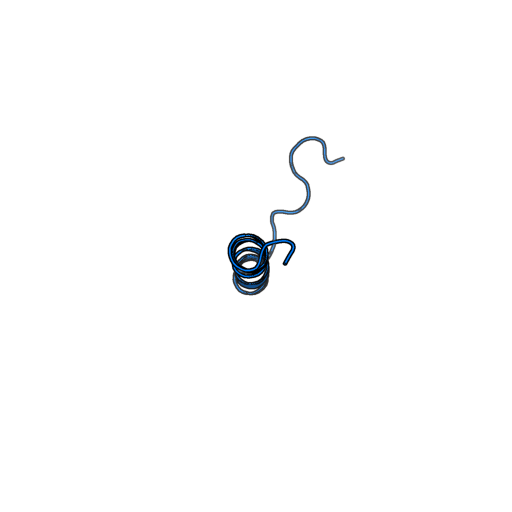.217 1.00 0.00 24 PHE A CA 28
ATOM 13523 C C . PHE A 1 24 ? 12.188 -5.763 1.177 1.00 0.00 24 PHE A C 28
ATOM 13524 O O . PHE A 1 24 ? 13.334 -6.170 1.191 1.00 0.00 24 PHE A O 28
ATOM 13541 N N . PHE A 1 25 ? 11.915 -4.479 1.135 1.00 0.00 25 PHE A N 28
ATOM 13542 C CA . PHE A 1 25 ? 13.021 -3.469 1.099 1.00 0.00 25 PHE A CA 28
ATOM 13543 C C . PHE A 1 25 ? 13.857 -3.535 2.388 1.00 0.00 25 PHE A C 28
ATOM 13544 O O . PHE A 1 25 ? 15.052 -3.310 2.367 1.00 0.00 25 PHE A O 28
ATOM 13561 N N . ALA A 1 26 ? 13.236 -3.841 3.505 1.00 0.00 26 ALA A N 28
ATOM 13562 C CA . ALA A 1 26 ? 13.990 -3.922 4.797 1.00 0.00 26 ALA A CA 28
ATOM 13563 C C . ALA A 1 26 ? 15.147 -4.928 4.691 1.00 0.00 26 ALA A C 28
ATOM 13564 O O . ALA A 1 26 ? 16.228 -4.692 5.197 1.00 0.00 26 ALA A O 28
ATOM 13571 N N . HIS A 1 27 ? 14.931 -6.042 4.033 1.00 0.00 27 HIS A N 28
ATOM 13572 C CA . HIS A 1 27 ? 16.023 -7.056 3.890 1.00 0.00 27 HIS A CA 28
ATOM 13573 C C . HIS A 1 27 ? 16.542 -7.095 2.442 1.00 0.00 27 HIS A C 28
ATOM 13574 O O . HIS A 1 27 ? 17.154 -8.061 2.022 1.00 0.00 27 HIS A O 28
ATOM 13588 N N . LEU A 1 28 ? 16.304 -6.053 1.676 1.00 0.00 28 LEU A N 28
ATOM 13589 C CA . LEU A 1 28 ? 16.783 -6.029 0.259 1.00 0.00 28 LEU A CA 28
ATOM 13590 C C . LEU A 1 28 ? 16.921 -4.580 -0.232 1.00 0.00 28 LEU A C 28
ATOM 13591 O O . LEU A 1 28 ? 16.518 -4.244 -1.330 1.00 0.00 28 LEU A O 28
ATOM 13607 N N . LEU A 1 29 ? 17.492 -3.721 0.575 1.00 0.00 29 LEU A N 28
ATOM 13608 C CA . LEU A 1 29 ? 17.661 -2.293 0.157 1.00 0.00 29 LEU A CA 28
ATOM 13609 C C . LEU A 1 29 ? 19.003 -2.107 -0.571 1.00 0.00 29 LEU A C 28
ATOM 13610 O O . LEU A 1 29 ? 19.998 -2.698 -0.194 1.00 0.00 29 LEU A O 28
ATOM 13626 N N . PRO A 1 30 ? 18.982 -1.290 -1.600 1.00 0.00 30 PRO A N 28
ATOM 13627 C CA . PRO A 1 30 ? 20.213 -1.027 -2.393 1.00 0.00 30 PRO A CA 28
ATOM 13628 C C . PRO A 1 30 ? 21.176 -0.113 -1.622 1.00 0.00 30 PRO A C 28
ATOM 13629 O O . PRO A 1 30 ? 20.787 0.583 -0.701 1.00 0.00 30 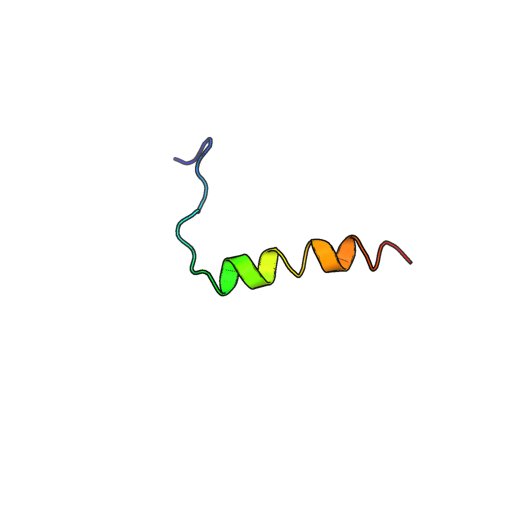PRO A O 28
ATOM 13640 N N . ARG A 1 31 ? 22.432 -0.111 -1.997 1.00 0.00 31 ARG A N 28
ATOM 13641 C CA . ARG A 1 31 ? 23.432 0.755 -1.297 1.00 0.00 31 ARG A CA 28
ATOM 13642 C C . ARG A 1 31 ? 24.644 1.016 -2.200 1.00 0.00 31 ARG A C 28
ATOM 13643 O O . ARG A 1 31 ? 25.055 2.162 -2.287 1.00 0.00 31 ARG A O 28
ATOM 13665 N N . ASP A 1 1 ? -12.847 -9.282 -10.666 1.00 0.00 1 ASP A N 29
ATOM 13666 C CA . ASP A 1 1 ? -13.936 -8.318 -11.006 1.00 0.00 1 ASP A CA 29
ATOM 13667 C C . ASP A 1 1 ? -15.100 -8.462 -10.017 1.00 0.00 1 ASP A C 29
ATOM 13668 O O . ASP A 1 1 ? -15.555 -9.556 -9.737 1.00 0.00 1 ASP A O 29
ATOM 13676 N N . THR A 1 2 ? -15.582 -7.364 -9.489 1.00 0.00 2 THR A N 29
ATOM 13677 C CA . THR A 1 2 ? -16.717 -7.426 -8.516 1.00 0.00 2 THR A CA 29
ATOM 13678 C C . THR A 1 2 ? -17.803 -6.419 -8.906 1.00 0.00 2 THR A C 29
ATOM 13679 O O . THR A 1 2 ? -17.522 -5.390 -9.494 1.00 0.00 2 THR A O 29
ATOM 13690 N N . GLU A 1 3 ? -19.037 -6.703 -8.575 1.00 0.00 3 GLU A N 29
ATOM 13691 C CA . GLU A 1 3 ? -20.146 -5.763 -8.917 1.00 0.00 3 GLU A CA 29
ATOM 13692 C C . GLU A 1 3 ? -20.514 -4.918 -7.690 1.00 0.00 3 GLU A C 29
ATOM 13693 O O . GLU A 1 3 ? -21.621 -4.984 -7.186 1.00 0.00 3 GLU A O 29
ATOM 13705 N N . ILE A 1 4 ? -19.589 -4.125 -7.205 1.00 0.00 4 ILE A N 29
ATOM 13706 C CA . ILE A 1 4 ? -19.875 -3.273 -6.009 1.00 0.00 4 ILE A CA 29
ATOM 13707 C C . ILE A 1 4 ? -18.961 -2.039 -5.999 1.00 0.00 4 ILE A C 29
ATOM 13708 O O . ILE A 1 4 ? -17.843 -2.078 -6.483 1.00 0.00 4 ILE A O 29
ATOM 13724 N N . ILE A 1 5 ? -19.432 -0.945 -5.450 1.00 0.00 5 ILE A N 29
ATOM 13725 C CA . ILE A 1 5 ? -18.603 0.301 -5.398 1.00 0.00 5 ILE A CA 29
ATOM 13726 C C . ILE A 1 5 ? -18.746 0.977 -4.028 1.00 0.00 5 ILE A C 29
ATOM 13727 O O . ILE A 1 5 ? -19.672 0.704 -3.284 1.00 0.00 5 ILE A O 29
ATOM 13743 N N . GLY A 1 6 ? -17.837 1.854 -3.690 1.00 0.00 6 GLY A N 29
ATOM 13744 C CA . GLY A 1 6 ? -17.913 2.550 -2.370 1.00 0.00 6 GLY A CA 29
ATOM 13745 C C . GLY A 1 6 ? -16.957 3.748 -2.355 1.00 0.00 6 GLY A C 29
ATOM 13746 O O . GLY A 1 6 ? -15.947 3.757 -3.035 1.00 0.00 6 GLY A O 29
ATOM 13750 N N . GLY A 1 7 ? -17.270 4.760 -1.583 1.00 0.00 7 GLY A N 29
ATOM 13751 C CA . GLY A 1 7 ? -16.386 5.963 -1.515 1.00 0.00 7 GLY A CA 29
ATOM 13752 C C . GLY A 1 7 ? -15.202 5.681 -0.584 1.00 0.00 7 GLY A C 29
ATOM 13753 O O . GLY A 1 7 ? -14.068 5.977 -0.907 1.00 0.00 7 GLY A O 29
ATOM 13757 N N . LEU A 1 8 ? -15.460 5.109 0.568 1.00 0.00 8 LEU A N 29
ATOM 13758 C CA . LEU A 1 8 ? -14.353 4.801 1.527 1.00 0.00 8 LEU A CA 29
ATOM 13759 C C . LEU A 1 8 ? -14.248 3.283 1.743 1.00 0.00 8 LEU A C 29
ATOM 13760 O O . LEU A 1 8 ? -13.871 2.824 2.806 1.00 0.00 8 LEU A O 29
ATOM 13776 N N . THR A 1 9 ? -14.575 2.501 0.741 1.00 0.00 9 THR A N 29
ATOM 13777 C CA . THR A 1 9 ? -14.496 1.014 0.884 1.00 0.00 9 THR A CA 29
ATOM 13778 C C . THR A 1 9 ? -13.415 0.455 -0.052 1.00 0.00 9 THR A C 29
ATOM 13779 O O . THR A 1 9 ? -13.698 -0.283 -0.980 1.00 0.00 9 THR A O 29
ATOM 13790 N N . ILE A 1 10 ? -12.177 0.808 0.186 1.00 0.00 10 ILE A N 29
ATOM 13791 C CA . ILE A 1 10 ? -11.066 0.305 -0.686 1.00 0.00 10 ILE A CA 29
ATOM 13792 C C . ILE A 1 10 ? -10.752 -1.165 -0.366 1.00 0.00 10 ILE A C 29
ATOM 13793 O O . ILE A 1 10 ? -10.998 -1.626 0.734 1.00 0.00 10 ILE A O 29
ATOM 13809 N N . PRO A 1 11 ? -10.215 -1.855 -1.347 1.00 0.00 11 PRO A N 29
ATOM 13810 C CA . PRO A 1 11 ? -9.862 -3.287 -1.169 1.00 0.00 11 PRO A CA 29
ATOM 13811 C C . PRO A 1 11 ? -8.579 -3.430 -0.333 1.00 0.00 11 PRO A C 29
ATOM 13812 O O . PRO A 1 11 ? -7.678 -2.622 -0.445 1.00 0.00 11 PRO A O 29
ATOM 13823 N N . PRO A 1 12 ? -8.539 -4.464 0.474 1.00 0.00 12 PRO A N 29
ATOM 13824 C CA . PRO A 1 12 ? -7.350 -4.723 1.330 1.00 0.00 12 PRO A CA 29
ATOM 13825 C C . PRO A 1 12 ? -6.179 -5.279 0.498 1.00 0.00 12 PRO A C 29
ATOM 13826 O O . PRO A 1 12 ? -5.037 -5.224 0.915 1.00 0.00 12 PRO A O 29
ATOM 13837 N N . VAL A 1 13 ? -6.457 -5.817 -0.670 1.00 0.00 13 VAL A N 29
ATOM 13838 C CA . VAL A 1 13 ? -5.366 -6.384 -1.530 1.00 0.00 13 VAL A CA 29
ATOM 13839 C C . VAL A 1 13 ? -4.325 -5.306 -1.867 1.00 0.00 13 VAL A C 29
ATOM 13840 O O . VAL A 1 13 ? -3.137 -5.562 -1.832 1.00 0.00 13 VAL A O 29
ATOM 13853 N N . VAL A 1 14 ? -4.756 -4.105 -2.187 1.00 0.00 14 VAL A N 29
ATOM 13854 C CA . VAL A 1 14 ? -3.776 -3.020 -2.519 1.00 0.00 14 VAL A CA 29
ATOM 13855 C C . VAL A 1 14 ? -2.792 -2.820 -1.352 1.00 0.00 14 VAL A C 29
ATOM 13856 O O . VAL A 1 14 ? -1.615 -2.585 -1.557 1.00 0.00 14 VAL A O 29
ATOM 13869 N N . ALA A 1 15 ? -3.263 -2.940 -0.131 1.00 0.00 15 ALA A N 29
ATOM 13870 C CA . ALA A 1 15 ? -2.355 -2.786 1.045 1.00 0.00 15 ALA A CA 29
ATOM 13871 C C . ALA A 1 15 ? -1.488 -4.043 1.182 1.00 0.00 15 ALA A C 29
ATOM 13872 O O . ALA A 1 15 ? -0.317 -3.968 1.502 1.00 0.00 15 ALA A O 29
ATOM 13879 N N . LEU A 1 16 ? -2.062 -5.196 0.923 1.00 0.00 16 LEU A N 29
ATOM 13880 C CA . LEU A 1 16 ? -1.287 -6.476 1.013 1.00 0.00 16 LEU A CA 29
ATOM 13881 C C . LEU A 1 16 ? -0.106 -6.456 0.030 1.00 0.00 16 LEU A C 29
ATOM 13882 O O . LEU A 1 16 ? 0.920 -7.065 0.269 1.00 0.00 16 LEU A O 29
ATOM 13898 N N . VAL A 1 17 ? -0.242 -5.755 -1.071 1.00 0.00 17 VAL A N 29
ATOM 13899 C CA . VAL A 1 17 ? 0.871 -5.687 -2.066 1.00 0.00 17 VAL A CA 29
ATOM 13900 C C . VAL A 1 17 ? 1.913 -4.652 -1.613 1.00 0.00 17 VAL A C 29
ATOM 13901 O O . VAL A 1 17 ? 3.104 -4.882 -1.698 1.00 0.00 17 VAL A O 29
ATOM 13914 N N . VAL A 1 18 ? 1.468 -3.516 -1.130 1.00 0.00 18 VAL A N 29
ATOM 13915 C CA . VAL A 1 18 ? 2.428 -2.464 -0.668 1.00 0.00 18 VAL A CA 29
ATOM 13916 C C . VAL A 1 18 ? 3.170 -2.931 0.593 1.00 0.00 18 VAL A C 29
ATOM 13917 O O . VAL A 1 18 ? 4.366 -2.745 0.716 1.00 0.00 18 VAL A O 29
ATOM 13930 N N . MET A 1 19 ? 2.476 -3.542 1.527 1.00 0.00 19 MET A N 29
ATOM 13931 C CA . MET A 1 19 ? 3.160 -4.024 2.770 1.00 0.00 19 MET A CA 29
ATOM 13932 C C . MET A 1 19 ? 4.225 -5.077 2.415 1.00 0.00 19 MET A C 29
ATOM 13933 O O . MET A 1 19 ? 5.234 -5.193 3.084 1.00 0.00 19 MET A O 29
ATOM 13947 N N . SER A 1 20 ? 4.019 -5.826 1.353 1.00 0.00 20 SER A N 29
ATOM 13948 C CA . SER A 1 20 ? 5.034 -6.846 0.945 1.00 0.00 20 SER A CA 29
ATOM 13949 C C . SER A 1 20 ? 6.293 -6.129 0.444 1.00 0.00 20 SER A C 29
ATOM 13950 O O . SER A 1 20 ? 7.403 -6.499 0.774 1.00 0.00 20 SER A O 29
ATOM 13958 N N . ARG A 1 21 ? 6.118 -5.085 -0.334 1.00 0.00 21 ARG A N 29
ATOM 13959 C CA . ARG A 1 21 ? 7.294 -4.314 -0.845 1.00 0.00 21 ARG A CA 29
ATOM 13960 C C . ARG A 1 21 ? 8.045 -3.683 0.335 1.00 0.00 21 ARG A C 29
ATOM 13961 O O . ARG A 1 21 ? 9.259 -3.635 0.350 1.00 0.00 21 ARG A O 29
ATOM 13982 N N . PHE A 1 22 ? 7.325 -3.211 1.328 1.00 0.00 22 PHE A N 29
ATOM 13983 C CA . PHE A 1 22 ? 7.986 -2.594 2.521 1.00 0.00 22 PHE A CA 29
ATOM 13984 C C . PHE A 1 22 ? 8.897 -3.622 3.207 1.00 0.00 22 PHE A C 29
ATOM 13985 O O . PHE A 1 22 ? 10.018 -3.319 3.572 1.00 0.00 22 PHE A O 29
ATOM 14002 N N . GLY A 1 23 ? 8.425 -4.836 3.370 1.00 0.00 23 GLY A N 29
ATOM 14003 C CA . GLY A 1 23 ? 9.261 -5.895 4.017 1.00 0.00 23 GLY A CA 29
ATOM 14004 C C . GLY A 1 23 ? 10.516 -6.138 3.172 1.00 0.00 23 GLY A C 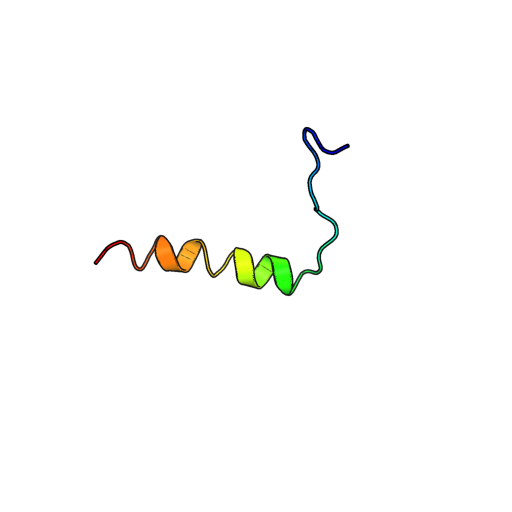29
ATOM 14005 O O . GLY A 1 23 ? 11.597 -6.328 3.694 1.00 0.00 23 GLY A O 29
ATOM 14009 N N . PHE A 1 24 ? 10.379 -6.120 1.867 1.00 0.00 24 PHE A N 29
ATOM 14010 C CA . PHE A 1 24 ? 11.562 -6.336 0.977 1.00 0.00 24 PHE A CA 29
ATOM 14011 C C . PHE A 1 24 ? 12.565 -5.191 1.158 1.00 0.00 24 PHE A C 29
ATOM 14012 O O . PHE A 1 24 ? 13.756 -5.412 1.251 1.00 0.00 24 PHE A O 29
ATOM 14029 N N . PHE A 1 25 ? 12.088 -3.970 1.219 1.00 0.00 25 PHE A N 29
ATOM 14030 C CA . PHE A 1 25 ? 13.009 -2.805 1.407 1.00 0.00 25 PHE A CA 29
ATOM 14031 C C . PHE A 1 25 ? 13.806 -2.967 2.710 1.00 0.00 25 PHE A C 29
ATOM 14032 O O . PHE A 1 25 ? 14.994 -2.711 2.752 1.00 0.00 25 PHE A O 29
ATOM 14049 N N . ALA A 1 26 ? 13.159 -3.399 3.765 1.00 0.00 26 ALA A N 29
ATOM 14050 C CA . ALA A 1 26 ? 13.874 -3.590 5.066 1.00 0.00 26 ALA A CA 29
ATOM 14051 C C . ALA A 1 26 ? 14.817 -4.799 4.983 1.00 0.00 26 ALA A C 29
ATOM 14052 O O . ALA A 1 26 ? 15.902 -4.787 5.533 1.00 0.00 26 ALA A O 29
ATOM 14059 N N . HIS A 1 27 ? 14.411 -5.840 4.293 1.00 0.00 27 HIS A N 29
ATOM 14060 C CA . HIS A 1 27 ? 15.279 -7.052 4.167 1.00 0.00 27 HIS A CA 29
ATOM 14061 C C . HIS A 1 27 ? 16.456 -6.781 3.217 1.00 0.00 27 HIS A C 29
ATOM 14062 O O . HIS A 1 27 ? 17.504 -7.387 3.335 1.00 0.00 27 HIS A O 29
ATOM 14076 N N . LEU A 1 28 ? 16.292 -5.879 2.279 1.00 0.00 28 LEU A N 29
ATOM 14077 C CA . LEU A 1 28 ? 17.400 -5.570 1.324 1.00 0.00 28 LEU A CA 29
ATOM 14078 C C . LEU A 1 28 ? 18.089 -4.254 1.716 1.00 0.00 28 LEU A C 29
ATOM 14079 O O . LEU A 1 28 ? 18.323 -3.392 0.889 1.00 0.00 28 LEU A O 29
ATOM 14095 N N . LEU A 1 29 ? 18.417 -4.098 2.975 1.00 0.00 29 LEU A N 29
ATOM 14096 C CA . LEU A 1 29 ? 19.093 -2.844 3.431 1.00 0.00 29 LEU A CA 29
ATOM 14097 C C . LEU A 1 29 ? 20.619 -3.031 3.434 1.00 0.00 29 LEU A C 29
ATOM 14098 O O . LEU A 1 29 ? 21.132 -3.882 4.137 1.00 0.00 29 LEU A O 29
ATOM 14114 N N . PRO A 1 30 ? 21.296 -2.227 2.645 1.00 0.00 30 PRO A N 29
ATOM 14115 C CA . PRO A 1 30 ? 22.778 -2.306 2.563 1.00 0.00 30 PRO A CA 29
ATOM 14116 C C . PRO A 1 30 ? 23.419 -1.655 3.800 1.00 0.00 30 PRO A C 29
ATOM 14117 O O . PRO A 1 30 ? 24.130 -0.671 3.700 1.00 0.00 30 PRO A O 29
ATOM 14128 N N . ARG A 1 31 ? 23.167 -2.199 4.967 1.00 0.00 31 ARG A N 29
ATOM 14129 C CA . ARG A 1 31 ? 23.752 -1.621 6.217 1.00 0.00 31 ARG A CA 29
ATOM 14130 C C . ARG A 1 31 ? 23.735 -2.657 7.353 1.00 0.00 31 ARG A C 29
ATOM 14131 O O . ARG A 1 31 ? 23.065 -3.669 7.209 1.00 0.00 31 ARG A O 29
ATOM 14153 N N . ASP A 1 1 ? -3.035 5.710 -13.526 1.00 0.00 1 ASP A N 30
ATOM 14154 C CA . ASP A 1 1 ? -3.656 4.593 -14.304 1.00 0.00 1 ASP A CA 30
ATOM 14155 C C . ASP A 1 1 ? -4.556 3.745 -13.393 1.00 0.00 1 ASP A C 30
ATOM 14156 O O . ASP A 1 1 ? -4.372 3.712 -12.189 1.00 0.00 1 ASP A O 30
ATOM 14164 N N . THR A 1 2 ? -5.525 3.060 -13.966 1.00 0.00 2 THR A N 30
ATOM 14165 C CA . THR A 1 2 ? -6.456 2.199 -13.155 1.00 0.00 2 THR A CA 30
ATOM 14166 C C . THR A 1 2 ? -7.245 3.050 -12.141 1.00 0.00 2 THR A C 30
ATOM 14167 O O . THR A 1 2 ? -6.994 4.229 -11.974 1.00 0.00 2 THR A O 30
ATOM 14178 N N . GLU A 1 3 ? -8.199 2.459 -11.464 1.00 0.00 3 GLU A N 30
ATOM 14179 C CA . GLU A 1 3 ? -8.998 3.230 -10.462 1.00 0.00 3 GLU A CA 30
ATOM 14180 C C . GLU A 1 3 ? -8.223 3.327 -9.141 1.00 0.00 3 GLU A C 30
ATOM 14181 O O . GLU A 1 3 ? -8.343 2.479 -8.273 1.00 0.00 3 GLU A O 30
ATOM 14193 N N . ILE A 1 4 ? -7.415 4.349 -8.990 1.00 0.00 4 ILE A N 30
ATOM 14194 C CA . ILE A 1 4 ? -6.616 4.503 -7.733 1.00 0.00 4 ILE A CA 30
ATOM 14195 C C . ILE A 1 4 ? -7.027 5.779 -6.970 1.00 0.00 4 ILE A C 30
ATOM 14196 O O . ILE A 1 4 ? -6.997 5.811 -5.754 1.00 0.00 4 ILE A O 30
ATOM 14212 N N . ILE A 1 5 ? -7.411 6.826 -7.664 1.00 0.00 5 ILE A N 30
ATOM 14213 C CA . ILE A 1 5 ? -7.819 8.083 -6.963 1.00 0.00 5 ILE A CA 30
ATOM 14214 C C . ILE A 1 5 ? -9.347 8.195 -6.928 1.00 0.00 5 ILE A C 30
ATOM 14215 O O . ILE A 1 5 ? -9.994 8.326 -7.952 1.00 0.00 5 ILE A O 30
ATOM 14231 N N . GLY A 1 6 ? -9.924 8.143 -5.756 1.00 0.00 6 GLY A N 30
ATOM 14232 C CA . GLY A 1 6 ? -11.409 8.246 -5.636 1.00 0.00 6 GLY A CA 30
ATOM 14233 C C . GLY A 1 6 ? -11.938 7.098 -4.771 1.00 0.00 6 GLY A C 30
ATOM 14234 O O . GLY A 1 6 ? -12.675 6.251 -5.237 1.00 0.00 6 GLY A O 30
ATOM 14238 N N . GLY A 1 7 ? -11.567 7.068 -3.514 1.00 0.00 7 GLY A N 30
ATOM 14239 C CA . GLY A 1 7 ? -12.046 5.980 -2.611 1.00 0.00 7 GLY A CA 30
ATOM 14240 C C . GLY A 1 7 ? -11.938 6.443 -1.157 1.00 0.00 7 GLY A C 30
ATOM 14241 O O . GLY A 1 7 ? -12.812 7.116 -0.648 1.00 0.00 7 GLY A O 30
ATOM 14245 N N . LEU A 1 8 ? -10.866 6.091 -0.490 1.00 0.00 8 LEU A N 30
ATOM 14246 C CA . LEU A 1 8 ? -10.688 6.514 0.936 1.00 0.00 8 LEU A CA 30
ATOM 14247 C C . LEU A 1 8 ? -9.204 6.467 1.323 1.00 0.00 8 LEU A C 30
ATOM 14248 O O . LEU A 1 8 ? -8.526 7.476 1.319 1.00 0.00 8 LEU A O 30
ATOM 14264 N N . THR A 1 9 ? -8.701 5.305 1.654 1.00 0.00 9 THR A N 30
ATOM 14265 C CA . THR A 1 9 ? -7.259 5.181 2.045 1.00 0.00 9 THR A CA 30
ATOM 14266 C C . THR A 1 9 ? -6.685 3.855 1.523 1.00 0.00 9 THR A C 30
ATOM 14267 O O . THR A 1 9 ? -6.125 3.077 2.273 1.00 0.00 9 THR A O 30
ATOM 14278 N N . ILE A 1 10 ? -6.829 3.606 0.239 1.00 0.00 10 ILE A N 30
ATOM 14279 C CA . ILE A 1 10 ? -6.312 2.340 -0.390 1.00 0.00 10 ILE A CA 30
ATOM 14280 C C . ILE A 1 10 ? -7.088 1.115 0.131 1.00 0.00 10 ILE A C 30
ATOM 14281 O O . ILE A 1 10 ? -7.405 1.028 1.301 1.00 0.00 10 ILE A O 30
ATOM 14297 N N . PRO A 1 11 ? -7.367 0.203 -0.769 1.00 0.00 11 PRO A N 30
ATOM 14298 C CA . PRO A 1 11 ? -8.110 -1.025 -0.404 1.00 0.00 11 PRO A CA 30
ATOM 14299 C C . PRO A 1 11 ? -7.174 -2.048 0.264 1.00 0.00 11 PRO A C 30
ATOM 14300 O O . PRO A 1 11 ? -5.968 -1.904 0.214 1.00 0.00 11 PRO A O 30
ATOM 14311 N N . PRO A 1 12 ? -7.769 -3.053 0.866 1.00 0.00 12 PRO A N 30
ATOM 14312 C CA . PRO A 1 12 ? -6.977 -4.112 1.550 1.00 0.00 12 PRO A CA 30
ATOM 14313 C C . PRO A 1 12 ? -6.174 -4.935 0.534 1.00 0.00 12 PRO A C 30
ATOM 14314 O O . PRO A 1 12 ? -5.098 -5.417 0.834 1.00 0.00 12 PRO A O 30
ATOM 14325 N N . VAL A 1 13 ? -6.680 -5.088 -0.668 1.00 0.00 13 VAL A N 30
ATOM 14326 C CA . VAL A 1 13 ? -5.933 -5.869 -1.704 1.00 0.00 13 VAL A CA 30
ATOM 14327 C C . VAL A 1 13 ? -4.639 -5.128 -2.064 1.00 0.00 13 VAL A C 30
ATOM 14328 O O . VAL A 1 13 ? -3.563 -5.696 -2.044 1.00 0.00 13 VAL A O 30
ATOM 14341 N N . VAL A 1 14 ? -4.738 -3.856 -2.374 1.00 0.00 14 VAL A N 30
ATOM 14342 C CA . VAL A 1 14 ? -3.513 -3.067 -2.715 1.00 0.00 14 VAL A CA 30
ATOM 14343 C C . VAL A 1 14 ? -2.621 -2.947 -1.473 1.00 0.00 14 VAL A C 30
ATOM 14344 O O . VAL A 1 14 ? -1.416 -3.097 -1.550 1.00 0.00 14 VAL A O 30
ATOM 14357 N N . ALA A 1 15 ? -3.209 -2.689 -0.326 1.00 0.00 15 ALA A N 30
ATOM 14358 C CA . ALA A 1 15 ? -2.404 -2.570 0.930 1.00 0.00 15 ALA A CA 30
ATOM 14359 C C . ALA A 1 15 ? -1.658 -3.882 1.209 1.00 0.00 15 ALA A C 30
ATOM 14360 O O . ALA A 1 15 ? -0.521 -3.876 1.644 1.00 0.00 15 ALA A O 30
ATOM 14367 N N . LEU A 1 16 ? -2.287 -5.006 0.954 1.00 0.00 16 LEU A N 30
ATOM 14368 C CA . LEU A 1 16 ? -1.616 -6.323 1.194 1.00 0.00 16 LEU A CA 30
ATOM 14369 C C . LEU A 1 16 ? -0.420 -6.485 0.246 1.00 0.00 16 LEU A C 30
ATOM 14370 O O . LEU A 1 16 ? 0.630 -6.958 0.638 1.00 0.00 16 LEU A O 30
ATOM 14386 N N . VAL A 1 17 ? -0.570 -6.087 -0.996 1.00 0.00 17 VAL A N 30
ATOM 14387 C CA . VAL A 1 17 ? 0.562 -6.206 -1.969 1.00 0.00 17 VAL A CA 30
ATOM 14388 C C . VAL A 1 17 ? 1.699 -5.258 -1.559 1.00 0.00 17 VAL A C 30
ATOM 14389 O O . VAL A 1 17 ? 2.862 -5.609 -1.624 1.00 0.00 17 VAL A O 30
ATOM 14402 N N . VAL A 1 18 ? 1.366 -4.064 -1.127 1.00 0.00 18 VAL A N 30
ATOM 14403 C CA . VAL A 1 18 ? 2.423 -3.092 -0.698 1.00 0.00 18 VAL A CA 30
ATOM 14404 C C . VAL A 1 18 ? 3.150 -3.619 0.551 1.00 0.00 18 VAL A C 30
ATOM 14405 O O . VAL A 1 18 ? 4.320 -3.348 0.752 1.00 0.00 18 VAL A O 30
ATOM 14418 N N . MET A 1 19 ? 2.468 -4.376 1.383 1.00 0.00 19 MET A N 30
ATOM 14419 C CA . MET A 1 19 ? 3.121 -4.931 2.612 1.00 0.00 19 MET A CA 30
ATOM 14420 C C . MET A 1 19 ? 4.355 -5.760 2.224 1.00 0.00 19 MET A C 30
ATOM 14421 O O . MET A 1 19 ? 5.396 -5.663 2.847 1.00 0.00 19 MET A O 30
ATOM 14435 N N . SER A 1 20 ? 4.247 -6.559 1.186 1.00 0.00 20 SER A N 30
ATOM 14436 C CA . SER A 1 20 ? 5.419 -7.379 0.742 1.00 0.00 20 SER A CA 30
ATOM 14437 C C . SER A 1 20 ? 6.560 -6.451 0.305 1.00 0.00 20 SER A C 30
ATOM 14438 O O . SER A 1 20 ? 7.714 -6.682 0.618 1.00 0.00 20 SER A O 30
ATOM 14446 N N . ARG A 1 21 ? 6.238 -5.393 -0.406 1.00 0.00 21 ARG A N 30
ATOM 14447 C CA . ARG A 1 21 ? 7.294 -4.431 -0.855 1.00 0.00 21 ARG A CA 30
ATOM 14448 C C . ARG A 1 21 ? 7.976 -3.798 0.365 1.00 0.00 21 ARG A C 30
ATOM 14449 O O . ARG A 1 21 ? 9.179 -3.620 0.386 1.00 0.00 21 ARG A O 30
ATOM 14470 N N . PHE A 1 22 ? 7.214 -3.468 1.381 1.00 0.00 22 PHE A N 30
ATOM 14471 C CA . PHE A 1 22 ? 7.807 -2.854 2.611 1.00 0.00 22 PHE A CA 30
ATOM 14472 C C . PHE A 1 22 ? 8.806 -3.825 3.259 1.00 0.00 22 PHE A C 30
ATOM 14473 O O . PHE A 1 22 ? 9.895 -3.440 3.641 1.00 0.00 22 PHE A O 30
ATOM 14490 N N . GLY A 1 23 ? 8.445 -5.083 3.372 1.00 0.00 23 GLY A N 30
ATOM 14491 C CA . GLY A 1 23 ? 9.374 -6.086 3.981 1.00 0.00 23 GLY A CA 30
ATOM 14492 C C . GLY A 1 23 ? 10.668 -6.133 3.161 1.00 0.00 23 GLY A C 30
ATOM 14493 O O . GLY A 1 23 ? 11.753 -6.212 3.705 1.00 0.00 23 GLY A O 30
ATOM 14497 N N . PHE A 1 24 ? 10.555 -6.068 1.855 1.00 0.00 24 PHE A N 30
ATOM 14498 C CA . PHE A 1 24 ? 11.770 -6.088 0.982 1.00 0.00 24 PHE A CA 30
ATOM 14499 C C . PHE A 1 24 ? 12.625 -4.844 1.257 1.00 0.00 24 PHE A C 30
ATOM 14500 O O . PHE A 1 24 ? 13.834 -4.924 1.355 1.00 0.00 24 PHE A O 30
ATOM 14517 N N . PHE A 1 25 ? 11.995 -3.699 1.391 1.00 0.00 25 PHE A N 30
ATOM 14518 C CA . PHE A 1 25 ? 12.752 -2.440 1.674 1.00 0.00 25 PHE A CA 30
ATOM 14519 C C . PHE A 1 25 ? 13.572 -2.596 2.963 1.00 0.00 25 PHE A C 30
ATOM 14520 O O . PHE A 1 25 ? 14.710 -2.173 3.038 1.00 0.00 25 PHE A O 30
ATOM 14537 N N . ALA A 1 26 ? 13.000 -3.212 3.970 1.00 0.00 26 ALA A N 30
ATOM 14538 C CA . ALA A 1 26 ? 13.743 -3.413 5.253 1.00 0.00 26 ALA A CA 30
ATOM 14539 C C . ALA A 1 26 ? 14.872 -4.434 5.050 1.00 0.00 26 ALA A C 30
ATOM 14540 O O . ALA A 1 26 ? 15.939 -4.310 5.619 1.00 0.00 26 ALA A O 30
ATOM 14547 N N . HIS A 1 27 ? 14.642 -5.438 4.237 1.00 0.00 27 HIS A N 30
ATOM 14548 C CA . HIS A 1 27 ? 15.699 -6.469 3.985 1.00 0.00 27 HIS A CA 30
ATOM 14549 C C . HIS A 1 27 ? 16.779 -5.921 3.039 1.00 0.00 27 HIS A C 30
ATOM 14550 O O . HIS A 1 27 ? 17.899 -6.398 3.028 1.00 0.00 27 HIS A O 30
ATOM 14564 N N . LEU A 1 28 ? 16.454 -4.924 2.250 1.00 0.00 28 LEU A N 30
ATOM 14565 C CA . LEU A 1 28 ? 17.458 -4.344 1.308 1.00 0.00 28 LEU A CA 30
ATOM 14566 C C . LEU A 1 28 ? 18.170 -3.156 1.969 1.00 0.00 28 LEU A C 30
ATOM 14567 O O . LEU A 1 28 ? 18.229 -2.069 1.424 1.00 0.00 28 LEU A O 30
ATOM 14583 N N . LEU A 1 29 ? 18.706 -3.363 3.146 1.00 0.00 29 LEU A N 30
ATOM 14584 C CA . LEU A 1 29 ? 19.417 -2.256 3.863 1.00 0.00 29 LEU A CA 30
ATOM 14585 C C . LEU A 1 29 ? 20.653 -1.807 3.068 1.00 0.00 29 LEU A C 30
ATOM 14586 O O . LEU A 1 29 ? 21.355 -2.626 2.505 1.00 0.00 29 LEU A O 30
ATOM 14602 N N . PRO A 1 30 ? 20.879 -0.513 3.053 1.00 0.00 30 PRO A N 30
ATOM 14603 C CA . PRO A 1 30 ? 22.047 0.048 2.325 1.00 0.00 30 PRO A CA 30
ATOM 14604 C C . PRO A 1 30 ? 23.347 -0.239 3.087 1.00 0.00 30 PRO A C 30
ATOM 14605 O O . PRO A 1 30 ? 23.333 -0.518 4.273 1.00 0.00 30 PRO A O 30
ATOM 14616 N N . ARG A 1 31 ? 24.469 -0.171 2.416 1.00 0.00 31 ARG A N 30
ATOM 14617 C CA . ARG A 1 31 ? 25.776 -0.439 3.095 1.00 0.00 31 ARG A CA 30
ATOM 14618 C C . ARG A 1 31 ? 26.913 0.339 2.414 1.00 0.00 31 ARG A C 30
ATOM 14619 O O . ARG A 1 31 ? 27.875 0.654 3.094 1.00 0.00 31 ARG A O 30
ATOM 14641 N N . ASP A 1 1 ? -23.914 1.464 0.438 1.00 0.00 1 ASP A N 31
ATOM 14642 C CA . ASP A 1 1 ? -22.855 1.172 -0.575 1.00 0.00 1 ASP A CA 31
ATOM 14643 C C . ASP A 1 1 ? -22.260 2.477 -1.117 1.00 0.00 1 ASP A C 31
ATOM 14644 O O . ASP A 1 1 ? -22.958 3.458 -1.297 1.00 0.00 1 ASP A O 31
ATOM 14652 N N . THR A 1 2 ? -20.975 2.495 -1.375 1.00 0.00 2 THR A N 31
ATOM 14653 C CA . THR A 1 2 ? -20.325 3.736 -1.907 1.00 0.00 2 THR A CA 31
ATOM 14654 C C . THR A 1 2 ? -19.094 3.375 -2.748 1.00 0.00 2 THR A C 31
ATOM 14655 O O . THR A 1 2 ? -18.289 2.545 -2.367 1.00 0.00 2 THR A O 31
ATOM 14666 N N . GLU A 1 3 ? -18.948 3.994 -3.892 1.00 0.00 3 GLU A N 31
ATOM 14667 C CA . GLU A 1 3 ? -17.776 3.698 -4.769 1.00 0.00 3 GLU A CA 31
ATOM 14668 C C . GLU A 1 3 ? -17.227 4.999 -5.367 1.00 0.00 3 GLU A C 31
ATOM 14669 O O . GLU A 1 3 ? -17.813 5.576 -6.265 1.00 0.00 3 GLU A O 31
ATOM 14681 N N . ILE A 1 4 ? -16.106 5.461 -4.874 1.00 0.00 4 ILE A N 31
ATOM 14682 C CA . ILE A 1 4 ? -15.509 6.727 -5.409 1.00 0.00 4 ILE A CA 31
ATOM 14683 C C . ILE A 1 4 ? -15.021 6.511 -6.850 1.00 0.00 4 ILE A C 31
ATOM 14684 O O . ILE A 1 4 ? -15.237 7.343 -7.709 1.00 0.00 4 ILE A O 31
ATOM 14700 N N . ILE A 1 5 ? -14.373 5.391 -7.106 1.00 0.00 5 ILE A N 31
ATOM 14701 C CA . ILE A 1 5 ? -13.856 5.073 -8.484 1.00 0.00 5 ILE A CA 31
ATOM 14702 C C . ILE A 1 5 ? -12.780 6.080 -8.919 1.00 0.00 5 ILE A C 31
ATOM 14703 O O . ILE A 1 5 ? -13.039 7.258 -9.078 1.00 0.00 5 ILE A O 31
ATOM 14719 N N . GLY A 1 6 ? -11.574 5.612 -9.129 1.00 0.00 6 GLY A N 31
ATOM 14720 C CA . GLY A 1 6 ? -10.473 6.522 -9.571 1.00 0.00 6 GLY A CA 31
ATOM 14721 C C . GLY A 1 6 ? -10.213 6.300 -11.062 1.00 0.00 6 GLY A C 31
ATOM 14722 O O . GLY A 1 6 ? -10.665 7.056 -11.899 1.00 0.00 6 GLY A O 31
ATOM 14726 N N . GLY A 1 7 ? -9.496 5.257 -11.398 1.00 0.00 7 GLY A N 31
ATOM 14727 C CA . GLY A 1 7 ? -9.216 4.966 -12.836 1.00 0.00 7 GLY A CA 31
ATOM 14728 C C . GLY A 1 7 ? -10.306 4.039 -13.376 1.00 0.00 7 GLY A C 31
ATOM 14729 O O . GLY A 1 7 ? -10.922 4.311 -14.388 1.00 0.00 7 GLY A O 31
ATOM 14733 N N . LEU A 1 8 ? -10.552 2.949 -12.694 1.00 0.00 8 LEU A N 31
ATOM 14734 C CA . LEU A 1 8 ? -11.608 1.990 -13.139 1.00 0.00 8 LEU A CA 31
ATOM 14735 C C . LEU A 1 8 ? -11.989 1.071 -11.977 1.00 0.00 8 LEU A C 31
ATOM 14736 O O . LEU A 1 8 ? -13.120 1.051 -11.531 1.00 0.00 8 LEU A O 31
ATOM 14752 N N . THR A 1 9 ? -11.041 0.317 -11.485 1.00 0.00 9 THR A N 31
ATOM 14753 C CA . THR A 1 9 ? -11.308 -0.613 -10.344 1.00 0.00 9 THR A CA 31
ATOM 14754 C C . THR A 1 9 ? -10.017 -0.852 -9.554 1.00 0.00 9 THR A C 31
ATOM 14755 O O . THR A 1 9 ? -8.944 -0.946 -10.120 1.00 0.00 9 THR A O 31
ATOM 14766 N N . ILE A 1 10 ? -10.114 -0.953 -8.254 1.00 0.00 10 ILE A N 31
ATOM 14767 C CA . ILE A 1 10 ? -8.891 -1.190 -7.427 1.00 0.00 10 ILE A CA 31
ATOM 14768 C C . ILE A 1 10 ? -9.216 -2.143 -6.264 1.00 0.00 10 ILE A C 31
ATOM 14769 O O . ILE A 1 10 ? -10.078 -1.867 -5.452 1.00 0.00 10 ILE A O 31
ATOM 14785 N N . PRO A 1 11 ? -8.513 -3.252 -6.233 1.00 0.00 11 PRO A N 31
ATOM 14786 C CA . PRO A 1 11 ? -8.728 -4.264 -5.172 1.00 0.00 11 PRO A CA 31
ATOM 14787 C C . PRO A 1 11 ? -7.963 -3.884 -3.894 1.00 0.00 11 PRO A C 31
ATOM 14788 O O . PRO A 1 11 ? -7.001 -3.145 -3.949 1.00 0.00 11 PRO A O 31
ATOM 14799 N N . PRO A 1 12 ? -8.416 -4.417 -2.782 1.00 0.00 12 PRO A N 31
ATOM 14800 C CA . PRO A 1 12 ? -7.759 -4.139 -1.474 1.00 0.00 12 PRO A CA 31
ATOM 14801 C C . PRO A 1 12 ? -6.416 -4.886 -1.361 1.00 0.00 12 PRO A C 31
ATOM 14802 O O . PRO A 1 12 ? -5.592 -4.564 -0.526 1.00 0.00 12 PRO A O 31
ATOM 14813 N N . VAL A 1 13 ? -6.195 -5.878 -2.195 1.00 0.00 13 VAL A N 31
ATOM 14814 C CA . VAL A 1 13 ? -4.908 -6.648 -2.139 1.00 0.00 13 VAL A CA 31
ATOM 14815 C C . VAL A 1 13 ? -3.707 -5.709 -2.333 1.00 0.00 13 VAL A C 31
ATOM 14816 O O . VAL A 1 13 ? -2.655 -5.925 -1.764 1.00 0.00 13 VAL A O 31
ATOM 14829 N N . VAL A 1 14 ? -3.857 -4.670 -3.126 1.00 0.00 14 VAL A N 31
ATOM 14830 C CA . VAL A 1 14 ? -2.714 -3.718 -3.346 1.00 0.00 14 VAL A CA 31
ATOM 14831 C C . VAL A 1 14 ? -2.233 -3.147 -2.001 1.00 0.00 14 VAL A C 31
ATOM 14832 O O . VAL A 1 14 ? -1.048 -2.956 -1.791 1.00 0.00 14 VAL A O 31
ATOM 14845 N N . ALA A 1 15 ? -3.142 -2.894 -1.087 1.00 0.00 15 ALA A N 31
ATOM 14846 C CA . ALA A 1 15 ? -2.741 -2.357 0.250 1.00 0.00 15 ALA A CA 31
ATOM 14847 C C . ALA A 1 15 ? -2.041 -3.458 1.056 1.00 0.00 15 ALA A C 31
ATOM 14848 O O . ALA A 1 15 ? -1.063 -3.215 1.736 1.00 0.00 15 ALA A O 31
ATOM 14855 N N . LEU A 1 16 ? -2.533 -4.673 0.966 1.00 0.00 16 LEU A N 31
ATOM 14856 C CA . LEU A 1 16 ? -1.896 -5.805 1.706 1.00 0.00 16 LEU A CA 31
ATOM 14857 C C . LEU A 1 16 ? -0.462 -6.019 1.201 1.00 0.00 16 LEU A C 31
ATOM 14858 O O . LEU A 1 16 ? 0.435 -6.312 1.968 1.00 0.00 16 LEU A O 31
ATOM 14874 N N . VAL A 1 17 ? -0.241 -5.858 -0.084 1.00 0.00 17 VAL A N 31
ATOM 14875 C CA . VAL A 1 17 ? 1.139 -6.035 -0.638 1.00 0.00 17 VAL A CA 31
ATOM 14876 C C . VAL A 1 17 ? 2.042 -4.895 -0.147 1.00 0.00 17 VAL A C 31
ATOM 14877 O O . VAL A 1 17 ? 3.191 -5.108 0.180 1.00 0.00 17 VAL A O 31
ATOM 14890 N N . VAL A 1 18 ? 1.523 -3.689 -0.085 1.00 0.00 18 VAL A N 31
ATOM 14891 C CA . VAL A 1 18 ? 2.346 -2.532 0.396 1.00 0.00 18 VAL A CA 31
ATOM 14892 C C . VAL A 1 18 ? 2.814 -2.789 1.837 1.00 0.00 18 VAL A C 31
ATOM 14893 O O . VAL A 1 18 ? 3.943 -2.504 2.188 1.00 0.00 18 VAL A O 31
ATOM 14906 N N . MET A 1 19 ? 1.955 -3.339 2.664 1.00 0.00 19 MET A N 31
ATOM 14907 C CA . MET A 1 19 ? 2.350 -3.633 4.078 1.00 0.00 19 MET A CA 31
ATOM 14908 C C . MET A 1 19 ? 3.480 -4.674 4.101 1.00 0.00 19 MET A C 31
ATOM 14909 O O . MET A 1 19 ? 4.411 -4.570 4.876 1.00 0.00 19 MET A O 31
ATOM 14923 N N . SER A 1 20 ? 3.407 -5.666 3.246 1.00 0.00 20 SER A N 31
ATOM 14924 C CA . SER A 1 20 ? 4.482 -6.709 3.202 1.00 0.00 20 SER A CA 31
ATOM 14925 C C . SER A 1 20 ? 5.705 -6.178 2.436 1.00 0.00 20 SER A C 31
ATOM 14926 O O . SER A 1 20 ? 6.823 -6.597 2.675 1.00 0.00 20 SER A O 31
ATOM 14934 N N . ARG A 1 21 ? 5.495 -5.260 1.518 1.00 0.00 21 ARG A N 31
ATOM 14935 C CA . ARG A 1 21 ? 6.634 -4.693 0.727 1.00 0.00 21 ARG A CA 31
ATOM 14936 C C . ARG A 1 21 ? 7.687 -4.062 1.649 1.00 0.00 21 ARG A C 31
ATOM 14937 O O . ARG A 1 21 ? 8.856 -4.039 1.324 1.00 0.00 21 ARG A O 31
ATOM 14958 N N . PHE A 1 22 ? 7.283 -3.549 2.791 1.00 0.00 22 PHE A N 31
ATOM 14959 C CA . PHE A 1 22 ? 8.268 -2.919 3.733 1.00 0.00 22 PHE A CA 31
ATOM 14960 C C . PHE A 1 22 ? 9.444 -3.871 4.001 1.00 0.00 22 PHE A C 31
ATOM 14961 O O . PHE A 1 22 ? 10.595 -3.488 3.897 1.00 0.00 22 PHE A O 31
ATOM 14978 N N . GLY A 1 23 ? 9.163 -5.111 4.330 1.00 0.00 23 GLY A N 31
ATOM 14979 C CA . GLY A 1 23 ? 10.260 -6.093 4.593 1.00 0.00 23 GLY A CA 31
ATOM 14980 C C . GLY A 1 23 ? 11.057 -6.317 3.304 1.00 0.00 23 GLY A C 31
ATOM 14981 O O . GLY A 1 23 ? 12.273 -6.330 3.313 1.00 0.00 23 GLY A O 31
ATOM 14985 N N . PHE A 1 24 ? 10.374 -6.479 2.193 1.00 0.00 24 PHE A N 31
ATOM 14986 C CA . PHE A 1 24 ? 11.083 -6.687 0.891 1.00 0.00 24 PHE A CA 31
ATOM 14987 C C . PHE A 1 24 ? 11.969 -5.472 0.582 1.00 0.00 24 PHE A C 31
ATOM 14988 O O . PHE A 1 24 ? 13.093 -5.612 0.140 1.00 0.00 24 PHE A O 31
ATOM 15005 N N . PHE A 1 25 ? 11.469 -4.284 0.827 1.00 0.00 25 PHE A N 31
ATOM 15006 C CA . PHE A 1 25 ? 12.277 -3.052 0.566 1.00 0.00 25 PHE A CA 31
ATOM 15007 C C . PHE A 1 25 ? 13.524 -3.042 1.459 1.00 0.00 25 PHE A C 31
ATOM 15008 O O . PHE A 1 25 ? 14.591 -2.643 1.034 1.00 0.00 25 PHE A O 31
ATOM 15025 N N . ALA A 1 26 ? 13.398 -3.486 2.690 1.00 0.00 26 ALA A N 31
ATOM 15026 C CA . ALA A 1 26 ? 14.581 -3.514 3.607 1.00 0.00 26 ALA A CA 31
ATOM 15027 C C . ALA A 1 26 ? 15.680 -4.415 3.026 1.00 0.00 26 ALA A C 31
ATOM 15028 O O . ALA A 1 26 ? 16.856 -4.141 3.165 1.00 0.00 26 ALA A O 31
ATOM 15035 N N . HIS A 1 27 ? 15.298 -5.483 2.365 1.00 0.00 27 HIS A N 31
ATOM 15036 C CA . HIS A 1 27 ? 16.313 -6.401 1.762 1.00 0.00 27 HIS A CA 31
ATOM 15037 C C . HIS A 1 27 ? 16.749 -5.881 0.382 1.00 0.00 27 HIS A C 31
ATOM 15038 O O . HIS A 1 27 ? 17.861 -6.117 -0.051 1.00 0.00 27 HIS A O 31
ATOM 15052 N N . LEU A 1 28 ? 15.882 -5.176 -0.306 1.00 0.00 2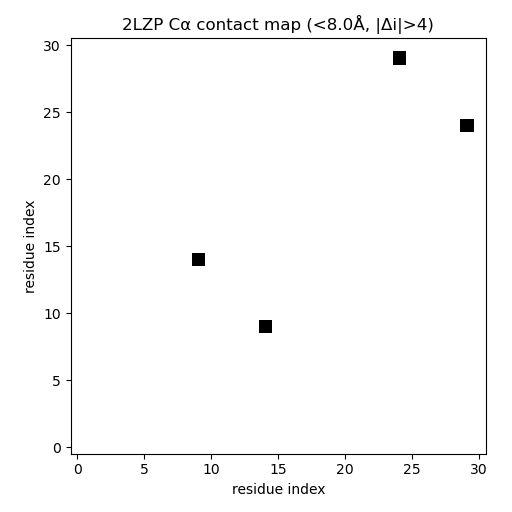8 LEU A N 31
ATOM 15053 C CA . LEU A 1 28 ? 16.244 -4.638 -1.654 1.00 0.00 28 LEU A CA 31
ATOM 15054 C C . LEU A 1 28 ? 16.773 -3.203 -1.525 1.00 0.00 28 LEU A C 31
ATOM 15055 O O . LEU A 1 28 ? 16.330 -2.300 -2.210 1.00 0.00 28 LEU A O 31
ATOM 15071 N N . LEU A 1 29 ? 17.721 -2.993 -0.647 1.00 0.00 29 LEU A N 31
ATOM 15072 C CA . LEU A 1 29 ? 18.293 -1.622 -0.458 1.00 0.00 29 LEU A CA 31
ATOM 15073 C C . LEU A 1 29 ? 19.308 -1.302 -1.569 1.00 0.00 29 LEU A C 31
ATOM 15074 O O . LEU A 1 29 ? 19.973 -2.190 -2.073 1.00 0.00 29 LEU A O 31
ATOM 15090 N N . PRO A 1 30 ? 19.388 -0.038 -1.916 1.00 0.00 30 PRO A N 31
ATOM 15091 C CA . PRO A 1 30 ? 20.330 0.405 -2.977 1.00 0.00 30 PRO A CA 31
ATOM 15092 C C . PRO A 1 30 ? 21.772 0.433 -2.445 1.00 0.00 30 PRO A C 31
ATOM 15093 O O . PRO A 1 30 ? 22.046 -0.015 -1.346 1.00 0.00 30 PRO A O 31
ATOM 15104 N N . ARG A 1 31 ? 22.691 0.959 -3.218 1.00 0.00 31 ARG A N 31
ATOM 15105 C CA . ARG A 1 31 ? 24.116 1.023 -2.761 1.00 0.00 31 ARG A CA 31
ATOM 15106 C C . ARG A 1 31 ? 24.254 2.001 -1.587 1.00 0.00 31 ARG A C 31
ATOM 15107 O O . ARG A 1 31 ? 23.693 3.083 -1.667 1.00 0.00 31 ARG A O 31
ATOM 15129 N N . ASP A 1 1 ? -13.325 13.118 -1.569 1.00 0.00 1 ASP A N 32
ATOM 15130 C CA . ASP A 1 1 ? -14.317 12.058 -1.219 1.00 0.00 1 ASP A CA 32
ATOM 15131 C C . ASP A 1 1 ? -15.401 12.627 -0.295 1.00 0.00 1 ASP A C 32
ATOM 15132 O O . ASP A 1 1 ? -15.107 13.281 0.688 1.00 0.00 1 ASP A O 32
ATOM 15140 N N . THR A 1 2 ? -16.650 12.379 -0.605 1.00 0.00 2 THR A N 32
ATOM 15141 C CA . THR A 1 2 ? -17.760 12.897 0.255 1.00 0.00 2 THR A CA 32
ATOM 15142 C C . THR A 1 2 ? -18.499 11.727 0.922 1.00 0.00 2 THR A C 32
ATOM 15143 O O . THR A 1 2 ? -18.299 10.580 0.564 1.00 0.00 2 THR A O 32
ATOM 15154 N N . GLU A 1 3 ? -19.344 12.012 1.888 1.00 0.00 3 GLU A N 32
ATOM 15155 C CA . GLU A 1 3 ? -20.104 10.927 2.594 1.00 0.00 3 GLU A CA 32
ATOM 15156 C C . GLU A 1 3 ? -19.151 9.811 3.051 1.00 0.00 3 GLU A C 32
ATOM 15157 O O . GLU A 1 3 ? -19.151 8.719 2.512 1.00 0.00 3 GLU A O 32
ATOM 15169 N N . ILE A 1 4 ? -18.333 10.085 4.038 1.00 0.00 4 ILE A N 32
ATOM 15170 C CA . ILE A 1 4 ? -17.369 9.050 4.530 1.00 0.00 4 ILE A CA 32
ATOM 15171 C C . ILE A 1 4 ? -18.109 7.783 4.993 1.00 0.00 4 ILE A C 32
ATOM 15172 O O . ILE A 1 4 ? -17.660 6.681 4.747 1.00 0.00 4 ILE A O 32
ATOM 15188 N N . ILE A 1 5 ? -19.240 7.935 5.654 1.00 0.00 5 ILE A N 32
ATOM 15189 C CA . ILE A 1 5 ? -20.020 6.746 6.137 1.00 0.00 5 ILE A CA 32
ATOM 15190 C C . ILE A 1 5 ? -19.080 5.732 6.812 1.00 0.00 5 ILE A C 32
ATOM 15191 O O . ILE A 1 5 ? -18.958 4.598 6.386 1.00 0.00 5 ILE A O 32
ATOM 15207 N N . GLY A 1 6 ? -18.408 6.144 7.857 1.00 0.00 6 GLY A N 32
ATOM 15208 C CA . GLY A 1 6 ? -17.468 5.222 8.562 1.00 0.00 6 GLY A CA 32
ATOM 15209 C C . GLY A 1 6 ? -16.025 5.619 8.238 1.00 0.00 6 GLY A C 32
ATOM 15210 O O . GLY A 1 6 ? -15.294 6.078 9.095 1.00 0.00 6 GLY A O 32
ATOM 15214 N N . GLY A 1 7 ? -15.611 5.448 7.005 1.00 0.00 7 GLY A N 32
ATOM 15215 C CA . GLY A 1 7 ? -14.215 5.817 6.618 1.00 0.00 7 GLY A CA 32
ATOM 15216 C C . GLY A 1 7 ? -13.390 4.548 6.394 1.00 0.00 7 GLY A C 32
ATOM 15217 O O . GLY A 1 7 ? -12.551 4.192 7.203 1.00 0.00 7 GLY A O 32
ATOM 15221 N N . LEU A 1 8 ? -13.622 3.862 5.300 1.00 0.00 8 LEU A N 32
ATOM 15222 C CA . LEU A 1 8 ? -12.852 2.609 5.012 1.00 0.00 8 LEU A CA 32
ATOM 15223 C C . LEU A 1 8 ? -12.894 2.277 3.509 1.00 0.00 8 LEU A C 32
ATOM 15224 O O . LEU A 1 8 ? -13.112 1.144 3.121 1.00 0.00 8 LEU A O 32
ATOM 15240 N N . THR A 1 9 ? -12.680 3.257 2.663 1.00 0.00 9 THR A N 32
ATOM 15241 C CA . THR A 1 9 ? -12.703 2.996 1.188 1.00 0.00 9 THR A CA 32
ATOM 15242 C C . THR A 1 9 ? -11.283 2.679 0.693 1.00 0.00 9 THR A C 32
ATOM 15243 O O . THR A 1 9 ? -10.641 3.489 0.049 1.00 0.00 9 THR A O 32
ATOM 15254 N N . ILE A 1 10 ? -10.793 1.504 0.995 1.00 0.00 10 ILE A N 32
ATOM 15255 C CA . ILE A 1 10 ? -9.416 1.123 0.550 1.00 0.00 10 ILE A CA 32
ATOM 15256 C C . ILE A 1 10 ? -9.389 -0.341 0.092 1.00 0.00 10 ILE A C 32
ATOM 15257 O O . ILE A 1 10 ? -10.043 -1.185 0.679 1.00 0.00 10 ILE A O 32
ATOM 15273 N N . PRO A 1 11 ? -8.627 -0.596 -0.947 1.00 0.00 11 PRO A N 32
ATOM 15274 C CA . PRO A 1 11 ? -8.508 -1.975 -1.490 1.00 0.00 11 PRO A CA 32
ATOM 15275 C C . PRO A 1 11 ? -7.645 -2.849 -0.561 1.00 0.00 11 PRO A C 32
ATOM 15276 O O . PRO A 1 11 ? -6.557 -2.457 -0.182 1.00 0.00 11 PRO A O 32
ATOM 15287 N N . PRO A 1 12 ? -8.167 -4.008 -0.220 1.00 0.00 12 PRO A N 32
ATOM 15288 C CA . PRO A 1 12 ? -7.439 -4.944 0.680 1.00 0.00 12 PRO A CA 32
ATOM 15289 C C . PRO A 1 12 ? -6.262 -5.616 -0.050 1.00 0.00 12 PRO A C 32
ATOM 15290 O O . PRO A 1 12 ? -5.181 -5.739 0.495 1.00 0.00 12 PRO A O 32
ATOM 15301 N N . VAL A 1 13 ? -6.465 -6.050 -1.273 1.00 0.00 13 VAL A N 32
ATOM 15302 C CA . VAL A 1 13 ? -5.357 -6.714 -2.034 1.00 0.00 13 VAL A CA 32
ATOM 15303 C C . VAL A 1 13 ? -4.201 -5.725 -2.245 1.00 0.00 13 VAL A C 32
ATOM 15304 O O . VAL A 1 13 ? -3.049 -6.051 -2.020 1.00 0.00 13 VAL A O 32
ATOM 15317 N N . VAL A 1 14 ? -4.503 -4.518 -2.664 1.00 0.00 14 VAL A N 32
ATOM 15318 C CA . VAL A 1 14 ? -3.426 -3.500 -2.881 1.00 0.00 14 VAL A CA 32
ATOM 15319 C C . VAL A 1 14 ? -2.704 -3.211 -1.556 1.00 0.00 14 VAL A C 32
ATOM 15320 O O . VAL A 1 14 ? -1.493 -3.108 -1.515 1.00 0.00 14 VAL A O 32
ATOM 15333 N N . ALA A 1 15 ? -3.439 -3.087 -0.474 1.00 0.00 15 ALA A N 32
ATOM 15334 C CA . ALA A 1 15 ? -2.795 -2.812 0.852 1.00 0.00 15 ALA A CA 32
ATOM 15335 C C . ALA A 1 15 ? -1.866 -3.971 1.243 1.00 0.00 15 ALA A C 32
ATOM 15336 O O . ALA A 1 15 ? -0.775 -3.760 1.740 1.00 0.00 15 ALA A O 32
ATOM 15343 N N . LEU A 1 16 ? -2.292 -5.192 1.013 1.00 0.00 16 LEU A N 32
ATOM 15344 C CA . LEU A 1 16 ? -1.438 -6.373 1.358 1.00 0.00 16 LEU A CA 32
ATOM 15345 C C . LEU A 1 16 ? -0.132 -6.345 0.547 1.00 0.00 16 LEU A C 32
ATOM 15346 O O . LEU A 1 16 ? 0.898 -6.810 0.998 1.00 0.00 16 LEU A O 32
ATOM 15362 N N . VAL A 1 17 ? -0.170 -5.799 -0.643 1.00 0.00 17 VAL A N 32
ATOM 15363 C CA . VAL A 1 17 ? 1.062 -5.730 -1.485 1.00 0.00 17 VAL A CA 32
ATOM 15364 C C . VAL A 1 17 ? 1.940 -4.551 -1.034 1.00 0.00 17 VAL A C 32
ATOM 15365 O O . VAL A 1 17 ? 3.153 -4.639 -1.033 1.00 0.00 17 VAL A O 32
ATOM 15378 N N . VAL A 1 18 ? 1.332 -3.451 -0.651 1.00 0.00 18 VAL A N 32
ATOM 15379 C CA . VAL A 1 18 ? 2.125 -2.261 -0.199 1.00 0.00 18 VAL A CA 32
ATOM 15380 C C . VAL A 1 18 ? 2.969 -2.615 1.036 1.00 0.00 18 VAL A C 32
ATOM 15381 O O . VAL A 1 18 ? 4.151 -2.330 1.087 1.00 0.00 18 VAL A O 32
ATOM 15394 N N . MET A 1 19 ? 2.373 -3.239 2.026 1.00 0.00 19 MET A N 32
ATOM 15395 C CA . MET A 1 19 ? 3.151 -3.615 3.251 1.00 0.00 19 MET A CA 32
ATOM 15396 C C . MET A 1 19 ? 4.248 -4.630 2.892 1.00 0.00 19 MET A C 32
ATOM 15397 O O . MET A 1 19 ? 5.327 -4.611 3.457 1.00 0.00 19 MET A O 32
ATOM 15411 N N . SER A 1 20 ? 3.988 -5.502 1.943 1.00 0.00 20 SER A N 32
ATOM 15412 C CA . SER A 1 20 ? 5.022 -6.504 1.535 1.00 0.00 20 SER A CA 32
ATOM 15413 C C . SER A 1 20 ? 6.202 -5.787 0.871 1.00 0.00 20 SER A C 32
ATOM 15414 O O . SER A 1 20 ? 7.349 -6.129 1.092 1.00 0.00 20 SER A O 32
ATOM 15422 N N . ARG A 1 21 ? 5.929 -4.781 0.071 1.00 0.00 21 ARG A N 32
ATOM 15423 C CA . ARG A 1 21 ? 7.034 -4.023 -0.594 1.00 0.00 21 ARG A CA 32
ATOM 15424 C C . ARG A 1 21 ? 7.944 -3.397 0.471 1.00 0.00 21 ARG A C 32
ATOM 15425 O O . ARG A 1 21 ? 9.152 -3.365 0.326 1.00 0.00 21 ARG A O 32
ATOM 15446 N N . PHE A 1 22 ? 7.369 -2.915 1.550 1.00 0.00 22 PHE A N 32
ATOM 15447 C CA . PHE A 1 22 ? 8.194 -2.308 2.640 1.00 0.00 22 PHE A CA 32
ATOM 15448 C C . PHE A 1 22 ? 9.078 -3.386 3.275 1.00 0.00 22 PHE A C 32
ATOM 15449 O O . PHE A 1 22 ? 10.252 -3.175 3.511 1.00 0.00 22 PHE A O 32
ATOM 15466 N N . GLY A 1 23 ? 8.521 -4.548 3.533 1.00 0.00 23 GLY A N 32
ATOM 15467 C CA . GLY A 1 23 ? 9.326 -5.656 4.132 1.00 0.00 23 GLY A CA 32
ATOM 15468 C C . GLY A 1 23 ? 10.445 -6.046 3.160 1.00 0.00 23 GLY A C 32
ATOM 15469 O O . GLY A 1 23 ? 11.556 -6.336 3.565 1.00 0.00 23 GLY A O 32
ATOM 15473 N N . PHE A 1 24 ? 10.158 -6.038 1.878 1.00 0.00 24 PHE A N 32
ATOM 15474 C CA . PHE A 1 24 ? 11.201 -6.389 0.862 1.00 0.00 24 PHE A CA 32
ATOM 15475 C C . PHE A 1 24 ? 12.370 -5.397 0.952 1.00 0.00 24 PHE A C 32
ATOM 15476 O O . PHE A 1 24 ? 13.522 -5.782 0.914 1.00 0.00 24 PHE A O 32
ATOM 15493 N N . PHE A 1 25 ? 12.075 -4.124 1.084 1.00 0.00 25 PHE A N 32
ATOM 15494 C CA . PHE A 1 25 ? 13.162 -3.100 1.193 1.00 0.00 25 PHE A CA 32
ATOM 15495 C C . PHE A 1 25 ? 13.997 -3.354 2.455 1.00 0.00 25 PHE A C 32
ATOM 15496 O O . PHE A 1 25 ? 15.207 -3.233 2.441 1.00 0.00 25 PHE A O 32
ATOM 15513 N N . ALA A 1 26 ? 13.353 -3.716 3.542 1.00 0.00 26 ALA A N 32
ATOM 15514 C CA . ALA A 1 26 ? 14.101 -3.993 4.809 1.00 0.00 26 ALA A CA 32
ATOM 15515 C C . ALA A 1 26 ? 15.062 -5.175 4.610 1.00 0.00 26 ALA A C 32
ATOM 15516 O O . ALA A 1 26 ? 16.136 -5.212 5.177 1.00 0.00 26 ALA A O 32
ATOM 15523 N N . HIS A 1 27 ? 14.683 -6.134 3.799 1.00 0.00 27 HIS A N 32
ATOM 15524 C CA . HIS A 1 27 ? 15.574 -7.311 3.552 1.00 0.00 27 HIS A CA 32
ATOM 15525 C C . HIS A 1 27 ? 16.654 -6.950 2.522 1.00 0.00 27 HIS A C 32
ATOM 15526 O O . HIS A 1 27 ? 17.779 -7.410 2.607 1.00 0.00 27 HIS A O 32
ATOM 15540 N N . LEU A 1 28 ? 16.320 -6.130 1.551 1.00 0.00 28 LEU A N 32
ATOM 15541 C CA . LEU A 1 28 ? 17.320 -5.732 0.510 1.00 0.00 28 LEU A CA 32
ATOM 15542 C C . LEU A 1 28 ? 18.526 -5.032 1.153 1.00 0.00 28 LEU A C 32
ATOM 15543 O O . LEU A 1 28 ? 19.646 -5.187 0.707 1.00 0.00 28 LEU A O 32
ATOM 15559 N N . LEU A 1 29 ? 18.306 -4.269 2.198 1.00 0.00 29 LEU A N 32
ATOM 15560 C CA . LEU A 1 29 ? 19.442 -3.565 2.870 1.00 0.00 29 LEU A CA 32
ATOM 15561 C C . LEU A 1 29 ? 20.348 -4.588 3.577 1.00 0.00 29 LEU A C 32
ATOM 15562 O O . LEU A 1 29 ? 19.931 -5.235 4.520 1.00 0.00 29 LEU A O 32
ATOM 15578 N N . PRO A 1 30 ? 21.563 -4.702 3.088 1.00 0.00 30 PRO A N 32
ATOM 15579 C CA . PRO A 1 30 ? 22.538 -5.660 3.675 1.00 0.00 30 PRO A CA 32
ATOM 15580 C C . PRO A 1 30 ? 23.022 -5.172 5.045 1.00 0.00 30 PRO A C 32
ATOM 15581 O O . PRO A 1 30 ? 22.925 -4.002 5.368 1.00 0.00 30 PRO A O 32
ATOM 15592 N N . ARG A 1 31 ? 23.545 -6.064 5.849 1.00 0.00 31 ARG A N 32
ATOM 15593 C CA . ARG A 1 31 ? 24.043 -5.666 7.201 1.00 0.00 31 ARG A CA 32
ATOM 15594 C C . ARG A 1 31 ? 25.337 -6.423 7.530 1.00 0.00 31 ARG A C 32
ATOM 15595 O O . ARG A 1 31 ? 25.302 -7.644 7.551 1.00 0.00 31 ARG A O 32
ATOM 15617 N N . ASP A 1 1 ? -21.850 13.565 17.410 1.00 0.00 1 ASP A N 33
ATOM 15618 C CA . ASP A 1 1 ? -21.226 13.882 16.090 1.00 0.00 1 ASP A CA 33
ATOM 15619 C C . ASP A 1 1 ? -21.750 12.927 15.010 1.00 0.00 1 ASP A C 33
ATOM 15620 O O . ASP A 1 1 ? -22.632 12.124 15.255 1.00 0.00 1 ASP A O 33
ATOM 15628 N N . THR A 1 2 ? -21.213 13.008 13.818 1.00 0.00 2 THR A N 33
ATOM 15629 C CA . THR A 1 2 ? -21.679 12.103 12.720 1.00 0.00 2 THR A CA 33
ATOM 15630 C C . THR A 1 2 ? -20.691 10.944 12.542 1.00 0.00 2 THR A C 33
ATOM 15631 O O . THR A 1 2 ? -19.606 11.118 12.015 1.00 0.00 2 THR A O 33
ATOM 15642 N N . GLU A 1 3 ? -21.058 9.765 12.982 1.00 0.00 3 GLU A N 33
ATOM 15643 C CA . GLU A 1 3 ? -20.143 8.589 12.842 1.00 0.00 3 GLU A CA 33
ATOM 15644 C C . GLU A 1 3 ? -20.261 7.989 11.433 1.00 0.00 3 GLU A C 33
ATOM 15645 O O . GLU A 1 3 ? -21.090 7.134 11.177 1.00 0.00 3 GLU A O 33
ATOM 15657 N N . ILE A 1 4 ? -19.433 8.434 10.520 1.00 0.00 4 ILE A N 33
ATOM 15658 C CA . ILE A 1 4 ? -19.488 7.894 9.123 1.00 0.00 4 ILE A CA 33
ATOM 15659 C C . ILE A 1 4 ? -18.406 6.821 8.921 1.00 0.00 4 ILE A C 33
ATOM 15660 O O . ILE A 1 4 ? -17.339 7.083 8.396 1.00 0.00 4 ILE A O 33
ATOM 15676 N N . ILE A 1 5 ? -18.681 5.609 9.338 1.00 0.00 5 ILE A N 33
ATOM 15677 C CA . ILE A 1 5 ? -17.679 4.508 9.178 1.00 0.00 5 ILE A CA 33
ATOM 15678 C C . ILE A 1 5 ? -18.255 3.367 8.317 1.00 0.00 5 ILE A C 33
ATOM 15679 O O . ILE A 1 5 ? -17.762 2.254 8.337 1.00 0.00 5 ILE A O 33
ATOM 15695 N N . GLY A 1 6 ? -19.291 3.637 7.559 1.00 0.00 6 GLY A N 33
ATOM 15696 C CA . GLY A 1 6 ? -19.893 2.575 6.699 1.00 0.00 6 GLY A CA 33
ATOM 15697 C C . GLY A 1 6 ? -19.140 2.502 5.368 1.00 0.00 6 GLY A C 33
ATOM 15698 O O . GLY A 1 6 ? -19.668 2.846 4.328 1.00 0.00 6 GLY A O 33
ATOM 15702 N N . GLY A 1 7 ? -17.909 2.054 5.395 1.00 0.00 7 GLY A N 33
ATOM 15703 C CA . GLY A 1 7 ? -17.113 1.954 4.135 1.00 0.00 7 GLY A CA 33
ATOM 15704 C C . GLY A 1 7 ? -16.025 0.893 4.304 1.00 0.00 7 GLY A C 33
ATOM 15705 O O . GLY A 1 7 ? -14.855 1.204 4.411 1.00 0.00 7 GLY A O 33
ATOM 15709 N N . LEU A 1 8 ? -16.406 -0.360 4.333 1.00 0.00 8 LEU A N 33
ATOM 15710 C CA . LEU A 1 8 ? -15.395 -1.451 4.503 1.00 0.00 8 LEU A CA 33
ATOM 15711 C C . LEU A 1 8 ? -15.146 -2.183 3.173 1.00 0.00 8 LEU A C 33
ATOM 15712 O O . LEU A 1 8 ? -14.562 -3.251 3.150 1.00 0.00 8 LEU A O 33
ATOM 15728 N N . THR A 1 9 ? -15.573 -1.619 2.069 1.00 0.00 9 THR A N 33
ATOM 15729 C CA . THR A 1 9 ? -15.349 -2.285 0.748 1.00 0.00 9 THR A CA 33
ATOM 15730 C C . THR A 1 9 ? -14.056 -1.755 0.115 1.00 0.00 9 THR A C 33
ATOM 15731 O O . THR A 1 9 ? -14.072 -1.111 -0.919 1.00 0.00 9 THR A O 33
ATOM 15742 N N . ILE A 1 10 ? -12.934 -2.022 0.735 1.00 0.00 10 ILE A N 33
ATOM 15743 C CA . ILE A 1 10 ? -11.629 -1.539 0.182 1.00 0.00 10 ILE A CA 33
ATOM 15744 C C . ILE A 1 10 ? -10.808 -2.724 -0.350 1.00 0.00 10 ILE A C 33
ATOM 15745 O O . ILE A 1 10 ? -11.051 -3.857 0.020 1.00 0.00 10 ILE A O 33
ATOM 15761 N N . PRO A 1 11 ? -9.863 -2.422 -1.212 1.00 0.00 11 PRO A N 33
ATOM 15762 C CA . PRO A 1 11 ? -9.004 -3.480 -1.807 1.00 0.00 11 PRO A CA 33
ATOM 15763 C C . PRO A 1 11 ? -7.980 -3.996 -0.782 1.00 0.00 11 PRO A C 33
ATOM 15764 O O . PRO A 1 11 ? -7.091 -3.269 -0.377 1.00 0.00 11 PRO A O 33
ATOM 15775 N N . PRO A 1 12 ? -8.136 -5.244 -0.398 1.00 0.00 12 PRO A N 33
ATOM 15776 C CA . PRO A 1 12 ? -7.206 -5.862 0.585 1.00 0.00 12 PRO A CA 33
ATOM 15777 C C . PRO A 1 12 ? -5.843 -6.155 -0.063 1.00 0.00 12 PRO A C 33
ATOM 15778 O O . PRO A 1 12 ? -4.808 -5.975 0.551 1.00 0.00 12 PRO A O 33
ATOM 15789 N N . VAL A 1 13 ? -5.838 -6.606 -1.296 1.00 0.00 13 VAL A N 33
ATOM 15790 C CA . VAL A 1 13 ? -4.543 -6.917 -1.986 1.00 0.00 13 VAL A CA 33
ATOM 15791 C C . VAL A 1 13 ? -3.712 -5.640 -2.185 1.00 0.00 13 VAL A C 33
ATOM 15792 O O . VAL A 1 13 ? -2.500 -5.666 -2.079 1.00 0.00 13 VAL A O 33
ATOM 15805 N N . VAL A 1 14 ? -4.348 -4.524 -2.464 1.00 0.00 14 VAL A N 33
ATOM 15806 C CA . VAL A 1 14 ? -3.585 -3.249 -2.660 1.00 0.00 14 VAL A CA 33
ATOM 15807 C C . VAL A 1 14 ? -2.812 -2.905 -1.379 1.00 0.00 14 VAL A C 33
ATOM 15808 O O . VAL A 1 14 ? -1.622 -2.646 -1.414 1.00 0.00 14 VAL A O 33
ATOM 15821 N N . ALA A 1 15 ? -3.479 -2.918 -0.251 1.00 0.00 15 ALA A N 33
ATOM 15822 C CA . ALA A 1 15 ? -2.787 -2.612 1.039 1.00 0.00 15 ALA A CA 33
ATOM 15823 C C . ALA A 1 15 ? -1.742 -3.695 1.340 1.00 0.00 15 ALA A C 33
ATOM 15824 O O . ALA A 1 15 ? -0.693 -3.419 1.891 1.00 0.00 15 ALA A O 33
ATOM 15831 N N . LEU A 1 16 ? -2.023 -4.925 0.971 1.00 0.00 16 LEU A N 33
ATOM 15832 C CA . LEU A 1 16 ? -1.050 -6.037 1.219 1.00 0.00 16 LEU A CA 33
ATOM 15833 C C . LEU A 1 16 ? 0.228 -5.823 0.394 1.00 0.00 16 LEU A C 33
ATOM 15834 O O . LEU A 1 16 ? 1.323 -6.067 0.863 1.00 0.00 16 LEU A O 33
ATOM 15850 N N . VAL A 1 17 ? 0.095 -5.365 -0.829 1.00 0.00 17 VAL A N 33
ATOM 15851 C CA . VAL A 1 17 ? 1.300 -5.129 -1.686 1.00 0.00 17 VAL A CA 33
ATOM 15852 C C . VAL A 1 17 ? 2.129 -3.964 -1.121 1.00 0.00 17 VAL A C 33
ATOM 15853 O O . VAL A 1 17 ? 3.345 -3.972 -1.188 1.00 0.00 17 VAL A O 33
ATOM 15866 N N . VAL A 1 18 ? 1.480 -2.970 -0.563 1.00 0.00 18 VAL A N 33
ATOM 15867 C CA . VAL A 1 18 ? 2.226 -1.805 0.011 1.00 0.00 18 VAL A CA 33
ATOM 15868 C C . VAL A 1 18 ? 3.072 -2.259 1.209 1.00 0.00 18 VAL A C 33
ATOM 15869 O O . VAL A 1 18 ? 4.255 -1.982 1.281 1.00 0.00 18 VAL A O 33
ATOM 15882 N N . MET A 1 19 ? 2.476 -2.959 2.145 1.00 0.00 19 MET A N 33
ATOM 15883 C CA . MET A 1 19 ? 3.248 -3.435 3.338 1.00 0.00 19 MET A CA 33
ATOM 15884 C C . MET A 1 19 ? 4.231 -4.547 2.937 1.00 0.00 19 MET A C 33
ATOM 15885 O O . MET A 1 19 ? 5.310 -4.653 3.489 1.00 0.00 19 MET A O 33
ATOM 15899 N N . SER A 1 20 ? 3.874 -5.368 1.973 1.00 0.00 20 SER A N 33
ATOM 15900 C CA . SER A 1 20 ? 4.801 -6.460 1.535 1.00 0.00 20 SER A CA 33
ATOM 15901 C C . SER A 1 20 ? 6.074 -5.853 0.939 1.00 0.00 20 SER A C 33
ATOM 15902 O O . SER A 1 20 ? 7.171 -6.290 1.231 1.00 0.00 20 SER A O 33
ATOM 15910 N N . ARG A 1 21 ? 5.934 -4.841 0.116 1.00 0.00 21 ARG A N 33
ATOM 15911 C CA . ARG A 1 21 ? 7.136 -4.190 -0.491 1.00 0.00 21 ARG A CA 33
ATOM 15912 C C . ARG A 1 21 ? 7.999 -3.559 0.607 1.00 0.00 21 ARG A C 33
ATOM 15913 O O . ARG A 1 21 ? 9.212 -3.584 0.538 1.00 0.00 21 ARG A O 33
ATOM 15934 N N . PHE A 1 22 ? 7.381 -3.006 1.626 1.00 0.00 22 PHE A N 33
ATOM 15935 C CA . PHE A 1 22 ? 8.164 -2.385 2.741 1.00 0.00 22 PHE A CA 33
ATOM 15936 C C . PHE A 1 22 ? 9.063 -3.444 3.392 1.00 0.00 22 PHE A C 33
ATOM 15937 O O . PHE A 1 22 ? 10.235 -3.217 3.616 1.00 0.00 22 PHE A O 33
ATOM 15954 N N . GLY A 1 23 ? 8.521 -4.605 3.676 1.00 0.00 23 GLY A N 33
ATOM 15955 C CA . GLY A 1 23 ? 9.342 -5.691 4.291 1.00 0.00 23 GLY A CA 33
ATOM 15956 C C . GLY A 1 23 ? 10.341 -6.210 3.253 1.00 0.00 23 GLY A C 33
ATOM 15957 O O . GLY A 1 23 ? 11.490 -6.467 3.560 1.00 0.00 23 GLY A O 33
ATOM 15961 N N . PHE A 1 24 ? 9.909 -6.355 2.021 1.00 0.00 24 PHE A N 33
ATOM 15962 C CA . PHE A 1 24 ? 10.828 -6.845 0.946 1.00 0.00 24 PHE A CA 33
ATOM 15963 C C . PHE A 1 24 ? 12.010 -5.883 0.790 1.00 0.00 24 PHE A C 33
ATOM 15964 O O . PHE A 1 24 ? 13.151 -6.295 0.742 1.00 0.00 24 PHE A O 33
ATOM 15981 N N . PHE A 1 25 ? 11.740 -4.603 0.716 1.00 0.00 25 PHE A N 33
ATOM 15982 C CA . PHE A 1 25 ? 12.842 -3.601 0.569 1.00 0.00 25 PHE A CA 33
ATOM 15983 C C . PHE A 1 25 ? 13.685 -3.548 1.850 1.00 0.00 25 PHE A C 33
ATOM 15984 O O . PHE A 1 25 ? 14.896 -3.449 1.797 1.00 0.00 25 PHE A O 33
ATOM 16001 N N . ALA A 1 26 ? 13.054 -3.619 2.999 1.00 0.00 26 ALA A N 33
ATOM 16002 C CA . ALA A 1 26 ? 13.820 -3.580 4.285 1.00 0.00 26 ALA A CA 33
ATOM 16003 C C . ALA A 1 26 ? 14.742 -4.803 4.392 1.00 0.00 26 ALA A C 33
ATOM 16004 O O . ALA A 1 26 ? 15.869 -4.700 4.836 1.00 0.00 26 ALA A O 33
ATOM 16011 N N . HIS A 1 27 ? 14.269 -5.956 3.981 1.00 0.00 27 HIS A N 33
ATOM 16012 C CA . HIS A 1 27 ? 15.116 -7.188 4.051 1.00 0.00 27 HIS A CA 33
ATOM 16013 C C . HIS A 1 27 ? 15.960 -7.352 2.773 1.00 0.00 27 HIS A C 33
ATOM 16014 O O . HIS A 1 27 ? 16.688 -8.317 2.630 1.00 0.00 27 HIS A O 33
ATOM 16028 N N . LEU A 1 28 ? 15.874 -6.423 1.845 1.00 0.00 28 LEU A N 33
ATOM 16029 C CA . LEU A 1 28 ? 16.677 -6.537 0.587 1.00 0.00 28 LEU A CA 33
ATOM 16030 C C . LEU A 1 28 ? 18.135 -6.139 0.850 1.00 0.00 28 LEU A C 33
ATOM 16031 O O . LEU A 1 28 ? 19.041 -6.920 0.632 1.00 0.00 28 LEU A O 33
ATOM 16047 N N . LEU A 1 29 ? 18.358 -4.926 1.320 1.00 0.00 29 LEU A N 33
ATOM 16048 C CA . LEU A 1 29 ? 19.752 -4.443 1.612 1.00 0.00 29 LEU A CA 33
ATOM 16049 C C . LEU A 1 29 ? 20.596 -4.376 0.324 1.00 0.00 29 LEU A C 33
ATOM 16050 O O . LEU A 1 29 ? 20.271 -5.000 -0.668 1.00 0.00 29 LEU A O 33
ATOM 16066 N N . PRO A 1 30 ? 21.660 -3.606 0.384 1.00 0.00 30 PRO A N 33
ATOM 16067 C CA . PRO A 1 30 ? 22.556 -3.452 -0.791 1.00 0.00 30 PRO A CA 33
ATOM 16068 C C . PRO A 1 30 ? 23.431 -4.703 -0.974 1.00 0.00 30 PRO A C 33
ATOM 16069 O O . PRO A 1 30 ? 24.582 -4.734 -0.575 1.00 0.00 30 PRO A O 33
ATOM 16080 N N . ARG A 1 31 ? 22.890 -5.732 -1.578 1.00 0.00 31 ARG A N 33
ATOM 16081 C CA . ARG A 1 31 ? 23.682 -6.984 -1.796 1.00 0.00 31 ARG A CA 33
ATOM 16082 C C . ARG A 1 31 ? 23.154 -7.746 -3.019 1.00 0.00 31 ARG A C 33
ATOM 16083 O O . ARG A 1 31 ? 21.946 -7.864 -3.150 1.00 0.00 31 ARG A O 33
ATOM 16105 N N . ASP A 1 1 ? -9.404 6.229 -18.717 1.00 0.00 1 ASP A N 34
ATOM 16106 C CA . ASP A 1 1 ? -9.692 5.930 -20.153 1.00 0.00 1 ASP A CA 34
ATOM 16107 C C . ASP A 1 1 ? -10.945 5.050 -20.274 1.00 0.00 1 ASP A C 34
ATOM 16108 O O . ASP A 1 1 ? -11.663 4.848 -19.313 1.00 0.00 1 ASP A O 34
ATOM 16116 N N . THR A 1 2 ? -11.210 4.526 -21.447 1.00 0.00 2 THR A N 34
ATOM 16117 C CA . THR A 1 2 ? -12.416 3.659 -21.629 1.00 0.00 2 THR A CA 34
ATOM 16118 C C . THR A 1 2 ? -12.118 2.224 -21.165 1.00 0.00 2 THR A C 34
ATOM 16119 O O . THR A 1 2 ? -10.987 1.884 -20.868 1.00 0.00 2 THR A O 34
ATOM 16130 N N . GLU A 1 3 ? -13.130 1.385 -21.104 1.00 0.00 3 GLU A N 34
ATOM 16131 C CA . GLU A 1 3 ? -12.934 -0.036 -20.660 1.00 0.00 3 GLU A CA 34
ATOM 16132 C C . GLU A 1 3 ? -12.234 -0.086 -19.291 1.00 0.00 3 GLU A C 34
ATOM 16133 O O . GLU A 1 3 ? -11.110 -0.538 -19.170 1.00 0.00 3 GLU A O 34
ATOM 16145 N N . ILE A 1 4 ? -12.899 0.374 -18.261 1.00 0.00 4 ILE A N 34
ATOM 16146 C CA . ILE A 1 4 ? -12.287 0.355 -16.895 1.00 0.00 4 ILE A CA 34
ATOM 16147 C C . ILE A 1 4 ? -12.667 -0.941 -16.165 1.00 0.00 4 ILE A C 34
ATOM 16148 O O . ILE A 1 4 ? -11.842 -1.542 -15.505 1.00 0.00 4 ILE A O 34
ATOM 16164 N N . ILE A 1 5 ? -13.913 -1.364 -16.293 1.00 0.00 5 ILE A N 34
ATOM 16165 C CA . ILE A 1 5 ? -14.403 -2.623 -15.626 1.00 0.00 5 ILE A CA 34
ATOM 16166 C C . ILE A 1 5 ? -13.676 -2.886 -14.293 1.00 0.00 5 ILE A C 34
ATOM 16167 O O . ILE A 1 5 ? -12.840 -3.764 -14.180 1.00 0.00 5 ILE A O 34
ATOM 16183 N N . GLY A 1 6 ? -14.002 -2.124 -13.283 1.00 0.00 6 GLY A N 34
ATOM 16184 C CA . GLY A 1 6 ? -13.349 -2.309 -11.953 1.00 0.00 6 GLY A CA 34
ATOM 16185 C C . GLY A 1 6 ? -14.420 -2.490 -10.874 1.00 0.00 6 GLY A C 34
ATOM 16186 O O . GLY A 1 6 ? -15.324 -1.684 -10.747 1.00 0.00 6 GLY A O 34
ATOM 16190 N N . GLY A 1 7 ? -14.323 -3.540 -10.096 1.00 0.00 7 GLY A N 34
ATOM 16191 C CA . GLY A 1 7 ? -15.331 -3.780 -9.019 1.00 0.00 7 GLY A CA 34
ATOM 16192 C C . GLY A 1 7 ? -15.663 -5.273 -8.945 1.00 0.00 7 GLY A C 34
ATOM 16193 O O . GLY A 1 7 ? -16.767 -5.684 -9.249 1.00 0.00 7 GLY A O 34
ATOM 16197 N N . LEU A 1 8 ? -14.715 -6.086 -8.539 1.00 0.00 8 LEU A N 34
ATOM 16198 C CA . LEU A 1 8 ? -14.968 -7.560 -8.438 1.00 0.00 8 LEU A CA 34
ATOM 16199 C C . LEU A 1 8 ? -13.853 -8.229 -7.623 1.00 0.00 8 LEU A C 34
ATOM 16200 O O . LEU A 1 8 ? -13.345 -9.276 -7.983 1.00 0.00 8 LEU A O 34
ATOM 16216 N N . THR A 1 9 ? -13.465 -7.625 -6.526 1.00 0.00 9 THR A N 34
ATOM 16217 C CA . THR A 1 9 ? -12.379 -8.210 -5.684 1.00 0.00 9 THR A CA 34
ATOM 16218 C C . THR A 1 9 ? -12.440 -7.628 -4.260 1.00 0.00 9 THR A C 34
ATOM 16219 O O . THR A 1 9 ? -13.502 -7.295 -3.766 1.00 0.00 9 THR A O 34
ATOM 16230 N N . ILE A 1 10 ? -11.315 -7.498 -3.604 1.00 0.00 10 ILE A N 34
ATOM 16231 C CA . ILE A 1 10 ? -11.307 -6.936 -2.218 1.00 0.00 10 ILE A CA 34
ATOM 16232 C C . ILE A 1 10 ? -10.238 -5.836 -2.100 1.00 0.00 10 ILE A C 34
ATOM 16233 O O . ILE A 1 10 ? -9.227 -5.884 -2.769 1.00 0.00 10 ILE A O 34
ATOM 16249 N N . PRO A 1 11 ? -10.515 -4.866 -1.258 1.00 0.00 11 PRO A N 34
ATOM 16250 C CA . PRO A 1 11 ? -9.577 -3.721 -1.055 1.00 0.00 11 PRO A CA 34
ATOM 16251 C C . PRO A 1 11 ? -8.265 -4.077 -0.297 1.00 0.00 11 PRO A C 34
ATOM 16252 O O . PRO A 1 11 ? -7.279 -3.390 -0.487 1.00 0.00 11 PRO A O 34
ATOM 16263 N N . PRO A 1 12 ? -8.265 -5.097 0.552 1.00 0.00 12 PRO A N 34
ATOM 16264 C CA . PRO A 1 12 ? -7.024 -5.433 1.316 1.00 0.00 12 PRO A CA 34
ATOM 16265 C C . PRO A 1 12 ? -5.880 -5.919 0.409 1.00 0.00 12 PRO A C 34
ATOM 16266 O O . PRO A 1 12 ? -4.724 -5.814 0.773 1.00 0.00 12 PRO A O 34
ATOM 16277 N N . VAL A 1 13 ? -6.172 -6.448 -0.758 1.00 0.00 13 VAL A N 34
ATOM 16278 C CA . VAL A 1 13 ? -5.063 -6.927 -1.655 1.00 0.00 13 VAL A CA 34
ATOM 16279 C C . VAL A 1 13 ? -4.121 -5.767 -2.018 1.00 0.00 13 VAL A C 34
ATOM 16280 O O . VAL A 1 13 ? -2.918 -5.938 -2.084 1.00 0.00 13 VAL A O 34
ATOM 16293 N N . VAL A 1 14 ? -4.657 -4.588 -2.240 1.00 0.00 14 VAL A N 34
ATOM 16294 C CA . VAL A 1 14 ? -3.787 -3.417 -2.583 1.00 0.00 14 VAL A CA 34
ATOM 16295 C C . VAL A 1 14 ? -2.929 -3.043 -1.367 1.00 0.00 14 VAL A C 34
ATOM 16296 O O . VAL A 1 14 ? -1.744 -2.797 -1.487 1.00 0.00 14 VAL A O 34
ATOM 16309 N N . ALA A 1 15 ? -3.524 -3.015 -0.198 1.00 0.00 15 ALA A N 34
ATOM 16310 C CA . ALA A 1 15 ? -2.752 -2.674 1.037 1.00 0.00 15 ALA A CA 34
ATOM 16311 C C . ALA A 1 15 ? -1.653 -3.718 1.281 1.00 0.00 15 ALA A C 34
ATOM 16312 O O . ALA A 1 15 ? -0.573 -3.395 1.739 1.00 0.00 15 ALA A O 34
ATOM 16319 N N . LEU A 1 16 ? -1.920 -4.967 0.971 1.00 0.00 16 LEU A N 34
ATOM 16320 C CA . LEU A 1 16 ? -0.894 -6.039 1.173 1.00 0.00 16 LEU A CA 34
ATOM 16321 C C . LEU A 1 16 ? 0.281 -5.840 0.204 1.00 0.00 16 LEU A C 34
ATOM 16322 O O . LEU A 1 16 ? 1.427 -6.003 0.573 1.00 0.00 16 LEU A O 34
ATOM 16338 N N . VAL A 1 17 ? 0.002 -5.481 -1.029 1.00 0.00 17 VAL A N 34
ATOM 16339 C CA . VAL A 1 17 ? 1.104 -5.259 -2.020 1.00 0.00 17 VAL A CA 34
ATOM 16340 C C . VAL A 1 17 ? 1.994 -4.094 -1.555 1.00 0.00 17 VAL A C 34
ATOM 16341 O O . VAL A 1 17 ? 3.198 -4.117 -1.724 1.00 0.00 17 VAL A O 34
ATOM 16354 N N . VAL A 1 18 ? 1.408 -3.086 -0.956 1.00 0.00 18 VAL A N 34
ATOM 16355 C CA . VAL A 1 18 ? 2.219 -1.929 -0.463 1.00 0.00 18 VAL A CA 34
ATOM 16356 C C . VAL A 1 18 ? 3.035 -2.366 0.763 1.00 0.00 18 VAL A C 34
ATOM 16357 O O . VAL A 1 18 ? 4.178 -1.982 0.927 1.00 0.00 18 VAL A O 34
ATOM 16370 N N . MET A 1 19 ? 2.452 -3.175 1.616 1.00 0.00 19 MET A N 34
ATOM 16371 C CA . MET A 1 19 ? 3.182 -3.652 2.831 1.00 0.00 19 MET A CA 34
ATOM 16372 C C . MET A 1 19 ? 4.280 -4.649 2.435 1.00 0.00 19 MET A C 34
ATOM 16373 O O . MET A 1 19 ? 5.383 -4.598 2.949 1.00 0.00 19 MET A O 34
ATOM 16387 N N . SER A 1 20 ? 3.990 -5.550 1.523 1.00 0.00 20 SER A N 34
ATOM 16388 C CA . SER A 1 20 ? 5.025 -6.544 1.090 1.00 0.00 20 SER A CA 34
ATOM 16389 C C . SER A 1 20 ? 6.231 -5.819 0.476 1.00 0.00 20 SER A C 34
ATOM 16390 O O . SER A 1 20 ? 7.364 -6.221 0.663 1.00 0.00 20 SER A O 34
ATOM 16398 N N . ARG A 1 21 ? 5.993 -4.746 -0.244 1.00 0.00 21 ARG A N 34
ATOM 16399 C CA . ARG A 1 21 ? 7.124 -3.981 -0.858 1.00 0.00 21 ARG A CA 34
ATOM 16400 C C . ARG A 1 21 ? 8.014 -3.394 0.247 1.00 0.00 21 ARG A C 34
ATOM 16401 O O . ARG A 1 21 ? 9.228 -3.434 0.164 1.00 0.00 21 ARG A O 34
ATOM 16422 N N . PHE A 1 22 ? 7.413 -2.863 1.286 1.00 0.00 22 PHE A N 34
ATOM 16423 C CA . PHE A 1 22 ? 8.213 -2.286 2.410 1.00 0.00 22 PHE A CA 34
ATOM 16424 C C . PHE A 1 22 ? 8.997 -3.399 3.118 1.00 0.00 22 PHE A C 34
ATOM 16425 O O . PHE A 1 22 ? 10.138 -3.215 3.498 1.00 0.00 22 PHE A O 34
ATOM 16442 N N . GLY A 1 23 ? 8.395 -4.555 3.289 1.00 0.00 23 GLY A N 34
ATOM 16443 C CA . GLY A 1 23 ? 9.104 -5.688 3.962 1.00 0.00 23 GLY A CA 34
ATOM 16444 C C . GLY A 1 23 ? 10.317 -6.101 3.122 1.00 0.00 23 GLY A C 34
ATOM 16445 O O . GLY A 1 23 ? 11.386 -6.358 3.646 1.00 0.00 23 GLY A O 34
ATOM 16449 N N . PHE A 1 24 ? 10.161 -6.155 1.819 1.00 0.00 24 PHE A N 34
ATOM 16450 C CA . PHE A 1 24 ? 11.307 -6.537 0.937 1.00 0.00 24 PHE A CA 34
ATOM 16451 C C . PHE A 1 24 ? 12.429 -5.499 1.058 1.00 0.00 24 PHE A C 34
ATOM 16452 O O . PHE A 1 24 ? 13.595 -5.837 1.072 1.00 0.00 24 PHE A O 34
ATOM 16469 N N . PHE A 1 25 ? 12.082 -4.238 1.157 1.00 0.00 25 PHE A N 34
ATOM 16470 C CA . PHE A 1 25 ? 13.127 -3.175 1.291 1.00 0.00 25 PHE A CA 34
ATOM 16471 C C . PHE A 1 25 ? 13.877 -3.337 2.620 1.00 0.00 25 PHE A C 34
ATOM 16472 O O . PHE A 1 25 ? 15.073 -3.128 2.694 1.00 0.00 25 PHE A O 34
ATOM 16489 N N . ALA A 1 26 ? 13.182 -3.711 3.668 1.00 0.00 26 ALA A N 34
ATOM 16490 C CA . ALA A 1 26 ? 13.848 -3.894 4.995 1.00 0.00 26 ALA A CA 34
ATOM 16491 C C . ALA A 1 26 ? 14.609 -5.229 5.044 1.00 0.00 26 ALA A C 34
ATOM 16492 O O . ALA A 1 26 ? 15.519 -5.398 5.834 1.00 0.00 26 ALA A O 34
ATOM 16499 N N . HIS A 1 27 ? 14.242 -6.176 4.213 1.00 0.00 27 HIS A N 34
ATOM 16500 C CA . HIS A 1 27 ? 14.941 -7.500 4.216 1.00 0.00 27 HIS A CA 34
ATOM 16501 C C . HIS A 1 27 ? 16.048 -7.533 3.151 1.00 0.00 27 HIS A C 34
ATOM 16502 O O . HIS A 1 27 ? 17.067 -8.171 3.330 1.00 0.00 27 HIS A O 34
ATOM 16516 N N . LEU A 1 28 ? 15.855 -6.854 2.045 1.00 0.00 28 LEU A N 34
ATOM 16517 C CA . LEU A 1 28 ? 16.896 -6.851 0.967 1.00 0.00 28 LEU A CA 34
ATOM 16518 C C . LEU A 1 28 ? 17.896 -5.702 1.178 1.00 0.00 28 LEU A C 34
ATOM 16519 O O . LEU A 1 28 ? 18.447 -5.171 0.232 1.00 0.00 28 LEU A O 34
ATOM 16535 N N . LEU A 1 29 ? 18.139 -5.321 2.408 1.00 0.00 29 LEU A N 34
ATOM 16536 C CA . LEU A 1 29 ? 19.105 -4.214 2.679 1.00 0.00 29 LEU A CA 34
ATOM 16537 C C . LEU A 1 29 ? 20.072 -4.625 3.799 1.00 0.00 29 LEU A C 34
ATOM 16538 O O . LEU A 1 29 ? 19.642 -5.018 4.868 1.00 0.00 29 LEU A O 34
ATOM 16554 N N . PRO A 1 30 ? 21.352 -4.527 3.514 1.00 0.00 30 PRO A N 34
ATOM 16555 C CA . PRO A 1 30 ? 22.388 -4.897 4.512 1.00 0.00 30 PRO A CA 34
ATOM 16556 C C . PRO A 1 30 ? 22.514 -3.801 5.584 1.00 0.00 30 PRO A C 34
ATOM 16557 O O . PRO A 1 30 ? 23.457 -3.029 5.588 1.00 0.00 30 PRO A O 34
ATOM 16568 N N . ARG A 1 31 ? 21.561 -3.732 6.487 1.00 0.00 31 ARG A N 34
ATOM 16569 C CA . ARG A 1 31 ? 21.591 -2.693 7.570 1.00 0.00 31 ARG A CA 34
ATOM 16570 C C . ARG A 1 31 ? 21.586 -1.272 6.968 1.00 0.00 31 ARG A C 34
ATOM 16571 O O . ARG A 1 31 ? 21.095 -1.117 5.860 1.00 0.00 31 ARG A O 34
ATOM 16593 N N . ASP A 1 1 ? -1.292 7.904 -0.510 1.00 0.00 1 ASP A N 35
ATOM 16594 C CA . ASP A 1 1 ? -1.205 6.635 -1.295 1.00 0.00 1 ASP A CA 35
ATOM 16595 C C . ASP A 1 1 ? -2.610 6.164 -1.695 1.00 0.00 1 ASP A C 35
ATOM 16596 O O . ASP A 1 1 ? -3.552 6.301 -0.939 1.00 0.00 1 ASP A O 35
ATOM 16604 N N . THR A 1 2 ? -2.738 5.607 -2.885 1.00 0.00 2 THR A N 35
ATOM 16605 C CA . THR A 1 2 ? -4.066 5.104 -3.389 1.00 0.00 2 THR A CA 35
ATOM 16606 C C . THR A 1 2 ? -5.224 6.001 -2.916 1.00 0.00 2 THR A C 35
ATOM 16607 O O . THR A 1 2 ? -6.091 5.576 -2.175 1.00 0.00 2 THR A O 35
ATOM 16618 N N . GLU A 1 3 ? -5.241 7.240 -3.346 1.00 0.00 3 GLU A N 35
ATOM 16619 C CA . GLU A 1 3 ? -6.337 8.169 -2.927 1.00 0.00 3 GLU A CA 35
ATOM 16620 C C . GLU A 1 3 ? -7.610 7.898 -3.744 1.00 0.00 3 GLU A C 35
ATOM 16621 O O . GLU A 1 3 ? -8.476 7.157 -3.322 1.00 0.00 3 GLU A O 35
ATOM 16633 N N . ILE A 1 4 ? -7.727 8.488 -4.907 1.00 0.00 4 ILE A N 35
ATOM 16634 C CA . ILE A 1 4 ? -8.944 8.263 -5.749 1.00 0.00 4 ILE A CA 35
ATOM 16635 C C . ILE A 1 4 ? -8.545 7.755 -7.143 1.00 0.00 4 ILE A C 35
ATOM 16636 O O . ILE A 1 4 ? -9.083 8.183 -8.148 1.00 0.00 4 ILE A O 35
ATOM 16652 N N . ILE A 1 5 ? -7.610 6.840 -7.207 1.00 0.00 5 ILE A N 35
ATOM 16653 C CA . ILE A 1 5 ? -7.181 6.299 -8.532 1.00 0.00 5 ILE A CA 35
ATOM 16654 C C . ILE A 1 5 ? -8.311 5.447 -9.126 1.00 0.00 5 ILE A C 35
ATOM 16655 O O . ILE A 1 5 ? -8.724 4.452 -8.559 1.00 0.00 5 ILE A O 35
ATOM 16671 N N . GLY A 1 6 ? -8.828 5.853 -10.256 1.00 0.00 6 GLY A N 35
ATOM 16672 C CA . GLY A 1 6 ? -9.946 5.091 -10.890 1.00 0.00 6 GLY A CA 35
ATOM 16673 C C . GLY A 1 6 ? -11.272 5.495 -10.232 1.00 0.00 6 GLY A C 35
ATOM 16674 O O . GLY A 1 6 ? -12.108 6.128 -10.846 1.00 0.00 6 GLY A O 35
ATOM 16678 N N . GLY A 1 7 ? -11.464 5.133 -8.987 1.00 0.00 7 GLY A N 35
ATOM 16679 C CA . GLY A 1 7 ? -12.729 5.493 -8.278 1.00 0.00 7 GLY A CA 35
ATOM 16680 C C . GLY A 1 7 ? -13.344 4.235 -7.662 1.00 0.00 7 GLY A C 35
ATOM 16681 O O . GLY A 1 7 ? -13.465 4.120 -6.456 1.00 0.00 7 GLY A O 35
ATOM 16685 N N . LEU A 1 8 ? -13.730 3.291 -8.484 1.00 0.00 8 LEU A N 35
ATOM 16686 C CA . LEU A 1 8 ? -14.338 2.029 -7.958 1.00 0.00 8 LEU A CA 35
ATOM 16687 C C . LEU A 1 8 ? -13.477 0.819 -8.355 1.00 0.00 8 LEU A C 35
ATOM 16688 O O . LEU A 1 8 ? -13.980 -0.267 -8.573 1.00 0.00 8 LEU A O 35
ATOM 16704 N N . THR A 1 9 ? -12.182 1.003 -8.449 1.00 0.00 9 THR A N 35
ATOM 16705 C CA . THR A 1 9 ? -11.280 -0.127 -8.830 1.00 0.00 9 THR A CA 35
ATOM 16706 C C . THR A 1 9 ? -10.108 -0.217 -7.845 1.00 0.00 9 THR A C 35
ATOM 16707 O O . THR A 1 9 ? -8.955 -0.106 -8.219 1.00 0.00 9 THR A O 35
ATOM 16718 N N . ILE A 1 10 ? -10.401 -0.416 -6.584 1.00 0.00 10 ILE A N 35
ATOM 16719 C CA . ILE A 1 10 ? -9.313 -0.514 -5.559 1.00 0.00 10 ILE A CA 35
ATOM 16720 C C . ILE A 1 10 ? -9.529 -1.753 -4.673 1.00 0.00 10 ILE A C 35
ATOM 16721 O O . ILE A 1 10 ? -10.319 -1.727 -3.749 1.00 0.00 10 ILE A O 35
ATOM 16737 N N . PRO A 1 11 ? -8.814 -2.803 -4.992 1.00 0.00 11 PRO A N 35
ATOM 16738 C CA . PRO A 1 11 ? -8.926 -4.064 -4.226 1.00 0.00 11 PRO A CA 35
ATOM 16739 C C . PRO A 1 11 ? -8.084 -3.993 -2.943 1.00 0.00 11 PRO A C 35
ATOM 16740 O O . PRO A 1 11 ? -7.157 -3.213 -2.857 1.00 0.00 11 PRO A O 35
ATOM 16751 N N . PRO A 1 12 ? -8.435 -4.818 -1.984 1.00 0.00 12 PRO A N 35
ATOM 16752 C CA . PRO A 1 12 ? -7.694 -4.849 -0.694 1.00 0.00 12 PRO A CA 35
ATOM 16753 C C . PRO A 1 12 ? -6.304 -5.488 -0.868 1.00 0.00 12 PRO A C 35
ATOM 16754 O O . PRO A 1 12 ? -5.419 -5.286 -0.057 1.00 0.00 12 PRO A O 35
ATOM 16765 N N . VAL A 1 13 ? -6.109 -6.258 -1.915 1.00 0.00 13 VAL A N 35
ATOM 16766 C CA . VAL A 1 13 ? -4.781 -6.915 -2.141 1.00 0.00 13 VAL A CA 35
ATOM 16767 C C . VAL A 1 13 ? -3.662 -5.867 -2.283 1.00 0.00 13 VAL A C 35
ATOM 16768 O O . VAL A 1 13 ? -2.539 -6.103 -1.880 1.00 0.00 13 VAL A O 35
ATOM 16781 N N . VAL A 1 14 ? -3.954 -4.713 -2.847 1.00 0.00 14 VAL A N 35
ATOM 16782 C CA . VAL A 1 14 ? -2.889 -3.666 -3.000 1.00 0.00 14 VAL A CA 35
ATOM 16783 C C . VAL A 1 14 ? -2.416 -3.184 -1.621 1.00 0.00 14 VAL A C 35
ATOM 16784 O O . VAL A 1 14 ? -1.245 -2.918 -1.423 1.00 0.00 14 VAL A O 35
ATOM 16797 N N . ALA A 1 15 ? -3.312 -3.089 -0.663 1.00 0.00 15 ALA A N 35
ATOM 16798 C CA . ALA A 1 15 ? -2.906 -2.644 0.707 1.00 0.00 15 ALA A CA 35
ATOM 16799 C C . ALA A 1 15 ? -1.913 -3.650 1.303 1.00 0.00 15 ALA A C 35
ATOM 16800 O O . ALA A 1 15 ? -0.939 -3.278 1.930 1.00 0.00 15 ALA A O 35
ATOM 16807 N N . LEU A 1 16 ? -2.150 -4.925 1.092 1.00 0.00 16 LEU A N 35
ATOM 16808 C CA . LEU A 1 16 ? -1.219 -5.967 1.624 1.00 0.00 16 LEU A CA 35
ATOM 16809 C C . LEU A 1 16 ? 0.124 -5.883 0.885 1.00 0.00 16 LEU A C 35
ATOM 16810 O O . LEU A 1 16 ? 1.175 -6.004 1.485 1.00 0.00 16 LEU A O 35
ATOM 16826 N N . VAL A 1 17 ? 0.095 -5.663 -0.410 1.00 0.00 17 VAL A N 35
ATOM 16827 C CA . VAL A 1 17 ? 1.369 -5.555 -1.189 1.00 0.00 17 VAL A CA 35
ATOM 16828 C C . VAL A 1 17 ? 2.201 -4.373 -0.667 1.00 0.00 17 VAL A C 35
ATOM 16829 O O . VAL A 1 17 ? 3.405 -4.471 -0.520 1.00 0.00 17 VAL A O 35
ATOM 16842 N N . VAL A 1 18 ? 1.562 -3.263 -0.373 1.00 0.00 18 VAL A N 35
ATOM 16843 C CA . VAL A 1 18 ? 2.307 -2.075 0.155 1.00 0.00 18 VAL A CA 35
ATOM 16844 C C . VAL A 1 18 ? 2.943 -2.427 1.508 1.00 0.00 18 VAL A C 35
ATOM 16845 O O . VAL A 1 18 ? 4.084 -2.092 1.772 1.00 0.00 18 VAL A O 35
ATOM 16858 N N . MET A 1 19 ? 2.213 -3.117 2.355 1.00 0.00 19 MET A N 35
ATOM 16859 C CA . MET A 1 19 ? 2.769 -3.514 3.686 1.00 0.00 19 MET A CA 35
ATOM 16860 C C . MET A 1 19 ? 3.899 -4.532 3.489 1.00 0.00 19 MET A C 35
ATOM 16861 O O . MET A 1 19 ? 4.965 -4.407 4.062 1.00 0.00 19 MET A O 35
ATOM 16875 N N . SER A 1 20 ? 3.672 -5.531 2.669 1.00 0.00 20 SER A N 35
ATOM 16876 C CA . SER A 1 20 ? 4.732 -6.554 2.412 1.00 0.00 20 SER A CA 35
ATOM 16877 C C . SER A 1 20 ? 5.958 -5.888 1.777 1.00 0.00 20 SER A C 35
ATOM 16878 O O . SER A 1 20 ? 7.082 -6.177 2.138 1.00 0.00 20 SER A O 35
ATOM 16886 N N . ARG A 1 21 ? 5.745 -4.987 0.843 1.00 0.00 21 ARG A N 35
ATOM 16887 C CA . ARG A 1 21 ? 6.896 -4.287 0.190 1.00 0.00 21 ARG A CA 35
ATOM 16888 C C . ARG A 1 21 ? 7.719 -3.527 1.240 1.00 0.00 21 ARG A C 35
ATOM 16889 O O . ARG A 1 21 ? 8.923 -3.408 1.121 1.00 0.00 21 ARG A O 35
ATOM 16910 N N . PHE A 1 22 ? 7.078 -3.023 2.272 1.00 0.00 22 PHE A N 35
ATOM 16911 C CA . PHE A 1 22 ? 7.823 -2.282 3.339 1.00 0.00 22 PHE A CA 35
ATOM 16912 C C . PHE A 1 22 ? 8.875 -3.202 3.975 1.00 0.00 22 PHE A C 35
ATOM 16913 O O . PHE A 1 22 ? 9.994 -2.796 4.226 1.00 0.00 22 PHE A O 35
ATOM 16930 N N . GLY A 1 23 ? 8.523 -4.441 4.221 1.00 0.00 23 GLY A N 35
ATOM 16931 C CA . GLY A 1 23 ? 9.496 -5.400 4.824 1.00 0.00 23 GLY A CA 35
ATOM 16932 C C . GLY A 1 23 ? 10.364 -6.007 3.716 1.00 0.00 23 GLY A C 35
ATOM 16933 O O . GLY A 1 23 ? 11.522 -6.316 3.927 1.00 0.00 23 GLY A O 35
ATOM 16937 N N . PHE A 1 24 ? 9.814 -6.177 2.535 1.00 0.00 24 PHE A N 35
ATOM 16938 C CA . PHE A 1 24 ? 10.603 -6.762 1.406 1.00 0.00 24 PHE A CA 35
ATOM 16939 C C . PHE A 1 24 ? 11.759 -5.831 1.023 1.00 0.00 24 PHE A C 35
ATOM 16940 O O . PHE A 1 24 ? 12.888 -6.261 0.887 1.00 0.00 24 PHE A O 35
ATOM 16957 N N . PHE A 1 25 ? 11.483 -4.560 0.852 1.00 0.00 25 PHE A N 35
ATOM 16958 C CA . PHE A 1 25 ? 12.560 -3.588 0.478 1.00 0.00 25 PHE A CA 35
ATOM 16959 C C . PHE A 1 25 ? 13.694 -3.599 1.517 1.00 0.00 25 PHE A C 35
ATOM 16960 O O . PHE A 1 25 ? 14.841 -3.364 1.186 1.00 0.00 25 PHE A O 35
ATOM 16977 N N . ALA A 1 26 ? 13.382 -3.872 2.766 1.00 0.00 26 ALA A N 35
ATOM 16978 C CA . ALA A 1 26 ? 14.442 -3.901 3.827 1.00 0.00 26 ALA A CA 35
ATOM 16979 C C . ALA A 1 26 ? 15.590 -4.839 3.423 1.00 0.00 26 ALA A C 35
ATOM 16980 O O . ALA A 1 26 ? 16.743 -4.570 3.700 1.00 0.00 26 ALA A O 35
ATOM 16987 N N . HIS A 1 27 ? 15.282 -5.931 2.762 1.00 0.00 27 HIS A N 35
ATOM 16988 C CA . HIS A 1 27 ? 16.358 -6.879 2.330 1.00 0.00 27 HIS A CA 35
ATOM 16989 C C . HIS A 1 27 ? 16.400 -6.986 0.793 1.00 0.00 27 HIS A C 35
ATOM 16990 O O . HIS A 1 27 ? 16.901 -7.953 0.247 1.00 0.00 27 HIS A O 35
ATOM 17004 N N . LEU A 1 28 ? 15.881 -6.001 0.095 1.00 0.00 28 LEU A N 35
ATOM 17005 C CA . LEU A 1 28 ? 15.891 -6.043 -1.401 1.00 0.00 28 LEU A CA 35
ATOM 17006 C C . LEU A 1 28 ? 16.897 -5.027 -1.960 1.00 0.00 28 LEU A C 35
ATOM 17007 O O . LEU A 1 28 ? 17.598 -5.304 -2.914 1.00 0.00 28 LEU A O 35
ATOM 17023 N N . LEU A 1 29 ? 16.973 -3.854 -1.375 1.00 0.00 29 LEU A N 35
ATOM 17024 C CA . LEU A 1 29 ? 17.936 -2.824 -1.877 1.00 0.00 29 LEU A CA 35
ATOM 17025 C C . LEU A 1 29 ? 19.332 -3.064 -1.280 1.00 0.00 29 LEU A C 35
ATOM 17026 O O . LEU A 1 29 ? 19.485 -3.114 -0.073 1.00 0.00 29 LEU A O 35
ATOM 17042 N N . PRO A 1 30 ? 20.308 -3.206 -2.150 1.00 0.00 30 PRO A N 35
ATOM 17043 C CA . PRO A 1 30 ? 21.705 -3.442 -1.698 1.00 0.00 30 PRO A CA 35
ATOM 17044 C C . PRO A 1 30 ? 22.319 -2.138 -1.163 1.00 0.00 30 PRO A C 35
ATOM 17045 O O . PRO A 1 30 ? 23.057 -1.460 -1.855 1.00 0.00 30 PRO A O 35
ATOM 17056 N N . ARG A 1 31 ? 22.008 -1.789 0.066 1.00 0.00 31 ARG A N 35
ATOM 17057 C CA . ARG A 1 31 ? 22.550 -0.529 0.678 1.00 0.00 31 ARG A CA 35
ATOM 17058 C C . ARG A 1 31 ? 22.184 0.698 -0.179 1.00 0.00 31 ARG A C 35
ATOM 17059 O O . ARG A 1 31 ? 22.945 1.654 -0.173 1.00 0.00 31 ARG A O 35
ATOM 17081 N N . ASP A 1 1 ? -14.978 0.277 14.404 1.00 0.00 1 ASP A N 36
ATOM 17082 C CA . ASP A 1 1 ? -13.705 0.372 15.180 1.00 0.00 1 ASP A CA 36
ATOM 17083 C C . ASP A 1 1 ? -12.807 1.473 14.606 1.00 0.00 1 ASP A C 36
ATOM 17084 O O . ASP A 1 1 ? -12.990 1.914 13.486 1.00 0.00 1 ASP A O 36
ATOM 17092 N N . THR A 1 2 ? -11.836 1.914 15.365 1.00 0.00 2 THR A N 36
ATOM 17093 C CA . THR A 1 2 ? -10.917 2.985 14.870 1.00 0.00 2 THR A CA 36
ATOM 17094 C C . THR A 1 2 ? -9.894 2.385 13.899 1.00 0.00 2 THR A C 36
ATOM 17095 O O . THR A 1 2 ? -9.340 1.330 14.147 1.00 0.00 2 THR A O 36
ATOM 17106 N N . GLU A 1 3 ? -9.644 3.050 12.800 1.00 0.00 3 GLU A N 36
ATOM 17107 C CA . GLU A 1 3 ? -8.661 2.522 11.809 1.00 0.00 3 GLU A CA 36
ATOM 17108 C C . GLU A 1 3 ? -7.583 3.575 11.516 1.00 0.00 3 GLU A C 36
ATOM 17109 O O . GLU A 1 3 ? -7.800 4.509 10.765 1.00 0.00 3 GLU A O 36
ATOM 17121 N N . ILE A 1 4 ? -6.423 3.429 12.108 1.00 0.00 4 ILE A N 36
ATOM 17122 C CA . ILE A 1 4 ? -5.323 4.416 11.869 1.00 0.00 4 ILE A CA 36
ATOM 17123 C C . ILE A 1 4 ? -4.608 4.113 10.535 1.00 0.00 4 ILE A C 36
ATOM 17124 O O . ILE A 1 4 ? -4.065 5.000 9.905 1.00 0.00 4 ILE A O 36
ATOM 17140 N N . ILE A 1 5 ? -4.619 2.873 10.097 1.00 0.00 5 ILE A N 36
ATOM 17141 C CA . ILE A 1 5 ? -3.955 2.525 8.800 1.00 0.00 5 ILE A CA 36
ATOM 17142 C C . ILE A 1 5 ? -5.023 2.293 7.718 1.00 0.00 5 ILE A C 36
ATOM 17143 O O . ILE A 1 5 ? -5.070 1.254 7.086 1.00 0.00 5 ILE A O 36
ATOM 17159 N N . GLY A 1 6 ? -5.882 3.258 7.504 1.00 0.00 6 GLY A N 36
ATOM 17160 C CA . GLY A 1 6 ? -6.950 3.104 6.470 1.00 0.00 6 GLY A CA 36
ATOM 17161 C C . GLY A 1 6 ? -6.565 3.885 5.214 1.00 0.00 6 GLY A C 36
ATOM 17162 O O . GLY A 1 6 ? -6.369 3.317 4.155 1.00 0.00 6 GLY A O 36
ATOM 17166 N N . GLY A 1 7 ? -6.456 5.187 5.321 1.00 0.00 7 GLY A N 36
ATOM 17167 C CA . GLY A 1 7 ? -6.082 6.014 4.133 1.00 0.00 7 GLY A CA 36
ATOM 17168 C C . GLY A 1 7 ? -7.343 6.548 3.442 1.00 0.00 7 GLY A C 36
ATOM 17169 O O . GLY A 1 7 ? -7.377 7.681 3.001 1.00 0.00 7 GLY A O 36
ATOM 17173 N N . LEU A 1 8 ? -8.374 5.734 3.337 1.00 0.00 8 LEU A N 36
ATOM 17174 C CA . LEU A 1 8 ? -9.647 6.170 2.665 1.00 0.00 8 LEU A CA 36
ATOM 17175 C C . LEU A 1 8 ? -9.419 6.425 1.163 1.00 0.00 8 LEU A C 36
ATOM 17176 O O . LEU A 1 8 ? -10.228 7.053 0.505 1.00 0.00 8 LEU A O 36
ATOM 17192 N N . THR A 1 9 ? -8.329 5.937 0.617 1.00 0.00 9 THR A N 36
ATOM 17193 C CA . THR A 1 9 ? -8.049 6.140 -0.840 1.00 0.00 9 THR A CA 36
ATOM 17194 C C . THR A 1 9 ? -7.265 4.940 -1.403 1.00 0.00 9 THR A C 36
ATOM 17195 O O . THR A 1 9 ? -6.573 5.054 -2.398 1.00 0.00 9 THR A O 36
ATOM 17206 N N . ILE A 1 10 ? -7.369 3.790 -0.775 1.00 0.00 10 ILE A N 36
ATOM 17207 C CA . ILE A 1 10 ? -6.633 2.585 -1.271 1.00 0.00 10 ILE A CA 36
ATOM 17208 C C . ILE A 1 10 ? -7.463 1.317 -1.021 1.00 0.00 10 ILE A C 36
ATOM 17209 O O . ILE A 1 10 ? -8.085 1.182 0.017 1.00 0.00 10 ILE A O 36
ATOM 17225 N N . PRO A 1 11 ? -7.449 0.425 -1.986 1.00 0.00 11 PRO A N 36
ATOM 17226 C CA . PRO A 1 11 ? -8.216 -0.843 -1.864 1.00 0.00 11 PRO A CA 36
ATOM 17227 C C . PRO A 1 11 ? -7.555 -1.782 -0.841 1.00 0.00 11 PRO A C 36
ATOM 17228 O O . PRO A 1 11 ? -6.442 -1.545 -0.415 1.00 0.00 11 PRO A O 36
ATOM 17239 N N . PRO A 1 12 ? -8.268 -2.823 -0.476 1.00 0.00 12 PRO A N 36
ATOM 17240 C CA . PRO A 1 12 ? -7.739 -3.805 0.511 1.00 0.00 12 PRO A CA 36
ATOM 17241 C C . PRO A 1 12 ? -6.605 -4.646 -0.096 1.00 0.00 12 PRO A C 36
ATOM 17242 O O . PRO A 1 12 ? -5.707 -5.079 0.602 1.00 0.00 12 PRO A O 36
ATOM 17253 N N . VAL A 1 13 ? -6.638 -4.880 -1.388 1.00 0.00 13 VAL A N 36
ATOM 17254 C CA . VAL A 1 13 ? -5.562 -5.696 -2.035 1.00 0.00 13 VAL A CA 36
ATOM 17255 C C . VAL A 1 13 ? -4.233 -4.921 -2.072 1.00 0.00 13 VAL A C 36
ATOM 17256 O O . VAL A 1 13 ? -3.172 -5.508 -1.963 1.00 0.00 13 VAL A O 36
ATOM 17269 N N . VAL A 1 14 ? -4.274 -3.615 -2.219 1.00 0.00 14 VAL A N 36
ATOM 17270 C CA . VAL A 1 14 ? -2.999 -2.829 -2.256 1.00 0.00 14 VAL A CA 36
ATOM 17271 C C . VAL A 1 14 ? -2.305 -2.876 -0.884 1.00 0.00 14 VAL A C 36
ATOM 17272 O O . VAL A 1 14 ? -1.092 -2.849 -0.800 1.00 0.00 14 VAL A O 36
ATOM 17285 N N . ALA A 1 15 ? -3.066 -2.964 0.186 1.00 0.00 15 ALA A N 36
ATOM 17286 C CA . ALA A 1 15 ? -2.446 -3.036 1.547 1.00 0.00 15 ALA A CA 36
ATOM 17287 C C . ALA A 1 15 ? -1.553 -4.279 1.638 1.00 0.00 15 ALA A C 36
ATOM 17288 O O . ALA A 1 15 ? -0.466 -4.235 2.183 1.00 0.00 15 ALA A O 36
ATOM 17295 N N . LEU A 1 16 ? -2.003 -5.382 1.087 1.00 0.00 16 LEU A N 36
ATOM 17296 C CA . LEU A 1 16 ? -1.184 -6.634 1.113 1.00 0.00 16 LEU A CA 36
ATOM 17297 C C . LEU A 1 16 ? -0.028 -6.519 0.107 1.00 0.00 16 LEU A C 36
ATOM 17298 O O . LEU A 1 16 ? 1.071 -6.974 0.360 1.00 0.00 16 LEU A O 36
ATOM 17314 N N . VAL A 1 17 ? -0.275 -5.906 -1.029 1.00 0.00 17 VAL A N 36
ATOM 17315 C CA . VAL A 1 17 ? 0.803 -5.746 -2.057 1.00 0.00 17 VAL A CA 36
ATOM 17316 C C . VAL A 1 17 ? 1.909 -4.818 -1.528 1.00 0.00 17 VAL A C 36
ATOM 17317 O O . VAL A 1 17 ? 3.078 -5.017 -1.804 1.00 0.00 17 VAL A O 36
ATOM 17330 N N . VAL A 1 18 ? 1.551 -3.813 -0.766 1.00 0.00 18 VAL A N 36
ATOM 17331 C CA . VAL A 1 18 ? 2.584 -2.884 -0.215 1.00 0.00 18 VAL A CA 36
ATOM 17332 C C . VAL A 1 18 ? 3.270 -3.528 1.000 1.00 0.00 18 VAL A C 36
ATOM 17333 O O . VAL A 1 18 ? 4.451 -3.346 1.216 1.00 0.00 18 VAL A O 36
ATOM 17346 N N . MET A 1 19 ? 2.536 -4.280 1.791 1.00 0.00 19 MET A N 36
ATOM 17347 C CA . MET A 1 19 ? 3.142 -4.939 2.993 1.00 0.00 19 MET A CA 36
ATOM 17348 C C . MET A 1 19 ? 4.279 -5.885 2.577 1.00 0.00 19 MET A C 36
ATOM 17349 O O . MET A 1 19 ? 5.344 -5.876 3.167 1.00 0.00 19 MET A O 36
ATOM 17363 N N . SER A 1 20 ? 4.065 -6.694 1.565 1.00 0.00 20 SER A N 36
ATOM 17364 C CA . SER A 1 20 ? 5.140 -7.633 1.112 1.00 0.00 20 SER A CA 36
ATOM 17365 C C . SER A 1 20 ? 6.375 -6.839 0.669 1.00 0.00 20 SER A C 36
ATOM 17366 O O . SER A 1 20 ? 7.494 -7.174 1.011 1.00 0.00 20 SER A O 36
ATOM 17374 N N . ARG A 1 21 ? 6.174 -5.780 -0.078 1.00 0.00 21 ARG A N 36
ATOM 17375 C CA . ARG A 1 21 ? 7.328 -4.947 -0.534 1.00 0.00 21 ARG A CA 36
ATOM 17376 C C . ARG A 1 21 ? 7.926 -4.186 0.655 1.00 0.00 21 ARG A C 36
ATOM 17377 O O . ARG A 1 21 ? 9.122 -3.995 0.735 1.00 0.00 21 ARG A O 36
ATOM 17398 N N . PHE A 1 22 ? 7.101 -3.759 1.585 1.00 0.00 22 PHE A N 36
ATOM 17399 C CA . PHE A 1 22 ? 7.620 -3.018 2.779 1.00 0.00 22 PHE A CA 36
ATOM 17400 C C . PHE A 1 22 ? 8.704 -3.846 3.482 1.00 0.00 22 PHE A C 36
ATOM 17401 O O . PHE A 1 22 ? 9.755 -3.341 3.825 1.00 0.00 22 PHE A O 36
ATOM 17418 N N . GLY A 1 23 ? 8.457 -5.118 3.684 1.00 0.00 23 GLY A N 36
ATOM 17419 C CA . GLY A 1 23 ? 9.472 -5.989 4.351 1.00 0.00 23 GLY A CA 36
ATOM 17420 C C . GLY A 1 23 ? 10.645 -6.230 3.394 1.00 0.00 23 GLY A C 36
ATOM 17421 O O . GLY A 1 23 ? 11.794 -6.188 3.789 1.00 0.00 23 GLY A O 36
ATOM 17425 N N . PHE A 1 24 ? 10.362 -6.479 2.136 1.00 0.00 24 PHE A N 36
ATOM 17426 C CA . PHE A 1 24 ? 11.460 -6.719 1.145 1.00 0.00 24 PHE A CA 36
ATOM 17427 C C . PHE A 1 24 ? 12.342 -5.469 1.013 1.00 0.00 24 PHE A C 36
ATOM 17428 O O . PHE A 1 24 ? 13.554 -5.549 1.053 1.00 0.00 24 PHE A O 36
ATOM 17445 N N . PHE A 1 25 ? 11.736 -4.316 0.860 1.00 0.00 25 PHE A N 36
ATOM 17446 C CA . PHE A 1 25 ? 12.526 -3.051 0.726 1.00 0.00 25 PHE A CA 36
ATOM 17447 C C . PHE A 1 25 ? 13.266 -2.738 2.034 1.00 0.00 25 PHE A C 36
ATOM 17448 O O . PHE A 1 25 ? 14.355 -2.197 2.018 1.00 0.00 25 PHE A O 36
ATOM 17465 N N . ALA A 1 26 ? 12.688 -3.077 3.164 1.00 0.00 26 ALA A N 36
ATOM 17466 C CA . ALA A 1 26 ? 13.365 -2.802 4.472 1.00 0.00 26 ALA A CA 36
ATOM 17467 C C . ALA A 1 26 ? 14.699 -3.560 4.549 1.00 0.00 26 ALA A C 36
ATOM 17468 O O . ALA A 1 26 ? 15.683 -3.045 5.044 1.00 0.00 26 ALA A O 36
ATOM 17475 N N . HIS A 1 27 ? 14.738 -4.774 4.057 1.00 0.00 27 HIS A N 36
ATOM 17476 C CA . HIS A 1 27 ? 16.008 -5.563 4.094 1.00 0.00 27 HIS A CA 36
ATOM 17477 C C . HIS A 1 27 ? 16.892 -5.198 2.895 1.00 0.00 27 HIS A C 36
ATOM 17478 O O . HIS A 1 27 ? 18.090 -5.040 3.026 1.00 0.00 27 HIS A O 36
ATOM 17492 N N . LEU A 1 28 ? 16.304 -5.059 1.728 1.00 0.00 28 LEU A N 36
ATOM 17493 C CA . LEU A 1 28 ? 17.105 -4.699 0.514 1.00 0.00 28 LEU A CA 36
ATOM 17494 C C . LEU A 1 28 ? 17.737 -3.312 0.682 1.00 0.00 28 LEU A C 36
ATOM 17495 O O . LEU A 1 28 ? 18.864 -3.085 0.283 1.00 0.00 28 LEU A O 36
ATOM 17511 N N . LEU A 1 29 ? 17.021 -2.385 1.272 1.00 0.00 29 LEU A N 36
ATOM 17512 C CA . LEU A 1 29 ? 17.576 -1.013 1.473 1.00 0.00 29 LEU A CA 36
ATOM 17513 C C . LEU A 1 29 ? 17.732 -0.723 2.974 1.00 0.00 29 LEU A C 36
ATOM 17514 O O . LEU A 1 29 ? 16.841 -0.178 3.598 1.00 0.00 29 LEU A O 36
ATOM 17530 N N . PRO A 1 30 ? 18.871 -1.106 3.502 1.00 0.00 30 PRO A N 36
ATOM 17531 C CA . PRO A 1 30 ? 19.164 -0.891 4.946 1.00 0.00 30 PRO A CA 36
ATOM 17532 C C . PRO A 1 30 ? 19.417 0.597 5.232 1.00 0.00 30 PRO A C 36
ATOM 17533 O O . PRO A 1 30 ? 20.493 1.114 4.987 1.00 0.00 30 PRO A O 36
ATOM 17544 N N . ARG A 1 31 ? 18.429 1.284 5.751 1.00 0.00 31 ARG A N 36
ATOM 17545 C CA . ARG A 1 31 ? 18.598 2.739 6.058 1.00 0.00 31 ARG A CA 36
ATOM 17546 C C . ARG A 1 31 ? 18.320 3.009 7.544 1.00 0.00 31 ARG A C 36
ATOM 17547 O O . ARG A 1 31 ? 19.019 3.831 8.114 1.00 0.00 31 ARG A O 36
ATOM 17569 N N . ASP A 1 1 ? -4.408 -8.130 14.252 1.00 0.00 1 ASP A N 37
ATOM 17570 C CA . ASP A 1 1 ? -5.340 -8.950 13.419 1.00 0.00 1 ASP A CA 37
ATOM 17571 C C . ASP A 1 1 ? -6.742 -8.328 13.422 1.00 0.00 1 ASP A C 37
ATOM 17572 O O . ASP A 1 1 ? -7.221 -7.860 14.438 1.00 0.00 1 ASP A O 37
ATOM 17580 N N . THR A 1 2 ? -7.401 -8.323 12.288 1.00 0.00 2 THR A N 37
ATOM 17581 C CA . THR A 1 2 ? -8.775 -7.734 12.212 1.00 0.00 2 THR A CA 37
ATOM 17582 C C . THR A 1 2 ? -9.761 -8.767 11.653 1.00 0.00 2 THR A C 37
ATOM 17583 O O . THR A 1 2 ? -9.374 -9.701 10.974 1.00 0.00 2 THR A O 37
ATOM 17594 N N . GLU A 1 3 ? -11.031 -8.605 11.932 1.00 0.00 3 GLU A N 37
ATOM 17595 C CA . GLU A 1 3 ? -12.044 -9.574 11.420 1.00 0.00 3 GLU A CA 37
ATOM 17596 C C . GLU A 1 3 ? -12.537 -9.145 10.031 1.00 0.00 3 GLU A C 37
ATOM 17597 O O . GLU A 1 3 ? -13.507 -8.422 9.904 1.00 0.00 3 GLU A O 37
ATOM 17609 N N . ILE A 1 4 ? -11.869 -9.594 8.993 1.00 0.00 4 ILE A N 37
ATOM 17610 C CA . ILE A 1 4 ? -12.278 -9.236 7.593 1.00 0.00 4 ILE A CA 37
ATOM 17611 C C . ILE A 1 4 ? -12.442 -7.712 7.452 1.00 0.00 4 ILE A C 37
ATOM 17612 O O . ILE A 1 4 ? -13.529 -7.215 7.219 1.00 0.00 4 ILE A O 37
ATOM 17628 N N . ILE A 1 5 ? -11.358 -6.976 7.589 1.00 0.00 5 ILE A N 37
ATOM 17629 C CA . ILE A 1 5 ? -11.401 -5.475 7.467 1.00 0.00 5 ILE A CA 37
ATOM 17630 C C . ILE A 1 5 ? -12.252 -4.857 8.591 1.00 0.00 5 ILE A C 37
ATOM 17631 O O . ILE A 1 5 ? -13.418 -5.161 8.744 1.00 0.00 5 ILE A O 37
ATOM 17647 N N . GLY A 1 6 ? -11.667 -3.988 9.378 1.00 0.00 6 GLY A N 37
ATOM 17648 C CA . GLY A 1 6 ? -12.428 -3.347 10.496 1.00 0.00 6 GLY A CA 37
ATOM 17649 C C . GLY A 1 6 ? -12.780 -1.903 10.127 1.00 0.00 6 GLY A C 37
ATOM 17650 O O . GLY A 1 6 ? -13.925 -1.501 10.197 1.00 0.00 6 GLY A O 37
ATOM 17654 N N . GLY A 1 7 ? -11.801 -1.120 9.739 1.00 0.00 7 GLY A N 37
ATOM 17655 C CA . GLY A 1 7 ? -12.069 0.304 9.367 1.00 0.00 7 GLY A CA 37
ATOM 17656 C C . GLY A 1 7 ? -12.917 0.369 8.090 1.00 0.00 7 GLY A C 37
ATOM 17657 O O . GLY A 1 7 ? -13.718 1.268 7.921 1.00 0.00 7 GLY A O 37
ATOM 17661 N N . LEU A 1 8 ? -12.745 -0.577 7.191 1.00 0.00 8 LEU A N 37
ATOM 17662 C CA . LEU A 1 8 ? -13.534 -0.588 5.912 1.00 0.00 8 LEU A CA 37
ATOM 17663 C C . LEU A 1 8 ? -13.323 0.712 5.114 1.00 0.00 8 LEU A C 37
ATOM 17664 O O . LEU A 1 8 ? -14.193 1.149 4.383 1.00 0.00 8 LEU A O 37
ATOM 17680 N N . THR A 1 9 ? -12.169 1.327 5.240 1.00 0.00 9 THR A N 37
ATOM 17681 C CA . THR A 1 9 ? -11.900 2.591 4.482 1.00 0.00 9 THR A CA 37
ATOM 17682 C C . THR A 1 9 ? -10.566 2.486 3.719 1.00 0.00 9 THR A C 37
ATOM 17683 O O . THR A 1 9 ? -9.988 3.482 3.325 1.00 0.00 9 THR A O 37
ATOM 17694 N N . ILE A 1 10 ? -10.078 1.286 3.503 1.00 0.00 10 ILE A N 37
ATOM 17695 C CA . ILE A 1 10 ? -8.788 1.114 2.764 1.00 0.00 10 ILE A CA 37
ATOM 17696 C C . ILE A 1 10 ? -8.850 -0.133 1.871 1.00 0.00 10 ILE A C 37
ATOM 17697 O O . ILE A 1 10 ? -9.558 -1.075 2.176 1.00 0.00 10 ILE A O 37
ATOM 17713 N N . PRO A 1 11 ? -8.100 -0.098 0.793 1.00 0.00 11 PRO A N 37
ATOM 17714 C CA . PRO A 1 11 ? -8.066 -1.246 -0.151 1.00 0.00 11 PRO A CA 37
ATOM 17715 C C . PRO A 1 11 ? -7.224 -2.395 0.433 1.00 0.00 11 PRO A C 37
ATOM 17716 O O . PRO A 1 11 ? -6.067 -2.207 0.756 1.00 0.00 11 PRO A O 37
ATOM 17727 N N . PRO A 1 12 ? -7.840 -3.552 0.552 1.00 0.00 12 PRO A N 37
ATOM 17728 C CA . PRO A 1 12 ? -7.139 -4.741 1.110 1.00 0.00 12 PRO A CA 37
ATOM 17729 C C . PRO A 1 12 ? -6.100 -5.289 0.119 1.00 0.00 12 PRO A C 37
ATOM 17730 O O . PRO A 1 12 ? -4.997 -5.633 0.500 1.00 0.00 12 PRO A O 37
ATOM 17741 N N . VAL A 1 13 ? -6.442 -5.372 -1.146 1.00 0.00 13 VAL A N 37
ATOM 17742 C CA . VAL A 1 13 ? -5.468 -5.898 -2.159 1.00 0.00 13 VAL A CA 37
ATOM 17743 C C . VAL A 1 13 ? -4.276 -4.939 -2.289 1.00 0.00 13 VAL A C 37
ATOM 17744 O O . VAL A 1 13 ? -3.134 -5.353 -2.258 1.00 0.00 13 VAL A O 37
ATOM 17757 N N . VAL A 1 14 ? -4.539 -3.660 -2.425 1.00 0.00 14 VAL A N 37
ATOM 17758 C CA . VAL A 1 14 ? -3.422 -2.668 -2.548 1.00 0.00 14 VAL A CA 37
ATOM 17759 C C . VAL A 1 14 ? -2.576 -2.672 -1.266 1.00 0.00 14 VAL A C 37
ATOM 17760 O O . VAL A 1 14 ? -1.362 -2.613 -1.316 1.00 0.00 14 VAL A O 37
ATOM 17773 N N . ALA A 1 15 ? -3.212 -2.747 -0.119 1.00 0.00 15 ALA A N 37
ATOM 17774 C CA . ALA A 1 15 ? -2.449 -2.762 1.171 1.00 0.00 15 ALA A CA 37
ATOM 17775 C C . ALA A 1 15 ? -1.569 -4.017 1.260 1.00 0.00 15 ALA A C 37
ATOM 17776 O O . ALA A 1 15 ? -0.442 -3.958 1.714 1.00 0.00 15 ALA A O 37
ATOM 17783 N N . LEU A 1 16 ? -2.074 -5.149 0.831 1.00 0.00 16 LEU A N 37
ATOM 17784 C CA . LEU A 1 16 ? -1.266 -6.410 0.888 1.00 0.00 16 LEU A CA 37
ATOM 17785 C C . LEU A 1 16 ? -0.061 -6.323 -0.060 1.00 0.00 16 LEU A C 37
ATOM 17786 O O . LEU A 1 16 ? 1.022 -6.774 0.263 1.00 0.00 16 LEU A O 37
ATOM 17802 N N . VAL A 1 17 ? -0.241 -5.744 -1.223 1.00 0.00 17 VAL A N 37
ATOM 17803 C CA . VAL A 1 17 ? 0.895 -5.622 -2.192 1.00 0.00 17 VAL A CA 37
ATOM 17804 C C . VAL A 1 17 ? 1.999 -4.727 -1.606 1.00 0.00 17 VAL A C 37
ATOM 17805 O O . VAL A 1 17 ? 3.174 -4.963 -1.817 1.00 0.00 17 VAL A O 37
ATOM 17818 N N . VAL A 1 18 ? 1.628 -3.709 -0.868 1.00 0.00 18 VAL A N 37
ATOM 17819 C CA . VAL A 1 18 ? 2.649 -2.796 -0.263 1.00 0.00 18 VAL A CA 37
ATOM 17820 C C . VAL A 1 18 ? 3.216 -3.405 1.031 1.00 0.00 18 VAL A C 37
ATOM 17821 O O . VAL A 1 18 ? 4.363 -3.183 1.372 1.00 0.00 18 VAL A O 37
ATOM 17834 N N . MET A 1 19 ? 2.421 -4.164 1.752 1.00 0.00 19 MET A N 37
ATOM 17835 C CA . MET A 1 19 ? 2.910 -4.784 3.027 1.00 0.00 19 MET A CA 37
ATOM 17836 C C . MET A 1 19 ? 4.162 -5.631 2.765 1.00 0.00 19 MET A C 37
ATOM 17837 O O . MET A 1 19 ? 5.200 -5.415 3.362 1.00 0.00 19 MET A O 37
ATOM 17851 N N . SER A 1 20 ? 4.075 -6.585 1.868 1.00 0.00 20 SER A N 37
ATOM 17852 C CA . SER A 1 20 ? 5.265 -7.439 1.557 1.00 0.00 20 SER A CA 37
ATOM 17853 C C . SER A 1 20 ? 6.381 -6.581 0.952 1.00 0.00 20 SER A C 37
ATOM 17854 O O . SER A 1 20 ? 7.538 -6.720 1.303 1.00 0.00 20 SER A O 37
ATOM 17862 N N . ARG A 1 21 ? 6.037 -5.688 0.052 1.00 0.00 21 ARG A N 37
ATOM 17863 C CA . ARG A 1 21 ? 7.069 -4.805 -0.576 1.00 0.00 21 ARG A CA 37
ATOM 17864 C C . ARG A 1 21 ? 7.794 -3.990 0.505 1.00 0.00 21 ARG A C 37
ATOM 17865 O O . ARG A 1 21 ? 8.993 -3.800 0.444 1.00 0.00 21 ARG A O 37
ATOM 17886 N N . PHE A 1 22 ? 7.072 -3.518 1.496 1.00 0.00 22 PHE A N 37
ATOM 17887 C CA . PHE A 1 22 ? 7.716 -2.725 2.589 1.00 0.00 22 PHE A CA 37
ATOM 17888 C C . PHE A 1 22 ? 8.761 -3.585 3.312 1.00 0.00 22 PHE A C 37
ATOM 17889 O O . PHE A 1 22 ? 9.882 -3.162 3.520 1.00 0.00 22 PHE A O 37
ATOM 17906 N N . GLY A 1 23 ? 8.403 -4.794 3.682 1.00 0.00 23 GLY A N 37
ATOM 17907 C CA . GLY A 1 23 ? 9.377 -5.689 4.377 1.00 0.00 23 GLY A CA 37
ATOM 17908 C C . GLY A 1 23 ? 10.527 -6.020 3.421 1.00 0.00 23 GLY A C 37
ATOM 17909 O O . GLY A 1 23 ? 11.683 -6.006 3.800 1.00 0.00 23 GLY A O 37
ATOM 17913 N N . PHE A 1 24 ? 10.215 -6.304 2.177 1.00 0.00 24 PHE A N 37
ATOM 17914 C CA . PHE A 1 24 ? 11.286 -6.623 1.179 1.00 0.00 24 PHE A CA 37
ATOM 17915 C C . PHE A 1 24 ? 12.246 -5.433 1.039 1.00 0.00 24 PHE A C 37
ATOM 17916 O O . PHE A 1 24 ? 13.447 -5.605 0.947 1.00 0.00 24 PHE A O 37
ATOM 17933 N N . PHE A 1 25 ? 11.722 -4.227 1.031 1.00 0.00 25 PHE A N 37
ATOM 17934 C CA . PHE A 1 25 ? 12.600 -3.022 0.906 1.00 0.00 25 PHE A CA 37
ATOM 17935 C C . PHE A 1 25 ? 13.501 -2.889 2.140 1.00 0.00 25 PHE A C 37
ATOM 17936 O O . PHE A 1 25 ? 14.669 -2.576 2.027 1.00 0.00 25 PHE A O 37
ATOM 17953 N N . ALA A 1 26 ? 12.967 -3.132 3.314 1.00 0.00 26 ALA A N 37
ATOM 17954 C CA . ALA A 1 26 ? 13.796 -3.027 4.558 1.00 0.00 26 ALA A CA 37
ATOM 17955 C C . ALA A 1 26 ? 14.912 -4.080 4.542 1.00 0.00 26 ALA A C 37
ATOM 17956 O O . ALA A 1 26 ? 16.013 -3.836 5.000 1.00 0.00 26 ALA A O 37
ATOM 17963 N N . HIS A 1 27 ? 14.635 -5.249 4.012 1.00 0.00 27 HIS A N 37
ATOM 17964 C CA . HIS A 1 27 ? 15.674 -6.324 3.954 1.00 0.00 27 HIS A CA 37
ATOM 17965 C C . HIS A 1 27 ? 16.747 -5.980 2.908 1.00 0.00 27 HIS A C 37
ATOM 17966 O O . HIS A 1 27 ? 17.904 -6.325 3.061 1.00 0.00 27 HIS A O 37
ATOM 17980 N N . LEU A 1 28 ? 16.371 -5.303 1.848 1.00 0.00 28 LEU A N 37
ATOM 17981 C CA . LEU A 1 28 ? 17.368 -4.936 0.793 1.00 0.00 28 LEU A CA 37
ATOM 17982 C C . LEU A 1 28 ? 18.051 -3.607 1.141 1.00 0.00 28 LEU A C 37
ATOM 17983 O O . LEU A 1 28 ? 19.261 -3.493 1.093 1.00 0.00 28 LEU A O 37
ATOM 17999 N N . LEU A 1 29 ? 17.284 -2.604 1.492 1.00 0.00 29 LEU A N 37
ATOM 18000 C CA . LEU A 1 29 ? 17.883 -1.280 1.845 1.00 0.00 29 LEU A CA 37
ATOM 18001 C C . LEU A 1 29 ? 18.110 -1.190 3.363 1.00 0.00 29 LEU A C 37
ATOM 18002 O O . LEU A 1 29 ? 17.164 -1.193 4.128 1.00 0.00 29 LEU A O 37
ATOM 18018 N N . PRO A 1 30 ? 19.365 -1.113 3.747 1.00 0.00 30 PRO A N 37
ATOM 18019 C CA . PRO A 1 30 ? 19.718 -1.021 5.188 1.00 0.00 30 PRO A CA 37
ATOM 18020 C C . PRO A 1 30 ? 19.394 0.378 5.735 1.00 0.00 30 PRO A C 37
ATOM 18021 O O . PRO A 1 30 ? 20.247 1.245 5.804 1.00 0.00 30 PRO A O 37
ATOM 18032 N N . ARG A 1 31 ? 18.161 0.601 6.120 1.00 0.00 31 ARG A N 37
ATOM 18033 C CA . ARG A 1 31 ? 17.764 1.937 6.660 1.00 0.00 31 ARG A CA 37
ATOM 18034 C C . ARG A 1 31 ? 16.713 1.771 7.766 1.00 0.00 31 ARG A C 37
ATOM 18035 O O . ARG A 1 31 ? 15.727 1.088 7.530 1.00 0.00 31 ARG A O 37
ATOM 18057 N N . ASP A 1 1 ? -22.139 6.241 7.487 1.00 0.00 1 ASP A N 38
ATOM 18058 C CA . ASP A 1 1 ? -23.489 6.320 6.852 1.00 0.00 1 ASP A CA 38
ATOM 18059 C C . ASP A 1 1 ? -23.984 4.915 6.490 1.00 0.00 1 ASP A C 38
ATOM 18060 O O . ASP A 1 1 ? -23.249 4.111 5.946 1.00 0.00 1 ASP A O 38
ATOM 18068 N N . THR A 1 2 ? -25.225 4.614 6.789 1.00 0.00 2 THR A N 38
ATOM 18069 C CA . THR A 1 2 ? -25.773 3.258 6.465 1.00 0.00 2 THR A CA 38
ATOM 18070 C C . THR A 1 2 ? -25.936 3.103 4.948 1.00 0.00 2 THR A C 38
ATOM 18071 O O . THR A 1 2 ? -26.811 3.696 4.344 1.00 0.00 2 THR A O 38
ATOM 18082 N N . GLU A 1 3 ? -25.094 2.314 4.333 1.00 0.00 3 GLU A N 38
ATOM 18083 C CA . GLU A 1 3 ? -25.185 2.114 2.857 1.00 0.00 3 GLU A CA 38
ATOM 18084 C C . GLU A 1 3 ? -25.385 0.626 2.542 1.00 0.00 3 GLU A C 38
ATOM 18085 O O . GLU A 1 3 ? -24.447 -0.145 2.569 1.00 0.00 3 GLU A O 38
ATOM 18097 N N . ILE A 1 4 ? -26.612 0.233 2.254 1.00 0.00 4 ILE A N 38
ATOM 18098 C CA . ILE A 1 4 ? -26.940 -1.207 1.937 1.00 0.00 4 ILE A CA 38
ATOM 18099 C C . ILE A 1 4 ? -26.044 -2.186 2.720 1.00 0.00 4 ILE A C 38
ATOM 18100 O O . ILE A 1 4 ? -25.344 -3.000 2.144 1.00 0.00 4 ILE A O 38
ATOM 18116 N N . ILE A 1 5 ? -26.076 -2.108 4.031 1.00 0.00 5 ILE A N 38
ATOM 18117 C CA . ILE A 1 5 ? -25.241 -3.020 4.886 1.00 0.00 5 ILE A CA 38
ATOM 18118 C C . ILE A 1 5 ? -23.753 -2.888 4.513 1.00 0.00 5 ILE A C 38
ATOM 18119 O O . ILE A 1 5 ? -23.067 -3.867 4.281 1.00 0.00 5 ILE A O 38
ATOM 18135 N N . GLY A 1 6 ? -23.253 -1.677 4.458 1.00 0.00 6 GLY A N 38
ATOM 18136 C CA . GLY A 1 6 ? -21.818 -1.462 4.104 1.00 0.00 6 GLY A CA 38
ATOM 18137 C C . GLY A 1 6 ? -20.991 -1.318 5.386 1.00 0.00 6 GLY A C 38
ATOM 18138 O O . GLY A 1 6 ? -21.163 -0.379 6.140 1.00 0.00 6 GLY A O 38
ATOM 18142 N N . GLY A 1 7 ? -20.100 -2.246 5.636 1.00 0.00 7 GLY A N 38
ATOM 18143 C CA . GLY A 1 7 ? -19.259 -2.175 6.872 1.00 0.00 7 GLY A CA 38
ATOM 18144 C C . GLY A 1 7 ? -17.873 -1.618 6.531 1.00 0.00 7 GLY A C 38
ATOM 18145 O O . GLY A 1 7 ? -17.575 -0.469 6.800 1.00 0.00 7 GLY A O 38
ATOM 18149 N N . LEU A 1 8 ? -17.021 -2.424 5.943 1.00 0.00 8 LEU A N 38
ATOM 18150 C CA . LEU A 1 8 ? -15.648 -1.949 5.586 1.00 0.00 8 LEU A CA 38
ATOM 18151 C C . LEU A 1 8 ? -15.159 -2.672 4.321 1.00 0.00 8 LEU A C 38
ATOM 18152 O O . LEU A 1 8 ? -14.278 -3.512 4.372 1.00 0.00 8 LEU A O 38
ATOM 18168 N N . THR A 1 9 ? -15.732 -2.352 3.187 1.00 0.00 9 THR A N 38
ATOM 18169 C CA . THR A 1 9 ? -15.313 -3.018 1.914 1.00 0.00 9 THR A CA 38
ATOM 18170 C C . THR A 1 9 ? -14.022 -2.385 1.377 1.00 0.00 9 THR A C 38
ATOM 18171 O O . THR A 1 9 ? -14.049 -1.382 0.688 1.00 0.00 9 THR A O 38
ATOM 18182 N N . ILE A 1 10 ? -12.894 -2.972 1.687 1.00 0.00 10 ILE A N 38
ATOM 18183 C CA . ILE A 1 10 ? -11.591 -2.421 1.197 1.00 0.00 10 ILE A CA 38
ATOM 18184 C C . ILE A 1 10 ? -10.748 -3.539 0.566 1.00 0.00 10 ILE A C 38
ATOM 18185 O O . ILE A 1 10 ? -10.889 -4.693 0.921 1.00 0.00 10 ILE A O 38
ATOM 18201 N N . PRO A 1 11 ? -9.899 -3.155 -0.360 1.00 0.00 11 PRO A N 38
ATOM 18202 C CA . PRO A 1 11 ? -9.027 -4.139 -1.054 1.00 0.00 11 PRO A CA 38
ATOM 18203 C C . PRO A 1 11 ? -7.862 -4.576 -0.147 1.00 0.00 11 PRO A C 38
ATOM 18204 O O . PRO A 1 11 ? -7.012 -3.774 0.193 1.00 0.00 11 PRO A O 38
ATOM 18215 N N . PRO A 1 12 ? -7.861 -5.840 0.213 1.00 0.00 12 PRO A N 38
ATOM 18216 C CA . PRO A 1 12 ? -6.786 -6.385 1.084 1.00 0.00 12 PRO A CA 38
ATOM 18217 C C . PRO A 1 12 ? -5.474 -6.547 0.298 1.00 0.00 12 PRO A C 38
ATOM 18218 O O . PRO A 1 12 ? -4.401 -6.295 0.813 1.00 0.00 12 PRO A O 38
ATOM 18229 N N . VAL A 1 13 ? -5.556 -6.965 -0.946 1.00 0.00 13 VAL A N 38
ATOM 18230 C CA . VAL A 1 13 ? -4.318 -7.146 -1.772 1.00 0.00 13 VAL A CA 38
ATOM 18231 C C . VAL A 1 13 ? -3.622 -5.796 -1.990 1.00 0.00 13 VAL A C 38
ATOM 18232 O O . VAL A 1 13 ? -2.415 -5.695 -1.882 1.00 0.00 13 VAL A O 38
ATOM 18245 N N . VAL A 1 14 ? -4.373 -4.759 -2.290 1.00 0.00 14 VAL A N 38
ATOM 18246 C CA . VAL A 1 14 ? -3.750 -3.412 -2.505 1.00 0.00 14 VAL A CA 38
ATOM 18247 C C . VAL A 1 14 ? -2.941 -3.014 -1.262 1.00 0.00 14 VAL A C 38
ATOM 18248 O O . VAL A 1 14 ? -1.788 -2.636 -1.356 1.00 0.00 14 VAL A O 38
ATOM 18261 N N . ALA A 1 15 ? -3.538 -3.115 -0.097 1.00 0.00 15 ALA A N 38
ATOM 18262 C CA . ALA A 1 15 ? -2.806 -2.765 1.158 1.00 0.00 15 ALA A CA 38
ATOM 18263 C C . ALA A 1 15 ? -1.639 -3.741 1.369 1.00 0.00 15 ALA A C 38
ATOM 18264 O O . ALA A 1 15 ? -0.588 -3.368 1.856 1.00 0.00 15 ALA A O 38
ATOM 18271 N N . LEU A 1 16 ? -1.821 -4.987 0.995 1.00 0.00 16 LEU A N 38
ATOM 18272 C CA . LEU A 1 16 ? -0.729 -5.997 1.157 1.00 0.00 16 LEU A CA 38
ATOM 18273 C C . LEU A 1 16 ? 0.458 -5.643 0.254 1.00 0.00 16 LEU A C 38
ATOM 18274 O O . LEU A 1 16 ? 1.599 -5.732 0.662 1.00 0.00 16 LEU A O 38
ATOM 18290 N N . VAL A 1 17 ? 0.198 -5.237 -0.967 1.00 0.00 17 VAL A N 38
ATOM 18291 C CA . VAL A 1 17 ? 1.315 -4.870 -1.897 1.00 0.00 17 VAL A CA 38
ATOM 18292 C C . VAL A 1 17 ? 2.101 -3.678 -1.328 1.00 0.00 17 VAL A C 38
ATOM 18293 O O . VAL A 1 17 ? 3.314 -3.635 -1.404 1.00 0.00 17 VAL A O 38
ATOM 18306 N N . VAL A 1 18 ? 1.417 -2.719 -0.749 1.00 0.00 18 VAL A N 38
ATOM 18307 C CA . VAL A 1 18 ? 2.126 -1.536 -0.165 1.00 0.00 18 VAL A CA 38
ATOM 18308 C C . VAL A 1 18 ? 2.980 -1.984 1.030 1.00 0.00 18 VAL A C 38
ATOM 18309 O O . VAL A 1 18 ? 4.135 -1.621 1.148 1.00 0.00 18 VAL A O 38
ATOM 18322 N N . MET A 1 19 ? 2.418 -2.779 1.909 1.00 0.00 19 MET A N 38
ATOM 18323 C CA . MET A 1 19 ? 3.190 -3.265 3.096 1.00 0.00 19 MET A CA 38
ATOM 18324 C C . MET A 1 19 ? 4.279 -4.256 2.656 1.00 0.00 19 MET A C 38
ATOM 18325 O O . MET A 1 19 ? 5.373 -4.258 3.187 1.00 0.00 19 MET A O 38
ATOM 18339 N N . SER A 1 20 ? 3.984 -5.096 1.691 1.00 0.00 20 SER A N 38
ATOM 18340 C CA . SER A 1 20 ? 4.999 -6.088 1.214 1.00 0.00 20 SER A CA 38
ATOM 18341 C C . SER A 1 20 ? 6.158 -5.374 0.507 1.00 0.00 20 SER A C 38
ATOM 18342 O O . SER A 1 20 ? 7.304 -5.742 0.672 1.00 0.00 20 SER A O 38
ATOM 18350 N N . ARG A 1 21 ? 5.871 -4.357 -0.276 1.00 0.00 21 ARG A N 38
ATOM 18351 C CA . ARG A 1 21 ? 6.967 -3.623 -0.988 1.00 0.00 21 ARG A CA 38
ATOM 18352 C C . ARG A 1 21 ? 7.987 -3.077 0.021 1.00 0.00 21 ARG A C 38
ATOM 18353 O O . ARG A 1 21 ? 9.181 -3.194 -0.173 1.00 0.00 21 ARG A O 38
ATOM 18374 N N . PHE A 1 22 ? 7.523 -2.493 1.101 1.00 0.00 22 PHE A N 38
ATOM 18375 C CA . PHE A 1 22 ? 8.468 -1.955 2.128 1.00 0.00 22 PHE A CA 3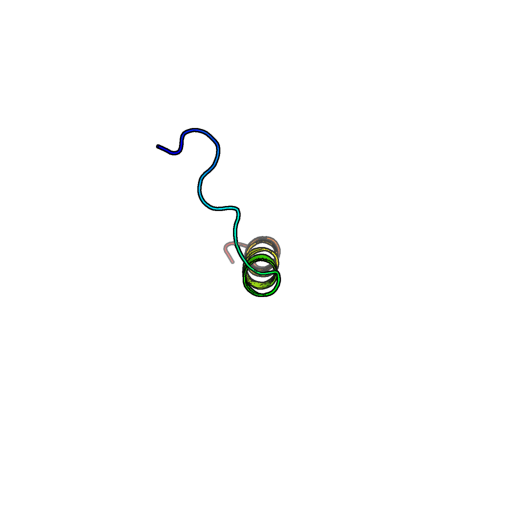8
ATOM 18376 C C . PHE A 1 22 ? 9.028 -3.105 2.973 1.00 0.00 22 PHE A C 38
ATOM 18377 O O . PHE A 1 22 ? 10.197 -3.121 3.309 1.00 0.00 22 PHE A O 38
ATOM 18394 N N . GLY A 1 23 ? 8.202 -4.069 3.308 1.00 0.00 23 GLY A N 38
ATOM 18395 C CA . GLY A 1 23 ? 8.678 -5.229 4.120 1.00 0.00 23 GLY A CA 38
ATOM 18396 C C . GLY A 1 23 ? 9.779 -5.969 3.356 1.00 0.00 23 GLY A C 38
ATOM 18397 O O . GLY A 1 23 ? 10.808 -6.304 3.911 1.00 0.00 23 GLY A O 38
ATOM 18401 N N . PHE A 1 24 ? 9.576 -6.214 2.082 1.00 0.00 24 PHE A N 38
ATOM 18402 C CA . PHE A 1 24 ? 10.618 -6.920 1.274 1.00 0.00 24 PHE A CA 38
ATOM 18403 C C . PHE A 1 24 ? 11.895 -6.075 1.209 1.00 0.00 24 PHE A C 38
ATOM 18404 O O . PHE A 1 24 ? 12.988 -6.590 1.330 1.00 0.00 24 PHE A O 38
ATOM 18421 N N . PHE A 1 25 ? 11.762 -4.781 1.027 1.00 0.00 25 PHE A N 38
ATOM 18422 C CA . PHE A 1 25 ? 12.972 -3.900 0.961 1.00 0.00 25 PHE A CA 38
ATOM 18423 C C . PHE A 1 25 ? 13.756 -3.968 2.280 1.00 0.00 25 PHE A C 38
ATOM 18424 O O . PHE A 1 25 ? 14.972 -3.939 2.285 1.00 0.00 25 PHE A O 38
ATOM 18441 N N . ALA A 1 26 ? 13.068 -4.066 3.393 1.00 0.00 26 ALA A N 38
ATOM 18442 C CA . ALA A 1 26 ? 13.770 -4.145 4.713 1.00 0.00 26 ALA A CA 38
ATOM 18443 C C . ALA A 1 26 ? 14.621 -5.421 4.793 1.00 0.00 26 ALA A C 38
ATOM 18444 O O . ALA A 1 26 ? 15.649 -5.448 5.444 1.00 0.00 26 ALA A O 38
ATOM 18451 N N . HIS A 1 27 ? 14.203 -6.476 4.134 1.00 0.00 27 HIS A N 38
ATOM 18452 C CA . HIS A 1 27 ? 14.987 -7.750 4.166 1.00 0.00 27 HIS A CA 38
ATOM 18453 C C . HIS A 1 27 ? 15.847 -7.903 2.899 1.00 0.00 27 HIS A C 38
ATOM 18454 O O . HIS A 1 27 ? 16.644 -8.816 2.799 1.00 0.00 27 HIS A O 38
ATOM 18468 N N . LEU A 1 28 ? 15.696 -7.022 1.934 1.00 0.00 28 LEU A N 38
ATOM 18469 C CA . LEU A 1 28 ? 16.511 -7.127 0.684 1.00 0.00 28 LEU A CA 38
ATOM 18470 C C . LEU A 1 28 ? 17.626 -6.076 0.692 1.00 0.00 28 LEU A C 38
ATOM 18471 O O . LEU A 1 28 ? 18.795 -6.414 0.705 1.00 0.00 28 LEU A O 38
ATOM 18487 N N . LEU A 1 29 ? 17.269 -4.807 0.689 1.00 0.00 29 LEU A N 38
ATOM 18488 C CA . LEU A 1 29 ? 18.296 -3.709 0.698 1.00 0.00 29 LEU A CA 38
ATOM 18489 C C . LEU A 1 29 ? 19.187 -3.775 -0.558 1.00 0.00 29 LEU A C 38
ATOM 18490 O O . LEU A 1 29 ? 19.120 -4.722 -1.319 1.00 0.00 29 LEU A O 38
ATOM 18506 N N . PRO A 1 30 ? 19.996 -2.753 -0.737 1.00 0.00 30 PRO A N 38
ATOM 18507 C CA . PRO A 1 30 ? 20.903 -2.697 -1.914 1.00 0.00 30 PRO A CA 38
ATOM 18508 C C . PRO A 1 30 ? 22.043 -3.717 -1.767 1.00 0.00 30 PRO A C 38
ATOM 18509 O O . PRO A 1 30 ? 22.885 -3.598 -0.896 1.00 0.00 30 PRO A O 38
ATOM 18520 N N . ARG A 1 31 ? 22.069 -4.716 -2.614 1.00 0.00 31 ARG A N 38
ATOM 18521 C CA . ARG A 1 31 ? 23.147 -5.751 -2.536 1.00 0.00 31 ARG A CA 38
ATOM 18522 C C . ARG A 1 31 ? 23.547 -6.212 -3.944 1.00 0.00 31 ARG A C 38
ATOM 18523 O O . ARG A 1 31 ? 24.733 -6.229 -4.225 1.00 0.00 31 ARG A O 38
ATOM 18545 N N . ASP A 1 1 ? -31.598 -10.057 -2.180 1.00 0.00 1 ASP A N 39
ATOM 18546 C CA . ASP A 1 1 ? -30.564 -9.140 -2.753 1.00 0.00 1 ASP A CA 39
ATOM 18547 C C . ASP A 1 1 ? -31.119 -8.408 -3.984 1.00 0.00 1 ASP A C 39
ATOM 18548 O O . ASP A 1 1 ? -32.022 -8.885 -4.646 1.00 0.00 1 ASP A O 39
ATOM 18556 N N . THR A 1 2 ? -30.585 -7.250 -4.291 1.00 0.00 2 THR A N 39
ATOM 18557 C CA . THR A 1 2 ? -31.080 -6.479 -5.474 1.00 0.00 2 THR A CA 39
ATOM 18558 C C . THR A 1 2 ? -29.902 -5.984 -6.324 1.00 0.00 2 THR A C 39
ATOM 18559 O O . THR A 1 2 ? -28.891 -5.547 -5.805 1.00 0.00 2 THR A O 39
ATOM 18570 N N . GLU A 1 3 ? -30.040 -6.043 -7.631 1.00 0.00 3 GLU A N 39
ATOM 18571 C CA . GLU A 1 3 ? -28.951 -5.574 -8.552 1.00 0.00 3 GLU A CA 39
ATOM 18572 C C . GLU A 1 3 ? -27.613 -6.268 -8.245 1.00 0.00 3 GLU A C 39
ATOM 18573 O O . GLU A 1 3 ? -26.559 -5.690 -8.429 1.00 0.00 3 GLU A O 39
ATOM 18585 N N . ILE A 1 4 ? -27.652 -7.503 -7.788 1.00 0.00 4 ILE A N 39
ATOM 18586 C CA . ILE A 1 4 ? -26.392 -8.258 -7.469 1.00 0.00 4 ILE A CA 39
ATOM 18587 C C . ILE A 1 4 ? -25.538 -7.489 -6.447 1.00 0.00 4 ILE A C 39
ATOM 18588 O O . ILE A 1 4 ? -24.777 -6.603 -6.793 1.00 0.00 4 ILE A O 39
ATOM 18604 N N . ILE A 1 5 ? -25.656 -7.836 -5.190 1.00 0.00 5 ILE A N 39
ATOM 18605 C CA . ILE A 1 5 ? -24.851 -7.141 -4.132 1.00 0.00 5 ILE A CA 39
ATOM 18606 C C . ILE A 1 5 ? -23.345 -7.354 -4.364 1.00 0.00 5 ILE A C 39
ATOM 18607 O O . ILE A 1 5 ? -22.526 -6.564 -3.934 1.00 0.00 5 ILE A O 39
ATOM 18623 N N . GLY A 1 6 ? -22.979 -8.411 -5.047 1.00 0.00 6 GLY A N 39
ATOM 18624 C CA . GLY A 1 6 ? -21.534 -8.674 -5.317 1.00 0.00 6 GLY A CA 39
ATOM 18625 C C . GLY A 1 6 ? -21.136 -8.021 -6.645 1.00 0.00 6 GLY A C 39
ATOM 18626 O O . GLY A 1 6 ? -20.872 -8.696 -7.621 1.00 0.00 6 GLY A O 39
ATOM 18630 N N . GLY A 1 7 ? -21.090 -6.711 -6.684 1.00 0.00 7 GLY A N 39
ATOM 18631 C CA . GLY A 1 7 ? -20.709 -6.006 -7.945 1.00 0.00 7 GLY A CA 39
ATOM 18632 C C . GLY A 1 7 ? -19.186 -5.867 -8.018 1.00 0.00 7 GLY A C 39
ATOM 18633 O O . GLY A 1 7 ? -18.567 -6.252 -8.993 1.00 0.00 7 GLY A O 39
ATOM 18637 N N . LEU A 1 8 ? -18.578 -5.319 -6.991 1.00 0.00 8 LEU A N 39
ATOM 18638 C CA . LEU A 1 8 ? -17.095 -5.152 -6.989 1.00 0.00 8 LEU A CA 39
ATOM 18639 C C . LEU A 1 8 ? -16.603 -4.873 -5.563 1.00 0.00 8 LEU A C 39
ATOM 18640 O O . LEU A 1 8 ? -16.316 -3.746 -5.203 1.00 0.00 8 LEU A O 39
ATOM 18656 N N . THR A 1 9 ? -16.506 -5.894 -4.747 1.00 0.00 9 THR A N 39
ATOM 18657 C CA . THR A 1 9 ? -16.032 -5.693 -3.342 1.00 0.00 9 THR A CA 39
ATOM 18658 C C . THR A 1 9 ? -14.519 -5.450 -3.334 1.00 0.00 9 THR A C 39
ATOM 18659 O O . THR A 1 9 ? -13.740 -6.340 -3.622 1.00 0.00 9 THR A O 39
ATOM 18670 N N . ILE A 1 10 ? -14.109 -4.246 -3.016 1.00 0.00 10 ILE A N 39
ATOM 18671 C CA . ILE A 1 10 ? -12.644 -3.913 -2.992 1.00 0.00 10 ILE A CA 39
ATOM 18672 C C . ILE A 1 10 ? -11.863 -4.920 -2.126 1.00 0.00 10 ILE A C 39
ATOM 18673 O O . ILE A 1 10 ? -12.026 -4.964 -0.920 1.00 0.00 10 ILE A O 39
ATOM 18689 N N . PRO A 1 11 ? -11.036 -5.706 -2.779 1.00 0.00 11 PRO A N 39
ATOM 18690 C CA . PRO A 1 11 ? -10.227 -6.724 -2.067 1.00 0.00 11 PRO A CA 39
ATOM 18691 C C . PRO A 1 11 ? -8.977 -6.086 -1.439 1.00 0.00 11 PRO A C 39
ATOM 18692 O O . PRO A 1 11 ? -8.356 -5.228 -2.039 1.00 0.00 11 PRO A O 39
ATOM 18703 N N . PRO A 1 12 ? -8.643 -6.537 -0.249 1.00 0.00 12 PRO A N 39
ATOM 18704 C CA . PRO A 1 12 ? -7.448 -6.008 0.462 1.00 0.00 12 PRO A CA 39
ATOM 18705 C C . PRO A 1 12 ? -6.161 -6.592 -0.139 1.00 0.00 12 PRO A C 39
ATOM 18706 O O . PRO A 1 12 ? -5.397 -7.268 0.526 1.00 0.00 12 PRO A O 39
ATOM 18717 N N . VAL A 1 13 ? -5.921 -6.331 -1.396 1.00 0.00 13 VAL A N 39
ATOM 18718 C CA . VAL A 1 13 ? -4.690 -6.856 -2.062 1.00 0.00 13 VAL A CA 39
ATOM 18719 C C . VAL A 1 13 ? -3.684 -5.716 -2.265 1.00 0.00 13 VAL A C 39
ATOM 18720 O O . VAL A 1 13 ? -2.510 -5.858 -1.982 1.00 0.00 13 VAL A O 39
ATOM 18733 N N . VAL A 1 14 ? -4.144 -4.586 -2.747 1.00 0.00 14 VAL A N 39
ATOM 18734 C CA . VAL A 1 14 ? -3.226 -3.421 -2.967 1.00 0.00 14 VAL A CA 39
ATOM 18735 C C . VAL A 1 14 ? -2.592 -2.991 -1.636 1.00 0.00 14 VAL A C 39
ATOM 18736 O O . VAL A 1 14 ? -1.404 -2.743 -1.559 1.00 0.00 14 VAL A O 39
ATOM 18749 N N . ALA A 1 15 ? -3.381 -2.907 -0.591 1.00 0.00 15 ALA A N 39
ATOM 18750 C CA . ALA A 1 15 ? -2.834 -2.499 0.743 1.00 0.00 15 ALA A CA 39
ATOM 18751 C C . ALA A 1 15 ? -1.793 -3.516 1.229 1.00 0.00 15 ALA A C 39
ATOM 18752 O O . ALA A 1 15 ? -0.765 -3.149 1.771 1.00 0.00 15 ALA A O 39
ATOM 18759 N N . LEU A 1 16 ? -2.049 -4.790 1.035 1.00 0.00 16 LEU A N 39
ATOM 18760 C CA . LEU A 1 16 ? -1.075 -5.835 1.481 1.00 0.00 16 LEU A CA 39
ATOM 18761 C C . LEU A 1 16 ? 0.234 -5.716 0.689 1.00 0.00 16 LEU A C 39
ATOM 18762 O O . LEU A 1 16 ? 1.310 -5.848 1.241 1.00 0.00 16 LEU A O 39
ATOM 18778 N N . VAL A 1 17 ? 0.151 -5.461 -0.597 1.00 0.00 17 VAL A N 39
ATOM 18779 C CA . VAL A 1 17 ? 1.394 -5.325 -1.422 1.00 0.00 17 VAL A CA 39
ATOM 18780 C C . VAL A 1 17 ? 2.213 -4.121 -0.938 1.00 0.00 17 VAL A C 39
ATOM 18781 O O . VAL A 1 17 ? 3.424 -4.181 -0.858 1.00 0.00 17 VAL A O 39
ATOM 18794 N N . VAL A 1 18 ? 1.557 -3.034 -0.600 1.00 0.00 18 VAL A N 39
ATOM 18795 C CA . VAL A 1 18 ? 2.296 -1.830 -0.104 1.00 0.00 18 VAL A CA 39
ATOM 18796 C C . VAL A 1 18 ? 3.043 -2.189 1.188 1.00 0.00 18 VAL A C 39
ATOM 18797 O O . VAL A 1 18 ? 4.219 -1.909 1.333 1.00 0.00 18 VAL A O 39
ATOM 18810 N N . MET A 1 19 ? 2.370 -2.827 2.115 1.00 0.00 19 MET A N 39
ATOM 18811 C CA . MET A 1 19 ? 3.037 -3.230 3.391 1.00 0.00 19 MET A CA 39
ATOM 18812 C C . MET A 1 19 ? 4.139 -4.257 3.094 1.00 0.00 19 MET A C 39
ATOM 18813 O O . MET A 1 19 ? 5.235 -4.172 3.618 1.00 0.00 19 MET A O 39
ATOM 18827 N N . SER A 1 20 ? 3.854 -5.219 2.246 1.00 0.00 20 SER A N 39
ATOM 18828 C CA . SER A 1 20 ? 4.880 -6.250 1.894 1.00 0.00 20 SER A CA 39
ATOM 18829 C C . SER A 1 20 ? 6.069 -5.586 1.190 1.00 0.00 20 SER A C 39
ATOM 18830 O O . SER A 1 20 ? 7.207 -5.941 1.423 1.00 0.00 20 SER A O 39
ATOM 18838 N N . ARG A 1 21 ? 5.813 -4.620 0.336 1.00 0.00 21 ARG A N 39
ATOM 18839 C CA . ARG A 1 21 ? 6.929 -3.921 -0.379 1.00 0.00 21 ARG A CA 39
ATOM 18840 C C . ARG A 1 21 ? 7.891 -3.294 0.637 1.00 0.00 21 ARG A C 39
ATOM 18841 O O . ARG A 1 21 ? 9.096 -3.391 0.497 1.00 0.00 21 ARG A O 39
ATOM 18862 N N . PHE A 1 22 ? 7.368 -2.669 1.667 1.00 0.00 22 PHE A N 39
ATOM 18863 C CA . PHE A 1 22 ? 8.254 -2.052 2.703 1.00 0.00 22 PHE A CA 39
ATOM 18864 C C . PHE A 1 22 ? 9.101 -3.141 3.372 1.00 0.00 22 PHE A C 39
ATOM 18865 O O . PHE A 1 22 ? 10.296 -2.991 3.541 1.00 0.00 22 PHE A O 39
ATOM 18882 N N . GLY A 1 23 ? 8.488 -4.242 3.739 1.00 0.00 23 GLY A N 39
ATOM 18883 C CA . GLY A 1 23 ? 9.249 -5.355 4.382 1.00 0.00 23 GLY A CA 39
ATOM 18884 C C . GLY A 1 23 ? 10.223 -5.960 3.365 1.00 0.00 23 GLY A C 39
ATOM 18885 O O . GLY A 1 23 ? 11.343 -6.300 3.698 1.00 0.00 23 GLY A O 39
ATOM 18889 N N . PHE A 1 24 ? 9.807 -6.086 2.125 1.00 0.00 24 PHE A N 39
ATOM 18890 C CA . PHE A 1 24 ? 10.710 -6.659 1.077 1.00 0.00 24 PHE A CA 39
ATOM 18891 C C . PHE A 1 24 ? 11.956 -5.781 0.920 1.00 0.00 24 PHE A C 39
ATOM 18892 O O . PHE A 1 24 ? 13.067 -6.275 0.876 1.00 0.00 24 PHE A O 39
ATOM 18909 N N . PHE A 1 25 ? 11.777 -4.482 0.846 1.00 0.00 25 PHE A N 39
ATOM 18910 C CA . PHE A 1 25 ? 12.951 -3.564 0.703 1.00 0.00 25 PHE A CA 39
ATOM 18911 C C . PHE A 1 25 ? 13.907 -3.742 1.890 1.00 0.00 25 PHE A C 39
ATOM 18912 O O . PHE A 1 25 ? 15.112 -3.766 1.727 1.00 0.00 25 PHE A O 39
ATOM 18929 N N . ALA A 1 26 ? 13.373 -3.880 3.081 1.00 0.00 26 ALA A N 39
ATOM 18930 C CA . ALA A 1 26 ? 14.244 -4.072 4.284 1.00 0.00 26 ALA A CA 39
ATOM 18931 C C . ALA A 1 26 ? 14.967 -5.425 4.205 1.00 0.00 26 ALA A C 39
ATOM 18932 O O . ALA A 1 26 ? 16.068 -5.577 4.699 1.00 0.00 26 ALA A O 39
ATOM 18939 N N . HIS A 1 27 ? 14.355 -6.404 3.580 1.00 0.00 27 HIS A N 39
ATOM 18940 C CA . HIS A 1 27 ? 15.002 -7.749 3.456 1.00 0.00 27 HIS A CA 39
ATOM 18941 C C . HIS A 1 27 ? 16.025 -7.761 2.306 1.00 0.00 27 HIS A C 39
ATOM 18942 O O . HIS A 1 27 ? 16.752 -8.721 2.131 1.00 0.00 27 HIS A O 39
ATOM 18956 N N . LEU A 1 28 ? 16.093 -6.707 1.523 1.00 0.00 28 LEU A N 39
ATOM 18957 C CA . LEU A 1 28 ? 17.073 -6.665 0.394 1.00 0.00 28 LEU A CA 39
ATOM 18958 C C . LEU A 1 28 ? 18.389 -6.022 0.859 1.00 0.00 28 LEU A C 39
ATOM 18959 O O . LEU A 1 28 ? 18.935 -5.153 0.204 1.00 0.00 28 LEU A O 39
ATOM 18975 N N . LEU A 1 29 ? 18.898 -6.448 1.990 1.00 0.00 29 LEU A N 39
ATOM 18976 C CA . LEU A 1 29 ? 20.177 -5.874 2.513 1.00 0.00 29 LEU A CA 39
ATOM 18977 C C . LEU A 1 29 ? 21.367 -6.765 2.120 1.00 0.00 29 LEU A C 39
ATOM 18978 O O . LEU A 1 29 ? 21.187 -7.916 1.766 1.00 0.00 29 LEU A O 39
ATOM 18994 N N . PRO A 1 30 ? 22.552 -6.200 2.197 1.00 0.00 30 PRO A N 39
ATOM 18995 C CA . PRO A 1 30 ? 23.783 -6.957 1.848 1.00 0.00 30 PRO A CA 39
ATOM 18996 C C . PRO A 1 30 ? 24.126 -7.966 2.952 1.00 0.00 30 PRO A C 39
ATOM 18997 O O . PRO A 1 30 ? 24.204 -7.619 4.117 1.00 0.00 30 PRO A O 39
ATOM 19008 N N . ARG A 1 31 ? 24.329 -9.209 2.593 1.00 0.00 31 ARG A N 39
ATOM 19009 C CA . ARG A 1 31 ? 24.667 -10.247 3.616 1.00 0.00 31 ARG A CA 39
ATOM 19010 C C . ARG A 1 31 ? 26.111 -10.734 3.428 1.00 0.00 31 ARG A C 39
ATOM 19011 O O . ARG A 1 31 ? 26.882 -10.607 4.365 1.00 0.00 31 ARG A O 39
#

Sequence (31 aa):
DTEIIGGLTIPPVVALVVMSRFGFFAHLLPRDTEIIGGLTIPPVVALVVMSRFGFFAHLLPRDTEIIGGLTIPPVVALVVMSRFGFFAHLLPRDTEIIGGLTIPPVVALVVMSRFGFFAHLLPRDTEIIGGLTIPPVVALVVMSRFGFFAHLLPRDTEIIGGLTIPPVVALVVMSRFGFFAHLLPRDTEIIGGLTIPPVVALVVMSRFGFFAHLLPRDTEIIGGLTIPPVVALVVMSRFGFFAHLLPRDTEIIGGLTIPPVVALVVMSRFGFFAHLLPRDTEIIGGLTIPPVVALVVMSRFGFFAHLLPRDTEIIGGLTIPPVVALVVMSRFGFFAHLLPRDTEIIGGLTIPPVVALVVMSRFGFFAHLLPRDTEIIGGLTIPPVVALVVMSRFGFFAHLLPRDTEIIGGLTIPPVVALVVMSRFGFFAHLLPRDTEIIGGLTIPPVVALVVMSRFGFFAHLLPRDTEIIGGLTIPPVVALVVMSRFGFFAHLLPRDTEIIGGLTIPPVVALVVMSRFGFFAHLLPRDTEIIGGLTIPPVVALVVMSRFGFFAHLLPRDTEIIGGLTIPPVVALVVMSRFGFFAHLLPRDTEIIGGLTIPPVVALVVMSRFGFFAHLLPRDTEIIGGLTIPPVVALVVMSRFGFFAHLLPRDTEIIGGLTIPPVVALVVMSRFGFFAHLLPRDTEIIGGLTIPPVVALVVMSRFGFFAHLLPRDTEIIGGLTIPPVVALVVMSRFGFFAHLLPRDTEIIGGLTIPPVVALVVMSRFGFFAHLLPRDTEIIGGLTIPPVVALVVMSRFGFFAHLLPRDTEIIGGLTIPPVVALVVMSRFGFFAHLLPRDTEIIGGLTIPPVVALVVMSRFGFFAHLLPRDTEIIGGLTIPPVVALVVMSRFGFFAHLLPRDTEIIGGLTIPPVVALVVMSRFGFFAHLLPRDTEIIGGLTIPPVVALVVMSRFGFFAHLLPRDTEIIGGLTIPPVVALVVMSRFGFFAHLLPRDTEIIGGLTIPPVVALVVMSRFGFFAHLLPRDTEIIGGLTIPPVVALVVMSRFGFFAHLLPRDTEIIGGLTIPPVVALVVMSRFGFFAHLLPRDTEIIGGLTIPPVVALVVMSRFGFFAHLLPRDTEIIGGLTIPPVVALVVMSRFGFFAHLLPRDTEIIGGLTIPPVVALVVMSRFGFFAHLLPRDTEIIGGLTIPPVVALVVMSRFGFFAHLLPR

Solvent-accessible surface area: 3542 Å² total; per-residue (Å²): 193,95,178,164,109,65,60,140,135,100,61,115,95,55,50,123,87,81,145,63,161,146,32,137,147,58,160,96,108,117,266

Nearest PDB structures (foldseek):
  3e9z-assembly1_B  TM=5.490E-01  e=3.115E+00  Schistosoma mansoni

Secondary structure (DSSP, 8-state):
--SS-------HHHHHHHHHHHHHHHHH---

Foldseek 3Di:
DPPPPPPDDDDCPVVVVVVVVVVVVVVPDDD

Organism: Hepatitis GB virus B (NCBI:txid2847087)

Radius of gyration: 13.07 Å; Cα contacts (8 Å, |Δi|>4): 2; chains: 1; bounding box: 34×26×10 Å

InterPro domains:
  IPR000745 Hepatitis C virus, Non-structural protein NS4a [PF01006] (1566-1615)
  IPR001490 Hepatitis C virus, Non-structural protein NS4b [PF01001] (1617-1812)
  IPR002166 RNA dependent RNA polymerase, hepatitis C virus [PF00998] (2277-2783)
  IPR002518 Hepatitis C virus, Non-structural protein NS2 [PS51693] (819-940)
  IPR002519 Hepatitis C virus, Envelope glycoprotein E1 [PF01539] (168-343)
  IPR002521 Hepatitis C virus, Core protein, C-terminal [PF01542] (84-151)
  IPR002868 Hepatitis C virus, Non-structural 5a protein [PF01506] (1866-1888)
  IPR004109 Hepatitis C virus, NS3 protease [PF02907] (970-1117)
  IPR004109 Hepatitis C virus, NS3 protease [PS51822] (941-1122)
  IPR007094 RNA-directed RNA polymerase, catalytic domain [PS50507] (2485-2603)
  IPR009003 Peptidase S1, PA clan [SSF50494] (926-1112)
  IPR011492 Non-structural protein NS3-like, DEAD-box helicase, flavivirus [PF07652] (1206-1273)
  IPR013192 Hepatitis C virus, Non-structural 5a protein, domain 1a [PF08300] (1901-1959)
  IPR013193 Hepatitis C virus non-structural 5a, 1B domain [PF08301] (1963-2056)
  IPR014001 Helicase superfamily 1/2, ATP-binding domain [PS51192] (1131-1281)
  IPR014001 Helicase superfamily 1/2, ATP-binding domain [SM00487] (1111-1293)
  IPR027417 P-loop containing nucleoside triphosphate hydrolase [G3DSA:3.40.50.300] (1120-1266)
  IPR027417 P-loop containing nucleoside triphosphate hydrolase [G3DSA:3.40.50.300] (1267-1423)
  IPR027417 P-loop containing nucleoside triphosphate hydrolase [SSF52540] (1135-1263)
  IPR027417 P-loop containing nucleoside triphosphate hydrolase [SSF52540] (1258-1534)

GO terms:
  GO:0016887 ATP hydrolysis activity (F, EXP)
  GO:0017111 ribonucleoside triphosphate phosphatase activity (F, EXP)
  GO:0140691 RNA folding chaperone (F, IDA)
  GO:0003677 DNA binding (F, IDA)
  GO:0043489 RNA stabilization (P, IDA)
  GO:0033592 RNA strand annealing activity (F, IDA)
  GO:0032993 protein-DNA complex (C, IDA)
  GO:1990814 DNA/DNA annealing activity (F, IDA)